Protein AF-A0A9D7K7J7-F1 (afdb_monomer_lite)

Secondary structure (DSSP, 8-state):
-------------------------------SS-TTSS---EEE-STTEEEEEETTEEEEEEE-TT--EEEEEPTT--S-EEEEEEE-SSSSSS-EEEEEETTS-EEEEEEETTEEEEESS------S----EEEE-SSSSSS-EEEETTEEEEEEETTEEEEEEES-SS-PPPSEEEEE-SSSSSS-EEEEE-SS-EEEEEE-STT-EEEEEPTT----EEEEEEEEETTEEEEEEEETTTTEEEEEEEETTEEEEEEEE---S-S--S-EEEE-SSSSSBPEEEEEETTTEEEEEEEETTTTEEEEEEEE-S----EEE-STTEEEEEETTEEEEEEEETTTTEEEEEE-SPP----SEEE--SSSSPPEEEETTEEE-B-STT-BPPPEE---S----EEE--SSSSS-EEEETTEEE-B-STT-BPPPEEPPPPP----TTGGGSEEEEEE-SSSSSS-EEEEE-TTT--EEEEEESSS-EEEEEEEE-TTTS-SSEEEEE---SSSSSS--EEEEETTEEEEE-EEETTEEPPPEEEE--SSPEEEEEEE-SSSSSS-EEEEEEEEEETTEEEEEEEEE---TT-----EE---SSS---EEEE-SSSSSPPEEEEEETTEEEEEE-S-TTS-EEEE------S---EEEE-SSSSSS-EEEE-BTTB--PPP--SSS-SSPPPSS-EEE-SHHHHHHHHHHHTT--EESS-EEEE-SSSSPP-----GGGTT--EESS-EEEES-TT----GGGTT--EESS-EEEEEE--S--TTGGG--EESS-EEEEE----TT-PBP-GGGTT--EE-S-EEEEES-BS---SPPPSEE-S-EEEEESSTT-----GGGTT--EEEEEEEEEEE--SB-GGGGG--EEEEEEEEETT--B----TT--EESS-EEEE-S--S----TTTTTT--EESS-EEEEEEEE---TT--EESS-EEEEEEEE-TTTTTT--EESS-EEEES--EE-TTTTSS--EEEEEEEEES---S--GGGGG-SEEEEE-

Structure (mmCIF, N/CA/C/O backbone):
data_AF-A0A9D7K7J7-F1
#
_entry.id   AF-A0A9D7K7J7-F1
#
loop_
_atom_site.group_PDB
_atom_site.id
_atom_site.type_symbol
_atom_site.label_atom_id
_atom_site.label_alt_id
_atom_site.label_comp_id
_atom_site.label_asym_id
_atom_site.label_entity_id
_atom_site.label_seq_id
_atom_site.pdbx_PDB_ins_code
_atom_site.Cartn_x
_atom_site.Cartn_y
_atom_site.Cartn_z
_atom_site.occupancy
_atom_site.B_iso_or_equiv
_atom_site.auth_seq_id
_atom_site.auth_comp_id
_atom_site.auth_asym_id
_atom_site.auth_atom_id
_atom_site.pdbx_PDB_model_num
ATOM 1 N N . MET A 1 1 ? -33.549 47.964 15.856 1.00 28.12 1 MET A N 1
ATOM 2 C CA . MET A 1 1 ? -34.917 48.331 15.403 1.00 28.12 1 MET A CA 1
ATOM 3 C C . MET A 1 1 ? -35.944 47.740 16.375 1.00 28.12 1 MET A C 1
ATOM 5 O O . MET A 1 1 ? -35.529 47.115 17.340 1.00 28.12 1 MET A O 1
ATOM 9 N N . LYS A 1 2 ? -37.239 48.043 16.212 1.00 23.75 2 LYS A N 1
ATOM 10 C CA . LYS A 1 2 ? -38.308 47.851 17.216 1.00 23.75 2 LYS A CA 1
ATOM 11 C C . LYS A 1 2 ? -38.993 46.468 17.168 1.00 23.75 2 LYS A C 1
ATOM 13 O O . LYS A 1 2 ? -39.355 46.078 16.070 1.00 23.75 2 LYS A O 1
ATOM 18 N N . PHE A 1 3 ? -39.320 45.928 18.360 1.00 23.06 3 PHE A N 1
ATOM 19 C CA . PHE A 1 3 ? -40.523 45.128 18.729 1.00 23.06 3 PHE A CA 1
ATOM 20 C C . PHE A 1 3 ? -40.810 43.786 17.984 1.00 23.06 3 PHE A C 1
ATOM 22 O O . PHE A 1 3 ? -40.413 43.624 16.843 1.00 23.06 3 PHE A O 1
ATOM 29 N N . THR A 1 4 ? -41.479 42.757 18.544 1.00 29.09 4 THR A N 1
ATOM 30 C CA . THR A 1 4 ? -42.198 42.574 19.838 1.00 29.09 4 THR A CA 1
ATOM 31 C C . THR A 1 4 ? -42.341 41.076 20.202 1.00 29.09 4 THR A C 1
ATOM 33 O O . THR A 1 4 ? -42.629 40.299 19.305 1.00 29.09 4 THR A O 1
ATOM 36 N N . ASN A 1 5 ? -42.268 40.753 21.506 1.00 28.91 5 ASN A N 1
ATOM 37 C CA . ASN A 1 5 ? -43.100 39.843 22.344 1.00 28.91 5 ASN A CA 1
ATOM 38 C C . ASN A 1 5 ? -43.552 38.418 21.896 1.00 28.91 5 ASN A C 1
ATOM 40 O O . ASN A 1 5 ? -43.789 38.191 20.722 1.00 28.91 5 ASN A O 1
ATOM 44 N N . LEU A 1 6 ? -43.932 37.445 22.756 1.00 23.30 6 LEU A N 1
ATOM 45 C CA . LEU A 1 6 ? -43.711 37.046 24.178 1.00 23.30 6 LEU A CA 1
ATOM 46 C C . LEU A 1 6 ? -44.917 36.172 24.658 1.00 23.30 6 LEU A C 1
ATOM 48 O O . LEU A 1 6 ? -45.966 36.734 24.946 1.00 23.30 6 LEU A O 1
ATOM 52 N N . ALA A 1 7 ? -44.702 34.853 24.827 1.00 24.80 7 ALA A N 1
ATOM 53 C CA . ALA A 1 7 ? -45.249 33.909 25.847 1.00 24.80 7 ALA A CA 1
ATOM 54 C C . ALA A 1 7 ? -46.780 33.694 26.129 1.00 24.80 7 ALA A C 1
ATOM 56 O O . ALA A 1 7 ? -47.631 34.404 25.611 1.00 24.80 7 ALA A O 1
ATOM 57 N N . VAL A 1 8 ? -47.051 32.735 27.062 1.00 24.72 8 VAL A N 1
ATOM 58 C CA . VAL A 1 8 ? -48.303 32.394 27.835 1.00 24.72 8 VAL A CA 1
ATOM 59 C C . VAL A 1 8 ? -49.199 31.281 27.194 1.00 24.72 8 VAL A C 1
ATOM 61 O O . VAL A 1 8 ? -49.751 31.524 26.133 1.00 24.72 8 VAL A O 1
ATOM 64 N N . PHE A 1 9 ? -49.292 29.997 27.641 1.00 23.83 9 PHE A N 1
ATOM 65 C CA . PHE A 1 9 ? -49.729 29.320 28.919 1.00 23.83 9 PHE A CA 1
ATOM 66 C C . PHE A 1 9 ? -51.192 28.754 28.860 1.00 23.83 9 PHE A C 1
ATOM 68 O O . PHE A 1 9 ? -52.026 29.408 28.249 1.00 23.83 9 PHE A O 1
ATOM 75 N N . ILE A 1 10 ? -51.633 27.635 29.497 1.00 24.84 10 ILE A N 1
ATOM 76 C CA . ILE A 1 10 ? -50.979 26.460 30.155 1.00 24.84 10 ILE A CA 1
ATOM 77 C C . ILE A 1 10 ? -52.018 25.311 30.488 1.00 24.84 10 ILE A C 1
ATOM 79 O O . ILE A 1 10 ? -53.158 25.639 30.792 1.00 24.84 10 ILE A O 1
ATOM 83 N N . PHE A 1 11 ? -51.605 24.016 30.528 1.00 22.77 11 PHE A N 1
ATOM 84 C CA . PHE A 1 11 ? -52.185 22.823 31.263 1.00 22.77 11 PHE A CA 1
ATOM 85 C C . PHE A 1 11 ? -53.615 22.260 30.949 1.00 22.77 11 PHE A C 1
ATOM 87 O O . PHE A 1 11 ? -54.409 22.971 30.352 1.00 22.77 11 PHE A O 1
ATOM 94 N N . ILE A 1 12 ? -54.107 21.062 31.385 1.00 24.55 12 ILE A N 1
ATOM 95 C CA . ILE A 1 12 ? -53.661 19.652 31.721 1.00 24.55 12 ILE A CA 1
ATOM 96 C C . ILE A 1 12 ? -54.957 18.769 31.877 1.00 24.55 12 ILE A C 1
ATOM 98 O O . ILE A 1 12 ? -55.989 19.346 32.203 1.00 24.55 12 ILE A O 1
ATOM 102 N N . PHE A 1 13 ? -54.887 17.419 31.709 1.00 22.70 13 PHE A N 1
ATOM 103 C CA . PHE A 1 13 ? -55.666 16.277 32.331 1.00 22.70 13 PHE A CA 1
ATOM 104 C C . PHE A 1 13 ? -56.131 15.192 31.297 1.00 22.70 13 PHE A C 1
ATOM 106 O O . PHE A 1 13 ? -56.604 15.584 30.239 1.00 22.70 13 PHE A O 1
ATOM 113 N N . ILE A 1 14 ? -56.179 13.852 31.527 1.00 25.80 14 ILE A N 1
ATOM 114 C CA . ILE A 1 14 ? -55.328 12.871 32.274 1.00 25.80 14 ILE A CA 1
ATOM 115 C C . ILE A 1 14 ? -55.787 11.387 32.021 1.00 25.80 14 ILE A C 1
ATOM 117 O O . ILE A 1 14 ? -56.990 11.150 31.976 1.00 25.80 14 ILE A O 1
ATOM 121 N N . TYR A 1 15 ? -54.838 10.416 31.961 1.00 23.84 15 TYR A N 1
ATOM 122 C CA . TYR A 1 15 ? -54.970 8.919 32.098 1.00 23.84 15 TYR A CA 1
ATOM 123 C C . TYR A 1 15 ? -55.915 8.134 31.111 1.00 23.84 15 TYR A C 1
ATOM 125 O O . TYR A 1 15 ? -56.523 8.772 30.263 1.00 23.84 15 TYR A O 1
ATOM 133 N N . ILE A 1 16 ? -56.072 6.777 31.052 1.00 27.64 16 ILE A N 1
ATOM 134 C CA . ILE A 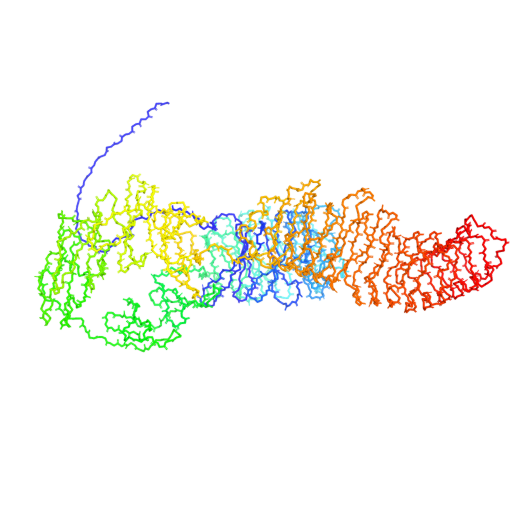1 16 ? -55.550 5.556 31.761 1.00 27.64 16 ILE A CA 1
ATOM 135 C C . ILE A 1 16 ? -55.211 4.409 30.724 1.00 27.64 16 ILE A C 1
ATOM 137 O O . ILE A 1 16 ? -56.027 4.187 29.842 1.00 27.64 16 ILE A O 1
ATOM 141 N N . TYR A 1 17 ? -54.103 3.644 30.907 1.00 26.80 17 TYR A N 1
ATOM 142 C CA . TYR A 1 17 ? -53.745 2.243 30.455 1.00 26.80 17 TYR A CA 1
ATOM 143 C C . TYR A 1 17 ? -53.766 1.851 28.948 1.00 26.80 17 TYR A C 1
ATOM 145 O O . TYR A 1 17 ? -54.725 2.129 28.246 1.00 26.80 17 TYR A O 1
ATOM 153 N N . THR A 1 18 ? -52.789 1.135 28.361 1.00 30.30 18 THR A N 1
ATOM 154 C CA . THR A 1 18 ? -51.512 0.471 28.777 1.00 30.30 18 THR A CA 1
ATOM 155 C C . THR A 1 18 ? -50.563 0.415 27.553 1.00 30.30 18 THR A C 1
ATOM 157 O O . THR A 1 18 ? -51.042 0.583 26.437 1.00 30.30 18 THR A O 1
ATOM 160 N N . GLY A 1 19 ? -49.251 0.134 27.624 1.00 21.66 19 GLY A N 1
ATOM 161 C CA . GLY A 1 19 ? -48.332 -0.143 28.747 1.00 21.66 19 GLY A CA 1
ATOM 162 C C . GLY A 1 19 ? -47.054 -0.870 28.252 1.00 21.66 19 GLY A C 1
ATOM 163 O O . GLY A 1 19 ? -47.168 -1.655 27.324 1.00 21.66 19 GLY A O 1
ATOM 164 N N . THR A 1 20 ? -45.883 -0.601 28.867 1.00 24.69 20 THR A N 1
ATOM 165 C CA . THR A 1 20 ? -44.509 -1.152 28.606 1.00 24.69 20 THR A CA 1
ATOM 166 C C . THR A 1 20 ? -43.985 -1.146 27.150 1.00 24.69 20 THR A C 1
ATOM 168 O O . THR A 1 20 ? -44.604 -1.720 26.271 1.00 24.69 20 THR A O 1
ATOM 171 N N . SER A 1 21 ? -42.814 -0.592 26.808 1.00 24.22 21 SER A N 1
ATOM 172 C CA . SER A 1 21 ? -41.770 0.134 27.565 1.00 24.22 21 SER A CA 1
ATOM 173 C C . SER A 1 21 ? -41.038 1.123 26.632 1.00 24.22 21 SER A C 1
ATOM 175 O O . SER A 1 21 ? -41.016 0.924 25.422 1.00 24.22 21 SER A O 1
ATOM 177 N N . GLN A 1 22 ? -40.488 2.219 27.170 1.00 24.44 22 GLN A N 1
ATOM 178 C CA . GLN A 1 22 ? -40.030 3.377 26.378 1.00 24.44 22 GLN A CA 1
ATOM 179 C C . GLN A 1 22 ? -38.565 3.320 25.906 1.00 24.44 22 GLN A C 1
ATOM 181 O O . GLN A 1 22 ? -37.711 2.769 26.592 1.00 24.44 22 GLN A O 1
ATOM 186 N N . GLY A 1 23 ? -38.287 4.004 24.785 1.00 22.77 23 GLY A N 1
ATOM 187 C CA . GLY A 1 23 ? -36.946 4.251 24.233 1.00 22.77 23 GLY A CA 1
ATOM 188 C C . GLY A 1 23 ? -36.961 5.205 23.023 1.00 22.77 23 GLY A C 1
ATOM 189 O O . GLY A 1 23 ? -36.735 4.783 21.898 1.00 22.77 23 GLY A O 1
ATOM 190 N N . LEU A 1 24 ? -37.281 6.485 23.246 1.00 22.67 24 LEU A N 1
ATOM 191 C CA . LEU A 1 24 ? -37.356 7.595 22.267 1.00 22.67 24 LEU A CA 1
ATOM 192 C C . LEU A 1 24 ? -36.939 8.870 23.045 1.00 22.67 24 LEU A C 1
ATOM 194 O O . LEU A 1 24 ? -37.433 9.042 24.155 1.00 22.67 24 LEU A O 1
ATOM 198 N N . LEU A 1 25 ? -36.031 9.770 22.634 1.00 22.48 25 LEU A N 1
ATOM 199 C CA . LEU A 1 25 ? -35.733 10.383 21.324 1.00 22.48 25 LEU A CA 1
ATOM 200 C C . LEU A 1 25 ? -34.217 10.684 21.177 1.00 22.48 25 LEU A C 1
ATOM 202 O O . LEU A 1 25 ? -33.603 11.166 22.122 1.00 22.48 25 LEU A O 1
ATOM 206 N N . TRP A 1 26 ? -33.564 10.297 20.075 1.00 22.89 26 TRP A N 1
ATOM 207 C CA . TRP A 1 26 ? -33.253 11.114 18.875 1.00 22.89 26 TRP A CA 1
ATOM 208 C C . TRP A 1 26 ? -32.466 12.426 19.078 1.00 22.89 26 TRP A C 1
ATOM 210 O O . TRP A 1 26 ? -33.015 13.425 19.534 1.00 22.89 26 TRP A O 1
ATOM 220 N N . ASN A 1 27 ? -31.248 12.467 18.518 1.00 21.70 27 ASN A N 1
ATOM 221 C CA . ASN A 1 27 ? -30.871 13.500 17.544 1.00 21.70 27 ASN A CA 1
ATOM 222 C C . ASN A 1 27 ? -29.749 13.009 16.611 1.00 21.70 27 ASN A C 1
ATOM 224 O O . ASN A 1 27 ? -28.806 12.364 17.057 1.00 21.70 27 ASN A O 1
ATOM 228 N N . MET A 1 28 ? -29.875 13.326 15.321 1.00 24.42 28 MET A N 1
ATOM 229 C CA . MET A 1 28 ? -28.880 13.036 14.281 1.00 24.42 28 MET A CA 1
ATOM 230 C C . MET A 1 28 ? -27.848 14.165 14.200 1.00 24.42 28 MET A C 1
ATOM 232 O O . MET A 1 28 ? -28.247 15.328 14.251 1.00 24.42 28 MET A O 1
ATOM 236 N N . VAL A 1 29 ? -26.585 13.834 13.927 1.00 22.11 29 VAL A N 1
ATOM 237 C CA . VAL A 1 29 ? -25.734 14.585 12.984 1.00 22.11 29 VAL A CA 1
ATOM 238 C C . VAL A 1 29 ? -24.918 13.556 12.198 1.00 22.11 29 VAL A C 1
ATOM 240 O O . VAL A 1 29 ? -24.460 12.565 12.761 1.00 22.11 29 VAL A O 1
ATOM 243 N N . GLU A 1 30 ? -24.811 13.770 10.892 1.00 26.08 30 GLU A N 1
ATOM 244 C CA . GLU A 1 30 ? -24.056 12.944 9.948 1.00 26.08 30 GLU A CA 1
ATOM 245 C C . GLU A 1 30 ? -22.548 12.974 10.259 1.00 26.08 30 GLU A C 1
ATOM 247 O O . GLU A 1 30 ? -22.053 14.000 10.722 1.00 26.08 30 GLU A O 1
ATOM 252 N N . LEU A 1 31 ? -21.830 11.878 9.971 1.00 24.52 31 LEU A N 1
ATOM 253 C CA . LEU A 1 31 ? -20.551 11.845 9.229 1.00 24.52 31 LEU A CA 1
ATOM 254 C C . LEU A 1 31 ? -19.884 10.450 9.320 1.00 24.52 31 LEU A C 1
ATOM 256 O O . LEU A 1 31 ? -18.914 10.237 10.041 1.00 24.52 31 LEU A O 1
ATOM 260 N N . THR A 1 32 ? -20.371 9.507 8.510 1.00 34.56 32 THR A N 1
ATOM 261 C CA . THR A 1 32 ? -19.455 8.757 7.624 1.00 34.56 32 THR A CA 1
ATOM 262 C C . THR A 1 32 ? -18.934 9.739 6.552 1.00 34.56 32 THR A C 1
ATOM 264 O O . THR A 1 32 ? -19.398 10.886 6.522 1.00 34.56 32 THR A O 1
ATOM 267 N N . PRO A 1 33 ? -18.097 9.355 5.567 1.00 32.81 33 PRO A N 1
ATOM 268 C CA . PRO A 1 33 ? -18.170 10.031 4.276 1.00 32.81 33 PRO A CA 1
ATOM 269 C C . PRO A 1 33 ? -19.638 9.987 3.851 1.00 32.81 33 PRO A C 1
ATOM 271 O O . PRO A 1 33 ? -20.227 8.910 3.706 1.00 32.81 33 PRO A O 1
ATOM 274 N N . SER A 1 34 ? -20.289 11.147 3.805 1.00 32.44 34 SER A N 1
ATOM 275 C CA . SER A 1 34 ? -21.718 11.191 3.551 1.00 32.44 34 SER A CA 1
ATOM 276 C C . SER A 1 34 ? -21.901 10.807 2.087 1.00 32.44 34 SER A C 1
ATOM 278 O O . SER A 1 34 ? -21.666 11.637 1.208 1.00 32.44 34 SER A O 1
ATOM 280 N N . LEU A 1 35 ? -22.339 9.575 1.807 1.00 39.84 35 LEU A N 1
ATOM 281 C CA . LEU A 1 35 ? -22.639 9.096 0.446 1.00 39.84 35 LEU A CA 1
ATOM 282 C C . LEU A 1 35 ? -23.761 9.921 -0.244 1.00 39.84 35 LEU A C 1
ATOM 284 O O . LEU A 1 35 ? -24.139 9.639 -1.380 1.00 39.84 35 LEU A O 1
ATOM 288 N N . SER A 1 36 ? -24.274 10.954 0.437 1.00 35.16 36 SER A N 1
ATOM 289 C CA . SER A 1 36 ? -25.157 12.018 -0.037 1.00 35.16 36 SER A CA 1
ATOM 290 C C . SER A 1 36 ? -24.466 13.212 -0.725 1.00 35.16 36 SER A C 1
ATOM 292 O O . SER A 1 36 ? -25.183 13.998 -1.342 1.00 35.16 36 SER A O 1
ATOM 294 N N . ASN A 1 37 ? -23.134 13.386 -0.663 1.00 33.78 37 ASN A N 1
ATOM 295 C CA . ASN A 1 37 ? -22.455 14.564 -1.232 1.00 33.78 37 ASN A CA 1
ATOM 296 C C . ASN A 1 37 ? -21.269 14.230 -2.159 1.00 33.78 37 ASN A C 1
ATOM 298 O O . ASN A 1 37 ? -20.284 13.641 -1.734 1.00 33.78 37 ASN A O 1
ATOM 302 N N . ALA A 1 38 ? -21.364 14.754 -3.389 1.00 33.00 38 ALA A N 1
ATOM 303 C CA . ALA A 1 38 ? -20.374 14.763 -4.476 1.00 33.00 38 ALA A CA 1
ATOM 304 C C . ALA A 1 38 ? -20.035 13.408 -5.149 1.00 33.00 38 ALA A C 1
ATOM 306 O O . ALA A 1 38 ? -19.401 12.534 -4.572 1.00 33.00 38 ALA A O 1
ATOM 307 N N . SER A 1 39 ? -20.458 13.309 -6.419 1.00 48.81 39 SER A N 1
ATOM 308 C CA . SER A 1 39 ? -19.937 12.472 -7.522 1.00 48.81 39 SER A CA 1
ATOM 309 C C . SER A 1 39 ? -19.003 11.308 -7.165 1.00 48.81 39 SER A C 1
ATOM 311 O O . SER A 1 39 ? -17.828 11.515 -6.867 1.00 48.81 39 SER A O 1
ATOM 313 N N . GLY A 1 40 ? -19.499 10.084 -7.336 1.00 61.41 40 GLY A N 1
ATOM 314 C CA . GLY A 1 40 ? -18.704 8.868 -7.225 1.00 61.41 40 GLY A CA 1
ATOM 315 C C . GLY A 1 40 ? -19.243 7.775 -8.143 1.00 61.41 40 GLY A C 1
ATOM 316 O O . GLY A 1 40 ? -20.456 7.565 -8.185 1.00 61.41 40 GLY A O 1
ATOM 317 N N . LYS A 1 41 ? -18.338 7.120 -8.871 1.00 71.50 41 LYS A N 1
ATOM 318 C CA . LYS A 1 41 ? -18.612 6.081 -9.871 1.00 71.50 41 LYS A CA 1
ATOM 319 C C . LYS A 1 41 ? -18.723 4.683 -9.240 1.00 71.50 41 LYS A C 1
ATOM 321 O O . LYS A 1 41 ? -18.177 4.471 -8.158 1.00 71.50 41 LYS A O 1
ATOM 326 N N . ILE A 1 42 ? -19.398 3.734 -9.885 1.00 72.69 42 ILE A N 1
ATOM 327 C CA . ILE A 1 42 ? -19.368 2.299 -9.533 1.00 72.69 42 ILE A CA 1
ATOM 328 C C . ILE A 1 42 ? -19.127 1.440 -10.782 1.00 72.69 42 ILE A C 1
ATOM 330 O O . ILE A 1 42 ? -19.687 1.734 -11.830 1.00 72.69 42 ILE A O 1
ATOM 334 N N . GLU A 1 43 ? -18.318 0.385 -10.670 1.00 75.75 43 GLU A N 1
ATOM 335 C CA . GLU A 1 43 ? -18.085 -0.609 -11.727 1.00 75.75 43 GLU A CA 1
ATOM 336 C C . GLU A 1 43 ? -18.156 -2.035 -11.160 1.00 75.75 43 GLU A C 1
ATOM 338 O O . GLU A 1 43 ? -17.789 -2.283 -10.010 1.00 75.75 43 GLU A O 1
ATOM 343 N N . TYR A 1 44 ? -18.649 -2.968 -11.971 1.00 77.06 44 TYR A N 1
ATOM 344 C CA . TYR A 1 44 ? -18.655 -4.404 -11.683 1.00 77.06 44 TYR A CA 1
ATOM 345 C C . TYR A 1 44 ? -17.361 -5.022 -12.213 1.00 77.06 44 TYR A C 1
ATOM 347 O O . TYR A 1 44 ? -17.038 -4.817 -13.383 1.00 77.06 44 TYR A O 1
ATOM 355 N N . VAL A 1 45 ? -16.642 -5.759 -11.365 1.00 77.06 45 VAL A N 1
ATOM 356 C CA . VAL A 1 45 ? -15.378 -6.413 -11.738 1.00 77.06 45 VAL A CA 1
ATOM 357 C C . VAL A 1 45 ? -15.692 -7.797 -12.293 1.00 77.06 45 VAL A C 1
ATOM 359 O O . VAL A 1 45 ? -15.608 -8.024 -13.499 1.00 77.06 45 VAL A O 1
ATOM 362 N N . GLU A 1 46 ? -16.159 -8.690 -11.424 1.00 75.38 46 GLU A N 1
ATOM 363 C CA . GLU A 1 46 ? -16.572 -10.041 -11.779 1.00 75.38 46 GLU A CA 1
ATOM 364 C C . GLU A 1 46 ? -17.635 -10.594 -10.811 1.00 75.38 46 GLU A C 1
ATOM 366 O O . GLU A 1 46 ? -18.297 -9.844 -10.086 1.00 75.38 46 GLU A O 1
ATOM 371 N N . GLN A 1 47 ? -17.889 -11.907 -10.849 1.00 71.56 47 GLN A N 1
ATOM 372 C CA . GLN A 1 47 ? -18.979 -12.515 -10.090 1.00 71.56 47 GLN A CA 1
ATOM 373 C C . GLN A 1 47 ? -18.732 -12.397 -8.582 1.00 71.56 47 GLN A C 1
ATOM 375 O O . GLN A 1 47 ? -17.927 -13.127 -8.018 1.00 71.56 47 GLN A O 1
ATOM 380 N N . GLY A 1 48 ? -19.506 -11.533 -7.925 1.00 68.94 48 GLY A N 1
ATOM 381 C CA . GLY A 1 48 ? -19.307 -11.237 -6.511 1.00 68.94 48 GLY A CA 1
ATOM 382 C C . GLY A 1 48 ? -18.319 -10.103 -6.240 1.00 68.94 48 GLY A C 1
ATOM 383 O O . GLY A 1 48 ? -17.964 -9.916 -5.090 1.00 68.94 48 GLY A O 1
ATOM 384 N N . GLU A 1 49 ? -17.905 -9.307 -7.231 1.00 73.69 49 GLU A N 1
ATOM 385 C CA . GLU A 1 49 ? -17.000 -8.169 -7.007 1.00 73.69 49 GLU A CA 1
ATOM 386 C C . GLU A 1 49 ? -17.509 -6.852 -7.623 1.00 73.69 49 GLU A C 1
ATOM 388 O O . GLU A 1 49 ? -17.942 -6.791 -8.779 1.00 73.69 49 GLU A O 1
ATOM 393 N N . ILE A 1 50 ? -17.435 -5.766 -6.850 1.00 72.81 50 ILE A N 1
ATOM 394 C CA . ILE A 1 50 ? -17.671 -4.387 -7.305 1.00 72.81 50 ILE A CA 1
ATOM 395 C C . ILE A 1 50 ? -16.576 -3.450 -6.797 1.00 72.81 50 ILE A C 1
ATOM 397 O O . ILE A 1 50 ? -16.065 -3.598 -5.690 1.00 72.81 50 ILE A O 1
ATOM 401 N N . VAL A 1 51 ? -16.274 -2.413 -7.571 1.00 74.62 51 VAL A N 1
ATOM 402 C CA . VAL A 1 51 ? -15.384 -1.318 -7.168 1.00 74.62 51 VAL A CA 1
ATOM 403 C C . VAL A 1 51 ? -16.165 -0.017 -7.241 1.00 74.62 51 VAL A C 1
ATOM 405 O O . VAL A 1 51 ? -16.935 0.209 -8.176 1.00 74.62 51 VAL A O 1
ATOM 408 N N . PHE A 1 52 ? -15.997 0.862 -6.256 1.00 71.06 52 PHE A N 1
ATOM 409 C CA . PHE A 1 52 ? -16.676 2.152 -6.242 1.00 71.06 52 PHE A CA 1
ATOM 410 C C . PHE A 1 52 ? -15.779 3.294 -5.774 1.00 71.06 52 PHE A C 1
ATOM 412 O O . PHE A 1 52 ? -14.961 3.157 -4.870 1.00 71.06 52 PHE A O 1
ATOM 419 N N . LEU A 1 53 ? -15.985 4.453 -6.394 1.00 68.12 53 LEU A N 1
ATOM 420 C CA . LEU A 1 53 ? -15.371 5.730 -6.063 1.00 68.12 53 LEU A CA 1
ATOM 421 C C . LEU A 1 53 ? -16.338 6.532 -5.179 1.00 68.12 53 LEU A C 1
ATOM 423 O O . LEU A 1 53 ? -17.533 6.657 -5.483 1.00 68.12 53 LEU A O 1
ATOM 427 N N . THR A 1 54 ? -15.839 7.104 -4.086 1.00 60.91 54 THR A N 1
ATOM 428 C CA . THR A 1 54 ? -16.572 8.074 -3.259 1.00 60.91 54 THR A CA 1
ATOM 429 C C . THR A 1 54 ? -15.598 8.981 -2.511 1.00 60.91 54 THR A C 1
ATOM 431 O O . THR A 1 54 ? -14.540 8.537 -2.091 1.00 60.91 54 THR A O 1
ATOM 434 N N . GLY A 1 55 ? -15.903 10.276 -2.381 1.00 56.16 55 GLY A N 1
ATOM 435 C CA . GLY A 1 55 ? -15.020 11.235 -1.693 1.00 56.16 55 GLY A CA 1
ATOM 436 C C . GLY A 1 55 ? -13.660 11.504 -2.363 1.00 56.16 55 GLY A C 1
ATOM 437 O O . GLY A 1 55 ? -12.873 12.274 -1.824 1.00 56.16 55 GLY A O 1
ATOM 438 N N . GLY A 1 56 ? -13.399 10.919 -3.537 1.00 58.72 56 GLY A N 1
ATOM 439 C CA . GLY A 1 56 ? -12.086 10.917 -4.191 1.00 58.72 56 GLY A CA 1
ATOM 440 C C . GLY A 1 56 ? -11.236 9.672 -3.902 1.00 58.72 56 GLY A C 1
ATOM 441 O O . GLY A 1 56 ? -10.082 9.642 -4.320 1.00 58.72 56 GLY A O 1
ATOM 442 N N . GLU A 1 57 ? -11.802 8.667 -3.226 1.00 58.44 57 GLU A N 1
ATOM 443 C CA . GLU A 1 57 ? -11.158 7.406 -2.834 1.00 58.44 57 GLU A CA 1
ATOM 444 C C . GLU A 1 57 ? -11.878 6.192 -3.459 1.00 58.44 57 GLU A C 1
ATOM 446 O O . GLU A 1 57 ? -13.105 6.206 -3.620 1.00 58.44 57 GLU A O 1
ATOM 451 N N . LEU A 1 58 ? -11.128 5.143 -3.818 1.00 64.25 58 LEU A N 1
ATOM 452 C CA . LEU A 1 58 ? -11.670 3.868 -4.309 1.00 64.25 58 LEU A CA 1
ATOM 453 C C . LEU A 1 58 ? -11.819 2.853 -3.177 1.00 64.25 58 LEU A C 1
ATOM 455 O O . LEU A 1 58 ? -11.002 2.785 -2.258 1.00 64.25 58 LEU A O 1
ATOM 459 N N . PHE A 1 59 ? -12.828 2.001 -3.323 1.00 64.56 59 PHE A N 1
ATOM 460 C CA . PHE A 1 59 ? -13.165 0.912 -2.417 1.00 64.56 59 PHE A CA 1
ATOM 461 C C . PHE A 1 59 ? -13.504 -0.332 -3.237 1.00 64.56 59 PHE A C 1
ATOM 463 O O . PHE A 1 59 ? -14.257 -0.242 -4.209 1.00 64.56 59 PHE A O 1
ATOM 470 N N . HIS A 1 60 ? -12.925 -1.473 -2.868 1.00 68.31 60 HIS A N 1
ATOM 471 C CA . HIS A 1 60 ? -13.215 -2.778 -3.457 1.00 68.31 60 HIS A CA 1
ATOM 472 C C . HIS A 1 60 ? -14.206 -3.494 -2.540 1.00 68.31 60 HIS A C 1
ATOM 474 O O . HIS A 1 60 ? -14.075 -3.399 -1.322 1.00 68.31 60 HIS A O 1
ATOM 480 N N . ALA A 1 61 ? -15.212 -4.165 -3.092 1.00 62.78 61 ALA A N 1
ATOM 481 C CA . ALA A 1 61 ? -16.239 -4.849 -2.322 1.00 62.78 61 ALA A CA 1
ATOM 482 C C . ALA A 1 61 ? -16.535 -6.237 -2.901 1.00 62.78 61 ALA A C 1
ATOM 484 O O . ALA A 1 61 ? -17.054 -6.355 -4.013 1.00 62.78 61 ALA A O 1
ATOM 485 N N . HIS A 1 62 ? -16.259 -7.264 -2.099 1.00 61.59 62 HIS A N 1
ATOM 486 C CA . HIS A 1 62 ? -16.646 -8.653 -2.355 1.00 61.59 62 HIS A CA 1
ATOM 487 C C . HIS A 1 62 ? -18.063 -8.885 -1.833 1.00 61.59 62 HIS A C 1
ATOM 489 O O . HIS A 1 62 ? -18.350 -8.463 -0.717 1.00 61.59 62 HIS A O 1
ATOM 495 N N . TYR A 1 63 ? -18.944 -9.543 -2.590 1.00 56.66 63 TYR A N 1
ATOM 496 C CA . TYR A 1 63 ? -20.325 -9.834 -2.203 1.00 56.66 63 TYR A CA 1
ATOM 497 C C . TYR A 1 63 ? -20.774 -11.257 -2.557 1.00 56.66 63 TYR A C 1
ATOM 499 O O . TYR A 1 63 ? -20.602 -11.740 -3.676 1.00 56.66 63 TYR A O 1
ATOM 507 N N . GLY A 1 64 ? -21.392 -11.936 -1.591 1.00 51.22 64 GLY A N 1
ATOM 508 C CA . GLY A 1 64 ? -21.861 -13.313 -1.744 1.00 51.22 64 GLY A CA 1
ATOM 509 C C . GLY A 1 64 ? -23.294 -13.437 -2.278 1.00 51.22 64 GLY A C 1
ATOM 510 O O . GLY A 1 64 ? -24.066 -12.477 -2.337 1.00 51.22 64 GLY A O 1
ATOM 511 N N . ASN A 1 65 ? -23.698 -14.676 -2.591 1.00 43.38 65 ASN A N 1
ATOM 512 C CA . ASN A 1 65 ? -25.098 -15.038 -2.893 1.00 43.38 65 ASN A CA 1
ATOM 513 C C . ASN A 1 65 ? -26.057 -14.834 -1.693 1.00 43.38 65 ASN A C 1
ATOM 515 O O . ASN A 1 65 ? -27.268 -15.004 -1.827 1.00 43.38 65 ASN A O 1
ATOM 519 N N . ASP A 1 66 ? -25.509 -14.519 -0.521 1.00 39.78 66 ASP A N 1
ATOM 520 C CA . ASP A 1 66 ? -26.167 -14.247 0.756 1.00 39.78 66 ASP A CA 1
ATOM 521 C C . ASP A 1 66 ? -26.302 -12.740 1.069 1.00 39.78 66 ASP A C 1
ATOM 523 O O . ASP A 1 66 ? -26.846 -12.385 2.114 1.00 39.78 66 ASP A O 1
ATOM 527 N N . PHE A 1 67 ? -25.873 -11.864 0.149 1.00 40.41 67 PHE A N 1
ATOM 528 C CA . PHE A 1 67 ? -25.932 -10.396 0.241 1.00 40.41 67 PHE A CA 1
ATOM 529 C C . PHE A 1 67 ? -25.028 -9.747 1.310 1.00 40.41 67 PHE A C 1
ATOM 531 O O . PHE A 1 67 ? -25.214 -8.571 1.628 1.00 40.41 67 PHE A O 1
ATOM 538 N N . ASN A 1 68 ? -24.035 -10.470 1.838 1.00 37.91 68 ASN A N 1
ATOM 539 C CA . ASN A 1 68 ? -22.957 -9.867 2.629 1.00 37.91 68 ASN A CA 1
ATOM 540 C C . ASN A 1 68 ? -21.985 -9.081 1.732 1.00 37.91 68 ASN A C 1
ATOM 542 O O . ASN A 1 68 ? -21.863 -9.402 0.551 1.00 37.91 68 ASN A O 1
ATOM 546 N N . VAL A 1 69 ? -21.295 -8.073 2.290 1.00 44.97 69 VAL A N 1
ATOM 547 C CA . VAL A 1 69 ? -20.238 -7.310 1.596 1.00 44.97 69 VAL A CA 1
ATOM 548 C C . VAL A 1 69 ? -19.023 -7.084 2.488 1.00 44.97 69 VAL A C 1
ATOM 550 O O . VAL A 1 69 ? -19.137 -6.402 3.509 1.00 44.97 69 VAL A O 1
ATOM 553 N N . ASP A 1 70 ? -17.856 -7.545 2.041 1.00 45.97 70 ASP A N 1
ATOM 554 C CA . ASP A 1 70 ? -16.558 -7.193 2.621 1.00 45.97 70 ASP A CA 1
ATOM 555 C C . ASP A 1 70 ? -15.920 -6.060 1.808 1.00 45.97 70 ASP A C 1
ATOM 557 O O . ASP A 1 70 ? -15.592 -6.233 0.634 1.00 45.97 70 ASP A O 1
ATOM 561 N N . VAL A 1 71 ? -15.763 -4.882 2.428 1.00 45.25 71 VAL A N 1
ATOM 562 C CA . VAL A 1 71 ? -15.182 -3.688 1.789 1.00 45.25 71 VAL A CA 1
ATOM 563 C C . VAL A 1 71 ? -13.709 -3.543 2.169 1.00 45.25 71 VAL A C 1
ATOM 565 O O . VAL A 1 71 ? -13.386 -3.354 3.341 1.00 45.25 71 VAL A O 1
ATOM 568 N N . VAL A 1 72 ? -12.828 -3.542 1.170 1.00 48.31 72 VAL A N 1
ATOM 569 C CA . VAL A 1 72 ? -11.388 -3.293 1.302 1.00 48.31 72 VAL A CA 1
ATOM 570 C C . VAL A 1 72 ? -11.058 -1.924 0.699 1.00 48.31 72 VAL A C 1
ATOM 572 O O . VAL A 1 72 ? -11.356 -1.646 -0.464 1.00 48.31 72 VAL A O 1
ATOM 575 N N . SER A 1 73 ? -10.438 -1.043 1.486 1.00 42.88 73 SER A N 1
ATOM 576 C CA . SER A 1 73 ? -9.867 0.213 0.985 1.00 42.88 73 SER A CA 1
ATOM 577 C C . SER A 1 73 ? -8.549 -0.050 0.258 1.00 42.88 73 SER A C 1
ATOM 579 O O . SER A 1 73 ? -7.716 -0.807 0.754 1.00 42.88 73 SER A O 1
ATOM 581 N N . PHE A 1 74 ? -8.324 0.619 -0.869 1.00 50.38 74 PHE A N 1
ATOM 582 C CA . PHE A 1 74 ? -7.079 0.502 -1.628 1.00 50.38 74 PHE A CA 1
ATOM 583 C C . PHE A 1 74 ? -5.905 1.135 -0.870 1.00 50.38 74 PHE A C 1
ATOM 585 O O . PHE A 1 74 ? -6.021 2.243 -0.343 1.00 50.38 74 PHE A O 1
ATOM 592 N N . GLU A 1 75 ? -4.745 0.480 -0.866 1.00 39.19 75 GLU A N 1
ATOM 593 C CA . GLU A 1 75 ? -3.536 1.068 -0.287 1.00 39.19 75 GLU A CA 1
ATOM 594 C C . GLU A 1 75 ? -3.006 2.258 -1.119 1.00 39.19 75 GLU A C 1
ATOM 596 O O . GLU A 1 75 ? -3.200 2.354 -2.333 1.00 39.19 75 GLU A O 1
ATOM 601 N N . ASN A 1 76 ? -2.277 3.167 -0.459 1.00 43.03 76 ASN A N 1
ATOM 602 C CA . ASN A 1 76 ? -1.550 4.289 -1.076 1.00 43.03 76 ASN A CA 1
ATOM 603 C C . ASN A 1 76 ? -2.386 5.326 -1.868 1.00 43.03 76 ASN A C 1
ATOM 605 O O . ASN A 1 76 ? -1.872 5.980 -2.781 1.00 43.03 76 ASN A O 1
ATOM 609 N N . GLN A 1 77 ? -3.636 5.587 -1.473 1.00 51.06 77 GLN A N 1
ATOM 610 C CA . GLN A 1 77 ? -4.437 6.689 -2.035 1.00 51.06 77 GLN A CA 1
ATOM 611 C C . GLN A 1 77 ? -4.039 8.066 -1.471 1.00 51.06 77 GLN A C 1
ATOM 613 O O . GLN A 1 77 ? -4.711 8.664 -0.639 1.00 51.06 77 GLN A O 1
ATOM 618 N N . LEU A 1 78 ? -2.901 8.585 -1.942 1.00 42.88 78 LEU A N 1
ATOM 619 C CA . LEU A 1 78 ? -2.344 9.887 -1.537 1.00 42.88 78 LEU A CA 1
ATOM 620 C C . LEU A 1 78 ? -2.851 11.076 -2.384 1.00 42.88 78 LEU A C 1
ATOM 622 O O . LEU A 1 78 ? -2.370 12.201 -2.226 1.00 42.88 78 LEU A O 1
ATOM 626 N N . THR A 1 79 ? -3.786 10.841 -3.308 1.00 53.56 79 THR A N 1
ATOM 627 C CA . THR A 1 79 ? -4.265 11.814 -4.304 1.00 53.56 79 THR A CA 1
ATOM 628 C C . THR A 1 79 ? -5.736 11.600 -4.638 1.00 53.56 79 THR A C 1
ATOM 630 O O . THR A 1 79 ? -6.161 10.462 -4.798 1.00 53.56 79 THR A O 1
ATOM 633 N N . LEU A 1 80 ? -6.485 12.693 -4.826 1.00 62.44 80 LEU A N 1
ATOM 634 C CA . LEU A 1 80 ? -7.902 12.658 -5.203 1.00 62.44 80 LEU A CA 1
ATOM 635 C C . LEU A 1 80 ? -8.102 12.015 -6.585 1.00 62.44 80 LEU A C 1
ATOM 637 O O . LEU A 1 80 ? -7.678 12.562 -7.611 1.00 62.44 80 LEU A O 1
ATOM 641 N N . ILE A 1 81 ? -8.790 10.875 -6.600 1.00 71.25 81 ILE A N 1
ATOM 642 C CA . ILE A 1 81 ? -9.208 10.172 -7.811 1.00 71.25 81 ILE A CA 1
ATOM 643 C C . ILE A 1 81 ? -10.501 10.812 -8.321 1.00 71.25 81 ILE A C 1
ATOM 645 O O . ILE A 1 81 ? -11.482 10.966 -7.595 1.00 71.25 81 ILE A O 1
ATOM 649 N N . LYS A 1 82 ? -10.496 11.216 -9.591 1.00 70.56 82 LYS A N 1
ATOM 650 C CA . LYS A 1 82 ? -11.625 11.870 -10.264 1.00 70.56 82 LYS A CA 1
ATOM 651 C C . LYS A 1 82 ? -12.551 10.858 -10.945 1.00 70.56 82 LYS A C 1
ATOM 653 O O . LYS A 1 82 ? -13.755 11.084 -11.017 1.00 70.56 82 LYS A O 1
ATOM 658 N N . ASP A 1 83 ? -11.971 9.795 -11.490 1.00 74.06 83 ASP A N 1
ATOM 659 C CA . ASP A 1 83 ? -12.639 8.749 -12.269 1.00 74.06 83 ASP A CA 1
ATOM 660 C C . ASP A 1 83 ? -11.763 7.483 -12.262 1.00 74.06 83 ASP A C 1
ATOM 662 O O . ASP A 1 83 ? -10.569 7.568 -11.961 1.00 74.06 83 ASP A O 1
ATOM 666 N N . PHE A 1 84 ? -12.317 6.323 -12.604 1.00 80.31 84 PHE A N 1
ATOM 667 C CA . PHE A 1 84 ? -11.558 5.076 -12.742 1.00 80.31 84 PHE A CA 1
ATOM 668 C C . PHE A 1 84 ? -12.187 4.144 -13.781 1.00 80.31 84 PHE A C 1
ATOM 670 O O . PHE A 1 84 ? -13.378 4.240 -14.074 1.00 80.31 84 PHE A O 1
ATOM 677 N N . PHE A 1 85 ? -11.393 3.232 -14.335 1.00 79.38 85 PHE A N 1
ATOM 678 C CA . PHE A 1 85 ? -11.813 2.282 -15.367 1.00 79.38 85 PHE A CA 1
ATOM 679 C C . PHE A 1 85 ? -11.219 0.906 -15.090 1.00 79.38 85 PHE A C 1
ATOM 681 O O . PHE A 1 85 ? -10.137 0.821 -14.514 1.00 79.38 85 PHE A O 1
ATOM 688 N N . LEU A 1 86 ? -11.912 -0.146 -15.521 1.00 82.81 86 LEU A N 1
ATOM 689 C CA . LEU A 1 86 ? -11.400 -1.512 -15.469 1.00 82.81 86 LEU A CA 1
ATOM 690 C C . LEU A 1 86 ? -10.672 -1.853 -16.773 1.00 82.81 86 LEU A C 1
ATOM 692 O O . LEU A 1 86 ? -11.172 -1.555 -17.860 1.00 82.81 86 LEU A O 1
ATOM 696 N N . ILE A 1 87 ? -9.496 -2.459 -16.659 1.00 79.94 87 ILE A N 1
ATOM 697 C CA . ILE A 1 87 ? -8.628 -2.874 -17.768 1.00 79.94 87 ILE A CA 1
ATOM 698 C C . ILE A 1 87 ? -7.926 -4.174 -17.376 1.00 79.94 87 ILE A C 1
ATOM 700 O O . ILE A 1 87 ? -7.732 -4.411 -16.202 1.00 79.94 87 ILE A O 1
ATOM 704 N N . ASP A 1 88 ? -7.562 -5.008 -18.338 1.00 82.31 88 ASP A N 1
ATOM 705 C CA . ASP A 1 88 ? -6.579 -6.077 -18.127 1.00 82.31 88 ASP A CA 1
ATOM 706 C C . ASP A 1 88 ? -5.256 -5.555 -18.704 1.00 82.31 88 ASP A C 1
ATOM 708 O O . ASP A 1 88 ? -5.182 -5.285 -19.911 1.00 82.31 88 ASP A O 1
ATOM 712 N N . VAL A 1 89 ? -4.286 -5.244 -17.838 1.00 77.94 89 VAL A N 1
ATOM 713 C CA . VAL A 1 89 ? -3.099 -4.453 -18.195 1.00 77.94 89 VAL A CA 1
ATOM 714 C C . VAL A 1 89 ? -1.832 -5.288 -18.380 1.00 77.94 89 VAL A C 1
ATOM 716 O O . VAL A 1 89 ? -0.949 -4.881 -19.146 1.00 77.94 89 VAL A O 1
ATOM 719 N N . ASP A 1 90 ? -1.754 -6.457 -17.742 1.00 78.38 90 ASP A N 1
ATOM 720 C CA . ASP A 1 90 ? -0.635 -7.397 -17.854 1.00 78.38 90 ASP A CA 1
ATOM 721 C C . ASP A 1 90 ? -0.987 -8.727 -18.561 1.00 78.38 90 ASP A C 1
ATOM 723 O O . ASP A 1 90 ? -0.075 -9.479 -18.926 1.00 78.38 90 ASP A O 1
ATOM 727 N N . TRP A 1 91 ? -2.268 -8.923 -18.899 1.00 81.94 91 TRP A N 1
ATOM 728 C CA . TRP A 1 91 ? -2.832 -10.036 -19.676 1.00 81.94 91 TRP A CA 1
ATOM 729 C C . TRP A 1 91 ? -2.869 -11.370 -18.935 1.00 81.94 91 TRP A C 1
ATOM 731 O O . TRP A 1 91 ? -2.749 -12.432 -19.560 1.00 81.94 91 TRP A O 1
ATOM 741 N N . ASP A 1 92 ? -3.053 -11.331 -17.615 1.00 80.88 92 ASP A N 1
ATOM 742 C CA . ASP A 1 92 ? -3.373 -12.518 -16.821 1.00 80.88 92 ASP A CA 1
ATOM 743 C C . ASP A 1 92 ? -4.850 -12.963 -16.953 1.00 80.88 92 ASP A C 1
ATOM 745 O O . ASP A 1 92 ? -5.156 -14.146 -16.768 1.00 80.88 92 ASP A O 1
ATOM 749 N N . GLY A 1 93 ? -5.729 -12.059 -17.408 1.00 78.25 93 GLY A N 1
ATOM 750 C CA . GLY A 1 93 ? -7.157 -12.274 -17.649 1.00 78.25 93 GLY A CA 1
ATOM 751 C C . GLY A 1 93 ? -8.081 -11.597 -16.630 1.00 78.25 93 GLY A C 1
ATOM 752 O O . GLY A 1 93 ? -9.284 -11.474 -16.903 1.00 78.25 93 GLY A O 1
ATOM 753 N N . ASP A 1 94 ? -7.537 -11.126 -15.508 1.00 82.75 94 ASP A N 1
ATOM 754 C CA . ASP A 1 94 ? -8.274 -10.421 -14.466 1.00 82.75 94 ASP A CA 1
ATOM 755 C C . ASP A 1 94 ? -8.534 -8.950 -14.869 1.00 82.75 94 ASP A C 1
ATOM 757 O O . ASP A 1 94 ? -8.229 -8.491 -15.977 1.00 82.75 94 ASP A O 1
ATOM 761 N N . LYS A 1 95 ? -9.248 -8.199 -14.023 1.00 85.12 95 LYS A N 1
ATOM 762 C CA . LYS A 1 95 ? -9.587 -6.789 -14.281 1.00 85.12 95 LYS A CA 1
ATOM 763 C C . LYS A 1 95 ? -8.958 -5.873 -13.247 1.00 85.12 95 LYS A C 1
ATOM 765 O O . LYS A 1 95 ? -9.537 -5.643 -12.190 1.00 85.12 95 LYS A O 1
ATOM 770 N N . ASP A 1 96 ? -7.825 -5.299 -13.624 1.00 86.94 96 ASP A N 1
ATOM 771 C CA . ASP A 1 96 ? -7.107 -4.201 -12.980 1.00 86.94 96 ASP A CA 1
ATOM 772 C C . ASP A 1 96 ? -7.880 -2.881 -13.015 1.00 86.94 96 ASP A C 1
ATOM 774 O O . ASP A 1 96 ? -8.842 -2.695 -13.768 1.00 86.94 96 ASP A O 1
ATOM 778 N N . ILE A 1 97 ? -7.405 -1.902 -12.241 1.00 84.81 97 ILE A N 1
ATOM 779 C CA . ILE A 1 97 ? -8.005 -0.566 -12.175 1.00 84.81 97 ILE A CA 1
ATOM 780 C C . ILE A 1 97 ? -7.052 0.513 -12.658 1.00 84.81 97 ILE A C 1
ATOM 782 O O . ILE A 1 97 ? -5.994 0.752 -12.082 1.00 84.81 97 ILE A O 1
ATOM 786 N N . MET A 1 98 ? -7.508 1.273 -13.646 1.00 82.12 98 MET A N 1
ATOM 787 C CA . MET A 1 98 ? -6.880 2.492 -14.129 1.00 82.12 98 MET A CA 1
ATOM 788 C C . MET A 1 98 ? -7.553 3.724 -13.506 1.00 82.12 98 MET A C 1
ATOM 790 O O . MET A 1 98 ? -8.657 4.106 -13.897 1.00 82.12 98 MET A O 1
ATOM 794 N N . ALA A 1 99 ? -6.892 4.362 -12.541 1.00 81.00 99 ALA A N 1
ATOM 795 C CA . ALA A 1 99 ? -7.394 5.529 -11.817 1.00 81.00 99 ALA A CA 1
ATOM 796 C C . ALA A 1 99 ? -6.909 6.856 -12.432 1.00 81.00 99 ALA A C 1
ATOM 798 O O . ALA A 1 99 ? -5.723 7.060 -12.706 1.00 81.00 99 ALA A O 1
ATOM 799 N N . VAL A 1 100 ? -7.836 7.798 -12.611 1.00 76.94 100 VAL A N 1
ATOM 800 C CA . VAL A 1 100 ? -7.584 9.135 -13.162 1.00 76.94 100 VAL A CA 1
ATOM 801 C C . VAL A 1 100 ? -7.452 10.148 -12.025 1.00 76.94 100 VAL A C 1
ATOM 803 O O . VAL A 1 100 ? -8.446 10.516 -11.398 1.00 76.94 100 VAL A O 1
ATOM 806 N N . ILE A 1 101 ? -6.241 10.656 -11.790 1.00 74.06 101 ILE A N 1
ATOM 807 C CA . ILE A 1 101 ? -5.992 11.733 -10.817 1.00 74.06 101 ILE A CA 1
ATOM 808 C C . ILE A 1 101 ? -6.371 13.097 -11.410 1.00 74.06 101 ILE A C 1
ATOM 810 O O . ILE A 1 101 ? -6.053 13.405 -12.563 1.00 74.06 101 ILE A O 1
ATOM 814 N N . GLU A 1 102 ? -6.980 13.975 -10.609 1.00 65.81 102 GLU A N 1
ATOM 815 C CA . GLU A 1 102 ? -7.179 15.373 -11.004 1.00 65.81 102 GLU A CA 1
ATOM 816 C C . GLU A 1 102 ? -5.833 16.114 -11.169 1.00 65.81 102 GLU A C 1
ATOM 818 O O . GLU A 1 102 ? -5.124 16.400 -10.206 1.00 65.81 102 GLU A O 1
ATOM 823 N N . GLY A 1 103 ? -5.468 16.433 -12.417 1.00 58.44 103 GLY A N 1
ATOM 824 C CA . GLY A 1 103 ? -4.227 17.149 -12.745 1.00 58.44 103 GLY A CA 1
ATOM 825 C C . GLY A 1 103 ? -2.936 16.336 -12.566 1.00 58.44 103 GLY A C 1
ATOM 826 O O . GLY A 1 103 ? -1.851 16.920 -12.614 1.00 58.44 103 GLY A O 1
ATOM 827 N N . GLY A 1 104 ? -3.042 15.019 -12.360 1.00 64.69 104 GLY A N 1
ATOM 828 C CA . GLY A 1 104 ? -1.920 14.096 -12.178 1.00 64.69 104 GLY A CA 1
ATOM 829 C C . GLY A 1 104 ? -1.764 13.080 -13.319 1.00 64.69 104 GLY A C 1
ATOM 830 O O . GLY A 1 104 ? -2.546 13.087 -14.271 1.00 64.69 104 GLY A O 1
ATOM 831 N N . PRO A 1 105 ? -0.746 12.200 -13.248 1.00 68.06 105 PRO A N 1
ATOM 832 C CA . PRO A 1 105 ? -0.656 11.039 -14.129 1.00 68.06 105 PRO A CA 1
ATOM 833 C C . PRO A 1 105 ? -1.811 10.064 -13.859 1.00 68.06 105 PRO A C 1
ATOM 835 O O . PRO A 1 105 ? -2.419 10.087 -12.789 1.00 68.06 105 PRO A O 1
ATOM 838 N N . ILE A 1 106 ? -2.082 9.180 -14.816 1.00 76.25 106 ILE A N 1
ATOM 839 C CA . ILE A 1 106 ? -2.923 8.009 -14.557 1.00 76.25 106 ILE A CA 1
ATOM 840 C C . ILE A 1 106 ? -2.147 7.031 -13.668 1.00 76.25 106 ILE A C 1
ATOM 842 O O . ILE A 1 106 ? -0.950 6.824 -13.872 1.00 76.25 106 ILE A O 1
ATOM 846 N N . GLN A 1 107 ? -2.839 6.446 -12.694 1.00 79.50 107 GLN A N 1
ATOM 847 C CA . GLN A 1 107 ? -2.350 5.347 -11.865 1.00 79.50 107 GLN A CA 1
ATOM 848 C C . GLN A 1 107 ? -2.993 4.038 -12.312 1.00 79.50 107 GLN A C 1
ATOM 850 O O . GLN A 1 107 ? -4.128 4.043 -12.786 1.00 79.50 107 GLN A O 1
ATOM 855 N N . VAL A 1 108 ? -2.289 2.923 -12.134 1.00 82.00 108 VAL A N 1
ATOM 856 C CA . VAL A 1 108 ? -2.838 1.586 -12.372 1.00 82.00 108 VAL A CA 1
ATOM 857 C C . VAL A 1 108 ? -2.636 0.738 -11.124 1.00 82.00 108 VAL A C 1
ATOM 859 O O . VAL A 1 108 ? -1.581 0.807 -10.496 1.00 82.00 108 VAL A O 1
ATOM 862 N N . TYR A 1 109 ? -3.654 -0.028 -10.755 1.00 82.88 109 TYR A N 1
ATOM 863 C CA . TYR A 1 109 ? -3.646 -0.971 -9.648 1.00 82.88 109 TYR A CA 1
ATOM 864 C C . TYR A 1 109 ? -3.918 -2.365 -10.213 1.00 82.88 109 TYR A C 1
ATOM 866 O O . TYR A 1 109 ? -5.032 -2.612 -10.671 1.00 82.88 109 TYR A O 1
ATOM 874 N N . GLU A 1 110 ? -2.908 -3.233 -10.195 1.00 84.12 110 GLU A N 1
ATOM 875 C CA . GLU A 1 110 ? -3.008 -4.626 -10.648 1.00 84.12 110 GLU A CA 1
ATOM 876 C C . GLU A 1 110 ? -3.844 -5.446 -9.657 1.00 84.12 110 GLU A C 1
ATOM 878 O O . GLU A 1 110 ? -3.638 -5.309 -8.443 1.00 84.12 110 GLU A O 1
ATOM 883 N N . LYS A 1 111 ? -4.754 -6.303 -10.132 1.00 81.44 111 LYS A N 1
ATOM 884 C CA . LYS A 1 111 ? -5.427 -7.292 -9.278 1.00 81.44 111 LYS A CA 1
ATOM 885 C C . LYS A 1 111 ? -4.428 -8.394 -8.918 1.00 81.44 111 LYS A C 1
ATOM 887 O O . LYS A 1 111 ? -3.721 -8.909 -9.772 1.00 81.44 111 LYS A O 1
ATOM 892 N N . LYS A 1 112 ? -4.323 -8.736 -7.631 1.00 75.75 112 LYS A N 1
ATOM 893 C CA . LYS A 1 112 ? -3.518 -9.859 -7.127 1.00 75.75 112 LYS A CA 1
ATOM 894 C C . LYS A 1 112 ? -4.314 -10.577 -6.054 1.00 75.75 112 LYS A C 1
ATOM 896 O O . LYS A 1 112 ? -4.515 -10.052 -4.957 1.00 75.75 112 LYS A O 1
ATOM 901 N N . GLU A 1 113 ? -4.787 -11.770 -6.402 1.00 74.06 113 GLU A N 1
ATOM 902 C CA . GLU A 1 113 ? -5.790 -12.496 -5.621 1.00 74.06 113 GLU A CA 1
ATOM 903 C C . GLU A 1 113 ? -7.010 -11.582 -5.366 1.00 74.06 113 GLU A C 1
ATOM 905 O O . GLU A 1 113 ? -7.588 -11.048 -6.308 1.00 74.06 113 GLU A O 1
ATOM 910 N N . ASN A 1 114 ? -7.381 -11.334 -4.108 1.00 64.38 114 ASN A N 1
ATOM 911 C CA . ASN A 1 114 ? -8.571 -10.549 -3.752 1.00 64.38 114 ASN A CA 1
ATOM 912 C C . ASN A 1 114 ? -8.293 -9.043 -3.529 1.00 64.38 114 ASN A C 1
ATOM 914 O O . ASN A 1 114 ? -9.184 -8.313 -3.072 1.00 64.38 114 ASN A O 1
ATOM 918 N N . VAL A 1 115 ? -7.067 -8.574 -3.803 1.00 61.72 115 VAL A N 1
ATOM 919 C CA . VAL A 1 115 ? -6.574 -7.224 -3.472 1.00 61.72 115 VAL A CA 1
ATOM 920 C C . VAL A 1 115 ? -5.992 -6.533 -4.708 1.00 61.72 115 VAL A C 1
ATOM 922 O O . VAL A 1 115 ? -5.408 -7.166 -5.577 1.00 61.72 115 VAL A O 1
ATOM 925 N N . PHE A 1 116 ? -6.117 -5.209 -4.773 1.00 71.69 116 PHE A N 1
ATOM 926 C CA . PHE A 1 116 ? -5.560 -4.383 -5.843 1.00 71.69 116 PHE A CA 1
ATOM 927 C C . PHE A 1 116 ? -4.300 -3.637 -5.384 1.00 71.69 116 PHE A C 1
ATOM 929 O O . PHE A 1 116 ? -4.340 -2.899 -4.397 1.00 71.69 116 PHE A O 1
ATOM 936 N N . ILE A 1 117 ? -3.193 -3.784 -6.116 1.00 72.12 117 ILE A N 1
ATOM 937 C CA . ILE A 1 117 ? -1.865 -3.282 -5.736 1.00 72.12 117 ILE A CA 1
ATOM 938 C C . ILE A 1 117 ? -1.357 -2.265 -6.763 1.00 72.12 117 ILE A C 1
ATOM 940 O O . ILE A 1 117 ? -1.312 -2.530 -7.959 1.00 72.12 117 ILE A O 1
ATOM 944 N N . TYR A 1 118 ? -0.939 -1.086 -6.298 1.00 74.25 118 TYR A N 1
ATOM 945 C CA . TYR A 1 118 ? -0.481 0.003 -7.167 1.00 74.25 118 TYR A CA 1
ATOM 946 C C . TYR A 1 118 ? 0.792 -0.353 -7.964 1.00 74.25 118 TYR A C 1
ATOM 948 O O . TYR A 1 118 ? 1.861 -0.556 -7.383 1.00 74.25 118 TYR A O 1
ATOM 956 N N . ASN A 1 119 ? 0.702 -0.347 -9.298 1.00 70.94 119 ASN A N 1
ATOM 957 C CA . ASN A 1 119 ? 1.825 -0.563 -10.207 1.00 70.94 119 ASN A CA 1
ATOM 958 C C . ASN A 1 119 ? 2.459 0.776 -10.642 1.00 70.94 119 ASN A C 1
ATOM 960 O O . ASN A 1 119 ? 1.867 1.595 -11.346 1.00 70.94 119 ASN A O 1
ATOM 964 N N . VAL A 1 120 ? 3.722 0.974 -10.252 1.00 60.44 120 VAL A N 1
ATOM 965 C CA . VAL A 1 120 ? 4.534 2.178 -10.527 1.00 60.44 120 VAL A CA 1
ATOM 966 C C . VAL A 1 120 ? 5.167 2.233 -11.928 1.00 60.44 120 VAL A C 1
ATOM 968 O O . VAL A 1 120 ? 5.753 3.257 -12.302 1.00 60.44 120 VAL A O 1
ATOM 971 N N . ASN A 1 121 ? 5.104 1.146 -12.699 1.00 55.69 121 ASN A N 1
ATOM 972 C CA . ASN A 1 121 ? 5.840 1.006 -13.958 1.00 55.69 121 ASN A CA 1
ATOM 973 C C . ASN A 1 121 ? 5.083 1.566 -15.172 1.00 55.69 121 ASN A C 1
ATOM 975 O O . ASN A 1 121 ? 5.718 1.984 -16.144 1.00 55.69 121 ASN A O 1
ATOM 979 N N . ILE A 1 122 ? 3.752 1.661 -15.102 1.00 59.50 122 ILE A N 1
ATOM 980 C CA . ILE A 1 122 ? 2.905 2.128 -16.206 1.00 59.50 122 ILE A CA 1
ATOM 981 C C . ILE A 1 122 ? 2.811 3.657 -16.178 1.00 59.50 122 ILE A C 1
ATOM 983 O O . ILE A 1 122 ? 2.329 4.255 -15.219 1.00 59.50 122 ILE A O 1
ATOM 987 N N . LYS A 1 123 ? 3.277 4.320 -17.243 1.00 54.28 123 LYS A N 1
ATOM 988 C CA . LYS A 1 123 ? 3.430 5.788 -17.289 1.00 54.28 123 LYS A CA 1
ATOM 989 C C . LYS A 1 123 ? 2.611 6.444 -18.399 1.00 54.28 123 LYS A C 1
ATOM 991 O O . LYS A 1 123 ? 3.153 7.051 -19.325 1.00 54.28 123 LYS A O 1
ATOM 996 N N . ILE A 1 124 ? 1.286 6.386 -18.269 1.00 60.06 124 ILE A N 1
ATOM 997 C CA . ILE A 1 124 ? 0.361 7.117 -19.148 1.00 60.06 124 ILE A CA 1
ATOM 998 C C . ILE A 1 124 ? 0.235 8.566 -18.650 1.00 60.06 124 ILE A C 1
ATOM 1000 O O . ILE A 1 124 ? -0.573 8.908 -17.784 1.00 60.06 124 ILE A O 1
ATOM 1004 N N . PHE A 1 125 ? 1.076 9.447 -19.195 1.00 54.81 125 PHE A N 1
ATOM 1005 C CA . PHE A 1 125 ? 1.054 10.873 -18.868 1.00 54.81 125 PHE A CA 1
ATOM 1006 C C . PHE A 1 125 ? -0.054 11.622 -19.621 1.00 54.81 125 PHE A C 1
ATOM 1008 O O . PHE A 1 125 ? 0.081 11.890 -20.817 1.00 54.81 125 PHE A O 1
ATOM 1015 N N . SER A 1 126 ? -1.085 12.072 -18.899 1.00 52.03 126 SER A N 1
ATOM 1016 C CA . SER A 1 126 ? -1.997 13.121 -19.369 1.00 52.03 126 SER A CA 1
ATOM 1017 C C . SER A 1 126 ? -1.755 14.427 -18.610 1.00 52.03 126 SER A C 1
ATOM 1019 O O . SER A 1 126 ? -2.120 14.565 -17.450 1.00 52.03 126 SER A O 1
ATOM 1021 N N . TRP A 1 127 ? -1.197 15.433 -19.287 1.00 45.53 127 TRP A N 1
ATOM 1022 C CA . TRP A 1 127 ? -1.086 16.808 -18.763 1.00 45.53 127 TRP A CA 1
ATOM 1023 C C . TRP A 1 127 ? -2.370 17.634 -18.985 1.00 45.53 127 TRP A C 1
ATOM 1025 O O . TRP A 1 127 ? -2.361 18.861 -18.890 1.00 45.53 127 TRP A O 1
ATOM 1035 N N . ILE A 1 128 ? -3.464 16.968 -19.364 1.00 53.06 128 ILE A N 1
ATOM 1036 C CA . ILE A 1 128 ? -4.735 17.552 -19.797 1.00 53.06 128 ILE A CA 1
ATOM 1037 C C . ILE A 1 128 ? -5.858 16.872 -19.008 1.00 53.06 128 ILE A C 1
ATOM 1039 O O . ILE A 1 128 ? -5.780 15.679 -18.713 1.00 53.06 128 ILE A O 1
ATOM 1043 N N . ASN A 1 129 ? -6.930 17.608 -18.705 1.00 59.44 129 ASN A N 1
ATOM 1044 C CA . ASN A 1 129 ? -8.151 17.018 -18.157 1.00 59.44 129 ASN A CA 1
ATOM 1045 C C . ASN A 1 129 ? -8.645 15.868 -19.048 1.00 59.44 129 ASN A C 1
ATOM 1047 O O . ASN A 1 129 ? -9.012 16.082 -20.208 1.00 59.44 129 ASN A O 1
ATOM 1051 N N . VAL A 1 130 ? -8.681 14.657 -18.493 1.00 63.25 130 VAL A N 1
ATOM 1052 C CA . VAL A 1 130 ? -9.361 13.515 -19.110 1.00 63.25 130 VAL A CA 1
ATOM 1053 C C . VAL A 1 130 ? -10.868 13.780 -19.039 1.00 63.25 130 VAL A C 1
ATOM 1055 O O . VAL A 1 130 ? -11.413 14.041 -17.958 1.00 63.25 130 VAL A O 1
ATOM 1058 N N . ASN A 1 131 ? -11.503 13.795 -20.211 1.00 60.31 131 ASN A N 1
ATOM 1059 C CA . ASN A 1 131 ? -12.932 14.046 -20.425 1.00 60.31 131 ASN A CA 1
ATOM 1060 C C . ASN A 1 131 ? -13.626 12.869 -21.132 1.00 60.31 131 ASN A C 1
ATOM 1062 O O . ASN A 1 131 ? -14.841 12.743 -21.034 1.00 60.31 131 ASN A O 1
ATOM 1066 N N . SER A 1 132 ? -12.873 12.039 -21.857 1.00 64.50 132 SER A N 1
ATOM 1067 C CA . SER A 1 132 ? -13.310 10.735 -22.361 1.00 64.50 132 SER A CA 1
ATOM 1068 C C . SER A 1 132 ? -12.141 9.749 -22.319 1.00 64.50 132 SER A C 1
ATOM 1070 O O . SER A 1 132 ? -10.999 10.125 -22.594 1.00 64.50 132 SER A O 1
ATOM 1072 N N . LEU A 1 133 ? -12.431 8.503 -21.948 1.00 70.19 133 LEU A N 1
ATOM 1073 C CA . LEU A 1 133 ? -11.506 7.375 -21.982 1.00 70.19 133 LEU A CA 1
ATOM 1074 C C . LEU A 1 133 ? -12.300 6.126 -22.380 1.00 70.19 133 LEU A C 1
ATOM 1076 O O . LEU A 1 133 ? -13.424 5.941 -21.914 1.00 70.19 133 LEU A O 1
ATOM 1080 N N . SER A 1 134 ? -11.740 5.297 -23.258 1.00 71.06 134 SER A N 1
ATOM 1081 C CA . SER A 1 134 ? -12.313 4.001 -23.641 1.00 71.06 134 SER A CA 1
ATOM 1082 C C . SER A 1 134 ? -11.206 3.016 -23.999 1.00 71.06 134 SER A C 1
ATOM 1084 O O . SER A 1 134 ? -10.227 3.424 -24.624 1.00 71.06 134 SER A O 1
ATOM 1086 N N . ILE A 1 135 ? -11.387 1.741 -23.650 1.00 73.31 135 ILE A N 1
ATOM 1087 C CA . ILE A 1 135 ? -10.384 0.681 -23.825 1.00 73.31 135 ILE A CA 1
ATOM 1088 C C . ILE A 1 135 ? -10.965 -0.418 -24.712 1.00 73.31 135 ILE A C 1
ATOM 1090 O O . ILE A 1 135 ? -12.009 -0.959 -24.359 1.00 73.31 135 ILE A O 1
ATOM 1094 N N . HIS A 1 136 ? -10.345 -0.698 -25.856 1.00 74.69 136 HIS A N 1
ATOM 1095 C CA . HIS A 1 136 ? -10.763 -1.729 -26.816 1.00 74.69 136 HIS A CA 1
ATOM 1096 C C . HIS A 1 136 ? -9.535 -2.259 -27.552 1.00 74.69 136 HIS A C 1
ATOM 1098 O O . HIS A 1 136 ? -8.616 -1.492 -27.804 1.00 74.69 136 HIS A O 1
ATOM 1104 N N . ASP A 1 137 ? -9.548 -3.527 -27.944 1.00 74.56 137 ASP A N 1
ATOM 1105 C CA . ASP A 1 137 ? -8.630 -4.043 -28.962 1.00 74.56 137 ASP A CA 1
ATOM 1106 C C . ASP A 1 137 ? -8.948 -3.358 -30.301 1.00 74.56 137 ASP A C 1
ATOM 1108 O O . ASP A 1 137 ? -10.065 -3.484 -30.809 1.00 74.56 137 ASP A O 1
ATOM 1112 N N . PHE A 1 138 ? -8.029 -2.519 -30.794 1.00 75.50 138 PHE A N 1
ATOM 1113 C CA . PHE A 1 138 ? -8.212 -1.732 -32.021 1.00 75.50 138 PHE A CA 1
ATOM 1114 C C . PHE A 1 138 ? -7.390 -2.280 -33.196 1.00 75.50 138 PHE A C 1
ATOM 1116 O O . PHE A 1 138 ? -7.681 -1.975 -34.356 1.00 75.50 138 PHE A O 1
ATOM 1123 N N . ASN A 1 139 ? -6.348 -3.062 -32.914 1.00 72.88 139 ASN A N 1
ATOM 1124 C CA . ASN A 1 139 ? -5.457 -3.642 -33.916 1.00 72.88 139 ASN A CA 1
ATOM 1125 C C . ASN A 1 139 ? -5.678 -5.159 -34.132 1.00 72.88 139 ASN A C 1
ATOM 1127 O O . ASN A 1 139 ? -4.955 -5.747 -34.943 1.00 72.88 139 ASN A O 1
ATOM 1131 N N . ASP A 1 140 ? -6.664 -5.750 -33.443 1.00 73.00 140 ASP A N 1
ATOM 1132 C CA . ASP A 1 140 ? -7.006 -7.179 -33.392 1.00 73.00 140 ASP A CA 1
ATOM 1133 C C . ASP A 1 140 ? -5.836 -8.077 -32.931 1.00 73.00 140 ASP A C 1
ATOM 1135 O O . ASP A 1 140 ? -5.681 -9.217 -33.390 1.00 73.00 140 ASP A O 1
ATOM 1139 N N . ASP A 1 141 ? -4.977 -7.576 -32.033 1.00 72.88 141 ASP A N 1
ATOM 1140 C CA . ASP A 1 141 ? -3.856 -8.339 -31.460 1.00 72.88 141 ASP A CA 1
ATOM 1141 C C . ASP A 1 141 ? -4.201 -9.085 -30.154 1.00 72.88 141 ASP A C 1
ATOM 1143 O O . ASP A 1 141 ? -3.381 -9.859 -29.640 1.00 72.88 141 ASP A O 1
ATOM 1147 N N . GLY A 1 142 ? -5.437 -8.923 -29.670 1.00 74.94 142 GLY A N 1
ATOM 1148 C CA . GLY A 1 142 ? -5.997 -9.549 -28.476 1.00 74.94 142 GLY A CA 1
ATOM 1149 C C . GLY A 1 142 ? -5.909 -8.701 -27.205 1.00 74.94 142 GLY A C 1
ATOM 1150 O O . GLY A 1 142 ? -6.200 -9.232 -26.130 1.00 74.94 142 GLY A O 1
ATOM 1151 N N . ARG A 1 143 ? -5.474 -7.434 -27.277 1.00 79.31 143 ARG A N 1
ATOM 1152 C CA . ARG A 1 143 ? -5.107 -6.613 -26.104 1.00 79.31 143 ARG A CA 1
ATOM 1153 C C . ARG A 1 143 ? -5.898 -5.311 -26.047 1.00 79.31 143 ARG A C 1
ATOM 1155 O O . ARG A 1 143 ? -6.269 -4.744 -27.061 1.00 79.31 143 ARG A O 1
ATOM 1162 N N . GLY A 1 144 ? -6.147 -4.793 -24.845 1.00 78.06 144 GLY A N 1
ATOM 1163 C CA . GLY A 1 144 ? -6.896 -3.544 -24.678 1.00 78.06 144 GLY A CA 1
ATOM 1164 C C . GLY A 1 144 ? -6.075 -2.288 -24.993 1.00 78.06 144 GLY A C 1
ATOM 1165 O O . GLY A 1 144 ? -5.339 -1.814 -24.129 1.00 78.06 144 GLY A O 1
ATOM 1166 N N . ASP A 1 145 ? -6.264 -1.686 -26.169 1.00 79.81 145 ASP A N 1
ATOM 1167 C CA . ASP A 1 145 ? -5.718 -0.366 -26.508 1.00 79.81 145 ASP A CA 1
ATOM 1168 C C . ASP A 1 145 ? -6.501 0.765 -25.828 1.00 79.81 145 ASP A C 1
ATOM 1170 O O . ASP A 1 145 ? -7.715 0.690 -25.631 1.00 79.81 145 ASP A O 1
ATOM 1174 N N . ILE A 1 146 ? -5.821 1.865 -25.492 1.00 80.00 146 ILE A N 1
ATOM 1175 C CA . ILE A 1 146 ? -6.391 2.965 -24.702 1.00 80.00 146 ILE A CA 1
ATOM 1176 C C . ILE A 1 146 ? -6.579 4.206 -25.571 1.00 80.00 146 ILE A C 1
ATOM 1178 O O . ILE A 1 146 ? -5.620 4.866 -25.978 1.00 80.00 146 ILE A O 1
ATOM 1182 N N . LEU A 1 147 ? -7.831 4.610 -25.771 1.00 75.56 147 LEU A N 1
ATOM 1183 C CA . LEU A 1 147 ? -8.165 5.916 -26.326 1.00 75.56 147 LEU A CA 1
ATOM 1184 C C . LEU A 1 147 ? -8.423 6.912 -25.192 1.00 75.56 147 LEU A C 1
ATOM 1186 O O . LEU A 1 147 ? -9.425 6.814 -24.485 1.00 75.56 147 LEU A O 1
ATOM 1190 N N . LEU A 1 148 ? -7.543 7.904 -25.050 1.00 75.88 148 LEU A N 1
ATOM 1191 C CA . LEU A 1 148 ? -7.631 8.966 -24.047 1.00 75.88 148 LEU A CA 1
ATOM 1192 C C . LEU A 1 148 ? -7.881 10.313 -24.734 1.00 75.88 148 LEU A C 1
ATOM 1194 O O . LEU A 1 148 ? -7.024 10.836 -25.449 1.00 75.88 148 LEU A O 1
ATOM 1198 N N . ASN A 1 149 ? -9.055 10.904 -24.492 1.00 73.50 149 ASN A N 1
ATOM 1199 C CA . ASN A 1 149 ? -9.593 12.088 -25.170 1.00 73.50 149 ASN A CA 1
ATOM 1200 C C . ASN A 1 149 ? -9.644 11.945 -26.707 1.00 73.50 149 ASN A C 1
ATOM 1202 O O . ASN A 1 149 ? -10.682 11.642 -27.284 1.00 73.50 149 ASN A O 1
ATOM 1206 N N . ASN A 1 150 ? -8.529 12.225 -27.380 1.00 69.06 150 ASN A N 1
ATOM 1207 C CA . ASN A 1 150 ? -8.345 12.131 -28.830 1.00 69.06 150 ASN A CA 1
ATOM 1208 C C . ASN A 1 150 ? -6.992 11.495 -29.209 1.00 69.06 150 ASN A C 1
ATOM 1210 O O . ASN A 1 150 ? -6.563 11.622 -30.357 1.00 69.06 150 ASN A O 1
ATOM 1214 N N . ILE A 1 151 ? -6.312 10.867 -28.244 1.00 71.75 151 ILE A N 1
ATOM 1215 C CA . ILE A 1 151 ? -4.995 10.243 -28.370 1.00 71.75 151 ILE A CA 1
ATOM 1216 C C . ILE A 1 151 ? -5.157 8.733 -28.198 1.00 71.75 151 ILE A C 1
ATOM 1218 O O . ILE A 1 151 ? -5.645 8.295 -27.159 1.00 71.75 151 ILE A O 1
ATOM 1222 N N . LEU A 1 152 ? -4.724 7.954 -29.189 1.00 77.31 152 LEU A N 1
ATOM 1223 C CA . LEU A 1 152 ? -4.706 6.493 -29.110 1.00 77.31 152 LEU A CA 1
ATOM 1224 C C . LEU A 1 152 ? -3.332 5.999 -28.638 1.00 77.31 152 LEU A C 1
ATOM 1226 O O . LEU A 1 152 ? -2.300 6.402 -29.189 1.00 77.31 152 LEU A O 1
ATOM 1230 N N . TYR A 1 153 ? -3.348 5.128 -27.635 1.00 79.56 153 TYR A N 1
ATOM 1231 C CA . TYR A 1 153 ? -2.205 4.407 -27.093 1.00 79.56 153 TYR A CA 1
ATOM 1232 C C . TYR A 1 153 ? -2.395 2.914 -27.373 1.00 79.56 153 TYR A C 1
ATOM 1234 O O . TYR A 1 153 ? -3.370 2.338 -26.899 1.00 79.56 153 TYR A O 1
ATOM 1242 N N . ILE A 1 154 ? -1.481 2.314 -28.134 1.00 80.69 154 ILE A N 1
ATOM 1243 C CA . ILE A 1 154 ? -1.520 0.893 -28.499 1.00 80.69 154 ILE A CA 1
ATOM 1244 C C . ILE A 1 154 ? -0.749 0.067 -27.462 1.00 80.69 154 ILE A C 1
ATOM 1246 O O . ILE A 1 154 ? 0.327 0.490 -27.028 1.00 80.69 154 ILE A O 1
ATOM 1250 N N . ALA A 1 155 ? -1.272 -1.091 -27.071 1.00 81.19 155 ALA A N 1
ATOM 1251 C CA . ALA A 1 155 ? -0.649 -2.016 -26.132 1.00 81.19 155 ALA A CA 1
ATOM 1252 C C . ALA A 1 155 ? 0.482 -2.817 -26.810 1.00 81.19 155 ALA A C 1
ATOM 1254 O O . ALA A 1 155 ? 0.252 -3.665 -27.670 1.00 81.19 155 ALA A O 1
ATOM 1255 N N . THR A 1 156 ? 1.741 -2.571 -26.433 1.00 79.12 156 THR A N 1
ATOM 1256 C CA . THR A 1 156 ? 2.907 -3.210 -27.085 1.00 79.12 156 THR A CA 1
ATOM 1257 C C . THR A 1 156 ? 3.506 -4.367 -26.286 1.00 79.12 156 THR A C 1
ATOM 1259 O O . THR A 1 156 ? 4.181 -5.230 -26.854 1.00 79.12 156 THR A O 1
ATOM 1262 N N . GLY A 1 157 ? 3.222 -4.436 -24.987 1.00 75.94 157 GLY A N 1
ATOM 1263 C CA . GLY A 1 157 ? 3.643 -5.487 -24.058 1.00 75.94 157 GLY A CA 1
ATOM 1264 C C . GLY A 1 157 ? 2.815 -5.423 -22.768 1.00 75.94 157 GLY A C 1
ATOM 1265 O O . GLY A 1 157 ? 2.135 -4.414 -22.564 1.00 75.94 157 GLY A O 1
ATOM 1266 N N . PRO A 1 158 ? 2.890 -6.439 -21.887 1.00 75.69 158 PRO A N 1
ATOM 1267 C CA . PRO A 1 158 ? 2.295 -6.356 -20.555 1.00 75.69 158 PRO A CA 1
ATOM 1268 C C . PRO A 1 158 ? 2.782 -5.077 -19.878 1.00 75.69 158 PRO A C 1
ATOM 1270 O O . PRO A 1 158 ? 3.984 -4.791 -19.902 1.00 75.69 158 PRO A O 1
ATOM 1273 N N . ASN A 1 159 ? 1.869 -4.284 -19.321 1.00 73.75 159 ASN A N 1
ATOM 1274 C CA . ASN A 1 159 ? 2.176 -3.005 -18.679 1.00 73.75 159 ASN A CA 1
ATOM 1275 C C . ASN A 1 159 ? 2.845 -1.938 -19.587 1.00 73.75 159 ASN A C 1
ATOM 1277 O O . ASN A 1 159 ? 3.393 -0.953 -19.081 1.00 73.75 159 ASN A O 1
ATOM 1281 N N . MET A 1 160 ? 2.800 -2.080 -20.922 1.00 77.69 160 MET A N 1
ATOM 1282 C CA . MET A 1 160 ? 3.463 -1.177 -21.879 1.00 77.69 160 MET A CA 1
ATOM 1283 C C . MET A 1 160 ? 2.529 -0.658 -22.981 1.00 77.69 160 MET A C 1
ATOM 1285 O O . MET A 1 160 ? 1.941 -1.425 -23.741 1.00 77.69 160 MET A O 1
ATOM 1289 N N . PHE A 1 161 ? 2.478 0.672 -23.120 1.00 79.31 161 PHE A N 1
ATOM 1290 C CA . PHE A 1 161 ? 1.635 1.378 -24.089 1.00 79.31 161 PHE A CA 1
ATOM 1291 C C . PHE A 1 161 ? 2.428 2.408 -24.902 1.00 79.31 161 PHE A C 1
ATOM 1293 O O . PHE A 1 161 ? 3.090 3.282 -24.333 1.00 79.31 161 PHE A O 1
ATOM 1300 N N . GLU A 1 162 ? 2.299 2.375 -26.229 1.00 79.62 162 GLU A N 1
ATOM 1301 C CA . GLU A 1 162 ? 2.900 3.353 -27.141 1.00 79.62 162 GLU A CA 1
ATOM 1302 C C . GLU A 1 162 ? 1.866 4.333 -27.702 1.00 79.62 162 GLU A C 1
ATOM 1304 O O . GLU A 1 162 ? 0.821 3.957 -28.226 1.00 79.62 162 GLU A O 1
ATOM 1309 N N . ARG A 1 163 ? 2.166 5.634 -27.618 1.00 75.50 163 ARG A N 1
ATOM 1310 C CA . ARG A 1 163 ? 1.307 6.696 -28.155 1.00 75.50 163 ARG A CA 1
ATOM 1311 C C . ARG A 1 163 ? 1.428 6.761 -29.681 1.00 75.50 163 ARG A C 1
ATOM 1313 O O . ARG A 1 163 ? 2.419 7.290 -30.185 1.00 75.50 163 ARG A O 1
ATOM 1320 N N . THR A 1 164 ? 0.383 6.343 -30.393 1.00 67.25 164 THR A N 1
ATOM 1321 C CA . THR A 1 164 ? 0.426 6.154 -31.855 1.00 67.25 164 THR A CA 1
ATOM 1322 C C . THR A 1 164 ? -0.244 7.283 -32.638 1.00 67.25 164 THR A C 1
ATOM 1324 O O . THR A 1 164 ? 0.348 7.798 -33.586 1.00 67.25 164 THR A O 1
ATOM 1327 N N . TYR A 1 165 ? -1.459 7.709 -32.266 1.00 65.25 165 TYR A N 1
ATOM 1328 C CA . TYR A 1 165 ? -2.294 8.550 -33.145 1.00 65.25 165 TYR A CA 1
ATOM 1329 C C . TYR A 1 165 ? -3.033 9.695 -32.429 1.00 65.25 165 TYR A C 1
ATOM 1331 O O . TYR A 1 165 ? -3.278 9.643 -31.223 1.00 65.25 165 TYR A O 1
ATOM 1339 N N . THR A 1 166 ? -3.408 10.736 -33.187 1.00 59.91 166 THR A N 1
ATOM 1340 C CA . THR A 1 166 ? -4.279 11.842 -32.746 1.00 59.91 166 THR A CA 1
ATOM 1341 C C . THR A 1 166 ? -5.376 12.112 -33.773 1.00 59.91 166 THR A C 1
ATOM 1343 O O . THR A 1 166 ? -5.065 12.454 -34.913 1.00 59.91 166 THR A O 1
ATOM 1346 N N . THR A 1 167 ? -6.647 12.027 -33.374 1.00 55.78 167 THR A N 1
ATOM 1347 C CA . THR A 1 167 ? -7.790 11.926 -34.311 1.00 55.78 167 THR A CA 1
ATOM 1348 C C . THR A 1 167 ? -8.228 13.223 -35.003 1.00 55.78 167 THR A C 1
ATOM 1350 O O . THR A 1 167 ? -9.162 13.196 -35.800 1.00 55.78 167 THR A O 1
ATOM 1353 N N . ASN A 1 168 ? -7.591 14.369 -34.733 1.00 55.06 168 ASN A N 1
ATOM 1354 C CA . ASN A 1 168 ? -7.895 15.647 -35.391 1.00 55.06 168 ASN A CA 1
ATOM 1355 C C . ASN A 1 168 ? -6.663 16.562 -35.491 1.00 55.06 168 ASN A C 1
ATOM 1357 O O . ASN A 1 168 ? -5.825 16.588 -34.592 1.00 55.06 168 ASN A O 1
ATOM 1361 N N . ALA A 1 169 ? -6.597 17.360 -36.565 1.00 44.06 169 ALA A N 1
ATOM 1362 C CA . ALA A 1 169 ? -5.567 18.389 -36.764 1.00 44.06 169 ALA A CA 1
ATOM 1363 C C . ALA A 1 169 ? -5.806 19.672 -35.937 1.00 44.06 169 ALA A C 1
ATOM 1365 O O . ALA A 1 169 ? -4.869 20.429 -35.689 1.00 44.06 169 ALA A O 1
ATOM 1366 N N . ASP A 1 170 ? -7.046 19.898 -35.495 1.00 49.72 170 ASP A N 1
ATOM 1367 C CA . ASP A 1 170 ? -7.413 20.943 -34.541 1.00 49.72 170 ASP A CA 1
ATOM 1368 C C . ASP A 1 170 ? -7.564 20.345 -33.131 1.00 49.72 170 ASP A C 1
ATOM 1370 O O . ASP A 1 170 ? -8.121 19.260 -32.964 1.00 49.72 170 ASP A O 1
ATOM 1374 N N . ASN A 1 171 ? -7.122 21.079 -32.103 1.00 53.44 171 ASN A N 1
ATOM 1375 C CA . ASN A 1 171 ? -7.053 20.651 -30.691 1.00 53.44 171 ASN A CA 1
ATOM 1376 C C . ASN A 1 171 ? -8.425 20.501 -29.976 1.00 53.44 171 ASN A C 1
ATOM 1378 O O . ASN A 1 171 ? -8.566 20.869 -28.807 1.00 53.44 171 ASN A O 1
ATOM 1382 N N . TYR A 1 172 ? -9.462 20.006 -30.654 1.00 60.06 172 TYR A N 1
ATOM 1383 C CA . TYR A 1 172 ? -10.788 19.799 -30.070 1.00 60.06 172 TYR A CA 1
ATOM 1384 C C . TYR A 1 172 ? -10.893 18.444 -29.360 1.00 60.06 172 TYR A C 1
ATOM 1386 O O . TYR A 1 172 ? -10.654 17.393 -29.949 1.00 60.06 172 TYR A O 1
ATOM 1394 N N . ILE A 1 173 ? -11.309 18.478 -28.091 1.00 63.44 173 ILE A N 1
ATOM 1395 C CA . ILE A 1 173 ? -11.579 17.284 -27.281 1.00 63.44 173 ILE A CA 1
ATOM 1396 C C . ILE A 1 173 ? -13.026 16.826 -27.551 1.00 63.44 173 ILE A C 1
ATOM 1398 O O . ILE A 1 173 ? -13.943 17.635 -27.357 1.00 63.44 173 ILE A O 1
ATOM 1402 N N . PRO A 1 174 ? -13.269 15.576 -27.990 1.00 67.75 174 PRO A N 1
ATOM 1403 C CA . PRO A 1 174 ? -14.622 15.071 -28.197 1.00 67.75 174 PRO A CA 1
ATOM 1404 C C . PRO A 1 174 ? -15.368 14.886 -26.869 1.00 67.75 174 PRO A C 1
ATOM 1406 O O . PRO A 1 174 ? -14.775 14.635 -25.821 1.00 67.75 174 PRO A O 1
ATOM 1409 N N . ARG A 1 175 ? -16.698 15.011 -26.922 1.00 66.94 175 ARG A N 1
ATOM 1410 C CA . ARG A 1 175 ? -17.602 14.737 -25.792 1.00 66.94 175 ARG A CA 1
ATOM 1411 C C . ARG A 1 175 ? -17.926 13.258 -25.630 1.00 66.94 175 ARG A C 1
ATOM 1413 O O . ARG A 1 175 ? -18.283 12.842 -24.537 1.00 66.94 175 ARG A O 1
ATOM 1420 N N . VAL A 1 176 ? -17.871 12.505 -26.723 1.00 69.62 176 VAL A N 1
ATOM 1421 C CA . VAL A 1 176 ? -18.097 11.060 -26.755 1.00 69.62 176 VAL A CA 1
ATOM 1422 C C . VAL A 1 176 ? -17.072 10.461 -27.705 1.00 69.62 176 VAL A C 1
ATOM 1424 O O . VAL A 1 176 ? -16.895 10.988 -28.807 1.00 69.62 176 VAL A O 1
ATOM 1427 N N . ALA A 1 177 ? -16.443 9.374 -27.274 1.00 73.62 177 ALA A N 1
ATOM 1428 C CA . ALA A 1 177 ? -15.619 8.486 -28.077 1.00 73.62 177 ALA A CA 1
ATOM 1429 C C . ALA A 1 177 ? -16.045 7.044 -27.747 1.00 73.62 177 ALA A C 1
ATOM 1431 O O . ALA A 1 177 ? -16.198 6.729 -26.568 1.00 73.62 177 ALA A O 1
ATOM 1432 N N . GLN A 1 178 ? -16.338 6.219 -28.753 1.00 79.12 178 GLN A N 1
ATOM 1433 C CA . GLN A 1 178 ? -16.803 4.831 -28.597 1.00 79.12 178 GLN A CA 1
ATOM 1434 C C . GLN A 1 178 ? -16.374 4.006 -29.809 1.00 79.12 178 GLN A C 1
ATOM 1436 O O . GLN A 1 178 ? -16.515 4.480 -30.936 1.00 79.12 178 GLN A O 1
ATOM 1441 N N . PHE A 1 179 ? -15.903 2.783 -29.582 1.00 78.06 179 PHE A N 1
ATOM 1442 C CA . PHE A 1 179 ? -15.591 1.846 -30.658 1.00 78.06 179 PHE A CA 1
ATOM 1443 C C . PHE A 1 179 ? -16.813 0.999 -31.025 1.00 78.06 179 PHE A C 1
ATOM 1445 O O . PHE A 1 179 ? -17.688 0.768 -30.188 1.00 78.06 179 PHE A O 1
ATOM 1452 N N . PHE A 1 180 ? -16.892 0.579 -32.285 1.00 81.81 180 PHE A N 1
ATOM 1453 C CA . PHE A 1 180 ? -17.974 -0.240 -32.832 1.00 81.81 180 PHE A CA 1
ATOM 1454 C C . PHE A 1 180 ? -17.552 -0.858 -34.165 1.00 81.81 180 PHE A C 1
ATOM 1456 O O . PHE A 1 180 ? -16.653 -0.350 -34.814 1.00 81.81 180 PHE A O 1
ATOM 1463 N N . ASP A 1 181 ? -18.205 -1.938 -34.576 1.00 77.25 181 ASP A N 1
ATOM 1464 C CA . ASP A 1 181 ? -18.084 -2.468 -35.940 1.00 77.25 181 ASP A CA 1
ATOM 1465 C C . ASP A 1 181 ? -19.190 -1.823 -36.803 1.00 77.25 181 ASP A C 1
ATOM 1467 O O . ASP A 1 181 ? -20.386 -2.065 -36.586 1.00 77.25 181 ASP A O 1
ATOM 1471 N N . ALA A 1 182 ? -18.813 -0.905 -37.699 1.00 71.31 182 ALA A N 1
ATOM 1472 C CA . ALA A 1 182 ? -19.764 -0.033 -38.392 1.00 71.31 182 ALA A CA 1
ATOM 1473 C C . ALA A 1 182 ? -20.352 -0.641 -39.667 1.00 71.31 182 ALA A C 1
ATOM 1475 O O . ALA A 1 182 ? -21.520 -0.379 -39.992 1.00 71.31 182 ALA A O 1
ATOM 1476 N N . ASP A 1 183 ? -19.543 -1.402 -40.403 1.00 70.31 183 ASP A N 1
ATOM 1477 C CA . ASP A 1 183 ? -19.891 -1.954 -41.708 1.00 70.31 183 ASP A CA 1
ATOM 1478 C C . ASP A 1 183 ? -19.933 -3.488 -41.767 1.00 70.31 183 ASP A C 1
ATOM 1480 O O . ASP A 1 183 ? -20.419 -4.040 -42.762 1.00 70.31 183 ASP A O 1
ATOM 1484 N N . MET A 1 184 ? -19.620 -4.152 -40.649 1.00 72.00 184 MET A N 1
ATOM 1485 C CA . MET A 1 184 ? -19.677 -5.600 -40.443 1.00 72.00 184 MET A CA 1
ATOM 1486 C C . MET A 1 184 ? -18.583 -6.361 -41.197 1.00 72.00 184 MET A C 1
ATOM 1488 O O . MET A 1 184 ? -18.794 -7.527 -41.553 1.00 72.00 184 MET A O 1
ATOM 1492 N N . ASP A 1 185 ? -17.434 -5.723 -41.451 1.00 72.81 185 ASP A N 1
ATOM 1493 C CA . ASP A 1 185 ? -16.240 -6.397 -41.968 1.00 72.81 185 ASP A CA 1
ATOM 1494 C C . ASP A 1 185 ? -15.445 -7.149 -40.879 1.00 72.81 185 ASP A C 1
ATOM 1496 O O . ASP A 1 185 ? -14.834 -8.183 -41.172 1.00 72.81 185 ASP A O 1
ATOM 1500 N N . GLY A 1 186 ? -15.596 -6.724 -39.620 1.00 71.94 186 GLY A N 1
ATOM 1501 C CA . GLY A 1 186 ? -15.095 -7.381 -38.418 1.00 71.94 186 GLY A CA 1
ATOM 1502 C C . GLY A 1 186 ? -14.136 -6.541 -37.576 1.00 71.94 186 GLY A C 1
ATOM 1503 O O . GLY A 1 186 ? -13.935 -6.916 -36.420 1.00 71.94 186 GLY A O 1
ATOM 1504 N N . ASP A 1 187 ? -13.589 -5.439 -38.102 1.00 74.19 187 ASP A N 1
ATOM 1505 C CA . ASP A 1 187 ? -12.688 -4.569 -37.341 1.00 74.19 187 ASP A CA 1
ATOM 1506 C C . ASP A 1 187 ? -13.442 -3.503 -36.503 1.00 74.19 187 ASP A C 1
ATOM 1508 O O . ASP A 1 187 ? -14.682 -3.454 -36.458 1.00 74.19 187 ASP A O 1
ATOM 1512 N N . LYS A 1 188 ? -12.703 -2.718 -35.703 1.00 77.81 188 LYS A N 1
ATOM 1513 C CA . LYS A 1 188 ? -13.275 -1.696 -34.808 1.00 77.81 188 LYS A CA 1
ATOM 1514 C C . LYS A 1 188 ? -13.014 -0.266 -35.273 1.00 77.81 188 LYS A C 1
ATOM 1516 O O . LYS A 1 188 ? -11.957 0.317 -35.033 1.00 77.81 188 LYS A O 1
ATOM 1521 N N . ASP A 1 189 ? -14.074 0.344 -35.790 1.00 79.69 189 ASP A N 1
ATOM 1522 C CA . ASP A 1 189 ? -14.208 1.771 -36.066 1.00 79.69 189 ASP A CA 1
ATOM 1523 C C . ASP A 1 189 ? -14.363 2.612 -34.796 1.00 79.69 189 ASP A C 1
ATOM 1525 O O . ASP A 1 189 ? -14.841 2.153 -33.755 1.00 79.69 189 ASP A O 1
ATOM 1529 N N . LEU A 1 190 ? -14.049 3.908 -34.908 1.00 79.88 190 LEU A N 1
ATOM 1530 C CA . LEU A 1 190 ? -14.178 4.875 -33.818 1.00 79.88 190 LEU A CA 1
ATOM 1531 C C . LEU A 1 190 ? -15.224 5.966 -34.109 1.00 79.88 190 LEU A C 1
ATOM 1533 O O . LEU A 1 190 ? -15.033 6.864 -34.932 1.00 79.88 190 LEU A O 1
ATOM 1537 N N . LEU A 1 191 ? -16.307 5.975 -33.333 1.00 80.88 191 LEU A N 1
ATOM 1538 C CA . LEU A 1 191 ? -17.281 7.064 -33.272 1.00 80.88 191 LEU A CA 1
ATOM 1539 C C . LEU A 1 191 ? -16.753 8.202 -32.386 1.00 80.88 191 LEU A C 1
ATOM 1541 O O . LEU A 1 191 ? -16.506 7.997 -31.200 1.00 80.88 191 LEU A O 1
ATOM 1545 N N . THR A 1 192 ? -16.685 9.433 -32.906 1.00 78.56 192 THR A N 1
ATOM 1546 C CA . THR A 1 192 ? -16.438 10.647 -32.101 1.00 78.56 192 THR A CA 1
ATOM 1547 C C . THR A 1 192 ? -17.517 11.711 -32.293 1.00 78.56 192 THR A C 1
ATOM 1549 O O . THR A 1 192 ? -17.976 11.990 -33.403 1.00 78.56 192 THR A O 1
ATOM 1552 N N . VAL A 1 193 ? -17.921 12.352 -31.193 1.00 77.50 193 VAL A N 1
ATOM 1553 C CA . VAL A 1 193 ? -18.972 13.381 -31.191 1.00 77.50 193 VAL A CA 1
ATOM 1554 C C . VAL A 1 193 ? -18.473 14.655 -30.525 1.00 77.50 193 VAL A C 1
ATOM 1556 O O . VAL A 1 193 ? -18.032 14.632 -29.376 1.00 77.50 193 VAL A O 1
ATOM 1559 N N . LEU A 1 194 ? -18.583 15.788 -31.227 1.00 73.19 194 LEU A N 1
ATOM 1560 C CA . LEU A 1 194 ? -18.203 17.098 -30.685 1.00 73.19 194 LEU A CA 1
ATOM 1561 C C . LEU A 1 194 ? -19.372 17.750 -29.929 1.00 73.19 194 LEU A C 1
ATOM 1563 O O . LEU A 1 194 ? -19.375 17.789 -28.703 1.00 73.19 194 LEU A O 1
ATOM 1567 N N . VAL A 1 195 ? -20.379 18.257 -30.653 1.00 74.12 195 VAL A N 1
ATOM 1568 C CA . VAL A 1 195 ? -21.633 18.824 -30.101 1.00 74.12 195 VAL A CA 1
ATOM 1569 C C . VAL A 1 195 ? -22.782 18.680 -31.102 1.00 74.12 195 VAL A C 1
ATOM 1571 O O . VAL A 1 195 ? -23.866 18.236 -30.738 1.00 74.12 195 VAL A O 1
ATOM 1574 N N . THR A 1 196 ? -22.553 19.092 -32.350 1.00 75.38 196 THR A N 1
ATOM 1575 C CA . THR A 1 196 ? -23.514 19.000 -33.467 1.00 75.38 196 THR A CA 1
ATOM 1576 C C . THR A 1 196 ? -23.046 18.079 -34.582 1.00 75.38 196 THR A C 1
ATOM 1578 O O . THR A 1 196 ? -23.843 17.714 -35.431 1.00 75.38 196 THR A O 1
ATOM 1581 N N . ASN A 1 197 ? -21.761 17.727 -34.587 1.00 78.06 197 ASN A N 1
ATOM 1582 C CA . ASN A 1 197 ? -21.116 16.972 -35.648 1.00 78.06 197 ASN A CA 1
ATOM 1583 C C . ASN A 1 197 ? -20.760 15.586 -35.110 1.00 78.06 197 ASN A C 1
ATOM 1585 O O . ASN A 1 197 ? -20.229 15.475 -33.995 1.00 78.06 197 ASN A O 1
ATOM 1589 N N . LEU A 1 198 ? -21.037 14.570 -35.921 1.00 83.12 198 LEU A N 1
ATOM 1590 C CA . LEU A 1 198 ? -20.743 13.169 -35.660 1.00 83.12 198 LEU A CA 1
ATOM 1591 C C . LEU A 1 198 ? -19.711 12.704 -36.695 1.00 83.12 198 LEU A C 1
ATOM 1593 O O . LEU A 1 198 ? -19.964 12.803 -37.897 1.00 83.12 198 LEU A O 1
ATOM 1597 N N . PHE A 1 199 ? -18.552 12.247 -36.235 1.00 79.62 199 PHE A N 1
ATOM 1598 C CA . PHE A 1 199 ? -17.490 11.712 -37.082 1.00 79.62 199 PHE A CA 1
ATOM 1599 C C . PHE A 1 199 ? -17.329 10.227 -36.792 1.00 79.62 199 PHE A C 1
ATOM 1601 O O . PHE A 1 199 ? -17.286 9.832 -35.627 1.00 79.62 199 PHE A O 1
ATOM 1608 N N . ILE A 1 200 ? -17.216 9.429 -37.843 1.00 79.50 200 ILE A N 1
ATOM 1609 C CA . ILE A 1 200 ? -16.862 8.016 -37.763 1.00 79.50 200 ILE A CA 1
ATOM 1610 C C . ILE A 1 200 ? -15.496 7.890 -38.422 1.00 79.50 200 ILE A C 1
ATOM 1612 O O . ILE A 1 200 ? -15.321 8.288 -39.573 1.00 79.50 200 ILE A O 1
ATOM 1616 N N . HIS A 1 201 ? -14.518 7.430 -37.655 1.00 78.50 201 HIS A N 1
ATOM 1617 C CA . HIS A 1 201 ? -13.171 7.172 -38.130 1.00 78.50 201 HIS A CA 1
ATOM 1618 C C . HIS A 1 201 ? -13.096 5.697 -38.479 1.00 78.50 201 HIS A C 1
ATOM 1620 O O . HIS A 1 201 ? -13.064 4.859 -37.583 1.00 78.50 201 HIS A O 1
ATOM 1626 N N . GLU A 1 202 ? -13.129 5.442 -39.782 1.00 75.38 202 GLU A N 1
ATOM 1627 C CA . GLU A 1 202 ? -13.012 4.118 -40.383 1.00 75.38 202 GLU A CA 1
ATOM 1628 C C . GLU A 1 202 ? -11.597 3.583 -40.128 1.00 75.38 202 GLU A C 1
ATOM 1630 O O . GLU A 1 202 ? -10.622 4.308 -40.387 1.00 75.38 202 GLU A O 1
ATOM 1635 N N . ASN A 1 203 ? -11.465 2.368 -39.605 1.00 74.44 203 ASN A N 1
ATOM 1636 C CA . ASN A 1 203 ? -10.175 1.698 -39.511 1.00 74.44 203 ASN A CA 1
ATOM 1637 C C . ASN A 1 203 ? -9.681 1.379 -40.934 1.00 74.44 203 ASN A C 1
ATOM 1639 O O . ASN A 1 203 ? -10.441 1.007 -41.824 1.00 74.44 203 ASN A O 1
ATOM 1643 N N . ILE A 1 204 ? -8.401 1.636 -41.210 1.00 70.50 204 ILE A N 1
ATOM 1644 C CA . ILE A 1 204 ? -7.800 1.378 -42.533 1.00 70.50 204 ILE A CA 1
ATOM 1645 C C . ILE A 1 204 ? -6.535 0.518 -42.425 1.00 70.50 204 ILE A C 1
ATOM 1647 O O . ILE A 1 204 ? -5.660 0.562 -43.297 1.00 70.50 204 ILE A O 1
ATOM 1651 N N . GLY A 1 205 ? -6.441 -0.256 -41.341 1.00 64.19 205 GLY A N 1
ATOM 1652 C CA . GLY A 1 205 ? -5.332 -1.137 -40.995 1.00 64.19 205 GLY A CA 1
ATOM 1653 C C . GLY A 1 205 ? -4.595 -0.694 -39.729 1.00 64.19 205 GLY A C 1
ATOM 1654 O O . GLY A 1 205 ? -4.731 0.439 -39.278 1.00 64.19 205 GLY A O 1
ATOM 1655 N N . THR A 1 206 ? -3.739 -1.586 -39.218 1.00 58.88 206 THR A N 1
ATOM 1656 C CA . THR A 1 206 ? -3.172 -1.675 -37.846 1.00 58.88 206 THR A CA 1
ATOM 1657 C C . THR A 1 206 ? -2.721 -0.401 -37.105 1.00 58.88 206 THR A C 1
ATOM 1659 O O . THR A 1 206 ? -2.441 -0.476 -35.914 1.00 58.88 206 THR A O 1
ATOM 1662 N N . THR A 1 207 ? -2.550 0.748 -37.763 1.00 58.00 207 THR A N 1
ATOM 1663 C CA . THR A 1 207 ? -2.161 2.030 -37.134 1.00 58.00 207 THR A CA 1
ATOM 1664 C C . THR A 1 207 ? -2.826 3.270 -37.764 1.00 58.00 207 THR A C 1
ATOM 1666 O O . THR A 1 207 ? -2.398 4.396 -37.492 1.00 58.00 207 THR A O 1
ATOM 1669 N N . GLY A 1 208 ? -3.846 3.110 -38.618 1.00 59.06 208 GLY A N 1
ATOM 1670 C CA . GLY A 1 208 ? -4.416 4.191 -39.431 1.00 59.06 208 GLY A CA 1
ATOM 1671 C C . GLY A 1 208 ? -5.937 4.328 -39.328 1.00 59.06 208 GLY A C 1
ATOM 1672 O O . GLY A 1 208 ? -6.662 3.345 -39.388 1.00 59.06 208 GLY A O 1
ATOM 1673 N N . MET A 1 209 ? -6.415 5.574 -39.258 1.00 68.75 209 MET A N 1
ATOM 1674 C CA . MET A 1 209 ? -7.841 5.931 -39.248 1.00 68.75 209 MET A CA 1
ATOM 1675 C C . MET A 1 209 ? -8.198 6.916 -40.371 1.00 68.75 209 MET A C 1
ATOM 1677 O O . MET A 1 209 ? -7.426 7.827 -40.689 1.00 68.75 209 MET A O 1
ATOM 1681 N N . SER A 1 210 ? -9.408 6.775 -40.915 1.00 69.62 210 SER A N 1
ATOM 1682 C CA . SER A 1 210 ? -9.996 7.599 -41.978 1.00 69.62 210 SER A CA 1
ATOM 1683 C C . SER A 1 210 ? -11.301 8.262 -41.510 1.00 69.62 210 SER A C 1
ATOM 1685 O O . SER A 1 210 ? -12.373 7.660 -41.489 1.00 69.62 210 SER A O 1
ATOM 1687 N N . GLY A 1 211 ? -11.228 9.538 -41.122 1.00 71.00 211 GLY A N 1
ATOM 1688 C CA . GLY A 1 211 ? -12.378 10.288 -40.604 1.00 71.00 211 GLY A CA 1
ATOM 1689 C C . GLY A 1 211 ? -13.420 10.669 -41.667 1.00 71.00 211 GLY A C 1
ATOM 1690 O O . GLY A 1 211 ? -13.184 11.560 -42.487 1.00 71.00 211 GLY A O 1
ATOM 1691 N N . LYS A 1 212 ? -14.619 10.079 -41.591 1.00 75.75 212 LYS A N 1
ATOM 1692 C CA . LYS A 1 212 ? -15.821 10.450 -42.358 1.00 75.75 212 LYS A CA 1
ATOM 1693 C C . LYS A 1 212 ? -16.809 11.219 -41.468 1.00 75.75 212 LYS A C 1
ATOM 1695 O O . LYS A 1 212 ? -17.188 10.773 -40.389 1.00 75.75 212 LYS A O 1
ATOM 1700 N N . LEU A 1 213 ? -17.269 12.384 -41.928 1.00 80.06 213 LEU A N 1
ATOM 1701 C CA . LEU A 1 213 ? -18.372 13.119 -41.292 1.00 80.06 213 LEU A CA 1
ATOM 1702 C C . LEU A 1 213 ? -19.709 12.467 -41.678 1.00 80.06 213 LEU A C 1
ATOM 1704 O O . LEU A 1 213 ? -19.935 12.229 -42.864 1.00 80.06 213 LEU A O 1
ATOM 1708 N N . VAL A 1 214 ? -20.620 12.253 -40.722 1.00 82.19 214 VAL A N 1
ATOM 1709 C CA . VAL A 1 214 ? -21.996 11.833 -41.040 1.00 82.19 214 VAL A CA 1
ATOM 1710 C C . VAL A 1 214 ? -22.742 12.998 -41.714 1.00 82.19 214 VAL A C 1
ATOM 1712 O O . VAL A 1 214 ? -22.919 14.042 -41.077 1.00 82.19 214 VAL A O 1
ATOM 1715 N N . PRO A 1 215 ? -23.180 12.865 -42.983 1.00 75.50 215 PRO A N 1
ATOM 1716 C CA . PRO A 1 215 ? -23.833 13.942 -43.722 1.00 75.50 215 PRO A CA 1
ATOM 1717 C C . PRO A 1 215 ? -25.145 14.399 -43.080 1.00 75.50 215 PRO A C 1
ATOM 1719 O O . PRO A 1 215 ? -25.879 13.610 -42.482 1.00 75.50 215 PRO A O 1
ATOM 1722 N N . ASP A 1 216 ? -25.431 15.693 -43.234 1.00 73.69 216 ASP A N 1
ATOM 1723 C CA . ASP A 1 216 ? -26.668 16.383 -42.838 1.00 73.69 216 ASP A CA 1
ATOM 1724 C C . ASP A 1 216 ? -27.104 16.239 -41.364 1.00 73.69 216 ASP A C 1
ATOM 1726 O O . ASP A 1 216 ? -28.138 16.778 -40.967 1.00 73.69 216 ASP A O 1
ATOM 1730 N N . PHE A 1 217 ? -26.306 15.595 -40.506 1.00 80.94 217 PHE A N 1
ATOM 1731 C CA . PHE A 1 217 ? -26.554 15.543 -39.071 1.00 80.94 217 PHE A CA 1
ATOM 1732 C C . PHE A 1 217 ? -26.166 16.885 -38.432 1.00 80.94 217 PHE A C 1
ATOM 1734 O O . PHE A 1 217 ? -25.009 17.117 -38.094 1.00 80.94 217 PHE A O 1
ATOM 1741 N N . SER A 1 218 ? -27.139 17.790 -38.277 1.00 76.88 218 SER A N 1
ATOM 1742 C CA . SER A 1 218 ? -26.951 19.107 -37.640 1.00 76.88 218 SER A CA 1
ATOM 1743 C C . SER A 1 218 ? -27.584 19.216 -36.246 1.00 76.88 218 SER A C 1
ATOM 1745 O O . SER A 1 218 ? -27.761 20.317 -35.716 1.00 76.88 218 SER A O 1
ATOM 1747 N N . HIS A 1 219 ? -27.991 18.091 -35.658 1.00 83.19 219 HIS A N 1
ATOM 1748 C CA . HIS A 1 219 ? -28.715 18.053 -34.390 1.00 83.19 219 HIS A CA 1
ATOM 1749 C C . HIS A 1 219 ? -27.761 18.200 -33.200 1.00 83.19 219 HIS A C 1
ATOM 1751 O O . HIS A 1 219 ? -26.665 17.647 -33.182 1.00 83.19 219 HIS A O 1
ATOM 1757 N N . ARG A 1 220 ? -28.176 18.925 -32.153 1.00 83.88 220 ARG A N 1
ATOM 1758 C CA . ARG A 1 220 ? -27.361 19.068 -30.935 1.00 83.88 220 ARG A CA 1
ATOM 1759 C C . ARG A 1 220 ? -27.413 17.775 -30.124 1.00 83.88 220 ARG A C 1
ATOM 1761 O O . ARG A 1 220 ? -28.409 17.550 -29.431 1.00 83.88 220 ARG A O 1
ATOM 1768 N N . THR A 1 221 ? -26.369 16.961 -30.193 1.00 83.19 221 THR A N 1
ATOM 1769 C CA . THR A 1 221 ? -26.246 15.713 -29.436 1.00 83.19 221 THR A CA 1
ATOM 1770 C C . THR A 1 221 ? -26.084 16.003 -27.946 1.00 83.19 221 THR A C 1
ATOM 1772 O O . THR A 1 221 ? -25.217 16.781 -27.540 1.00 83.19 221 THR A O 1
ATOM 1775 N N . SER A 1 222 ? -26.926 15.374 -27.124 1.00 80.38 222 SER A N 1
ATOM 1776 C CA . SER A 1 222 ? -26.716 15.308 -25.673 1.00 80.38 222 SER A CA 1
ATOM 1777 C C . SER A 1 222 ? -25.866 14.094 -25.309 1.00 80.38 222 SER A C 1
ATOM 1779 O O . SER A 1 222 ? -24.943 14.240 -24.515 1.00 80.38 222 SER A O 1
ATOM 1781 N N . TRP A 1 223 ? -26.132 12.944 -25.933 1.00 81.38 223 TRP A N 1
ATOM 1782 C CA . TRP A 1 223 ? -25.348 11.714 -25.809 1.00 81.38 223 TRP A CA 1
ATOM 1783 C C . TRP A 1 223 ? -25.503 10.835 -27.057 1.00 81.38 223 TRP A C 1
ATOM 1785 O O . TRP A 1 223 ? -26.474 10.968 -27.806 1.00 81.38 223 TRP A O 1
ATOM 1795 N N . ALA A 1 224 ? -24.548 9.930 -27.256 1.00 85.12 224 ALA A N 1
ATOM 1796 C CA . ALA A 1 224 ? -24.601 8.850 -28.236 1.00 85.12 224 ALA A CA 1
ATOM 1797 C C . ALA A 1 224 ? -24.111 7.557 -27.571 1.00 85.12 224 ALA A C 1
ATOM 1799 O O . ALA A 1 224 ? -23.195 7.611 -26.747 1.00 85.12 224 ALA A O 1
ATOM 1800 N N . LYS A 1 225 ? -24.717 6.423 -27.915 1.00 86.69 225 LYS A N 1
ATOM 1801 C CA . LYS A 1 225 ? -24.349 5.093 -27.425 1.00 86.69 225 LYS A CA 1
ATOM 1802 C C . LYS A 1 225 ? -24.362 4.085 -28.564 1.00 86.69 225 LYS A C 1
ATOM 1804 O O . LYS A 1 225 ? -25.262 4.120 -29.401 1.00 86.69 225 LYS A O 1
ATOM 1809 N N . VAL A 1 226 ? -23.373 3.205 -28.569 1.00 87.31 226 VAL A N 1
ATOM 1810 C CA . VAL A 1 226 ? -23.380 1.959 -29.336 1.00 87.31 226 VAL A CA 1
ATOM 1811 C C . VAL A 1 226 ? -24.115 0.921 -28.489 1.00 87.31 226 VAL A C 1
ATOM 1813 O O . VAL A 1 226 ? -23.864 0.842 -27.288 1.00 87.31 226 VAL A O 1
ATOM 1816 N N . ILE A 1 227 ? -25.038 0.173 -29.092 1.00 87.56 227 ILE A N 1
ATOM 1817 C CA . ILE A 1 227 ? -25.696 -0.981 -28.469 1.00 87.56 227 ILE A CA 1
ATOM 1818 C C . ILE A 1 227 ? -25.511 -2.227 -29.328 1.00 87.56 227 ILE A C 1
ATOM 1820 O O . ILE A 1 227 ? -25.505 -2.136 -30.561 1.00 87.56 227 ILE A O 1
ATOM 1824 N N . ARG A 1 228 ? -25.409 -3.391 -28.687 1.00 86.88 228 ARG A N 1
ATOM 1825 C CA . ARG A 1 228 ? -25.415 -4.685 -29.370 1.00 86.88 228 ARG A CA 1
ATOM 1826 C C . ARG A 1 228 ? -26.850 -5.131 -29.663 1.00 86.88 228 ARG A C 1
ATOM 1828 O O . ARG A 1 228 ? -27.724 -5.065 -28.803 1.00 86.88 228 ARG A O 1
ATOM 1835 N N . ALA A 1 229 ? -27.090 -5.596 -30.885 1.00 84.94 229 ALA A N 1
ATOM 1836 C CA . ALA A 1 229 ? -28.355 -6.165 -31.341 1.00 84.94 229 ALA A CA 1
ATOM 1837 C C . ALA A 1 229 ? -28.080 -7.469 -32.111 1.00 84.94 229 ALA A C 1
ATOM 1839 O O . ALA A 1 229 ? -27.890 -7.487 -33.333 1.00 84.94 229 ALA A O 1
ATOM 1840 N N . GLY A 1 230 ? -27.994 -8.574 -31.372 1.00 81.31 230 GLY A N 1
ATOM 1841 C CA . GLY A 1 230 ? -27.529 -9.871 -31.852 1.00 81.31 230 GLY A CA 1
ATOM 1842 C C . GLY A 1 230 ? -26.078 -9.795 -32.329 1.00 81.31 230 GLY A C 1
ATOM 1843 O O . GLY A 1 230 ? -25.158 -9.541 -31.554 1.00 81.31 230 GLY A O 1
ATOM 1844 N N . ASN A 1 231 ? -25.870 -9.979 -33.634 1.00 77.38 231 ASN A N 1
ATOM 1845 C CA . ASN A 1 231 ? -24.540 -9.935 -34.251 1.00 77.38 231 ASN A CA 1
ATOM 1846 C C . ASN A 1 231 ? -24.160 -8.549 -34.809 1.00 77.38 231 ASN A C 1
ATOM 1848 O O . ASN A 1 231 ? -23.229 -8.465 -35.603 1.00 77.38 231 ASN A O 1
ATOM 1852 N N . LYS A 1 232 ? -24.890 -7.482 -34.463 1.00 80.88 232 LYS A N 1
ATOM 1853 C CA . LYS A 1 232 ? -24.721 -6.146 -35.056 1.00 80.88 232 LYS A CA 1
ATOM 1854 C C . LYS A 1 232 ? -24.571 -5.069 -33.992 1.00 80.88 232 LYS A C 1
ATOM 1856 O O . LYS A 1 232 ? -25.319 -5.081 -33.018 1.00 80.88 232 LYS A O 1
ATOM 1861 N N . ASP A 1 233 ? -23.683 -4.112 -34.234 1.00 85.88 233 ASP A N 1
ATOM 1862 C CA . ASP A 1 233 ? -23.591 -2.886 -33.443 1.00 85.88 233 ASP A CA 1
ATOM 1863 C C . ASP A 1 233 ? -24.534 -1.822 -34.044 1.00 85.88 233 ASP A C 1
ATOM 1865 O O . ASP A 1 233 ? -24.705 -1.720 -35.263 1.00 85.88 233 ASP A O 1
ATOM 1869 N N . ILE A 1 234 ? -25.214 -1.048 -33.193 1.00 86.56 234 ILE A N 1
ATOM 1870 C CA . ILE A 1 234 ? -26.151 0.007 -33.605 1.00 86.56 234 ILE A CA 1
ATOM 1871 C C . ILE A 1 234 ? -25.871 1.276 -32.803 1.00 86.56 234 ILE A C 1
ATOM 1873 O O . ILE A 1 234 ? -25.938 1.271 -31.578 1.00 86.56 234 ILE A O 1
ATOM 1877 N N . ILE A 1 235 ? -25.625 2.397 -33.487 1.00 88.56 235 ILE A N 1
ATOM 1878 C CA . ILE A 1 235 ? -25.482 3.699 -32.826 1.00 88.56 235 ILE A CA 1
ATOM 1879 C C . ILE A 1 235 ? -26.859 4.341 -32.637 1.00 88.56 235 ILE A C 1
ATOM 1881 O O . ILE A 1 235 ? -27.551 4.647 -33.614 1.00 88.56 235 ILE A O 1
ATOM 1885 N N . ILE A 1 236 ? -27.202 4.648 -31.386 1.00 89.44 236 ILE A N 1
ATOM 1886 C CA . ILE A 1 236 ? -28.347 5.474 -30.996 1.00 89.44 236 ILE A CA 1
ATOM 1887 C C . ILE A 1 236 ? -27.845 6.822 -30.464 1.00 89.44 236 ILE A C 1
ATOM 1889 O O . ILE A 1 236 ? -26.988 6.897 -29.585 1.00 89.44 236 ILE A O 1
ATOM 1893 N N . VAL A 1 237 ? -28.404 7.913 -30.987 1.00 88.69 237 VAL A N 1
ATOM 1894 C CA . VAL A 1 237 ? -28.045 9.296 -30.648 1.00 88.69 237 VAL A CA 1
ATOM 1895 C C . VAL A 1 237 ? -29.272 10.044 -30.147 1.00 88.69 237 VAL A C 1
ATOM 1897 O O . VAL A 1 237 ? -30.272 10.148 -30.856 1.00 88.69 237 VAL A O 1
ATOM 1900 N N . PHE A 1 238 ? -29.190 10.642 -28.958 1.00 87.88 238 PHE A N 1
ATOM 1901 C CA . PHE A 1 238 ? -30.232 11.531 -28.449 1.00 87.88 238 PHE A CA 1
ATOM 1902 C C . PHE A 1 238 ? -29.858 12.997 -28.666 1.00 87.88 238 PHE A C 1
ATOM 1904 O O . PHE A 1 238 ? -28.839 13.489 -28.163 1.00 87.88 238 PHE A O 1
ATOM 1911 N N . SER A 1 239 ? -30.724 13.739 -29.360 1.00 87.12 239 SER A N 1
ATOM 1912 C CA . SER A 1 239 ? -30.593 15.191 -29.451 1.00 87.12 239 SER A CA 1
ATOM 1913 C C . SER A 1 239 ? -31.384 15.894 -28.352 1.00 87.12 239 SER A C 1
ATOM 1915 O O . SER A 1 239 ? -32.607 15.975 -28.419 1.00 87.12 239 SER A O 1
ATOM 1917 N N . GLY A 1 240 ? -30.698 16.529 -27.397 1.00 77.62 240 GLY A N 1
ATOM 1918 C CA . GLY A 1 240 ? -31.334 17.436 -26.429 1.00 77.62 240 GLY A CA 1
ATOM 1919 C C . GLY A 1 240 ? -31.740 18.798 -27.011 1.00 77.62 240 GLY A C 1
ATOM 1920 O O . GLY A 1 240 ? -32.327 19.626 -26.306 1.00 77.62 240 GLY A O 1
ATOM 1921 N N . GLY A 1 241 ? -31.421 19.064 -28.283 1.00 78.69 241 GLY A N 1
ATOM 1922 C CA . GLY A 1 241 ? -32.003 20.173 -29.041 1.00 78.69 241 GLY A CA 1
ATOM 1923 C C . GLY A 1 241 ? -33.490 19.928 -29.281 1.00 78.69 241 GLY A C 1
ATOM 1924 O O . GLY A 1 241 ? -34.328 20.667 -28.755 1.00 78.69 241 GLY A O 1
ATOM 1925 N N . ASP A 1 242 ? -33.774 18.830 -29.985 1.00 82.81 242 ASP A N 1
ATOM 1926 C CA . ASP A 1 242 ? -35.096 18.510 -30.540 1.00 82.81 242 ASP A CA 1
ATOM 1927 C C . ASP A 1 242 ? -35.863 17.451 -29.726 1.00 82.81 242 ASP A C 1
ATOM 1929 O O . ASP A 1 242 ? -37.040 17.206 -29.983 1.00 82.81 242 ASP A O 1
ATOM 1933 N N . LYS A 1 243 ? -35.211 16.869 -28.708 1.00 83.06 243 LYS A N 1
ATOM 1934 C CA . LYS A 1 243 ? -35.711 15.832 -27.784 1.00 83.06 243 LYS A CA 1
ATOM 1935 C C . LYS A 1 243 ? -36.124 14.526 -28.473 1.00 83.06 243 LYS A C 1
ATOM 1937 O O . LYS A 1 243 ? -37.136 13.920 -28.120 1.00 83.06 243 LYS A O 1
ATOM 1942 N N . LYS A 1 244 ? -35.323 14.107 -29.453 1.00 86.81 244 LYS A N 1
ATOM 1943 C CA . LYS A 1 244 ? -35.560 12.949 -30.327 1.00 86.81 244 LYS A CA 1
ATOM 1944 C C . LYS A 1 244 ? -34.360 12.012 -30.365 1.00 86.81 244 LYS A C 1
ATOM 1946 O O . LYS A 1 244 ? -33.230 12.450 -30.131 1.00 86.81 244 LYS A O 1
ATOM 1951 N N . PHE A 1 245 ? -34.626 10.758 -30.714 1.00 88.69 245 PHE A N 1
ATOM 1952 C CA . PHE A 1 245 ? -33.620 9.726 -30.933 1.00 88.69 245 PHE A CA 1
ATOM 1953 C C . PHE A 1 245 ? -33.423 9.464 -32.419 1.00 88.69 245 PHE A C 1
ATOM 1955 O O . PHE A 1 245 ? -34.386 9.362 -33.183 1.00 88.69 245 PHE A O 1
ATOM 1962 N N . TYR A 1 246 ? -32.163 9.306 -32.798 1.00 89.75 246 TYR A N 1
ATOM 1963 C CA . TYR A 1 246 ? -31.738 8.987 -34.146 1.00 89.75 246 TYR A CA 1
ATOM 1964 C C . TYR A 1 246 ? -30.873 7.733 -34.117 1.00 89.75 246 TYR A C 1
ATOM 1966 O O . TYR A 1 246 ? -29.969 7.632 -33.291 1.00 89.75 246 TYR A O 1
ATOM 1974 N N . ARG A 1 247 ? -31.122 6.804 -35.035 1.00 90.25 247 ARG A N 1
ATOM 1975 C CA . ARG A 1 247 ? -30.189 5.729 -35.360 1.00 90.25 247 ARG A CA 1
ATOM 1976 C C . ARG A 1 247 ? -29.238 6.214 -36.445 1.00 90.25 247 ARG A C 1
ATOM 1978 O O . ARG A 1 247 ? -29.702 6.796 -37.429 1.00 90.25 247 ARG A O 1
ATOM 1985 N N . ILE A 1 248 ? -27.943 5.958 -36.286 1.00 88.00 248 ILE A N 1
ATOM 1986 C CA . ILE A 1 248 ? -26.971 6.071 -37.384 1.00 88.00 248 ILE A CA 1
ATOM 1987 C C . ILE A 1 248 ? -26.895 4.709 -38.075 1.00 88.00 248 ILE A C 1
ATOM 1989 O O . ILE A 1 248 ? -26.950 3.667 -37.418 1.00 88.00 248 ILE A O 1
ATOM 1993 N N . PHE A 1 249 ? -26.817 4.710 -39.400 1.00 83.75 249 PHE A N 1
ATOM 1994 C CA . PHE A 1 249 ? -26.742 3.501 -40.214 1.00 83.75 249 PHE A CA 1
ATOM 1995 C C . PHE A 1 249 ? -25.708 3.666 -41.329 1.00 83.75 249 PHE A C 1
ATOM 1997 O O . PHE A 1 249 ? -25.451 4.785 -41.776 1.00 83.75 249 PHE A O 1
ATOM 2004 N N . TYR A 1 250 ? -25.138 2.553 -41.785 1.00 80.25 250 TYR A N 1
ATOM 2005 C CA . TYR A 1 250 ? -24.236 2.502 -42.931 1.00 80.25 250 TYR A CA 1
ATOM 2006 C C . TYR A 1 250 ? -24.917 1.783 -44.093 1.00 80.25 250 TYR A C 1
ATOM 2008 O O . TYR A 1 250 ? -25.324 0.629 -43.968 1.00 80.25 250 TYR A O 1
ATOM 2016 N N . GLU A 1 251 ? -25.072 2.474 -45.221 1.00 77.38 251 GLU A N 1
ATOM 2017 C CA . GLU A 1 251 ? -25.652 1.924 -46.447 1.00 77.38 251 GLU A CA 1
ATOM 2018 C C . GLU A 1 251 ? -24.924 2.502 -47.672 1.00 77.38 251 GLU A C 1
ATOM 2020 O O . GLU A 1 251 ? -24.628 3.696 -47.737 1.00 77.38 251 GLU A O 1
ATOM 2025 N N . ASN A 1 252 ? -24.655 1.663 -48.679 1.00 76.88 252 ASN A N 1
ATOM 2026 C CA . ASN A 1 252 ? -24.022 2.060 -49.948 1.00 76.88 252 ASN A CA 1
ATOM 2027 C C . ASN A 1 252 ? -22.678 2.816 -49.784 1.00 76.88 252 ASN A C 1
ATOM 2029 O O . ASN A 1 252 ? -22.427 3.797 -50.483 1.00 76.88 252 ASN A O 1
ATOM 2033 N N . ASN A 1 253 ? -21.826 2.366 -48.856 1.00 71.69 253 ASN A N 1
ATOM 2034 C CA . ASN A 1 253 ? -20.553 2.994 -48.464 1.00 71.69 253 ASN A CA 1
ATOM 2035 C C . ASN A 1 253 ? -20.684 4.437 -47.929 1.00 71.69 253 ASN A C 1
ATOM 2037 O O . ASN A 1 253 ? -19.739 5.229 -47.992 1.00 71.69 253 ASN A O 1
ATOM 2041 N N . THR A 1 254 ? -21.855 4.794 -47.395 1.00 76.25 254 THR A N 1
ATOM 2042 C CA . THR A 1 254 ? -22.129 6.106 -46.799 1.00 76.25 254 THR A CA 1
ATOM 2043 C C . THR A 1 254 ? -22.868 5.972 -45.475 1.00 76.25 254 THR A C 1
ATOM 2045 O O . THR A 1 254 ? -23.762 5.140 -45.327 1.00 76.25 254 THR A O 1
ATOM 2048 N N . PHE A 1 255 ? -22.519 6.820 -44.509 1.00 81.12 255 PHE A N 1
ATOM 2049 C CA . PHE A 1 255 ? -23.270 6.932 -43.264 1.00 81.12 255 PHE A CA 1
ATOM 2050 C C . PHE A 1 255 ? -24.508 7.811 -43.451 1.00 81.12 255 PHE A C 1
ATOM 2052 O O . PHE A 1 255 ? -24.455 8.836 -44.129 1.00 81.12 255 PHE A O 1
ATOM 2059 N N . GLY A 1 256 ? -25.611 7.428 -42.818 1.00 84.25 256 GLY A N 1
ATOM 2060 C CA . GLY A 1 256 ? -26.863 8.175 -42.768 1.00 84.25 256 GLY A CA 1
ATOM 2061 C C . GLY A 1 256 ? -27.472 8.143 -41.368 1.00 84.25 256 GLY A C 1
ATOM 2062 O O . GLY A 1 256 ? -26.982 7.451 -40.476 1.00 84.25 256 GLY A O 1
ATOM 2063 N N . HIS A 1 257 ? -28.544 8.907 -41.155 1.00 88.56 257 HIS A N 1
ATOM 2064 C CA . HIS A 1 257 ? -29.258 8.936 -39.880 1.00 88.56 257 HIS A CA 1
ATOM 2065 C C . HIS A 1 257 ? -30.779 8.931 -40.079 1.00 88.56 257 HIS A C 1
ATOM 2067 O O . HIS A 1 257 ? -31.293 9.482 -41.053 1.00 88.56 257 HIS A O 1
ATOM 2073 N N . LYS A 1 258 ? -31.513 8.297 -39.159 1.00 89.69 258 LYS A N 1
ATOM 2074 C CA . LYS A 1 258 ? -32.979 8.174 -39.193 1.00 89.69 258 LYS A CA 1
ATOM 2075 C C . LYS A 1 258 ? -33.562 8.372 -37.798 1.00 89.69 258 LYS A C 1
ATOM 2077 O O . LYS A 1 258 ? -33.036 7.833 -36.832 1.00 89.69 258 LYS A O 1
ATOM 2082 N N . GLU A 1 259 ? -34.660 9.115 -37.685 1.00 90.56 259 GLU A N 1
ATOM 2083 C CA . GLU A 1 259 ? -35.422 9.226 -36.434 1.00 90.56 259 GLU A CA 1
ATOM 2084 C C . GLU A 1 259 ? -36.114 7.891 -36.101 1.00 90.56 259 GLU A C 1
ATOM 2086 O O . GLU A 1 259 ? -36.884 7.381 -36.915 1.00 90.56 259 GLU A O 1
ATOM 2091 N N . ILE A 1 260 ? -35.865 7.354 -34.901 1.00 89.19 260 ILE A N 1
ATOM 2092 C CA . ILE A 1 260 ? -36.387 6.049 -34.436 1.00 89.19 260 ILE A CA 1
ATOM 2093 C C . ILE A 1 260 ? -37.449 6.170 -33.326 1.00 89.19 260 ILE A C 1
ATOM 2095 O O . ILE A 1 260 ? -37.805 5.191 -32.675 1.00 89.19 260 ILE A O 1
ATOM 2099 N N . GLY A 1 261 ? -37.998 7.368 -33.114 1.00 75.31 261 GLY A N 1
ATOM 2100 C CA . GLY A 1 261 ? -39.051 7.611 -32.123 1.00 75.31 261 GLY A CA 1
ATOM 2101 C C . GLY A 1 261 ? -38.545 7.718 -30.680 1.00 75.31 261 GLY A C 1
ATOM 2102 O O . GLY A 1 261 ? -37.349 7.810 -30.432 1.00 75.31 261 GLY A O 1
ATOM 2103 N N . GLY A 1 262 ? -39.478 7.771 -29.725 1.00 65.88 262 GLY A N 1
ATOM 2104 C CA . GLY A 1 262 ? -39.203 8.108 -28.323 1.00 65.88 262 GLY A CA 1
ATOM 2105 C C . GLY A 1 262 ? -39.124 9.624 -28.070 1.00 65.88 262 GLY A C 1
ATOM 2106 O O . GLY A 1 262 ? -38.622 10.390 -28.890 1.00 65.88 262 GLY A O 1
ATOM 2107 N N . TYR A 1 263 ? -39.635 10.075 -26.920 1.00 69.56 263 TYR A N 1
ATOM 2108 C CA . TYR A 1 263 ? -39.583 11.479 -26.493 1.00 69.56 263 TYR A CA 1
ATOM 2109 C C . TYR A 1 263 ? -39.285 11.565 -24.995 1.00 69.56 263 TYR A C 1
ATOM 2111 O O . TYR A 1 263 ? -40.076 11.107 -24.170 1.00 69.56 263 TYR A O 1
ATOM 2119 N N . ILE A 1 264 ? -38.160 12.191 -24.648 1.00 68.88 264 ILE A N 1
ATOM 2120 C CA . ILE A 1 264 ? -37.783 12.515 -23.268 1.00 68.88 264 ILE A CA 1
ATOM 2121 C C . ILE A 1 264 ? -38.054 14.003 -23.023 1.00 68.88 264 ILE A C 1
ATOM 2123 O O . ILE A 1 264 ? -37.713 14.851 -23.845 1.00 68.88 264 ILE A O 1
ATOM 2127 N N . GLN A 1 265 ? -38.665 14.353 -21.886 1.00 64.81 265 GLN A N 1
ATOM 2128 C CA . GLN A 1 265 ? -38.984 15.756 -21.588 1.00 64.81 265 GLN A CA 1
ATOM 2129 C C . GLN A 1 265 ? -37.753 16.605 -21.238 1.00 64.81 265 GLN A C 1
ATOM 2131 O O . GLN A 1 265 ? -37.789 17.826 -21.435 1.00 64.81 265 GLN A O 1
ATOM 2136 N N . THR A 1 266 ? -36.684 16.001 -20.723 1.00 64.94 266 THR A N 1
ATOM 2137 C CA . THR A 1 266 ? -35.464 16.699 -20.296 1.00 64.94 266 THR A CA 1
ATOM 2138 C C . THR A 1 266 ? -34.542 17.020 -21.484 1.00 64.94 266 THR A C 1
ATOM 2140 O O . THR A 1 266 ? -34.726 16.545 -22.603 1.00 64.94 266 THR A O 1
ATOM 2143 N N . LYS A 1 267 ? -33.543 17.885 -21.257 1.00 60.94 267 LYS A N 1
ATOM 2144 C CA . LYS A 1 267 ? -32.419 18.108 -22.192 1.00 60.94 267 LYS A CA 1
ATOM 2145 C C . LYS A 1 267 ? -31.106 17.474 -21.708 1.00 60.94 267 LYS A C 1
ATOM 2147 O O . LYS A 1 267 ? -30.092 17.573 -22.398 1.00 60.94 267 LYS A O 1
ATOM 2152 N N . GLN A 1 268 ? -31.131 16.886 -20.513 1.00 59.06 268 GLN A N 1
ATOM 2153 C CA . GLN A 1 268 ? -29.989 16.376 -19.763 1.00 59.06 268 GLN A CA 1
ATOM 2154 C C . GLN A 1 268 ? -30.360 15.037 -19.115 1.00 59.06 268 GLN A C 1
ATOM 2156 O O . GLN A 1 268 ? -31.481 14.866 -18.630 1.00 59.06 268 GLN A O 1
ATOM 2161 N N . THR A 1 269 ? -29.382 14.147 -19.129 1.00 61.31 269 THR A N 1
ATOM 2162 C CA . THR A 1 269 ? -29.293 12.804 -18.541 1.00 61.31 269 THR A CA 1
ATOM 2163 C C . THR A 1 269 ? -27.862 12.730 -18.003 1.00 61.31 269 THR A C 1
ATOM 2165 O O . THR A 1 269 ? -26.970 13.258 -18.679 1.00 61.31 269 THR A O 1
ATOM 2168 N N . ASN A 1 270 ? -27.627 12.180 -16.813 1.00 58.47 270 ASN A N 1
ATOM 2169 C CA . ASN A 1 270 ? -26.306 12.253 -16.178 1.00 58.47 270 ASN A CA 1
ATOM 2170 C C . ASN A 1 270 ? -25.479 10.992 -16.464 1.00 58.47 270 ASN A C 1
ATOM 2172 O O . ASN A 1 270 ? -24.356 11.123 -16.947 1.00 58.47 270 ASN A O 1
ATOM 2176 N N . SER A 1 271 ? -26.071 9.809 -16.271 1.00 67.25 271 SER A N 1
ATOM 2177 C CA . SER A 1 271 ? -25.458 8.499 -16.542 1.00 67.25 271 SER A CA 1
ATOM 2178 C C . SER A 1 271 ? -26.338 7.669 -17.480 1.00 67.25 271 SER A C 1
ATOM 2180 O O . SER A 1 271 ? -27.568 7.666 -17.367 1.00 67.25 271 SER A O 1
ATOM 2182 N N . ILE A 1 272 ? -25.701 6.969 -18.428 1.00 76.31 272 ILE A N 1
ATOM 2183 C CA . ILE A 1 272 ? -26.357 6.042 -19.363 1.00 76.31 272 ILE A CA 1
ATOM 2184 C C . ILE A 1 272 ? -25.486 4.808 -19.571 1.00 76.31 272 ILE A C 1
ATOM 2186 O O . ILE A 1 272 ? -24.346 4.921 -20.034 1.00 76.31 272 ILE A O 1
ATOM 2190 N N . VAL A 1 273 ? -26.064 3.633 -19.331 1.00 77.50 273 VAL A N 1
ATOM 2191 C CA . VAL A 1 273 ? -25.448 2.336 -19.643 1.00 77.50 273 VAL A CA 1
ATOM 2192 C C . VAL A 1 273 ? -26.332 1.549 -20.605 1.00 77.50 273 VAL A C 1
ATOM 2194 O O . VAL A 1 273 ? -27.522 1.835 -20.747 1.00 77.50 273 VAL A O 1
ATOM 2197 N N . ASN A 1 274 ? -25.728 0.577 -21.273 1.00 82.06 274 ASN A N 1
ATOM 2198 C CA . ASN A 1 274 ? -26.379 -0.395 -22.137 1.00 82.06 274 ASN A CA 1
ATOM 2199 C C . ASN A 1 274 ? -26.096 -1.794 -21.577 1.00 82.06 274 ASN A C 1
ATOM 2201 O O . ASN A 1 274 ? -24.972 -2.063 -21.154 1.00 82.06 274 ASN A O 1
ATOM 2205 N N . LYS A 1 275 ? -27.127 -2.637 -21.492 1.00 82.31 275 LYS A N 1
ATOM 2206 C CA . LYS A 1 275 ? -27.042 -4.015 -20.990 1.00 82.31 275 LYS A CA 1
ATOM 2207 C C . LYS A 1 275 ? -28.254 -4.788 -21.500 1.00 82.31 275 LYS A C 1
ATOM 2209 O O . LYS A 1 275 ? -29.359 -4.263 -21.444 1.00 82.31 275 LYS A O 1
ATOM 2214 N N . ASP A 1 276 ? -28.054 -6.017 -21.957 1.00 79.50 276 ASP A N 1
ATOM 2215 C CA . ASP A 1 276 ? -29.153 -6.961 -22.184 1.00 79.50 276 ASP A CA 1
ATOM 2216 C C . ASP A 1 276 ? -29.736 -7.361 -20.814 1.00 79.50 276 ASP A C 1
ATOM 2218 O O . ASP A 1 276 ? -29.035 -7.941 -19.975 1.00 79.50 276 ASP A O 1
ATOM 2222 N N . LEU A 1 277 ? -30.973 -6.933 -20.536 1.00 77.50 277 LEU A N 1
ATOM 2223 C CA . LEU A 1 277 ? -31.647 -7.149 -19.252 1.00 77.50 277 LEU A CA 1
ATOM 2224 C C . LEU A 1 277 ? -32.705 -8.251 -19.293 1.00 77.50 277 LEU A C 1
ATOM 2226 O O . LEU A 1 277 ? -33.177 -8.639 -18.222 1.00 77.50 277 LEU A O 1
ATOM 2230 N N . ASP A 1 278 ? -33.102 -8.741 -20.470 1.00 75.56 278 ASP A N 1
ATOM 2231 C CA . ASP A 1 278 ? -34.046 -9.856 -20.602 1.00 75.56 278 ASP A CA 1
ATOM 2232 C C . ASP A 1 278 ? -33.489 -11.102 -21.319 1.00 75.56 278 ASP A C 1
ATOM 2234 O O . ASP A 1 278 ? -34.190 -12.119 -21.394 1.00 75.56 278 ASP A O 1
ATOM 2238 N N . ASP A 1 279 ? -32.193 -11.107 -21.644 1.00 77.94 279 ASP A N 1
ATOM 2239 C CA . ASP A 1 279 ? -31.449 -12.105 -22.429 1.00 77.94 279 ASP A CA 1
ATOM 2240 C C . ASP A 1 279 ? -32.106 -12.381 -23.806 1.00 77.94 279 ASP A C 1
ATOM 2242 O O . ASP A 1 279 ? -32.151 -13.533 -24.255 1.00 77.94 279 ASP A O 1
ATOM 2246 N N . ASP A 1 280 ? -32.657 -11.353 -24.474 1.00 80.94 280 ASP A N 1
ATOM 2247 C CA . ASP A 1 280 ? -33.186 -11.470 -25.848 1.00 80.94 280 ASP A CA 1
ATOM 2248 C C . ASP A 1 280 ? -32.133 -11.234 -26.951 1.00 80.94 280 ASP A C 1
ATOM 2250 O O . ASP A 1 280 ? -32.392 -11.499 -28.133 1.00 80.94 280 ASP A O 1
ATOM 2254 N N . GLY A 1 281 ? -30.922 -10.824 -26.564 1.00 81.81 281 GLY A N 1
ATOM 2255 C CA . GLY A 1 281 ? -29.801 -10.530 -27.448 1.00 81.81 281 GLY A CA 1
ATOM 2256 C C . GLY A 1 281 ? -29.737 -9.077 -27.924 1.00 81.81 281 GLY A C 1
ATOM 2257 O O . GLY A 1 281 ? -28.879 -8.767 -28.757 1.00 81.81 281 GLY A O 1
ATOM 2258 N N . VAL A 1 282 ? -30.615 -8.188 -27.453 1.00 86.88 282 VAL A N 1
ATOM 2259 C CA . VAL A 1 282 ? -30.583 -6.746 -27.725 1.00 86.88 282 VAL A CA 1
ATOM 2260 C C . VAL A 1 282 ? -30.364 -5.988 -26.421 1.00 86.88 282 VAL A C 1
ATOM 2262 O O . VAL A 1 282 ? -31.128 -6.118 -25.476 1.00 86.88 282 VAL A O 1
ATOM 2265 N N . GLU A 1 283 ? -29.337 -5.144 -26.364 1.00 87.19 283 GLU A N 1
ATOM 2266 C CA . GLU A 1 283 ? -29.078 -4.356 -25.160 1.00 87.19 283 GLU A CA 1
ATOM 2267 C C . GLU A 1 283 ? -30.106 -3.231 -24.977 1.00 87.19 283 GLU A C 1
ATOM 2269 O O . GLU A 1 283 ? -30.264 -2.351 -25.833 1.00 87.19 283 GLU A O 1
ATOM 2274 N N . GLU A 1 284 ? -30.744 -3.184 -23.807 1.00 86.00 284 GLU A N 1
ATOM 2275 C CA . GLU A 1 284 ? -31.499 -2.016 -23.377 1.00 86.00 284 GLU A CA 1
ATOM 2276 C C . GLU A 1 284 ? -30.575 -0.878 -22.956 1.00 86.00 284 GLU A C 1
ATOM 2278 O O . GLU A 1 284 ? -29.566 -1.073 -22.278 1.00 86.00 284 GLU A O 1
ATOM 2283 N N . LEU A 1 285 ? -30.990 0.351 -23.261 1.00 85.19 285 LEU A N 1
ATOM 2284 C CA . LEU A 1 285 ? -30.394 1.550 -22.684 1.00 85.19 285 LEU A CA 1
ATOM 2285 C C . LEU A 1 285 ? -31.114 1.904 -21.382 1.00 85.19 285 LEU A C 1
ATOM 2287 O O . LEU A 1 285 ? -32.340 2.026 -21.348 1.00 85.19 285 LEU A O 1
ATOM 2291 N N . ILE A 1 286 ? -30.349 2.140 -20.322 1.00 80.44 286 ILE A N 1
ATOM 2292 C CA . ILE A 1 286 ? -30.842 2.606 -19.025 1.00 80.44 286 ILE A CA 1
ATOM 2293 C C . ILE A 1 286 ? -30.296 4.015 -18.789 1.00 80.44 286 ILE A C 1
ATOM 2295 O O . ILE A 1 286 ? -29.098 4.247 -18.929 1.00 80.44 286 ILE A O 1
ATOM 2299 N N . SER A 1 287 ? -31.171 4.959 -18.435 1.00 77.31 287 SER A N 1
ATOM 2300 C CA . SER A 1 287 ? -30.833 6.365 -18.175 1.00 77.31 287 SER A CA 1
ATOM 2301 C C . SER A 1 287 ? -31.457 6.846 -16.870 1.00 77.31 287 SER A C 1
ATOM 2303 O O . SER A 1 287 ? -32.646 6.612 -16.624 1.00 77.31 287 SER A O 1
ATOM 2305 N N . ASP A 1 288 ? -30.707 7.623 -16.087 1.00 70.50 288 ASP A N 1
ATOM 2306 C CA . ASP A 1 288 ? -31.297 8.445 -15.030 1.00 70.50 288 ASP A CA 1
ATOM 2307 C C . ASP A 1 288 ? -31.999 9.680 -15.626 1.00 70.50 288 ASP A C 1
ATOM 2309 O O . ASP A 1 288 ? -31.624 10.200 -16.684 1.00 70.50 288 ASP A O 1
ATOM 2313 N N . GLN A 1 289 ? -33.054 10.151 -14.961 1.00 64.31 289 GLN A N 1
ATOM 2314 C CA . GLN A 1 289 ? -33.672 11.444 -15.242 1.00 64.31 289 GLN A CA 1
ATOM 2315 C C . GLN A 1 289 ? -33.895 12.242 -13.955 1.00 64.31 289 GLN A C 1
ATOM 2317 O O . GLN A 1 289 ? -34.193 11.704 -12.885 1.00 64.31 289 GLN A O 1
ATOM 2322 N N . TYR A 1 290 ? -33.804 13.567 -14.098 1.00 56.53 290 TYR A N 1
ATOM 2323 C CA . TYR A 1 290 ? -34.155 14.539 -13.063 1.00 56.53 290 TYR A CA 1
ATOM 2324 C C . TYR A 1 290 ? -35.538 14.228 -12.460 1.00 56.53 290 TYR A C 1
ATOM 2326 O O . TYR A 1 290 ? -36.481 13.952 -13.198 1.00 56.53 290 TYR A O 1
ATOM 2334 N N . PHE A 1 291 ? -35.668 14.357 -11.134 1.00 52.78 291 PHE A N 1
ATOM 2335 C CA . PHE A 1 291 ? -36.853 13.972 -10.344 1.00 52.78 291 PHE A CA 1
ATOM 2336 C C . PHE A 1 291 ? -37.105 12.462 -10.201 1.00 52.78 291 PHE A C 1
ATOM 2338 O O . PHE A 1 291 ? -38.256 12.025 -10.227 1.00 52.78 291 PHE A O 1
ATOM 2345 N N . ASN A 1 292 ? -36.061 11.684 -9.907 1.00 61.31 292 ASN A N 1
ATOM 2346 C CA . ASN A 1 292 ? -36.217 10.353 -9.308 1.00 61.31 292 ASN A CA 1
ATOM 2347 C C . ASN A 1 292 ? -36.969 9.360 -10.207 1.00 61.31 292 ASN A C 1
ATOM 2349 O O . ASN A 1 292 ? -37.903 8.671 -9.777 1.00 61.31 292 ASN A O 1
ATOM 2353 N N . GLN A 1 293 ? -36.574 9.319 -11.481 1.00 68.88 293 GLN A N 1
ATOM 2354 C CA . GLN A 1 293 ? -37.116 8.393 -12.468 1.00 68.88 293 GLN A CA 1
ATOM 2355 C C . GLN A 1 293 ? -35.988 7.713 -13.240 1.00 68.88 293 GLN A C 1
ATOM 2357 O O . GLN A 1 293 ? -35.155 8.376 -13.854 1.00 68.88 293 GLN A O 1
ATOM 2362 N N . LEU A 1 294 ? -36.000 6.381 -13.233 1.00 73.81 294 LEU A N 1
ATOM 2363 C CA . LEU A 1 294 ? -35.164 5.564 -14.106 1.00 73.81 294 LEU A CA 1
ATOM 2364 C C . LEU A 1 294 ? -35.932 5.308 -15.401 1.00 73.81 294 LEU A C 1
ATOM 2366 O O . LEU A 1 294 ? -37.120 4.979 -15.373 1.00 73.81 294 LEU A O 1
ATOM 2370 N N . THR A 1 295 ? -35.262 5.489 -16.533 1.00 79.00 295 THR A N 1
ATOM 2371 C CA . THR A 1 295 ? -35.842 5.326 -17.867 1.00 79.00 295 THR A CA 1
ATOM 2372 C C . THR A 1 295 ? -35.156 4.181 -18.584 1.00 79.00 295 THR A C 1
ATOM 2374 O O . THR A 1 295 ? -33.950 4.233 -18.803 1.00 79.00 295 THR A O 1
ATOM 2377 N N . LEU A 1 296 ? -35.939 3.178 -18.960 1.00 81.38 296 LEU A N 1
ATOM 2378 C CA . LEU A 1 296 ? -35.508 2.043 -19.762 1.00 81.38 296 LEU A CA 1
ATOM 2379 C C . LEU A 1 296 ? -35.965 2.269 -21.206 1.00 81.38 296 LEU A C 1
ATOM 2381 O O . LEU A 1 296 ? -37.150 2.533 -21.448 1.00 81.38 296 LEU A O 1
ATOM 2385 N N . LEU A 1 297 ? -35.031 2.180 -22.149 1.00 85.12 297 LEU A N 1
ATOM 2386 C CA . LEU A 1 297 ? -35.274 2.338 -23.574 1.00 85.12 297 LEU A CA 1
ATOM 2387 C C . LEU A 1 297 ? -34.944 1.017 -24.282 1.00 85.12 297 LEU A C 1
ATOM 2389 O O . LEU A 1 297 ? -33.771 0.666 -24.401 1.00 85.12 297 LEU A O 1
ATOM 2393 N N . LYS A 1 298 ? -35.974 0.302 -24.750 1.00 86.81 298 LYS A N 1
ATOM 2394 C CA . LYS A 1 298 ? -35.826 -0.969 -25.480 1.00 86.81 298 LYS A CA 1
ATOM 2395 C C . LYS A 1 298 ? -35.977 -0.731 -26.977 1.00 86.81 298 LYS A C 1
ATOM 2397 O O . LYS A 1 298 ? -36.957 -0.114 -27.418 1.00 86.81 298 LYS A O 1
ATOM 2402 N N . TYR A 1 299 ? -34.989 -1.183 -27.743 1.00 88.06 299 TYR A N 1
ATOM 2403 C CA . TYR A 1 299 ? -34.906 -0.997 -29.187 1.00 88.06 299 TYR A CA 1
ATOM 2404 C C . TYR A 1 299 ? -35.484 -2.209 -29.927 1.00 88.06 299 TYR A C 1
ATOM 2406 O O . TYR A 1 299 ? -34.998 -3.326 -29.784 1.00 88.06 299 TYR A O 1
ATOM 2414 N N . ASP A 1 300 ? -36.519 -1.992 -30.738 1.00 86.31 300 ASP A N 1
ATOM 2415 C CA . ASP A 1 300 ? -37.120 -3.039 -31.564 1.00 86.31 300 ASP A CA 1
ATOM 2416 C C . ASP A 1 300 ? -36.385 -3.129 -32.911 1.00 86.31 300 ASP A C 1
ATOM 2418 O O . ASP A 1 300 ? -36.465 -2.225 -33.750 1.00 86.31 300 ASP A O 1
ATOM 2422 N N . THR A 1 301 ? -35.673 -4.239 -33.120 1.00 84.94 301 THR A N 1
ATOM 2423 C CA . THR A 1 301 ? -34.870 -4.507 -34.324 1.00 84.94 301 THR A CA 1
ATOM 2424 C C . THR A 1 301 ? -35.703 -4.801 -35.575 1.00 84.94 301 THR A C 1
ATOM 2426 O O . THR A 1 301 ? -35.194 -4.643 -36.686 1.00 84.94 301 THR A O 1
ATOM 2429 N N . LEU A 1 302 ? -36.968 -5.211 -35.426 1.00 84.06 302 LEU A N 1
ATOM 2430 C CA . LEU A 1 302 ? -37.882 -5.524 -36.530 1.00 84.06 302 LEU A CA 1
ATOM 2431 C C . LEU A 1 302 ? -38.657 -4.287 -36.992 1.00 84.06 302 LEU A C 1
ATOM 2433 O O . LEU A 1 302 ? -38.912 -4.125 -38.187 1.00 84.06 302 LEU A O 1
ATOM 2437 N N . LEU A 1 303 ? -39.046 -3.428 -36.048 1.00 84.75 303 LEU A N 1
ATOM 2438 C CA . LEU A 1 303 ? -39.786 -2.195 -36.311 1.00 84.75 303 LEU A CA 1
ATOM 2439 C C . LEU A 1 303 ? -38.873 -0.981 -36.550 1.00 84.75 303 LEU A C 1
ATOM 2441 O O . LEU A 1 303 ? -39.340 0.003 -37.126 1.00 84.75 303 LEU A O 1
ATOM 2445 N N . ASP A 1 304 ? -37.591 -1.056 -36.165 1.00 85.69 304 ASP A N 1
ATOM 2446 C CA . ASP A 1 304 ? -36.618 0.051 -36.213 1.00 85.69 304 ASP A CA 1
ATOM 2447 C C . ASP A 1 304 ? -37.117 1.256 -35.388 1.00 85.69 304 ASP A C 1
ATOM 2449 O O . ASP A 1 304 ? -37.131 2.405 -35.839 1.00 85.69 304 ASP A O 1
ATOM 2453 N N . THR A 1 305 ? -37.601 0.961 -34.171 1.00 87.38 305 THR A N 1
ATOM 2454 C CA . THR A 1 305 ? -38.219 1.928 -33.247 1.00 87.38 305 THR A CA 1
ATOM 2455 C C . THR A 1 305 ? -37.766 1.745 -31.804 1.00 87.38 305 THR A C 1
ATOM 2457 O O . THR A 1 305 ? -37.603 0.622 -31.334 1.00 87.38 305 THR A O 1
ATOM 2460 N N . LEU A 1 306 ? -37.662 2.851 -31.067 1.00 86.50 306 LEU A N 1
ATOM 2461 C CA . LEU A 1 306 ? -37.328 2.875 -29.647 1.00 86.50 306 LEU A CA 1
ATOM 2462 C C . LEU A 1 306 ? -38.589 3.006 -28.779 1.00 86.50 306 LEU A C 1
ATOM 2464 O O . LEU A 1 306 ? -39.363 3.959 -28.916 1.00 86.50 306 LEU A O 1
ATOM 2468 N N . THR A 1 307 ? -38.779 2.069 -27.852 1.00 84.94 307 THR A N 1
ATOM 2469 C CA . THR A 1 307 ? -39.841 2.112 -26.836 1.00 84.94 307 THR A CA 1
ATOM 2470 C C . THR A 1 307 ? -39.289 2.617 -25.505 1.00 84.94 307 THR A C 1
ATOM 2472 O O . THR A 1 307 ? -38.110 2.437 -25.212 1.00 84.94 307 THR A O 1
ATOM 2475 N N . LEU A 1 308 ? -40.122 3.291 -24.704 1.00 83.44 308 LEU A N 1
ATOM 2476 C CA . LEU A 1 308 ? -39.703 3.952 -23.465 1.00 83.44 308 LEU A CA 1
ATOM 2477 C C . LEU A 1 308 ? -40.590 3.517 -22.295 1.00 83.44 308 LEU A C 1
ATOM 2479 O O . LEU A 1 308 ? -41.815 3.618 -22.382 1.00 83.44 308 LEU A O 1
ATOM 2483 N N . SER A 1 309 ? -39.981 3.107 -21.184 1.00 80.44 309 SER A N 1
ATOM 2484 C CA . SER A 1 309 ? -40.672 2.864 -19.913 1.00 80.44 309 SER A CA 1
ATOM 2485 C C . SER A 1 309 ? -39.967 3.593 -18.768 1.00 80.44 309 SER A C 1
ATOM 2487 O O . SER A 1 309 ? -38.749 3.760 -18.776 1.00 80.44 309 SER A O 1
ATOM 2489 N N . THR A 1 310 ? -40.739 4.089 -17.799 1.00 76.38 310 THR A N 1
ATOM 2490 C CA . THR A 1 310 ? -40.227 4.904 -16.684 1.00 76.38 310 THR A CA 1
ATOM 2491 C C . THR A 1 310 ? -40.644 4.321 -15.343 1.00 76.38 310 THR A C 1
ATOM 2493 O O . THR A 1 310 ? -41.825 4.038 -15.132 1.00 76.38 310 THR A O 1
ATOM 2496 N N . TYR A 1 311 ? -39.696 4.227 -14.417 1.00 73.31 311 TYR A N 1
ATOM 2497 C CA . TYR A 1 311 ? -39.870 3.646 -13.090 1.00 73.31 311 TYR A CA 1
ATOM 2498 C C . TYR A 1 311 ? -39.588 4.702 -12.018 1.00 73.31 311 TYR A C 1
ATOM 2500 O O . TYR A 1 311 ? -38.593 5.422 -12.095 1.00 73.31 311 TYR A O 1
ATOM 2508 N N . SER A 1 312 ? -40.459 4.814 -11.010 1.00 66.19 312 SER A N 1
ATOM 2509 C CA . SER A 1 312 ? -40.242 5.721 -9.875 1.00 66.19 312 SER A CA 1
ATOM 2510 C C . SER A 1 312 ? -39.135 5.186 -8.971 1.00 66.19 312 SER A C 1
ATOM 2512 O O . SER A 1 312 ? -39.238 4.086 -8.431 1.00 66.19 312 SER A O 1
ATOM 2514 N N . ALA A 1 313 ? -38.081 5.979 -8.820 1.00 59.03 313 ALA A N 1
ATOM 2515 C CA . ALA A 1 313 ? -36.768 5.521 -8.400 1.00 59.03 313 ALA A CA 1
ATOM 2516 C C . ALA A 1 313 ? -36.112 6.635 -7.551 1.00 59.03 313 ALA A C 1
ATOM 2518 O O . ALA A 1 313 ? -35.572 7.588 -8.111 1.00 59.03 313 ALA A O 1
ATOM 2519 N N . PRO A 1 314 ? -36.222 6.600 -6.209 1.00 53.50 314 PRO A N 1
ATOM 2520 C CA . PRO A 1 314 ? -35.824 7.729 -5.370 1.00 53.50 314 PRO A CA 1
ATOM 2521 C C . PRO A 1 314 ? -34.298 7.938 -5.365 1.00 53.50 314 PRO A C 1
ATOM 2523 O O . PRO A 1 314 ? -33.574 7.021 -5.031 1.00 53.50 314 PRO A O 1
ATOM 2526 N N . ASN A 1 315 ? -33.836 9.147 -5.711 1.00 57.59 315 ASN A N 1
ATOM 2527 C CA . ASN A 1 315 ? -32.451 9.649 -5.693 1.00 57.59 315 ASN A CA 1
ATOM 2528 C C . ASN A 1 315 ? -31.359 8.670 -6.182 1.00 57.59 315 ASN A C 1
ATOM 2530 O O . ASN A 1 315 ? -30.670 8.067 -5.362 1.00 57.59 315 ASN A O 1
ATOM 2534 N N . PHE A 1 316 ? -31.130 8.622 -7.499 1.00 61.72 316 PHE A N 1
ATOM 2535 C CA . PHE A 1 316 ? -29.977 7.947 -8.113 1.00 61.72 316 PHE A CA 1
ATOM 2536 C C . PHE A 1 316 ? -28.964 8.952 -8.665 1.00 61.72 316 PHE A C 1
ATOM 2538 O O . PHE A 1 316 ? -29.347 10.036 -9.105 1.00 61.72 316 PHE A O 1
ATOM 2545 N N . LEU A 1 317 ? -27.678 8.591 -8.606 1.00 53.78 317 LEU A N 1
ATOM 2546 C CA . LEU A 1 317 ? -26.552 9.419 -9.064 1.00 53.78 317 LEU A CA 1
ATOM 2547 C C . LEU A 1 317 ? -25.596 8.677 -10.005 1.00 53.78 317 LEU A C 1
ATOM 2549 O O . LEU A 1 317 ? -25.000 9.328 -10.853 1.00 53.78 317 LEU A O 1
ATOM 2553 N N . ASP A 1 318 ? -25.464 7.354 -9.865 1.00 60.97 318 ASP A N 1
ATOM 2554 C CA . ASP A 1 318 ? -24.730 6.501 -10.803 1.00 60.97 318 ASP A CA 1
ATOM 2555 C C . ASP A 1 318 ? -25.194 5.034 -10.706 1.00 60.97 318 ASP A C 1
ATOM 2557 O O . ASP A 1 318 ? -25.815 4.649 -9.703 1.00 60.97 318 ASP A O 1
ATOM 2561 N N . PHE A 1 319 ? -24.937 4.243 -11.754 1.00 66.12 319 PHE A N 1
ATOM 2562 C CA . PHE A 1 319 ? -25.298 2.824 -11.856 1.00 66.12 319 PHE A CA 1
ATOM 2563 C C . PHE A 1 319 ? -24.459 2.093 -12.917 1.00 66.12 319 PHE A C 1
ATOM 2565 O O . PHE A 1 319 ? -24.127 2.672 -13.948 1.00 66.12 319 PHE A O 1
ATOM 2572 N N . THR A 1 320 ? -24.188 0.803 -12.701 1.00 68.25 320 THR A N 1
ATOM 2573 C CA . THR A 1 320 ? -23.451 -0.065 -13.643 1.00 68.25 320 THR A CA 1
ATOM 2574 C C . THR A 1 320 ? -24.170 -1.402 -13.860 1.00 68.25 320 THR A C 1
ATOM 2576 O O . THR A 1 320 ? -25.059 -1.782 -13.087 1.00 68.25 320 THR A O 1
ATOM 2579 N N . GLY A 1 321 ? -23.819 -2.104 -14.939 1.00 61.16 321 GLY A N 1
ATOM 2580 C CA . GLY A 1 321 ? -24.359 -3.424 -15.264 1.00 61.16 321 GLY A CA 1
ATOM 2581 C C . GLY A 1 321 ? -23.654 -4.518 -14.466 1.00 61.16 321 GLY A C 1
ATOM 2582 O O . GLY A 1 321 ? -22.433 -4.588 -14.480 1.00 61.16 321 GLY A O 1
ATOM 2583 N N . GLY A 1 322 ? -24.417 -5.382 -13.797 1.00 60.06 322 GLY A N 1
ATOM 2584 C CA . GLY A 1 322 ? -23.879 -6.497 -13.018 1.00 60.06 322 GLY A CA 1
ATOM 2585 C C . GLY A 1 322 ? -23.770 -7.804 -13.801 1.00 60.06 322 GLY A C 1
ATOM 2586 O O . GLY A 1 322 ? -23.611 -7.813 -15.029 1.00 60.06 322 GLY A O 1
ATOM 2587 N N . GLY A 1 323 ? -23.937 -8.918 -13.081 1.00 61.47 323 GLY A N 1
ATOM 2588 C CA . GLY A 1 323 ? -24.182 -10.234 -13.673 1.00 61.47 323 GLY A CA 1
ATOM 2589 C C . GLY A 1 323 ? -25.475 -10.284 -14.506 1.00 61.47 323 GLY A C 1
ATOM 2590 O O . GLY A 1 323 ? -26.127 -9.265 -14.751 1.00 61.47 323 GLY A O 1
ATOM 2591 N N . GLN A 1 324 ? -25.858 -11.478 -14.969 1.00 63.62 324 GLN A N 1
ATOM 2592 C CA . GLN A 1 324 ? -27.038 -11.649 -15.830 1.00 63.62 324 GLN A CA 1
ATOM 2593 C C . GLN A 1 324 ? -28.292 -11.002 -15.219 1.00 63.62 324 GLN A C 1
ATOM 2595 O O . GLN A 1 324 ? -28.703 -11.344 -14.111 1.00 63.62 324 GLN A O 1
ATOM 2600 N N . ASN A 1 325 ? -28.925 -10.100 -15.977 1.00 68.75 325 ASN A N 1
ATOM 2601 C CA . ASN A 1 325 ? -30.170 -9.416 -15.611 1.00 68.75 325 ASN A CA 1
ATOM 2602 C C . ASN A 1 325 ? -30.090 -8.535 -14.333 1.00 68.75 325 ASN A C 1
ATOM 2604 O O . ASN A 1 325 ? -31.124 -8.253 -13.718 1.00 68.75 325 ASN A O 1
ATOM 2608 N N . GLN A 1 326 ? -28.891 -8.092 -13.921 1.00 71.38 326 GLN A N 1
ATOM 2609 C CA . GLN A 1 326 ? -28.657 -7.293 -12.706 1.00 71.38 326 GLN A CA 1
ATOM 2610 C C . GLN A 1 326 ? -28.072 -5.898 -13.006 1.00 71.38 326 GLN A C 1
ATOM 2612 O O . GLN A 1 326 ? -27.256 -5.719 -13.910 1.00 71.38 326 GLN A O 1
ATOM 2617 N N . LEU A 1 327 ? -28.452 -4.910 -12.194 1.00 72.94 327 LEU A N 1
ATOM 2618 C CA . LEU A 1 327 ? -27.892 -3.556 -12.139 1.00 72.94 327 LEU A CA 1
ATOM 2619 C C . LEU A 1 327 ? -27.471 -3.232 -10.700 1.00 72.94 327 LEU A C 1
ATOM 2621 O O . LEU A 1 327 ? -28.182 -3.594 -9.762 1.00 72.94 327 LEU A O 1
ATOM 2625 N N . PHE A 1 328 ? -26.382 -2.487 -10.518 1.00 72.19 328 PHE A N 1
ATOM 2626 C CA . PHE A 1 328 ? -26.015 -1.906 -9.220 1.00 72.19 328 PHE A CA 1
ATOM 2627 C C . PHE A 1 328 ? -26.388 -0.430 -9.181 1.00 72.19 328 PHE A C 1
ATOM 2629 O O . PHE A 1 328 ? -26.140 0.299 -10.140 1.00 72.19 328 PHE A O 1
ATOM 2636 N N . ILE A 1 329 ? -26.992 0.011 -8.078 1.00 67.75 329 ILE A N 1
ATOM 2637 C CA . ILE A 1 329 ? -27.522 1.367 -7.911 1.00 67.75 329 ILE A CA 1
ATOM 2638 C C . ILE A 1 329 ? -27.087 1.968 -6.572 1.00 67.75 329 ILE A C 1
ATOM 2640 O O . ILE A 1 329 ? -26.948 1.265 -5.570 1.00 67.75 329 ILE A O 1
ATOM 2644 N N . ARG A 1 330 ? -26.931 3.295 -6.526 1.00 64.75 330 ARG A N 1
ATOM 2645 C CA . ARG A 1 330 ? -26.690 4.037 -5.278 1.00 64.75 330 ARG A CA 1
ATOM 2646 C C . ARG A 1 330 ? -27.992 4.654 -4.760 1.00 64.75 330 ARG A C 1
ATOM 2648 O O . ARG A 1 330 ? -28.473 5.611 -5.358 1.00 64.75 330 ARG A O 1
ATOM 2655 N N . TYR A 1 331 ? -28.538 4.145 -3.652 1.00 59.72 331 TYR A N 1
ATOM 2656 C CA . TYR A 1 331 ? -29.772 4.648 -3.032 1.00 59.72 331 TYR A CA 1
ATOM 2657 C C . TYR A 1 331 ? -29.535 5.194 -1.622 1.00 59.72 331 TYR A C 1
ATOM 2659 O O . TYR A 1 331 ? -29.013 4.485 -0.775 1.00 59.72 331 TYR A O 1
ATOM 2667 N N . ALA A 1 332 ? -29.949 6.437 -1.345 1.00 55.19 332 ALA A N 1
ATOM 2668 C CA . ALA A 1 332 ? -29.942 7.042 0.001 1.00 55.19 332 ALA A CA 1
ATOM 2669 C C . ALA A 1 332 ? -28.608 6.936 0.784 1.00 55.19 332 ALA A C 1
ATOM 2671 O O . ALA A 1 332 ? -28.594 7.036 2.008 1.00 55.19 332 ALA A O 1
ATOM 2672 N N . GLY A 1 333 ? -27.488 6.768 0.077 1.00 52.38 333 GLY A N 1
ATOM 2673 C CA . GLY A 1 333 ? -26.179 6.523 0.675 1.00 52.38 333 GLY A CA 1
ATOM 2674 C C . GLY A 1 333 ? -25.844 5.050 0.945 1.00 52.38 333 GLY A C 1
ATOM 2675 O O . GLY A 1 333 ? -25.047 4.766 1.828 1.00 52.38 333 GLY A O 1
ATOM 2676 N N . GLN A 1 334 ? -26.445 4.124 0.202 1.00 57.44 334 GLN A N 1
ATOM 2677 C CA . GLN A 1 334 ? -26.189 2.682 0.220 1.00 57.44 334 GLN A CA 1
ATOM 2678 C C . GLN A 1 334 ? -26.024 2.162 -1.214 1.00 57.44 334 GLN A C 1
ATOM 2680 O O . GLN A 1 334 ? -26.494 2.794 -2.165 1.00 57.44 334 GLN A O 1
ATOM 2685 N N . ILE A 1 335 ? -25.381 1.003 -1.365 1.00 60.59 335 ILE A N 1
ATOM 2686 C CA . ILE A 1 335 ? -25.369 0.237 -2.617 1.00 60.59 335 ILE A CA 1
ATOM 2687 C C . ILE A 1 335 ? -26.487 -0.812 -2.532 1.00 60.59 335 ILE A C 1
ATOM 2689 O O . ILE A 1 335 ? -26.551 -1.599 -1.584 1.00 60.59 335 ILE A O 1
ATOM 2693 N N . GLU A 1 336 ? -27.388 -0.806 -3.512 1.00 68.06 336 GLU A N 1
ATOM 2694 C CA . GLU A 1 336 ? -28.401 -1.848 -3.717 1.00 68.06 336 GLU A CA 1
ATOM 2695 C C . GLU A 1 336 ? -28.150 -2.531 -5.067 1.00 68.06 336 GLU A C 1
ATOM 2697 O O . GLU A 1 336 ? -27.593 -1.929 -5.988 1.00 68.06 336 GLU A O 1
ATOM 2702 N N . SER A 1 337 ? -28.632 -3.765 -5.217 1.00 70.19 337 SER A N 1
ATOM 2703 C CA . SER A 1 337 ? -28.828 -4.357 -6.540 1.00 70.19 337 SER A CA 1
ATOM 2704 C C . SER A 1 337 ? -30.281 -4.249 -6.984 1.00 70.19 337 SER A C 1
ATOM 2706 O O . SER A 1 337 ? -31.225 -4.212 -6.187 1.00 70.19 337 SER A O 1
ATOM 2708 N N . VAL A 1 338 ? -30.465 -4.230 -8.296 1.00 70.38 338 VAL A N 1
ATOM 2709 C CA . VAL A 1 338 ? -31.762 -4.306 -8.951 1.00 70.38 338 VAL A CA 1
ATOM 2710 C C . VAL A 1 338 ? -31.710 -5.438 -9.955 1.00 70.38 338 VAL A C 1
ATOM 2712 O O . VAL A 1 338 ? -30.841 -5.470 -10.818 1.00 70.38 338 VAL A O 1
ATOM 2715 N N . LEU A 1 339 ? -32.646 -6.366 -9.836 1.00 72.50 339 LEU A N 1
ATOM 2716 C CA . LEU A 1 339 ? -32.800 -7.513 -10.714 1.00 72.50 339 LEU A CA 1
ATOM 2717 C C . LEU A 1 339 ? -33.974 -7.257 -11.659 1.00 72.50 339 LEU A C 1
ATOM 2719 O O . LEU A 1 339 ? -35.017 -6.739 -11.242 1.00 72.50 339 LEU A O 1
ATOM 2723 N N . TRP A 1 340 ? -33.826 -7.627 -12.925 1.00 72.88 340 TRP A N 1
ATOM 2724 C CA . TRP A 1 340 ? -34.941 -7.652 -13.861 1.00 72.88 340 TRP A CA 1
ATOM 2725 C C . TRP A 1 340 ? -35.761 -8.932 -13.665 1.00 72.88 340 TRP A C 1
ATOM 2727 O O . TRP A 1 340 ? -35.322 -10.044 -13.964 1.00 72.88 340 TRP A O 1
ATOM 2737 N N . ASP A 1 341 ? -36.980 -8.785 -13.149 1.00 71.69 341 ASP A N 1
ATOM 2738 C CA . ASP A 1 341 ? -37.924 -9.891 -13.029 1.00 71.69 341 ASP A CA 1
ATOM 2739 C C . ASP A 1 341 ? -38.587 -10.134 -14.388 1.00 71.69 341 ASP A C 1
ATOM 2741 O O . ASP A 1 341 ? -39.587 -9.498 -14.736 1.00 71.69 341 ASP A O 1
ATOM 2745 N N . LYS A 1 342 ? -38.051 -11.106 -15.133 1.00 70.00 342 LYS A N 1
ATOM 2746 C CA . LYS A 1 342 ? -38.576 -11.550 -16.436 1.00 70.00 342 LYS A CA 1
ATOM 2747 C C . LYS A 1 342 ? -40.038 -11.999 -16.395 1.00 70.00 342 LYS A C 1
ATOM 2749 O O . LYS A 1 342 ? -40.725 -11.932 -17.409 1.00 70.00 342 LYS A O 1
ATOM 2754 N N . THR A 1 343 ? -40.542 -12.454 -15.244 1.00 70.69 343 THR A N 1
ATOM 2755 C CA . THR A 1 343 ? -41.939 -12.903 -15.108 1.00 70.69 343 THR A CA 1
ATOM 2756 C C . THR A 1 343 ? -42.910 -11.741 -14.912 1.00 70.69 343 THR A C 1
ATOM 2758 O O . THR A 1 343 ? -44.080 -11.845 -15.282 1.00 70.69 343 THR A O 1
ATOM 2761 N N . GLN A 1 344 ? -42.430 -10.624 -14.356 1.00 66.88 344 GLN A N 1
ATOM 2762 C CA . GLN A 1 344 ? -43.224 -9.421 -14.079 1.00 66.88 344 GLN A CA 1
ATOM 2763 C C . GLN A 1 344 ? -42.858 -8.233 -14.985 1.00 66.88 344 GLN A C 1
ATOM 2765 O O . GLN A 1 344 ? -43.479 -7.175 -14.864 1.00 66.88 344 GLN A O 1
ATOM 2770 N N . ASN A 1 345 ? -41.884 -8.415 -15.886 1.00 69.06 345 ASN A N 1
ATOM 2771 C CA . ASN A 1 345 ? -41.362 -7.444 -16.851 1.00 69.06 345 ASN A CA 1
ATOM 2772 C C . ASN A 1 345 ? -41.055 -6.079 -16.207 1.00 69.06 345 ASN A C 1
ATOM 2774 O O . ASN A 1 345 ? -41.536 -5.031 -16.654 1.00 69.06 345 ASN A O 1
ATOM 2778 N N . LYS A 1 346 ? -40.335 -6.118 -15.080 1.00 69.62 346 LYS A N 1
ATOM 2779 C CA . LYS A 1 346 ? -40.043 -4.949 -14.245 1.00 69.62 346 LYS A CA 1
ATOM 2780 C C . LYS A 1 346 ? -38.772 -5.148 -13.420 1.00 69.62 346 LYS A C 1
ATOM 2782 O O . LYS A 1 346 ? -38.370 -6.268 -13.118 1.00 69.62 346 LYS A O 1
ATOM 2787 N N . LEU A 1 347 ? -38.239 -4.038 -12.929 1.00 68.06 347 LEU A N 1
ATOM 2788 C CA . LEU A 1 347 ? -37.155 -4.006 -11.952 1.00 68.06 347 LEU A CA 1
ATOM 2789 C C . LEU A 1 347 ? -37.641 -4.332 -10.522 1.00 68.06 347 LEU A C 1
ATOM 2791 O O . LEU A 1 347 ? -38.666 -3.814 -10.065 1.00 68.06 347 LEU A O 1
ATOM 2795 N N . VAL A 1 348 ? -36.879 -5.160 -9.804 1.00 66.94 348 VAL A N 1
ATOM 2796 C CA . VAL A 1 348 ? -37.087 -5.566 -8.401 1.00 66.94 348 VAL A CA 1
ATOM 2797 C C . VAL A 1 348 ? -35.792 -5.329 -7.618 1.00 66.94 348 VAL A C 1
ATOM 2799 O O . VAL A 1 348 ? -34.716 -5.661 -8.095 1.00 66.94 348 VAL A O 1
ATOM 2802 N N . ARG A 1 349 ? -35.872 -4.735 -6.422 1.00 62.81 349 ARG A N 1
ATOM 2803 C CA . ARG A 1 349 ? -34.693 -4.400 -5.600 1.00 62.81 349 ARG A CA 1
ATOM 2804 C C . ARG A 1 349 ? -34.286 -5.534 -4.661 1.00 62.81 349 ARG A C 1
ATOM 2806 O O . ARG A 1 349 ? -35.164 -6.165 -4.075 1.00 62.81 349 ARG A O 1
ATOM 2813 N N . SER A 1 350 ? -32.978 -5.702 -4.465 1.00 58.09 350 SER A N 1
ATOM 2814 C CA . SER A 1 350 ? -32.378 -6.507 -3.397 1.00 58.09 350 SER A CA 1
ATOM 2815 C C . SER A 1 350 ? -31.211 -5.753 -2.750 1.00 58.09 350 SER A C 1
ATOM 2817 O O . SER A 1 350 ? -30.370 -5.174 -3.440 1.00 58.09 350 SER A O 1
ATOM 2819 N N . PHE A 1 351 ? -31.169 -5.729 -1.421 1.00 54.00 351 PHE A N 1
ATOM 2820 C CA . PHE A 1 351 ? -30.176 -4.966 -0.659 1.00 54.00 351 PHE A CA 1
ATOM 2821 C C . PHE A 1 351 ? -28.813 -5.663 -0.652 1.00 54.00 351 PHE A C 1
ATOM 2823 O O . PHE A 1 351 ? -28.758 -6.886 -0.698 1.00 54.00 351 PHE A O 1
ATOM 2830 N N . ILE A 1 352 ? -27.738 -4.870 -0.606 1.00 50.12 352 ILE A N 1
ATOM 2831 C CA . ILE A 1 352 ? -26.341 -5.346 -0.594 1.00 50.12 352 ILE A CA 1
ATOM 2832 C C . ILE A 1 352 ? -25.496 -4.650 0.495 1.00 50.12 352 ILE A C 1
ATOM 2834 O O . ILE A 1 352 ? -24.454 -5.150 0.881 1.00 50.12 352 ILE A O 1
ATOM 2838 N N . SER A 1 353 ? -25.928 -3.512 1.051 1.00 46.38 353 SER A N 1
ATOM 2839 C CA . SER A 1 353 ? -25.163 -2.804 2.092 1.00 46.38 353 SER A CA 1
ATOM 2840 C C . SER A 1 353 ? -24.875 -3.686 3.323 1.00 46.38 353 SER A C 1
ATOM 2842 O O . SER A 1 353 ? -25.820 -4.263 3.869 1.00 46.38 353 SER A O 1
ATOM 2844 N N . PRO A 1 354 ? -23.632 -3.702 3.849 1.00 42.19 354 PRO A N 1
ATOM 2845 C CA . PRO A 1 354 ? -23.298 -4.479 5.035 1.00 42.19 354 PRO A CA 1
ATOM 2846 C C . PRO A 1 354 ? -24.091 -3.957 6.235 1.00 42.19 354 PRO A C 1
ATOM 2848 O O . PRO A 1 354 ? -24.012 -2.777 6.596 1.00 42.19 354 PRO A O 1
ATOM 2851 N N . THR A 1 355 ? -24.864 -4.830 6.881 1.00 37.56 355 THR A N 1
ATOM 2852 C CA . THR A 1 355 ? -25.425 -4.503 8.191 1.00 37.56 355 THR A CA 1
ATOM 2853 C C . THR A 1 355 ? -24.288 -4.395 9.192 1.00 37.56 355 THR A C 1
ATOM 2855 O O . THR A 1 355 ? -23.545 -5.356 9.374 1.00 37.56 355 THR A O 1
ATOM 2858 N N . VAL A 1 356 ? -24.180 -3.250 9.872 1.00 40.38 356 VAL A N 1
ATOM 2859 C CA . VAL A 1 356 ? -23.203 -3.042 10.947 1.00 40.38 356 VAL A CA 1
ATOM 2860 C C . VAL A 1 356 ? -23.348 -4.162 11.979 1.00 40.38 356 VAL A C 1
ATOM 2862 O O . VAL A 1 356 ? -24.305 -4.184 12.763 1.00 40.38 356 VAL A O 1
ATOM 2865 N N . PHE A 1 357 ? -22.387 -5.086 12.001 1.00 42.34 357 PHE A N 1
ATOM 2866 C CA . PHE A 1 357 ? -22.278 -6.056 13.077 1.00 42.34 357 PHE A CA 1
ATOM 2867 C C . PHE A 1 357 ? -21.786 -5.315 14.321 1.00 42.34 357 PHE A C 1
ATOM 2869 O O . PHE A 1 357 ? -20.595 -5.113 14.529 1.00 42.34 357 PHE A O 1
ATOM 2876 N N . SER A 1 358 ? -22.735 -4.817 15.113 1.00 44.84 358 SER A N 1
ATOM 2877 C CA . SER A 1 358 ? -22.477 -4.344 16.472 1.00 44.84 358 SER A CA 1
ATOM 2878 C C . SER A 1 358 ? -22.547 -5.555 17.408 1.00 44.84 358 SER A C 1
ATOM 2880 O O . SER A 1 358 ? -23.683 -5.977 17.680 1.00 44.84 358 SER A O 1
ATOM 2882 N N . PRO A 1 359 ? -21.413 -6.130 17.854 1.00 46.94 359 PRO A N 1
ATOM 2883 C CA . PRO A 1 359 ? -21.414 -7.164 18.885 1.00 46.94 359 PRO A CA 1
ATOM 2884 C C . PRO A 1 359 ? -22.049 -6.643 20.183 1.00 46.94 359 PRO A C 1
ATOM 2886 O O . PRO A 1 359 ? -22.006 -5.443 20.472 1.00 46.94 359 PRO A O 1
ATOM 2889 N N . SER A 1 360 ? -22.676 -7.542 20.941 1.00 50.47 360 SER A N 1
ATOM 2890 C CA . SER A 1 360 ? -23.068 -7.310 22.338 1.00 50.47 360 SER A CA 1
ATOM 2891 C C . SER A 1 360 ? -21.996 -7.778 23.320 1.00 50.47 360 SER A C 1
ATOM 2893 O O . SER A 1 360 ? -21.886 -7.199 24.397 1.00 50.47 360 SER A O 1
ATOM 2895 N N . GLU A 1 361 ? -21.214 -8.786 22.933 1.00 55.56 361 GLU A N 1
ATOM 2896 C CA . GLU A 1 361 ? -20.238 -9.513 23.746 1.00 55.56 361 GLU A CA 1
ATOM 2897 C C . GLU A 1 361 ? -18.966 -9.795 22.917 1.00 55.56 361 GLU A C 1
ATOM 2899 O O . GLU A 1 361 ? -18.998 -9.756 21.685 1.00 55.56 361 GLU A O 1
ATOM 2904 N N . TYR A 1 362 ? -17.848 -10.039 23.601 1.00 66.12 362 TYR A N 1
ATOM 2905 C CA . TYR A 1 362 ? -16.537 -10.357 23.024 1.00 66.12 362 TYR A CA 1
ATOM 2906 C C . TYR A 1 362 ? -15.982 -11.518 23.844 1.00 66.12 362 TYR A C 1
ATOM 2908 O O . TYR A 1 362 ? -15.829 -11.350 25.054 1.00 66.12 362 TYR A O 1
ATOM 2916 N N . LEU A 1 363 ? -15.807 -12.689 23.236 1.00 74.44 363 LEU A N 1
ATOM 2917 C CA . LEU A 1 363 ? -15.554 -13.950 23.939 1.00 74.44 363 LEU A CA 1
ATOM 2918 C C . LEU A 1 363 ? -14.748 -14.879 23.028 1.00 74.44 363 LEU A C 1
ATOM 2920 O O . LEU A 1 363 ? -15.115 -14.988 21.865 1.00 74.44 363 LEU A O 1
ATOM 2924 N N . ASP A 1 364 ? -13.728 -15.576 23.527 1.00 71.62 364 ASP A N 1
ATOM 2925 C CA . ASP A 1 364 ? -13.241 -16.782 22.840 1.00 71.62 364 ASP A CA 1
ATOM 2926 C C . ASP A 1 364 ? -14.335 -17.858 22.963 1.00 71.62 364 ASP A C 1
ATOM 2928 O O . ASP A 1 364 ? -14.787 -18.166 24.068 1.00 71.62 364 ASP A O 1
ATOM 2932 N N . ILE A 1 365 ? -14.844 -18.341 21.827 1.00 74.12 365 ILE A N 1
ATOM 2933 C CA . ILE A 1 365 ? -15.881 -19.382 21.776 1.00 74.12 365 ILE A CA 1
ATOM 2934 C C . ILE A 1 365 ? -15.319 -20.701 21.241 1.00 74.12 365 ILE A C 1
ATOM 2936 O O . ILE A 1 365 ? -15.971 -21.728 21.419 1.00 74.12 365 ILE A O 1
ATOM 2940 N N . ASP A 1 366 ? -14.166 -20.730 20.573 1.00 69.88 366 ASP A N 1
ATOM 2941 C CA . ASP A 1 366 ? -13.658 -21.972 19.979 1.00 69.88 366 ASP A CA 1
ATOM 2942 C C . ASP A 1 366 ? -12.307 -22.466 20.497 1.00 69.88 366 ASP A C 1
ATOM 2944 O O . ASP A 1 366 ? -11.823 -23.492 20.005 1.00 69.88 366 ASP A O 1
ATOM 2948 N N . GLY A 1 367 ? -11.817 -21.832 21.567 1.00 67.69 367 GLY A N 1
ATOM 2949 C CA . GLY A 1 367 ? -10.729 -22.302 22.419 1.00 67.69 367 GLY A CA 1
ATOM 2950 C C . GLY A 1 367 ? -9.371 -22.190 21.739 1.00 67.69 367 GLY A C 1
ATOM 2951 O O . GLY A 1 367 ? -8.510 -23.051 21.937 1.00 67.69 367 GLY A O 1
ATOM 2952 N N . ASP A 1 368 ? -9.206 -21.193 20.865 1.00 64.38 368 ASP A N 1
ATOM 2953 C CA . ASP A 1 368 ? -7.972 -20.949 20.113 1.00 64.38 368 ASP A CA 1
ATOM 2954 C C . ASP A 1 368 ? -7.149 -19.759 20.640 1.00 64.38 368 ASP A C 1
ATOM 2956 O O . ASP A 1 368 ? -6.191 -19.343 19.984 1.00 64.38 368 ASP A O 1
ATOM 2960 N N . ASP A 1 369 ? -7.493 -19.282 21.844 1.00 60.41 369 ASP A N 1
ATOM 2961 C CA . ASP A 1 369 ? -6.946 -18.121 22.555 1.00 60.41 369 ASP A CA 1
ATOM 2962 C C . ASP A 1 369 ? -7.251 -16.764 21.870 1.00 60.41 369 ASP A C 1
ATOM 2964 O O . ASP A 1 369 ? -6.795 -15.717 22.340 1.00 60.41 369 ASP A O 1
ATOM 2968 N N . PHE A 1 370 ? -8.062 -16.732 20.799 1.00 55.94 370 PHE A N 1
ATOM 2969 C CA . PHE A 1 370 ? -8.506 -15.496 20.147 1.00 55.94 370 PHE A CA 1
ATOM 2970 C C . PHE A 1 370 ? -9.950 -15.105 20.507 1.00 55.94 370 PHE A C 1
ATOM 2972 O O . PHE A 1 370 ? -10.878 -15.907 20.545 1.00 55.94 370 PHE A O 1
ATOM 2979 N N . VAL A 1 371 ? -10.178 -13.806 20.726 1.00 59.91 371 VAL A N 1
ATOM 2980 C CA . VAL A 1 371 ? -11.495 -13.289 21.136 1.00 59.91 371 VAL A CA 1
ATOM 2981 C C . VAL A 1 371 ? -12.409 -13.028 19.930 1.00 59.91 371 VAL A C 1
ATOM 2983 O O . VAL A 1 371 ? -12.182 -12.109 19.136 1.00 59.91 371 VAL A O 1
ATOM 2986 N N . ASP A 1 372 ? -13.522 -13.758 19.852 1.00 68.00 372 ASP A N 1
ATOM 2987 C CA . ASP A 1 372 ? -14.545 -13.603 18.816 1.00 68.00 372 ASP A CA 1
ATOM 2988 C C . ASP A 1 372 ? -15.520 -12.447 19.082 1.00 68.00 372 ASP A C 1
ATOM 2990 O O . ASP A 1 372 ? -15.781 -12.027 20.216 1.00 68.00 372 ASP A O 1
ATOM 2994 N N . LEU A 1 373 ? -16.140 -11.945 18.007 1.00 66.38 373 LEU A N 1
ATOM 2995 C CA . LEU A 1 373 ? -17.162 -10.899 18.080 1.00 66.38 373 LEU A CA 1
ATOM 2996 C C . LEU A 1 373 ? -18.565 -11.520 18.137 1.00 66.38 373 LEU A C 1
ATOM 2998 O O . LEU A 1 373 ? -19.012 -12.154 17.177 1.00 66.38 373 LEU A O 1
ATOM 3002 N N . VAL A 1 374 ? -19.311 -11.273 19.215 1.00 63.38 374 VAL A N 1
ATOM 3003 C CA . VAL A 1 374 ? -20.528 -12.034 19.537 1.00 63.38 374 VAL A CA 1
ATOM 3004 C C . VAL A 1 374 ? -21.754 -11.132 19.649 1.00 63.38 374 VAL A C 1
ATOM 3006 O O . VAL A 1 374 ? -21.726 -10.061 20.253 1.00 63.38 374 VAL A O 1
ATOM 3009 N N . LYS A 1 375 ? -22.884 -11.565 19.083 1.00 66.44 375 LYS A N 1
ATOM 3010 C CA . LYS A 1 375 ? -24.183 -10.893 19.203 1.00 66.44 375 LYS A CA 1
ATOM 3011 C C . LYS A 1 375 ? -25.303 -11.905 19.408 1.00 66.44 375 LYS A C 1
ATOM 3013 O O . LYS A 1 375 ? -25.947 -12.350 18.455 1.00 66.44 375 LYS A O 1
ATOM 3018 N N . GLY A 1 376 ? -25.564 -12.257 20.664 1.00 72.19 376 GLY A N 1
ATOM 3019 C CA . GLY A 1 376 ? -26.528 -13.302 21.000 1.00 72.19 376 GLY A CA 1
ATOM 3020 C C . GLY A 1 376 ? -26.071 -14.659 20.465 1.00 72.19 376 GLY A C 1
ATOM 3021 O O . GLY A 1 376 ? -25.209 -15.278 21.069 1.00 72.19 376 GLY A O 1
ATOM 3022 N N . ILE A 1 377 ? -26.644 -15.109 19.343 1.00 68.81 377 ILE A N 1
ATOM 3023 C CA . ILE A 1 377 ? -26.332 -16.406 18.704 1.00 68.81 377 ILE A CA 1
ATOM 3024 C C . ILE A 1 377 ? -25.491 -16.285 17.422 1.00 68.81 377 ILE A C 1
ATOM 3026 O O . ILE A 1 377 ? -25.258 -17.276 16.730 1.00 68.81 377 ILE A O 1
ATOM 3030 N N . SER A 1 378 ? -25.101 -15.062 17.065 1.00 66.62 378 SER A N 1
ATOM 3031 C CA . SER A 1 378 ? -24.299 -14.756 15.884 1.00 66.62 378 SER A CA 1
ATOM 3032 C C . SER A 1 378 ? -22.870 -14.430 16.299 1.00 66.62 378 SER A C 1
ATOM 3034 O O . SER A 1 378 ? -22.673 -13.611 17.195 1.00 66.62 378 SER A O 1
ATOM 3036 N N . ILE A 1 379 ? -21.901 -15.048 15.634 1.00 67.44 379 ILE A N 1
ATOM 3037 C CA . ILE A 1 379 ? -20.476 -15.023 15.964 1.00 67.44 379 ILE A CA 1
ATOM 3038 C C . ILE A 1 379 ? -19.712 -14.616 14.698 1.00 67.44 379 ILE A C 1
ATOM 3040 O O . ILE A 1 379 ? -20.043 -15.065 13.594 1.00 67.44 379 ILE A O 1
ATOM 3044 N N . LYS A 1 380 ? -18.697 -13.763 14.836 1.00 64.62 380 LYS A N 1
ATOM 3045 C CA . LYS A 1 380 ? -17.697 -13.521 13.793 1.00 64.62 380 LYS A CA 1
ATOM 3046 C C . LYS A 1 380 ? -16.324 -13.859 14.363 1.00 64.62 380 LYS A C 1
ATOM 3048 O O . LYS A 1 380 ? -15.851 -13.136 15.241 1.00 64.62 380 LYS A O 1
ATOM 3053 N N . ARG A 1 381 ? -15.737 -14.953 13.869 1.00 66.06 381 ARG A N 1
ATOM 3054 C CA . ARG A 1 381 ? -14.509 -15.519 14.428 1.00 66.06 381 ARG A CA 1
ATOM 3055 C C . ARG A 1 381 ? -13.288 -14.659 14.122 1.00 66.06 381 ARG A C 1
ATOM 3057 O O . ARG A 1 381 ? -13.202 -14.170 12.992 1.00 66.06 381 ARG A O 1
ATOM 3064 N N . TYR A 1 382 ? -12.351 -14.488 15.049 1.00 53.47 382 TYR A N 1
ATOM 3065 C CA . TYR A 1 382 ? -11.039 -13.909 14.736 1.00 53.47 382 TYR A CA 1
ATOM 3066 C C . TYR A 1 382 ? -10.076 -14.986 14.193 1.00 53.47 382 TYR A C 1
ATOM 3068 O O . TYR A 1 382 ? -10.092 -16.127 14.625 1.00 53.47 382 TYR A O 1
ATOM 3076 N N . LEU A 1 383 ? -9.274 -14.658 13.173 1.00 53.06 383 LEU A N 1
ATOM 3077 C CA . LEU A 1 383 ? -8.358 -15.597 12.492 1.00 53.06 383 LEU A CA 1
ATOM 3078 C C . LEU A 1 383 ? -6.887 -15.149 12.582 1.00 53.06 383 LEU A C 1
ATOM 3080 O O . LEU A 1 383 ? -6.075 -15.502 11.713 1.00 53.06 383 LEU A O 1
ATOM 3084 N N . GLY A 1 384 ? -6.574 -14.302 13.567 1.00 43.62 384 GLY A N 1
ATOM 3085 C CA . GLY A 1 384 ? -5.301 -13.593 13.680 1.00 43.62 384 GLY A CA 1
ATOM 3086 C C . GLY A 1 384 ? -5.061 -12.564 12.562 1.00 43.62 384 GLY A C 1
ATOM 3087 O O . GLY A 1 384 ? -5.841 -12.418 11.618 1.00 43.62 384 GLY A O 1
ATOM 3088 N N . GLU A 1 385 ? -3.952 -11.825 12.663 1.00 45.50 385 GLU A N 1
ATOM 3089 C CA . GLU A 1 385 ? -3.468 -10.880 11.635 1.00 45.50 385 GLU A CA 1
ATOM 3090 C C . GLU A 1 385 ? -4.515 -9.846 11.148 1.00 45.50 385 GLU A C 1
ATOM 3092 O O . GLU A 1 385 ? -4.510 -9.440 9.986 1.00 45.50 385 GLU A O 1
ATOM 3097 N N . ARG A 1 386 ? -5.422 -9.392 12.030 1.00 40.53 386 ARG A N 1
ATOM 3098 C CA . ARG A 1 386 ? -6.557 -8.488 11.719 1.00 40.53 386 ARG A CA 1
ATOM 3099 C C . ARG A 1 386 ? -7.624 -9.078 10.785 1.00 40.53 386 ARG A C 1
ATOM 3101 O O . ARG A 1 386 ? -8.462 -8.337 10.267 1.00 40.53 386 ARG A O 1
ATOM 3108 N N . ARG A 1 387 ? -7.626 -10.394 10.571 1.00 44.56 387 ARG A N 1
ATOM 3109 C CA . ARG A 1 387 ? -8.595 -11.094 9.720 1.00 44.56 387 ARG A CA 1
ATOM 3110 C C . ARG A 1 387 ? -9.697 -11.706 10.578 1.00 44.56 387 ARG A C 1
ATOM 3112 O O . ARG A 1 387 ? -9.428 -12.261 11.634 1.00 44.56 387 ARG A O 1
ATOM 3119 N N . PHE A 1 388 ? -10.931 -11.643 10.094 1.00 48.66 388 PHE A N 1
ATOM 3120 C CA . PHE A 1 388 ? -12.075 -12.321 10.703 1.00 48.66 388 PHE A CA 1
ATOM 3121 C C . PHE A 1 388 ? -12.680 -13.304 9.699 1.00 48.66 388 PHE A C 1
ATOM 3123 O O . PHE A 1 388 ? -12.675 -13.028 8.499 1.00 48.66 388 PHE A O 1
ATOM 3130 N N . ASP A 1 389 ? -13.224 -14.412 10.191 1.00 52.53 389 ASP A N 1
ATOM 3131 C CA . ASP A 1 389 ? -13.957 -15.393 9.390 1.00 52.53 389 ASP A CA 1
ATOM 3132 C C . ASP A 1 389 ? -15.346 -14.864 8.977 1.00 52.53 389 ASP A C 1
ATOM 3134 O O . ASP A 1 389 ? -15.815 -13.798 9.406 1.00 52.53 389 ASP A O 1
ATOM 3138 N N . ILE A 1 390 ? -16.026 -15.638 8.137 1.00 48.25 390 ILE A N 1
ATOM 3139 C CA . ILE A 1 390 ? -17.398 -15.409 7.697 1.00 48.25 390 ILE A CA 1
ATOM 3140 C C . ILE A 1 390 ? -18.336 -15.376 8.916 1.00 48.25 390 ILE A C 1
ATOM 3142 O O . ILE A 1 390 ? -18.242 -16.184 9.840 1.00 48.25 390 ILE A O 1
ATOM 3146 N N . PHE A 1 391 ? -19.293 -14.446 8.900 1.00 54.00 391 PHE A N 1
ATOM 3147 C CA . PHE A 1 391 ? -20.350 -14.350 9.907 1.00 54.00 391 PHE A CA 1
ATOM 3148 C C . PHE A 1 391 ? -21.135 -15.671 10.019 1.00 54.00 391 PHE A C 1
ATOM 3150 O O . PHE A 1 391 ? -21.830 -16.079 9.085 1.00 54.00 391 PHE A O 1
ATOM 3157 N N . LYS A 1 392 ? -21.069 -16.321 11.185 1.00 52.88 392 LYS A N 1
ATOM 3158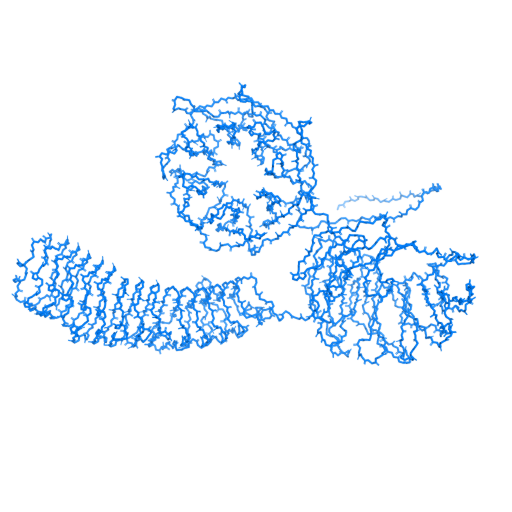 C CA . LYS A 1 392 ? -21.719 -17.606 11.464 1.00 52.88 392 LYS A CA 1
ATOM 3159 C C . LYS A 1 392 ? -22.807 -17.402 12.514 1.00 52.88 392 LYS A C 1
ATOM 3161 O O . LYS A 1 392 ? -22.569 -16.842 13.576 1.00 52.88 392 LYS A O 1
ATOM 3166 N N . THR A 1 393 ? -24.027 -17.855 12.241 1.00 61.81 393 THR A N 1
ATOM 3167 C CA . THR A 1 393 ? -25.105 -17.875 13.245 1.00 61.81 393 THR A CA 1
ATOM 3168 C C . THR A 1 393 ? -25.376 -19.312 13.658 1.00 61.81 393 THR A C 1
ATOM 3170 O O . THR A 1 393 ? -25.562 -20.173 12.798 1.00 61.81 393 THR A O 1
ATOM 3173 N N . MET A 1 394 ? -25.384 -19.575 14.965 1.00 67.56 394 MET A N 1
ATOM 3174 C CA . MET A 1 394 ? -25.692 -20.899 15.501 1.00 67.56 394 MET A CA 1
ATOM 3175 C C . MET A 1 394 ? -27.120 -21.317 15.149 1.00 67.56 394 MET A C 1
ATOM 3177 O O . MET A 1 394 ? -28.057 -20.520 15.225 1.00 67.56 394 MET A O 1
ATOM 3181 N N . ASN A 1 395 ? -27.304 -22.591 14.816 1.00 66.94 395 ASN A N 1
ATOM 3182 C CA . ASN A 1 395 ? -28.615 -23.142 14.495 1.00 66.94 395 ASN A CA 1
ATOM 3183 C C . ASN A 1 395 ? -29.266 -23.730 15.758 1.00 66.94 395 ASN A C 1
ATOM 3185 O O . ASN A 1 395 ? -29.140 -24.926 16.014 1.00 66.94 395 ASN A O 1
ATOM 3189 N N . ILE A 1 396 ? -29.920 -22.878 16.556 1.00 67.06 396 ILE A N 1
ATOM 3190 C CA . ILE A 1 396 ? -30.563 -23.261 17.823 1.00 67.06 396 ILE A CA 1
ATOM 3191 C C . ILE A 1 396 ? -32.058 -22.913 17.855 1.00 67.06 396 ILE A C 1
ATOM 3193 O O . ILE A 1 396 ? -32.493 -21.923 17.267 1.00 67.06 396 ILE A O 1
ATOM 3197 N N . ASP A 1 397 ? -32.843 -23.687 18.608 1.00 60.59 397 ASP A N 1
ATOM 3198 C CA . ASP A 1 397 ? -34.313 -23.582 18.631 1.00 60.59 397 ASP A CA 1
ATOM 3199 C C . ASP A 1 397 ? -34.858 -22.320 19.336 1.00 60.59 397 ASP A C 1
ATOM 3201 O O . ASP A 1 397 ? -36.036 -21.982 19.185 1.00 60.59 397 ASP A O 1
ATOM 3205 N N . SER A 1 398 ? -34.044 -21.610 20.131 1.00 61.88 398 SER A N 1
ATOM 3206 C CA . SER A 1 398 ? -34.484 -20.387 20.819 1.00 61.88 398 SER A CA 1
ATOM 3207 C C . SER A 1 398 ? -33.343 -19.442 21.198 1.00 61.88 398 SER A C 1
ATOM 3209 O O . SER A 1 398 ? -32.347 -19.867 21.777 1.00 61.88 398 SER A O 1
ATOM 3211 N N . THR A 1 399 ? -33.537 -18.145 20.955 1.00 60.72 399 THR A N 1
ATOM 3212 C CA . THR A 1 399 ? -32.616 -17.055 21.323 1.00 60.72 399 THR A CA 1
ATOM 3213 C C . THR A 1 399 ? -32.907 -16.479 22.710 1.00 60.72 399 THR A C 1
ATOM 3215 O O . THR A 1 399 ? -34.066 -16.442 23.126 1.00 60.72 399 THR A O 1
ATOM 3218 N N . GLY A 1 400 ? -31.897 -15.891 23.357 1.00 64.62 400 GLY A N 1
ATOM 3219 C CA . GLY A 1 400 ? -32.048 -15.149 24.620 1.00 64.62 400 GLY A CA 1
ATOM 3220 C C . GLY A 1 400 ? -31.420 -15.836 25.834 1.00 64.62 400 GLY A C 1
ATOM 3221 O O . GLY A 1 400 ? -31.838 -15.581 26.963 1.00 64.62 400 GLY A O 1
ATOM 3222 N N . GLY A 1 401 ? -30.460 -16.727 25.589 1.00 73.19 401 GLY A N 1
ATOM 3223 C CA . GLY A 1 401 ? -29.517 -17.228 26.581 1.00 73.19 401 GLY A CA 1
ATOM 3224 C C . GLY A 1 401 ? -28.317 -16.296 26.760 1.00 73.19 401 GLY A C 1
ATOM 3225 O O . GLY A 1 401 ? -28.273 -15.212 26.174 1.00 73.19 401 GLY A O 1
ATOM 3226 N N . GLN A 1 402 ? -27.361 -16.738 27.570 1.00 81.56 402 GLN A N 1
ATOM 3227 C CA . GLN A 1 402 ? -26.086 -16.074 27.839 1.00 81.56 402 GLN A CA 1
ATOM 3228 C C . GLN A 1 402 ? -24.941 -17.061 27.618 1.00 81.56 402 GLN A C 1
ATOM 3230 O O . GLN A 1 402 ? -25.124 -18.260 27.825 1.00 81.56 402 GLN A O 1
ATOM 3235 N N . TRP A 1 403 ? -23.776 -16.546 27.243 1.00 80.00 403 TRP A N 1
ATOM 3236 C CA . TRP A 1 403 ? -22.555 -17.334 27.139 1.00 80.00 403 TRP A CA 1
ATOM 3237 C C . TRP A 1 403 ? -21.912 -17.524 28.506 1.00 80.00 403 TRP A C 1
ATOM 3239 O O . TRP A 1 403 ? -21.732 -16.547 29.241 1.00 80.00 403 TRP A O 1
ATOM 3249 N N . LYS A 1 404 ? -21.610 -18.773 28.862 1.00 81.56 404 LYS A N 1
ATOM 3250 C CA . LYS A 1 404 ? -20.880 -19.128 30.079 1.00 81.56 404 LYS A CA 1
ATOM 3251 C C . LYS A 1 404 ? -20.482 -20.604 30.038 1.00 81.56 404 LYS A C 1
ATOM 3253 O O . LYS A 1 404 ? -21.363 -21.417 29.803 1.00 81.56 404 LYS A O 1
ATOM 3258 N N . ASP A 1 405 ? -19.248 -20.932 30.411 1.00 77.56 405 ASP A N 1
ATOM 3259 C CA . ASP A 1 405 ? -18.877 -22.272 30.887 1.00 77.56 405 ASP A CA 1
ATOM 3260 C C . ASP A 1 405 ? -19.892 -22.738 31.959 1.00 77.56 405 ASP A C 1
ATOM 3262 O O . ASP A 1 405 ? -20.097 -22.076 33.000 1.00 77.56 405 ASP A O 1
ATOM 3266 N N . PHE A 1 406 ? -20.626 -23.811 31.641 1.00 78.62 406 PHE A N 1
ATOM 3267 C CA . PHE A 1 406 ? -21.714 -24.333 32.464 1.00 78.62 406 PHE A CA 1
ATOM 3268 C C . PHE A 1 406 ? -21.407 -25.698 33.086 1.00 78.62 406 PHE A C 1
ATOM 3270 O O . PHE A 1 406 ? -21.942 -25.969 34.169 1.00 78.62 406 PHE A O 1
ATOM 3277 N N . ASP A 1 407 ? -20.577 -26.533 32.459 1.00 71.88 407 ASP A N 1
ATOM 3278 C CA . ASP A 1 407 ? -20.215 -27.858 32.976 1.00 71.88 407 ASP A CA 1
ATOM 3279 C C . ASP A 1 407 ? -18.768 -27.992 33.494 1.00 71.88 407 ASP A C 1
ATOM 3281 O O . ASP A 1 407 ? -18.484 -28.953 34.222 1.00 71.88 407 ASP A O 1
ATOM 3285 N N . GLY A 1 408 ? -17.930 -26.970 33.300 1.00 73.38 408 GLY A N 1
ATOM 3286 C CA . GLY A 1 408 ? -16.611 -26.821 33.911 1.00 73.38 408 GLY A CA 1
ATOM 3287 C C . GLY A 1 408 ? -15.461 -27.394 33.088 1.00 73.38 408 GLY A C 1
ATOM 3288 O O . GLY A 1 408 ? -14.489 -27.859 33.692 1.00 73.38 408 GLY A O 1
ATOM 3289 N N . ASP A 1 409 ? -15.576 -27.420 31.757 1.00 72.31 409 ASP A N 1
ATOM 3290 C CA . ASP A 1 409 ? -14.515 -27.859 30.840 1.00 72.31 409 ASP A CA 1
ATOM 3291 C C . ASP A 1 409 ? -13.659 -26.719 30.247 1.00 72.31 409 ASP A C 1
ATOM 3293 O O . ASP A 1 409 ? -12.711 -26.998 29.515 1.00 72.31 409 ASP A O 1
ATOM 3297 N N . GLU A 1 410 ? -13.921 -25.480 30.681 1.00 71.44 410 GLU A N 1
ATOM 3298 C CA . GLU A 1 410 ? -13.290 -24.212 30.272 1.00 71.44 410 GLU A CA 1
ATOM 3299 C C . GLU A 1 410 ? -13.761 -23.648 28.905 1.00 71.44 410 GLU A C 1
ATOM 3301 O O . GLU A 1 410 ? -13.480 -22.480 28.627 1.00 71.44 410 GLU A O 1
ATOM 3306 N N . ASP A 1 411 ? -14.585 -24.369 28.127 1.00 74.56 411 ASP A N 1
ATOM 3307 C CA . ASP A 1 411 ? -15.235 -23.846 26.911 1.00 74.56 411 ASP A CA 1
ATOM 3308 C C . ASP A 1 411 ? -16.550 -23.086 27.236 1.00 74.56 411 ASP A C 1
ATOM 3310 O O . ASP A 1 411 ? -17.276 -23.375 28.191 1.00 74.56 411 ASP A O 1
ATOM 3314 N N . LEU A 1 412 ? -16.916 -22.071 26.436 1.00 80.50 412 LEU A N 1
ATOM 3315 C CA . LEU A 1 412 ? -18.126 -21.265 26.695 1.00 80.50 412 LEU A CA 1
ATOM 3316 C C . LEU A 1 412 ? -19.410 -21.845 26.069 1.00 80.50 412 LEU A C 1
ATOM 3318 O O . LEU A 1 412 ? -19.626 -21.756 24.858 1.00 80.50 412 LEU A O 1
ATOM 3322 N N . ASP A 1 413 ? -20.337 -22.315 26.910 1.00 86.44 413 ASP A N 1
ATOM 3323 C CA . ASP A 1 413 ? -21.663 -22.806 26.499 1.00 86.44 413 ASP A CA 1
ATOM 3324 C C . ASP A 1 413 ? -22.697 -21.701 26.240 1.00 86.44 413 ASP A C 1
ATOM 3326 O O . ASP A 1 413 ? -22.664 -20.623 26.842 1.00 86.44 413 ASP A O 1
ATOM 3330 N N . TYR A 1 414 ? -23.727 -22.010 25.437 1.00 87.31 414 TYR A N 1
ATOM 3331 C CA . TYR A 1 414 ? -24.899 -21.139 25.280 1.00 87.31 414 TYR A CA 1
ATOM 3332 C C . TYR A 1 414 ? -26.056 -21.546 26.209 1.00 87.31 414 TYR A C 1
ATOM 3334 O O . TYR A 1 414 ? -26.876 -22.422 25.901 1.00 87.31 414 TYR A O 1
ATOM 3342 N N . VAL A 1 415 ? -26.161 -20.870 27.356 1.00 81.56 415 VAL A N 1
ATOM 3343 C CA . VAL A 1 415 ? -27.077 -21.214 28.453 1.00 81.56 415 VAL A CA 1
ATOM 3344 C C . VAL A 1 415 ? -28.398 -20.445 28.365 1.00 81.56 415 VAL A C 1
ATOM 3346 O O . VAL A 1 415 ? -28.457 -19.222 28.492 1.00 81.56 415 VAL A O 1
ATOM 3349 N N . LEU A 1 416 ? -29.506 -21.169 28.219 1.00 79.06 416 LEU A N 1
ATOM 3350 C CA . LEU A 1 416 ? -30.880 -20.659 28.262 1.00 79.06 416 LEU A CA 1
ATOM 3351 C C . LEU A 1 416 ? -31.506 -20.851 29.653 1.00 79.06 416 LEU A C 1
ATOM 3353 O O . LEU A 1 416 ? -31.087 -21.665 30.472 1.00 79.06 416 LEU A O 1
ATOM 3357 N N . LYS A 1 417 ? -32.622 -20.159 29.912 1.00 73.12 417 LYS A N 1
ATOM 3358 C CA . LYS A 1 417 ? -33.340 -20.254 31.198 1.00 73.12 417 LYS A CA 1
ATOM 3359 C C . LYS A 1 417 ? -33.715 -21.692 31.611 1.00 73.12 417 LYS A C 1
ATOM 3361 O O . LYS A 1 417 ? -33.744 -22.002 32.801 1.00 73.12 417 LYS A O 1
ATOM 3366 N N . TYR A 1 418 ? -34.035 -22.546 30.637 1.00 75.94 418 TYR A N 1
ATOM 3367 C CA . TYR A 1 418 ? -34.566 -23.899 30.852 1.00 75.94 418 TYR A CA 1
ATOM 3368 C C . TYR A 1 418 ? -33.664 -25.018 30.303 1.00 75.94 418 TYR A C 1
ATOM 3370 O O . TYR A 1 418 ? -34.089 -26.168 30.262 1.00 75.94 418 TYR A O 1
ATOM 3378 N N . GLY A 1 419 ? -32.439 -24.707 29.872 1.00 80.81 419 GLY A N 1
ATOM 3379 C CA . GLY A 1 419 ? -31.525 -25.665 29.244 1.00 80.81 419 GLY A CA 1
ATOM 3380 C C . GLY A 1 419 ? -30.287 -24.989 28.660 1.00 80.81 419 GLY A C 1
ATOM 3381 O O . GLY A 1 419 ? -30.162 -23.781 28.794 1.00 80.81 419 GLY A O 1
ATOM 3382 N N . TRP A 1 420 ? -29.394 -25.720 28.006 1.00 85.88 420 TRP A N 1
ATOM 3383 C CA . TRP A 1 420 ? -28.181 -25.168 27.389 1.00 85.88 420 TRP A CA 1
ATOM 3384 C C . TRP A 1 420 ? -27.819 -25.917 26.103 1.00 85.88 420 TRP A C 1
ATOM 3386 O O . TRP A 1 420 ? -28.375 -26.981 25.820 1.00 85.88 420 TRP A O 1
ATOM 3396 N N . TYR A 1 421 ? -26.925 -25.328 25.315 1.00 85.31 421 TYR A N 1
ATOM 3397 C CA . TYR A 1 421 ? -26.230 -25.983 24.211 1.00 85.31 421 TYR A CA 1
ATOM 3398 C C . TYR A 1 421 ? -24.761 -26.062 24.597 1.00 85.31 421 TYR A C 1
ATOM 3400 O O . TYR A 1 421 ? -24.146 -25.017 24.813 1.00 85.31 421 TYR A O 1
ATOM 3408 N N . MET A 1 422 ? -24.261 -27.289 24.722 1.00 85.62 422 MET A N 1
ATOM 3409 C CA . MET A 1 422 ? -22.884 -27.568 25.113 1.00 85.62 422 MET A CA 1
ATOM 3410 C C . MET A 1 422 ? -21.953 -27.249 23.943 1.00 85.62 422 MET A C 1
ATOM 3412 O O . MET A 1 422 ? -22.256 -27.643 22.809 1.00 85.62 422 MET A O 1
ATOM 3416 N N . ASN A 1 423 ? -20.870 -26.526 24.188 1.00 83.62 423 ASN A N 1
ATOM 3417 C CA . ASN A 1 423 ? -19.815 -26.324 23.207 1.00 83.62 423 ASN A CA 1
ATOM 3418 C C . ASN A 1 423 ? -19.035 -27.636 23.019 1.00 83.62 423 ASN A C 1
ATOM 3420 O O . ASN A 1 423 ? -18.902 -28.427 23.945 1.00 83.62 423 ASN A O 1
ATOM 3424 N N . ILE A 1 424 ? -18.594 -27.924 21.796 1.00 81.44 424 ILE A N 1
ATOM 3425 C CA . ILE A 1 424 ? -17.769 -29.110 21.493 1.00 81.44 424 ILE A CA 1
ATOM 3426 C C . ILE A 1 424 ? -16.567 -28.752 20.600 1.00 81.44 424 ILE A C 1
ATOM 3428 O O . ILE A 1 424 ? -16.041 -29.607 19.878 1.00 81.44 424 ILE A O 1
ATOM 3432 N N . GLY A 1 425 ? -16.159 -27.479 20.635 1.00 71.12 425 GLY A N 1
ATOM 3433 C CA . GLY A 1 425 ? -15.021 -26.919 19.911 1.00 71.12 425 GLY A CA 1
ATOM 3434 C C . GLY A 1 425 ? -15.291 -26.598 18.435 1.00 71.12 425 GLY A C 1
ATOM 3435 O O . GLY A 1 425 ? -16.204 -27.126 17.787 1.00 71.12 425 GLY A O 1
ATOM 3436 N N . GLY A 1 426 ? -14.475 -25.705 17.864 1.00 65.81 426 GLY A N 1
ATOM 3437 C CA . GLY A 1 426 ? -14.520 -25.344 16.437 1.00 65.81 426 GLY A CA 1
ATOM 3438 C C . GLY A 1 426 ? -15.862 -24.759 15.971 1.00 65.81 426 GLY A C 1
ATOM 3439 O O . GLY A 1 426 ? -16.323 -25.040 14.854 1.00 65.81 426 GLY A O 1
ATOM 3440 N N . LEU A 1 427 ? -16.526 -23.986 16.839 1.00 69.19 427 LEU A N 1
ATOM 3441 C CA . LEU A 1 427 ? -17.863 -23.418 16.629 1.00 69.19 427 LEU A CA 1
ATOM 3442 C C . LEU A 1 427 ? -18.926 -24.486 16.287 1.00 69.19 427 LEU A C 1
ATOM 3444 O O . LEU A 1 427 ? -19.765 -24.271 15.395 1.00 69.19 427 LEU A O 1
ATOM 3448 N N . GLN A 1 428 ? -18.871 -25.646 16.946 1.00 76.38 428 GLN A N 1
ATOM 3449 C CA . GLN A 1 428 ? -19.909 -26.680 16.925 1.00 76.38 428 GLN A CA 1
ATOM 3450 C C . GLN A 1 428 ? -20.537 -26.831 18.312 1.00 76.38 428 GLN A C 1
ATOM 3452 O O . GLN A 1 428 ? -19.865 -26.682 19.323 1.00 76.38 428 GLN A O 1
ATOM 3457 N N . PHE A 1 429 ? -21.836 -27.133 18.337 1.00 80.06 429 PHE A N 1
ATOM 3458 C CA . PHE A 1 429 ? -22.624 -27.220 19.564 1.00 80.06 429 PHE A CA 1
ATOM 3459 C C . PHE A 1 429 ? -23.445 -28.503 19.575 1.00 80.06 429 PHE A C 1
ATOM 3461 O O . PHE A 1 429 ? -24.041 -28.880 18.558 1.00 80.06 429 PHE A O 1
ATOM 3468 N N . ASP A 1 430 ? -23.485 -29.153 20.731 1.00 80.81 430 ASP A N 1
ATOM 3469 C CA . ASP A 1 430 ? -24.229 -30.386 20.951 1.00 80.81 430 ASP A CA 1
ATOM 3470 C C . ASP A 1 430 ? -25.748 -30.104 21.078 1.00 80.81 430 ASP A C 1
ATOM 3472 O O . ASP A 1 430 ? -26.163 -28.963 21.324 1.00 80.81 430 ASP A O 1
ATOM 3476 N N . PRO A 1 431 ? -26.633 -31.105 20.895 1.00 79.12 431 PRO A N 1
ATOM 3477 C CA . PRO A 1 431 ? -28.078 -30.899 20.977 1.00 79.12 431 PRO A CA 1
ATOM 3478 C C . PRO A 1 431 ? -28.547 -30.372 22.342 1.00 79.12 431 PRO A C 1
ATOM 3480 O O . PRO A 1 431 ? -27.989 -30.716 23.382 1.00 79.12 431 PRO A O 1
ATOM 3483 N N . TYR A 1 432 ? -29.638 -29.600 22.330 1.00 81.06 432 TYR A N 1
ATOM 3484 C CA . TYR A 1 432 ? -30.230 -28.954 23.507 1.00 81.06 432 TYR A CA 1
ATOM 3485 C C . TYR A 1 432 ? -30.394 -29.880 24.728 1.00 81.06 432 TYR A C 1
ATOM 3487 O O . TYR A 1 432 ? -31.154 -30.854 24.695 1.00 81.06 432 TYR A O 1
ATOM 3495 N N . GLN A 1 433 ? -29.758 -29.501 25.836 1.00 79.88 433 GLN A N 1
ATOM 3496 C CA . GLN A 1 433 ? -29.837 -30.168 27.136 1.00 79.88 433 GLN A CA 1
ATOM 3497 C C . GLN A 1 433 ? -30.838 -29.451 28.051 1.00 79.88 433 GLN A C 1
ATOM 3499 O O . GLN A 1 433 ? -30.868 -28.224 28.104 1.00 79.88 433 GLN A O 1
ATOM 3504 N N . SER A 1 434 ? -31.675 -30.184 28.795 1.00 73.81 434 SER A N 1
ATOM 3505 C CA . SER A 1 434 ? -32.740 -29.589 29.626 1.00 73.81 434 SER A CA 1
ATOM 3506 C C . SER A 1 434 ? -32.332 -29.370 31.088 1.00 73.81 434 SER A C 1
ATOM 3508 O O . SER A 1 434 ? -31.858 -30.300 31.742 1.00 73.81 434 SER A O 1
ATOM 3510 N N . ARG A 1 435 ? -32.644 -28.196 31.647 1.00 71.62 435 ARG A N 1
ATOM 3511 C CA . ARG A 1 435 ? -32.419 -27.831 33.058 1.00 71.62 435 ARG A CA 1
ATOM 3512 C C . ARG A 1 435 ? -33.689 -28.028 33.899 1.00 71.62 435 ARG A C 1
ATOM 3514 O O . ARG A 1 435 ? -34.802 -27.761 33.442 1.00 71.62 435 ARG A O 1
ATOM 3521 N N . THR A 1 436 ? -33.544 -28.448 35.156 1.00 57.50 436 THR A N 1
ATOM 3522 C CA . THR A 1 436 ? -34.648 -28.429 36.132 1.00 57.50 436 THR A CA 1
ATOM 3523 C C . THR A 1 436 ? -35.072 -26.981 36.436 1.00 57.50 436 THR A C 1
ATOM 3525 O O . THR A 1 436 ? -34.204 -26.124 36.600 1.00 57.50 436 THR A O 1
ATOM 3528 N N . PRO A 1 437 ? -36.381 -26.657 36.509 1.00 51.09 437 PRO A N 1
ATOM 3529 C CA . PRO A 1 437 ? -36.826 -25.287 36.778 1.00 51.09 437 PRO A CA 1
ATOM 3530 C C . PRO A 1 437 ? -36.295 -24.736 38.108 1.00 51.09 437 PRO A C 1
ATOM 3532 O O . PRO A 1 437 ? -36.258 -25.465 39.099 1.00 51.09 437 PRO A O 1
ATOM 3535 N N . ASP A 1 438 ? -35.952 -23.442 38.132 1.00 49.28 438 ASP A N 1
ATOM 3536 C CA . ASP A 1 438 ? -35.524 -22.745 39.352 1.00 49.28 438 ASP A CA 1
ATOM 3537 C C . ASP A 1 438 ? -36.554 -22.910 40.494 1.00 49.28 438 ASP A C 1
ATOM 3539 O O . ASP A 1 438 ? -37.766 -22.905 40.229 1.00 49.28 438 ASP A O 1
ATOM 3543 N N . PRO A 1 439 ? -36.111 -23.021 41.763 1.00 47.69 439 PRO A N 1
ATOM 3544 C CA . PRO A 1 439 ? -37.015 -23.103 42.903 1.00 47.69 439 PRO A CA 1
ATOM 3545 C C . PRO A 1 439 ? -37.919 -21.864 42.987 1.00 47.69 439 PRO A C 1
ATOM 3547 O O . PRO A 1 439 ? -37.490 -20.724 42.811 1.00 47.69 439 PRO A O 1
ATOM 3550 N N . VAL A 1 440 ? -39.205 -22.095 43.255 1.00 46.50 440 VAL A N 1
ATOM 3551 C CA . VAL A 1 440 ? -40.214 -21.032 43.319 1.00 46.50 440 VAL A CA 1
ATOM 3552 C C . VAL A 1 440 ? -40.137 -20.336 44.677 1.00 46.50 440 VAL A C 1
ATOM 3554 O O . VAL A 1 440 ? -40.572 -20.894 45.681 1.00 46.50 440 VAL A O 1
ATOM 3557 N N . PHE A 1 441 ? -39.623 -19.105 44.700 1.00 53.25 441 PHE A N 1
ATOM 3558 C CA . PHE A 1 441 ? -39.587 -18.261 45.898 1.00 53.25 441 PHE A CA 1
ATOM 3559 C C . PHE A 1 441 ? -41.005 -17.980 46.424 1.00 53.25 441 PHE A C 1
ATOM 3561 O O . PHE A 1 441 ? -41.863 -17.489 45.687 1.00 53.25 441 PHE A O 1
ATOM 3568 N N . THR A 1 442 ? -41.259 -18.280 47.701 1.00 43.53 442 THR A N 1
ATOM 3569 C CA . THR A 1 442 ? -42.596 -18.166 48.318 1.00 43.53 442 THR A CA 1
ATOM 3570 C C . THR A 1 442 ? -42.808 -16.928 49.196 1.00 43.53 442 THR A C 1
ATOM 3572 O O . THR A 1 442 ? -43.899 -16.782 49.746 1.00 43.53 442 THR A O 1
ATOM 3575 N N . ASP A 1 443 ? -41.816 -16.043 49.352 1.00 49.97 443 ASP A N 1
ATOM 3576 C CA . ASP A 1 443 ? -41.942 -14.866 50.227 1.00 49.97 443 ASP A CA 1
ATOM 3577 C C . ASP A 1 443 ? -42.561 -13.645 49.499 1.00 49.97 443 ASP A C 1
ATOM 3579 O O . ASP A 1 443 ? -41.993 -13.156 48.516 1.00 49.97 443 ASP A O 1
ATOM 3583 N N . PRO A 1 444 ? -43.714 -13.114 49.960 1.00 44.97 444 PRO A N 1
ATOM 3584 C CA . PRO A 1 444 ? -44.345 -11.932 49.374 1.00 44.97 444 PRO A CA 1
ATOM 3585 C C . PRO A 1 444 ? -43.607 -10.598 49.617 1.00 44.97 444 PRO A C 1
ATOM 3587 O O . PRO A 1 444 ? -43.976 -9.609 48.982 1.00 44.97 444 PRO A O 1
ATOM 3590 N N . LEU A 1 445 ? -42.601 -10.522 50.496 1.00 52.25 445 LEU A N 1
ATOM 3591 C CA . LEU A 1 445 ? -41.867 -9.281 50.796 1.00 52.25 445 LEU A CA 1
ATOM 3592 C C . LEU A 1 445 ? -40.799 -8.928 49.747 1.00 52.25 445 LEU A C 1
ATOM 3594 O O . LEU A 1 445 ? -40.506 -7.751 49.548 1.00 52.25 445 LEU A O 1
ATOM 3598 N N . ILE A 1 446 ? -40.273 -9.915 49.015 1.00 54.69 446 ILE A N 1
ATOM 3599 C CA . ILE A 1 446 ? -39.182 -9.727 48.035 1.00 54.69 446 ILE A CA 1
ATOM 3600 C C . ILE A 1 446 ? -39.682 -9.074 46.721 1.00 54.69 446 ILE A C 1
ATOM 3602 O O . ILE A 1 446 ? -38.899 -8.589 45.912 1.00 54.69 446 ILE A O 1
ATOM 3606 N N . PHE A 1 447 ? -40.999 -8.966 46.499 1.00 49.88 447 PHE A N 1
ATOM 3607 C CA . PHE A 1 447 ? -41.594 -8.545 45.215 1.00 49.88 447 PHE A CA 1
ATOM 3608 C C . PHE A 1 447 ? -41.251 -7.124 44.716 1.00 49.88 447 PHE A C 1
ATOM 3610 O O . PHE A 1 447 ? -41.541 -6.813 43.558 1.00 49.88 447 PHE A O 1
ATOM 3617 N N . PHE A 1 448 ? -40.642 -6.267 45.542 1.00 49.06 448 PHE A N 1
ATOM 3618 C CA . PHE A 1 448 ? -40.178 -4.928 45.143 1.00 49.06 448 PHE A CA 1
ATOM 3619 C C . PHE A 1 448 ? -38.653 -4.747 45.205 1.00 49.06 448 PHE A C 1
ATOM 3621 O O . PHE A 1 448 ? -38.149 -3.703 44.781 1.00 49.06 448 PHE A O 1
ATOM 3628 N N . THR A 1 449 ? -37.908 -5.749 45.676 1.00 61.31 449 THR A N 1
ATOM 3629 C CA . THR A 1 449 ? -36.445 -5.725 45.714 1.00 61.31 449 THR A CA 1
ATOM 3630 C C . THR A 1 449 ? -35.881 -6.565 44.568 1.00 61.31 449 THR A C 1
ATOM 3632 O O . THR A 1 449 ? -36.426 -7.598 44.181 1.00 61.31 449 THR A O 1
ATOM 3635 N N . LYS A 1 450 ? -34.788 -6.106 43.955 1.00 68.50 450 LYS A N 1
ATOM 3636 C CA . LYS A 1 450 ? -34.036 -6.934 43.008 1.00 68.50 450 LYS A CA 1
ATOM 3637 C C . LYS A 1 450 ? -33.040 -7.765 43.799 1.00 68.50 450 LYS A C 1
ATOM 3639 O O . LYS A 1 450 ? -32.286 -7.189 44.580 1.00 68.50 450 LYS A O 1
ATOM 3644 N N . ILE A 1 451 ? -32.992 -9.072 43.552 1.00 75.88 451 ILE A N 1
ATOM 3645 C CA . ILE A 1 451 ? -31.813 -9.871 43.899 1.00 75.88 451 ILE A CA 1
ATOM 3646 C C . ILE A 1 451 ? -30.661 -9.339 43.039 1.00 75.88 451 ILE A C 1
ATOM 3648 O O . ILE A 1 451 ? -30.782 -9.275 41.814 1.00 75.88 451 ILE A O 1
ATOM 3652 N N . VAL A 1 452 ? -29.590 -8.893 43.689 1.00 78.06 452 VAL A N 1
ATOM 3653 C CA . VAL A 1 452 ? -28.395 -8.315 43.052 1.00 78.06 452 VAL A CA 1
ATOM 3654 C C . VAL A 1 452 ? -27.174 -9.220 43.165 1.00 78.06 452 VAL A C 1
ATOM 3656 O O . VAL A 1 452 ? -26.242 -9.060 42.387 1.00 78.06 452 VAL A O 1
ATOM 3659 N N . PHE A 1 453 ? -27.192 -10.178 44.094 1.00 79.94 453 PHE A N 1
ATOM 3660 C CA . PHE A 1 453 ? -26.147 -11.182 44.253 1.00 79.94 453 PHE A CA 1
ATOM 3661 C C . PHE A 1 453 ? -26.724 -12.486 44.817 1.00 79.94 453 PHE A C 1
ATOM 3663 O O . PHE A 1 453 ? -27.740 -12.451 45.519 1.00 79.94 453 PHE A O 1
ATOM 3670 N N . ARG A 1 454 ? -26.091 -13.615 44.479 1.00 79.44 454 ARG A N 1
ATOM 3671 C CA . ARG A 1 454 ? -26.415 -14.956 44.983 1.00 79.44 454 ARG A CA 1
ATOM 3672 C C . ARG A 1 454 ? -25.150 -15.825 44.971 1.00 79.44 454 ARG A C 1
ATOM 3674 O O . ARG A 1 454 ? -24.587 -16.056 43.904 1.00 79.44 454 ARG A O 1
ATOM 3681 N N . GLU A 1 455 ? -24.709 -16.271 46.135 1.00 77.94 455 GLU A N 1
ATOM 3682 C CA . GLU A 1 455 ? -23.572 -17.179 46.349 1.00 77.94 455 GLU A CA 1
ATOM 3683 C C . GLU A 1 455 ? -23.762 -17.807 47.741 1.00 77.94 455 GLU A C 1
ATOM 3685 O O . GLU A 1 455 ? -24.553 -17.295 48.530 1.00 77.94 455 GLU A O 1
ATOM 3690 N N . ASP A 1 456 ? -23.082 -18.909 48.037 1.00 81.50 456 ASP A N 1
ATOM 3691 C CA . ASP A 1 456 ? -22.946 -19.415 49.408 1.00 81.50 456 ASP A CA 1
ATOM 3692 C C . ASP A 1 456 ? -21.942 -18.503 50.143 1.00 81.50 456 ASP A C 1
ATOM 3694 O O . ASP A 1 456 ? -20.757 -18.484 49.797 1.00 81.50 456 ASP A O 1
ATOM 3698 N N . LEU A 1 457 ? -22.422 -17.658 51.066 1.00 76.81 457 LEU A N 1
ATOM 3699 C CA . LEU A 1 457 ? -21.616 -16.603 51.697 1.00 76.81 457 LEU A CA 1
ATOM 3700 C C . LEU A 1 457 ? -21.094 -16.978 53.097 1.00 76.81 457 LEU A C 1
ATOM 3702 O O . LEU A 1 457 ? -20.308 -16.210 53.670 1.00 76.81 457 LEU A O 1
ATOM 3706 N N . ASP A 1 458 ? -21.483 -18.129 53.656 1.00 79.62 458 ASP A N 1
ATOM 3707 C CA . ASP A 1 458 ? -20.921 -18.652 54.912 1.00 79.62 458 ASP A CA 1
ATOM 3708 C C . ASP A 1 458 ? -20.368 -20.088 54.868 1.00 79.62 458 ASP A C 1
ATOM 3710 O O . ASP A 1 458 ? -19.676 -20.496 55.810 1.00 79.62 458 ASP A O 1
ATOM 3714 N N . GLY A 1 459 ? -20.516 -20.779 53.738 1.00 79.00 459 GLY A N 1
ATOM 3715 C CA . GLY A 1 459 ? -19.897 -22.064 53.426 1.00 79.00 459 GLY A CA 1
ATOM 3716 C C . GLY A 1 459 ? -20.714 -23.280 53.862 1.00 79.00 459 GLY A C 1
ATOM 3717 O O . GLY A 1 459 ? -20.119 -24.342 54.088 1.00 79.00 459 GLY A O 1
ATOM 3718 N N . ASP A 1 460 ? -22.030 -23.144 54.051 1.00 79.50 460 ASP A N 1
ATOM 3719 C CA . ASP A 1 460 ? -22.904 -24.238 54.495 1.00 79.50 460 ASP A CA 1
ATOM 3720 C C . ASP A 1 460 ? -23.482 -25.096 53.344 1.00 79.50 460 ASP A C 1
ATOM 3722 O O . ASP A 1 460 ? -23.942 -26.222 53.579 1.00 79.50 460 ASP A O 1
ATOM 3726 N N . GLY A 1 461 ? -23.337 -24.632 52.097 1.00 77.44 461 GLY A N 1
ATOM 3727 C CA . GLY A 1 461 ? -23.781 -25.290 50.869 1.00 77.44 461 GLY A CA 1
ATOM 3728 C C . GLY A 1 461 ? -25.131 -24.811 50.323 1.00 77.44 461 GLY A C 1
ATOM 3729 O O . GLY A 1 461 ? -25.524 -25.256 49.238 1.00 77.44 461 GLY A O 1
ATOM 3730 N N . ASP A 1 462 ? -25.839 -23.926 51.025 1.00 79.25 462 ASP A N 1
ATOM 3731 C CA . ASP A 1 462 ? -27.046 -23.257 50.547 1.00 79.25 462 ASP A CA 1
ATOM 3732 C C . ASP A 1 462 ? -26.715 -21.881 49.922 1.00 79.25 462 ASP A C 1
ATOM 3734 O O . ASP A 1 462 ? -25.833 -21.150 50.353 1.00 79.25 462 ASP A O 1
ATOM 3738 N N . ILE A 1 463 ? -27.418 -21.502 48.846 1.00 79.44 463 ILE A N 1
ATOM 3739 C CA . ILE A 1 463 ? -27.171 -20.217 48.164 1.00 79.44 463 ILE A CA 1
ATOM 3740 C C . ILE A 1 463 ? -27.924 -19.088 48.872 1.00 79.44 463 ILE A C 1
ATOM 3742 O O . ILE A 1 463 ? -29.157 -19.053 48.806 1.00 79.44 463 ILE A O 1
ATOM 3746 N N . ASP A 1 464 ? -27.199 -18.144 49.469 1.00 84.06 464 ASP A N 1
ATOM 3747 C CA . ASP A 1 464 ? -27.734 -16.904 50.036 1.00 84.06 464 ASP A CA 1
ATOM 3748 C C . ASP A 1 464 ? -28.159 -15.911 48.950 1.00 84.06 464 ASP A C 1
ATOM 3750 O O . ASP A 1 464 ? -27.761 -16.008 47.783 1.00 84.06 464 ASP A O 1
ATOM 3754 N N . VAL A 1 465 ? -28.960 -14.904 49.321 1.00 85.38 465 VAL A N 1
ATOM 3755 C CA . VAL A 1 465 ? -29.324 -13.816 48.399 1.00 85.38 465 VAL A CA 1
ATOM 3756 C C . VAL A 1 465 ? -29.189 -12.438 49.021 1.00 85.38 465 VAL A C 1
ATOM 3758 O O . VAL A 1 465 ? -29.583 -12.171 50.155 1.00 85.38 465 VAL A O 1
ATOM 3761 N N . LEU A 1 466 ? -28.701 -11.512 48.206 1.00 84.56 466 LEU A N 1
ATOM 3762 C CA . LEU A 1 466 ? -28.600 -10.105 48.548 1.00 84.56 466 LEU A CA 1
ATOM 3763 C C . LEU A 1 466 ? -29.580 -9.302 47.705 1.00 84.56 466 LEU A C 1
ATOM 3765 O O . LEU A 1 466 ? -29.638 -9.458 46.481 1.00 84.56 466 LEU A O 1
ATOM 3769 N N . THR A 1 467 ? -30.345 -8.431 48.352 1.00 81.94 467 THR A N 1
ATOM 3770 C CA . THR A 1 467 ? -31.428 -7.683 47.711 1.00 81.94 467 THR A CA 1
ATOM 3771 C C . THR A 1 467 ? -31.257 -6.174 47.839 1.00 81.94 467 THR A C 1
ATOM 3773 O O . THR A 1 467 ? -30.666 -5.662 48.790 1.00 81.94 467 THR A O 1
ATOM 3776 N N . TYR A 1 468 ? -31.782 -5.453 46.849 1.00 79.38 468 TYR A N 1
ATOM 3777 C CA . TYR A 1 468 ? -31.723 -3.998 46.784 1.00 79.38 468 TYR A CA 1
ATOM 3778 C C . TYR A 1 468 ? -32.994 -3.406 46.166 1.00 79.38 468 TYR A C 1
ATOM 3780 O O . TYR A 1 468 ? -33.430 -3.819 45.084 1.00 79.38 468 TYR A O 1
ATOM 3788 N N . ASN A 1 469 ? -33.571 -2.392 46.815 1.00 73.50 469 ASN A N 1
ATOM 3789 C CA . ASN A 1 469 ? -34.690 -1.636 46.258 1.00 73.50 469 ASN A CA 1
ATOM 3790 C C . ASN A 1 469 ? -34.194 -0.439 45.425 1.00 73.50 469 ASN A C 1
ATOM 3792 O O . ASN A 1 469 ? -33.588 0.500 45.943 1.00 73.50 469 ASN A O 1
ATOM 3796 N N . SER A 1 470 ? -34.553 -0.413 44.137 1.00 60.41 470 SER A N 1
ATOM 3797 C CA . SER A 1 470 ? -34.211 0.681 43.208 1.00 60.41 470 SER A CA 1
ATOM 3798 C C . SER A 1 470 ? -34.811 2.051 43.577 1.00 60.41 470 SER A C 1
ATOM 3800 O O . SER A 1 470 ? -34.409 3.055 42.992 1.00 60.41 470 SER A O 1
ATOM 3802 N N . PHE A 1 471 ? -35.747 2.112 44.530 1.00 61.28 471 PHE A N 1
ATOM 3803 C CA . PHE A 1 471 ? -36.341 3.347 45.054 1.00 61.28 471 PHE A CA 1
ATOM 3804 C C . PHE A 1 471 ? -35.657 3.891 46.324 1.00 61.28 471 PHE A C 1
ATOM 3806 O O . PHE A 1 471 ? -36.105 4.905 46.859 1.00 61.28 471 PHE A O 1
ATOM 3813 N N . GLY A 1 472 ? -34.557 3.281 46.784 1.00 57.50 472 GLY A N 1
ATOM 3814 C CA . GLY A 1 472 ? -33.794 3.771 47.938 1.00 57.50 472 GLY A CA 1
ATOM 3815 C C . GLY A 1 472 ? -34.319 3.285 49.291 1.00 57.50 472 GLY A C 1
ATOM 3816 O O . GLY A 1 472 ? -34.345 4.049 50.255 1.00 57.50 472 GLY A O 1
ATOM 3817 N N . GLU A 1 473 ? -34.724 2.020 49.360 1.00 68.38 473 GLU A N 1
ATOM 3818 C CA . GLU A 1 473 ? -34.838 1.263 50.617 1.00 68.38 473 GLU A CA 1
ATOM 3819 C C . GLU A 1 473 ? -33.549 0.420 50.810 1.00 68.38 473 GLU A C 1
ATOM 3821 O O . GLU A 1 473 ? -32.666 0.499 49.945 1.00 68.38 473 GLU A O 1
ATOM 3826 N N . PRO A 1 474 ? -33.340 -0.284 51.941 1.00 71.69 474 PRO A N 1
ATOM 3827 C CA . PRO A 1 474 ? -32.010 -0.756 52.306 1.00 71.69 474 PRO A CA 1
ATOM 3828 C C . PRO A 1 474 ? -31.437 -1.852 51.398 1.00 71.69 474 PRO A C 1
ATOM 3830 O O . PRO A 1 474 ? -32.127 -2.508 50.618 1.00 71.69 474 PRO A O 1
ATOM 3833 N N . PHE A 1 475 ? -30.127 -2.028 51.538 1.00 82.44 475 PHE A N 1
ATOM 3834 C CA . PHE A 1 475 ? -29.367 -3.155 51.023 1.00 82.44 475 PHE A CA 1
ATOM 3835 C C . PHE A 1 475 ? -29.451 -4.287 52.054 1.00 82.44 475 PHE A C 1
ATOM 3837 O O . PHE A 1 475 ? -29.049 -4.089 53.203 1.00 82.44 475 PHE A O 1
ATOM 3844 N N . GLU A 1 476 ? -30.027 -5.428 51.687 1.00 85.81 476 GLU A N 1
ATOM 3845 C CA . GLU A 1 476 ? -30.467 -6.455 52.642 1.00 85.81 476 GLU A CA 1
ATOM 3846 C C . GLU A 1 476 ? -29.964 -7.845 52.267 1.00 85.81 476 GLU A C 1
ATOM 3848 O O . GLU A 1 476 ? -30.285 -8.351 51.187 1.00 85.81 476 GLU A O 1
ATOM 3853 N N . LEU A 1 477 ? -29.200 -8.451 53.180 1.00 87.31 477 LEU A N 1
ATOM 3854 C CA . LEU A 1 477 ? -28.677 -9.811 53.094 1.00 87.31 477 LEU A CA 1
ATOM 3855 C C . LEU A 1 477 ? -29.676 -10.797 53.701 1.00 87.31 477 LEU A C 1
ATOM 3857 O O . LEU A 1 477 ? -30.089 -10.627 54.853 1.00 87.31 477 LEU A O 1
ATOM 3861 N N . HIS A 1 478 ? -30.026 -11.833 52.943 1.00 86.44 478 HIS A N 1
ATOM 3862 C CA . HIS A 1 478 ? -30.934 -12.895 53.357 1.00 86.44 478 HIS A CA 1
ATOM 3863 C C . HIS A 1 478 ? -30.199 -14.235 53.354 1.00 86.44 478 HIS A C 1
ATOM 3865 O O . HIS A 1 478 ? -29.753 -14.693 52.303 1.00 86.44 478 HIS A O 1
ATOM 3871 N N . GLU A 1 479 ? -30.112 -14.832 54.539 1.00 87.44 479 GLU A N 1
ATOM 3872 C CA . GLU A 1 479 ? -29.528 -16.151 54.796 1.00 87.44 479 GLU A CA 1
ATOM 3873 C C . GLU A 1 479 ? -30.481 -17.243 54.301 1.00 87.44 479 GLU A C 1
ATOM 3875 O O . GLU A 1 479 ? -31.684 -17.172 54.588 1.00 87.44 479 GLU A O 1
ATOM 3880 N N . ASN A 1 480 ? -29.965 -18.238 53.582 1.00 85.75 480 ASN A N 1
ATOM 3881 C CA . ASN A 1 480 ? -30.712 -19.412 53.140 1.00 85.75 480 ASN A CA 1
ATOM 3882 C C . ASN A 1 480 ? -30.415 -20.612 54.045 1.00 85.75 480 ASN A C 1
ATOM 3884 O O . ASN A 1 480 ? -29.285 -21.053 54.133 1.00 85.75 480 ASN A O 1
ATOM 3888 N N . THR A 1 481 ? -31.441 -21.186 54.676 1.00 84.06 481 THR A N 1
ATOM 3889 C CA . THR A 1 481 ? -31.293 -22.412 55.483 1.00 84.06 481 THR A CA 1
ATOM 3890 C C . THR A 1 481 ? -32.193 -23.521 54.941 1.00 84.06 481 THR A C 1
ATOM 3892 O O . THR A 1 481 ? -33.360 -23.656 55.320 1.00 84.06 481 THR A O 1
ATOM 3895 N N . GLY A 1 482 ? -31.677 -24.320 54.007 1.00 77.19 482 GLY A N 1
ATOM 3896 C CA . GLY A 1 482 ? -32.386 -25.440 53.385 1.00 77.19 482 GLY A CA 1
ATOM 3897 C C . GLY A 1 482 ? -33.575 -25.032 52.510 1.00 77.19 482 GLY A C 1
ATOM 3898 O O . GLY A 1 482 ? -34.605 -25.714 52.510 1.00 77.19 482 GLY A O 1
ATOM 3899 N N . GLY A 1 483 ? -33.472 -23.906 51.799 1.00 72.69 483 GLY A N 1
ATOM 3900 C CA . GLY A 1 483 ? -34.532 -23.342 50.955 1.00 72.69 483 GLY A CA 1
ATOM 3901 C C . GLY A 1 483 ? -35.479 -22.372 51.672 1.00 72.69 483 GLY A C 1
ATOM 3902 O O . GLY A 1 483 ? -36.512 -21.997 51.109 1.00 72.69 483 GLY A O 1
ATOM 3903 N N . VAL A 1 484 ? -35.155 -21.965 52.904 1.00 78.25 484 VAL A N 1
ATOM 3904 C CA . VAL A 1 484 ? -35.867 -20.921 53.653 1.00 78.25 484 VAL A CA 1
ATOM 3905 C C . VAL A 1 484 ? -34.968 -19.697 53.783 1.00 78.25 484 VAL A C 1
ATOM 3907 O O . VAL A 1 484 ? -33.982 -19.723 54.514 1.00 78.25 484 VAL A O 1
ATOM 3910 N N . PHE A 1 485 ? -35.348 -18.616 53.102 1.00 82.31 485 PHE A N 1
ATOM 3911 C CA . PHE A 1 485 ? -34.666 -17.326 53.178 1.00 82.31 485 PHE A CA 1
ATOM 3912 C C . PHE A 1 485 ? -35.156 -16.506 54.374 1.00 82.31 485 PHE A C 1
ATOM 3914 O O . PHE A 1 485 ? -36.362 -16.432 54.625 1.00 82.31 485 PHE A O 1
ATOM 3921 N N . SER A 1 486 ? -34.242 -15.849 55.089 1.00 83.56 486 SER A N 1
ATOM 3922 C CA . SER A 1 486 ? -34.591 -14.904 56.155 1.00 83.56 486 SER A CA 1
ATOM 3923 C C . SER A 1 486 ? -33.635 -13.712 56.212 1.00 83.56 486 SER A C 1
ATOM 3925 O O . SER A 1 486 ? -32.436 -13.867 56.000 1.00 83.56 486 SER A O 1
ATOM 3927 N N . LEU A 1 487 ? -34.158 -12.514 56.506 1.00 86.25 487 LEU A N 1
ATOM 3928 C CA . LEU A 1 487 ? -33.355 -11.292 56.613 1.00 86.25 487 LEU A CA 1
ATOM 3929 C C . LEU A 1 487 ? -32.321 -11.425 57.743 1.00 86.25 487 LEU A C 1
ATOM 3931 O O . LEU A 1 487 ? -32.676 -11.402 58.923 1.00 86.25 487 LEU A O 1
ATOM 3935 N N . LYS A 1 488 ? -31.044 -11.516 57.363 1.00 87.94 488 LYS A N 1
ATOM 3936 C CA . LYS A 1 488 ? -29.896 -11.688 58.259 1.00 87.94 488 LYS A CA 1
ATOM 3937 C C . LYS A 1 488 ? -29.324 -10.345 58.698 1.00 87.94 488 LYS A C 1
ATOM 3939 O O . LYS A 1 488 ? -29.119 -10.125 59.891 1.00 87.94 488 LYS A O 1
ATOM 3944 N N . GLN A 1 489 ? -29.112 -9.429 57.749 1.00 86.94 489 GLN A N 1
ATOM 3945 C CA . GLN A 1 489 ? -28.554 -8.105 58.028 1.00 86.94 489 GLN A CA 1
ATOM 3946 C C . GLN A 1 489 ? -29.036 -7.043 57.028 1.00 86.94 489 GLN A C 1
ATOM 3948 O O . GLN A 1 489 ? -28.960 -7.221 55.813 1.00 86.94 489 GLN A O 1
ATOM 3953 N N . THR A 1 490 ? -29.454 -5.884 57.544 1.00 86.62 490 THR A N 1
ATOM 3954 C CA . THR A 1 490 ? -29.514 -4.639 56.767 1.00 86.62 490 THR A CA 1
ATOM 3955 C C . THR A 1 490 ? -28.106 -4.054 56.696 1.00 86.62 490 THR A C 1
ATOM 3957 O O . THR A 1 490 ? -27.583 -3.577 57.701 1.00 86.62 490 THR A O 1
ATOM 3960 N N . LEU A 1 491 ? -27.491 -4.116 55.520 1.00 82.50 491 LEU A N 1
ATOM 3961 C CA . LEU A 1 491 ? -26.102 -3.729 55.286 1.00 82.50 491 LEU A CA 1
ATOM 3962 C C . LEU A 1 491 ? -25.940 -2.214 55.119 1.00 82.50 491 LEU A C 1
ATOM 3964 O O . LEU A 1 491 ? -25.074 -1.609 55.737 1.00 82.50 491 LEU A O 1
ATOM 3968 N N . ALA A 1 492 ? -26.799 -1.580 54.318 1.00 78.62 492 ALA A N 1
ATOM 3969 C CA . ALA A 1 492 ? -26.753 -0.139 54.077 1.00 78.62 492 ALA A CA 1
ATOM 3970 C C . ALA A 1 492 ? -28.158 0.460 53.967 1.00 78.62 492 ALA A C 1
ATOM 3972 O O . ALA A 1 492 ? -29.086 -0.182 53.478 1.00 78.62 492 ALA A O 1
ATOM 3973 N N . THR A 1 493 ? -28.312 1.717 54.383 1.00 76.25 493 THR A N 1
ATOM 3974 C CA . THR A 1 493 ? -29.573 2.467 54.305 1.00 76.25 493 THR A CA 1
ATOM 3975 C C . THR A 1 493 ? -29.404 3.752 53.492 1.00 76.25 493 THR A C 1
ATOM 3977 O O . THR A 1 493 ? -28.296 4.269 53.313 1.00 76.25 493 THR A O 1
ATOM 3980 N N . ASN A 1 494 ? -30.531 4.328 53.065 1.00 72.50 494 ASN A N 1
ATOM 3981 C CA . ASN A 1 494 ? -30.572 5.592 52.325 1.00 72.50 494 ASN A CA 1
ATOM 3982 C C . ASN A 1 494 ? -30.017 6.815 53.082 1.00 72.50 494 ASN A C 1
ATOM 3984 O O . ASN A 1 494 ? -29.816 7.860 52.466 1.00 72.50 494 ASN A O 1
ATOM 3988 N N . THR A 1 495 ? -29.737 6.699 54.387 1.00 76.38 495 THR A N 1
ATOM 3989 C CA . THR A 1 495 ? -29.074 7.755 55.165 1.00 76.38 495 THR A CA 1
ATOM 3990 C C . THR A 1 495 ? -27.563 7.802 54.947 1.00 76.38 495 THR A C 1
ATOM 3992 O O . THR A 1 495 ? -26.944 8.797 55.312 1.00 76.38 495 THR A O 1
ATOM 3995 N N . ILE A 1 496 ? -26.970 6.743 54.382 1.00 78.19 496 ILE A N 1
ATOM 3996 C CA . ILE A 1 496 ? -25.532 6.651 54.091 1.00 78.19 496 ILE A CA 1
ATOM 3997 C C . ILE A 1 496 ? -25.288 6.881 52.597 1.00 78.19 496 ILE A C 1
ATOM 3999 O O . ILE A 1 496 ? -24.519 7.763 52.220 1.00 78.19 496 ILE A O 1
ATOM 4003 N N . ILE A 1 497 ? -25.976 6.113 51.747 1.00 81.88 497 ILE A N 1
ATOM 4004 C CA . ILE A 1 497 ? -25.885 6.184 50.286 1.00 81.88 497 ILE A CA 1
ATOM 4005 C C . ILE A 1 497 ? -27.258 5.913 49.652 1.00 81.88 497 ILE A C 1
ATOM 4007 O O . ILE A 1 497 ? -28.040 5.120 50.168 1.00 81.88 497 ILE A O 1
ATOM 4011 N N . SER A 1 498 ? -27.588 6.582 48.544 1.00 81.69 498 SER A N 1
ATOM 4012 C CA . SER A 1 498 ? -28.931 6.553 47.947 1.00 81.69 498 SER A CA 1
ATOM 4013 C C . SER A 1 498 ? -28.942 6.713 46.418 1.00 81.69 498 SER A C 1
ATOM 4015 O O . SER A 1 498 ? -27.953 7.104 45.791 1.00 81.69 498 SER A O 1
ATOM 4017 N N . GLY A 1 499 ? -30.097 6.419 45.812 1.00 79.81 499 GLY A N 1
ATOM 4018 C CA . GLY A 1 499 ? -30.281 6.400 44.358 1.00 79.81 499 GLY A CA 1
ATOM 4019 C C . GLY A 1 499 ? -29.716 5.135 43.706 1.00 79.81 499 GLY A C 1
ATOM 4020 O O . GLY A 1 499 ? -29.175 4.276 44.389 1.00 79.81 499 GLY A O 1
ATOM 4021 N N . TYR A 1 500 ? -29.883 5.009 42.387 1.00 77.50 500 TYR A N 1
ATOM 4022 C CA . TYR A 1 500 ? -29.659 3.761 41.644 1.00 77.50 500 TYR A CA 1
ATOM 4023 C C . TYR A 1 500 ? -28.267 3.145 41.837 1.00 77.50 500 TYR A C 1
ATOM 4025 O O . TYR A 1 500 ? -27.263 3.855 41.754 1.00 77.50 500 TYR A O 1
ATOM 4033 N N . LEU A 1 501 ? -28.229 1.816 41.991 1.00 83.25 501 LEU A N 1
ATOM 4034 C CA . LEU A 1 501 ? -27.015 0.998 41.974 1.00 83.25 501 LEU A CA 1
ATOM 4035 C C . LEU A 1 501 ? -26.239 1.178 40.659 1.00 83.25 501 LEU A C 1
ATOM 4037 O O . LEU A 1 501 ? -26.818 1.160 39.570 1.00 83.25 501 LEU A O 1
ATOM 4041 N N . ARG A 1 502 ? -24.927 1.384 40.787 1.00 84.56 502 ARG A N 1
ATOM 4042 C CA . ARG A 1 502 ? -23.964 1.607 39.698 1.00 84.56 502 ARG A CA 1
ATOM 4043 C C . ARG A 1 502 ? -22.923 0.503 39.617 1.00 84.56 502 ARG A C 1
ATOM 4045 O O . ARG A 1 502 ? -22.589 0.094 38.513 1.00 84.56 502 ARG A O 1
ATOM 4052 N N . ALA A 1 503 ? -22.443 0.041 40.766 1.00 86.69 503 ALA A N 1
ATOM 4053 C CA . ALA A 1 503 ? -21.529 -1.083 40.877 1.00 86.69 503 ALA A CA 1
ATOM 4054 C C . ALA A 1 503 ? -21.719 -1.798 42.219 1.00 86.69 503 ALA A C 1
ATOM 4056 O O . ALA A 1 503 ? -22.145 -1.181 43.202 1.00 86.69 503 ALA A O 1
ATOM 4057 N N . LEU A 1 504 ? -21.395 -3.086 42.233 1.00 89.12 504 LEU A N 1
ATOM 4058 C CA . LEU A 1 504 ? -21.398 -3.957 43.399 1.00 89.12 504 LEU A CA 1
ATOM 4059 C C . LEU A 1 504 ? -20.301 -5.006 43.190 1.00 89.12 504 LEU A C 1
ATOM 4061 O O . LEU A 1 504 ? -20.314 -5.668 42.156 1.00 89.12 504 LEU A O 1
ATOM 4065 N N . TYR A 1 505 ? -19.386 -5.143 44.146 1.00 89.88 505 TYR A N 1
ATOM 4066 C CA . TYR A 1 505 ? -18.250 -6.066 44.073 1.00 89.88 505 TYR A CA 1
ATOM 4067 C C . TYR A 1 505 ? -18.016 -6.778 45.405 1.00 89.88 505 TYR A C 1
ATOM 4069 O O . TYR A 1 505 ? -18.313 -6.209 46.460 1.00 89.88 505 TYR A O 1
ATOM 4077 N N . PHE A 1 506 ? -17.468 -7.993 45.322 1.00 87.00 506 PHE A N 1
ATOM 4078 C CA . PHE A 1 506 ? -17.211 -8.895 46.445 1.00 87.00 506 PHE A CA 1
ATOM 4079 C C . PHE A 1 506 ? -15.760 -9.370 46.425 1.00 87.00 506 PHE A C 1
ATOM 4081 O O . PHE A 1 506 ? -15.473 -10.453 45.925 1.00 87.00 506 PHE A O 1
ATOM 4088 N N . GLU A 1 507 ? -14.861 -8.548 46.953 1.00 89.31 507 GLU A N 1
ATOM 4089 C CA . GLU A 1 507 ? -13.415 -8.782 46.930 1.00 89.31 507 GLU A CA 1
ATOM 4090 C C . GLU A 1 507 ? -12.797 -8.486 48.297 1.00 89.31 507 GLU A C 1
ATOM 4092 O O . GLU A 1 507 ? -13.406 -7.811 49.127 1.00 89.31 507 GLU A O 1
ATOM 4097 N N . ASP A 1 508 ? -11.595 -9.001 48.540 1.00 89.19 508 ASP A N 1
ATOM 4098 C CA . ASP A 1 508 ? -10.829 -8.711 49.753 1.00 89.19 508 ASP A CA 1
ATOM 4099 C C . ASP A 1 508 ? -10.143 -7.335 49.632 1.00 89.19 508 ASP A C 1
ATOM 4101 O O . ASP A 1 508 ? -9.136 -7.173 48.938 1.00 89.19 508 ASP A O 1
ATOM 4105 N N . PHE A 1 509 ? -10.725 -6.315 50.272 1.00 90.06 509 PHE A N 1
ATOM 4106 C CA . PHE A 1 509 ? -10.239 -4.929 50.216 1.00 90.06 509 PHE A CA 1
ATOM 4107 C C . PHE A 1 509 ? -9.344 -4.548 51.407 1.00 90.06 509 PHE A C 1
ATOM 4109 O O . PHE A 1 509 ? -8.872 -3.408 51.463 1.00 90.06 509 PHE A O 1
ATOM 4116 N N . ASP A 1 510 ? -9.099 -5.460 52.357 1.00 88.75 510 ASP A N 1
ATOM 4117 C CA . ASP A 1 510 ? -8.188 -5.212 53.485 1.00 88.75 510 ASP A CA 1
ATOM 4118 C C . ASP A 1 510 ? -7.167 -6.330 53.781 1.00 88.75 510 ASP A C 1
ATOM 4120 O O . ASP A 1 510 ? -6.301 -6.158 54.644 1.00 88.75 510 ASP A O 1
ATOM 4124 N N . GLY A 1 511 ? -7.170 -7.405 52.989 1.00 88.00 511 GLY A N 1
ATOM 4125 C CA . GLY A 1 511 ? -6.173 -8.474 52.989 1.00 88.00 511 GLY A CA 1
ATOM 4126 C C . GLY A 1 511 ? -6.363 -9.515 54.097 1.00 88.00 511 GLY A C 1
ATOM 4127 O O . GLY A 1 511 ? -5.382 -10.154 54.493 1.00 88.00 511 GLY A O 1
ATOM 4128 N N . ASP A 1 512 ? -7.575 -9.664 54.654 1.00 88.19 512 ASP A N 1
ATOM 4129 C CA . ASP A 1 512 ? -7.865 -10.627 55.736 1.00 88.19 512 ASP A CA 1
ATOM 4130 C C . ASP A 1 512 ? -8.324 -12.020 55.261 1.00 88.19 512 ASP A C 1
ATOM 4132 O O . ASP A 1 512 ? -8.488 -12.932 56.083 1.00 88.19 512 ASP A O 1
ATOM 4136 N N . GLY A 1 513 ? -8.451 -12.210 53.945 1.00 85.88 513 GLY A N 1
ATOM 4137 C CA . GLY A 1 513 ? -8.846 -13.451 53.287 1.00 85.88 513 GLY A CA 1
ATOM 4138 C C . GLY A 1 513 ? -10.357 -13.633 53.123 1.00 85.88 513 GLY A C 1
ATOM 4139 O O . GLY A 1 513 ? -10.794 -14.743 52.810 1.00 85.88 513 GLY A O 1
ATOM 4140 N N . LYS A 1 514 ? -11.168 -12.592 53.352 1.00 86.19 514 LYS A N 1
ATOM 4141 C CA . LYS A 1 514 ? -12.630 -12.629 53.188 1.00 86.19 514 LYS A CA 1
ATOM 4142 C C . LYS A 1 514 ? -13.077 -11.599 52.162 1.00 86.19 514 LYS A C 1
ATOM 4144 O O . LYS A 1 514 ? -12.637 -10.458 52.179 1.00 86.19 514 LYS A O 1
ATOM 4149 N N . LYS A 1 515 ? -14.031 -11.986 51.314 1.00 86.94 515 LYS A N 1
ATOM 4150 C CA . LYS A 1 515 ? -14.688 -11.060 50.385 1.00 86.94 515 LYS A CA 1
ATOM 4151 C C . LYS A 1 515 ? -15.538 -10.053 51.167 1.00 86.94 515 LYS A C 1
ATOM 4153 O O . LYS A 1 515 ? -16.559 -10.429 51.751 1.00 86.94 515 LYS A O 1
ATOM 4158 N N . ASP A 1 516 ? -15.120 -8.796 51.170 1.00 89.56 516 ASP A N 1
ATOM 4159 C CA . ASP A 1 516 ? -15.886 -7.642 51.640 1.00 89.56 516 ASP A CA 1
ATOM 4160 C C . ASP A 1 516 ? -16.928 -7.217 50.592 1.00 89.56 516 ASP A C 1
ATOM 4162 O O . ASP A 1 516 ? -17.033 -7.818 49.528 1.00 89.56 516 ASP A O 1
ATOM 4166 N N . ILE A 1 517 ? -17.692 -6.150 50.853 1.00 90.12 517 ILE A N 1
ATOM 4167 C CA . ILE A 1 517 ? -18.620 -5.572 49.870 1.00 90.12 517 ILE A CA 1
ATOM 4168 C C . ILE A 1 517 ? -18.236 -4.128 49.548 1.00 90.12 517 ILE A C 1
ATOM 4170 O O . ILE A 1 517 ? -18.260 -3.264 50.427 1.00 90.12 517 ILE A O 1
ATOM 4174 N N . LEU A 1 518 ? -18.003 -3.834 48.268 1.00 91.00 518 LEU A N 1
ATOM 4175 C CA . LEU A 1 518 ? -17.950 -2.467 47.742 1.00 91.00 518 LEU A CA 1
ATOM 4176 C C . LEU A 1 518 ? -19.231 -2.165 46.957 1.00 91.00 518 LEU A C 1
ATOM 4178 O O . LEU A 1 518 ? -19.578 -2.870 46.012 1.00 91.00 518 LEU A O 1
ATOM 4182 N N . ILE A 1 519 ? -19.918 -1.081 47.318 1.00 89.44 519 ILE A N 1
ATOM 4183 C CA . ILE A 1 519 ? -21.158 -0.633 46.678 1.00 89.44 519 ILE A CA 1
ATOM 4184 C C . ILE A 1 519 ? -21.027 0.811 46.187 1.00 89.44 519 ILE A C 1
ATOM 4186 O O . ILE A 1 519 ? -20.668 1.715 46.942 1.00 89.44 519 ILE A O 1
ATOM 4190 N N . ALA A 1 520 ? -21.380 1.051 44.923 1.00 89.69 520 ALA A N 1
ATOM 4191 C CA . ALA A 1 520 ? -21.502 2.389 44.353 1.00 89.69 520 ALA A CA 1
ATOM 4192 C C . ALA A 1 520 ? -22.930 2.637 43.863 1.00 89.69 520 ALA A C 1
ATOM 4194 O O . ALA A 1 520 ? -23.512 1.827 43.140 1.00 89.69 520 ALA A O 1
ATOM 4195 N N . VAL A 1 521 ? -23.482 3.792 44.220 1.00 87.19 521 VAL A N 1
ATOM 4196 C CA . VAL A 1 521 ? -24.822 4.258 43.843 1.00 87.19 521 VAL A CA 1
ATOM 4197 C C . VAL A 1 521 ? -24.763 5.711 43.370 1.00 87.19 521 VAL A C 1
ATOM 4199 O O . VAL A 1 521 ? -23.736 6.375 43.486 1.00 87.19 521 VAL A O 1
ATOM 4202 N N . ALA A 1 522 ? -25.871 6.248 42.860 1.00 84.94 522 ALA A N 1
ATOM 4203 C CA . ALA A 1 522 ? -25.922 7.612 42.327 1.00 84.94 522 ALA A CA 1
ATOM 4204 C C . ALA A 1 522 ? -25.430 8.718 43.293 1.00 84.94 522 ALA A C 1
ATOM 4206 O O . ALA A 1 522 ? -24.906 9.721 42.808 1.00 84.94 522 ALA A O 1
ATOM 4207 N N . SER A 1 523 ? -25.571 8.563 44.618 1.00 86.12 523 SER A N 1
ATOM 4208 C CA . SER A 1 523 ? -25.110 9.559 45.603 1.00 86.12 523 SER A CA 1
ATOM 4209 C C . SER A 1 523 ? -23.719 9.314 46.206 1.00 86.12 523 SER A C 1
ATOM 4211 O O . SER A 1 523 ? -23.291 10.124 47.028 1.00 86.12 523 SER A O 1
ATOM 4213 N N . GLY A 1 524 ? -23.040 8.200 45.911 1.00 89.50 524 GLY A N 1
ATOM 4214 C CA . GLY A 1 524 ? -21.796 7.867 46.611 1.00 89.50 524 GLY A CA 1
ATOM 4215 C C . GLY A 1 524 ? -21.312 6.427 46.461 1.00 89.50 524 GLY A C 1
ATOM 4216 O O . GLY A 1 524 ? -21.952 5.602 45.813 1.00 89.50 524 GLY A O 1
ATOM 4217 N N . MET A 1 525 ? -20.175 6.134 47.089 1.00 92.31 525 MET A N 1
ATOM 4218 C CA . MET A 1 525 ? -19.553 4.806 47.140 1.00 92.31 525 MET A CA 1
ATOM 4219 C C . MET A 1 525 ? -19.162 4.473 48.580 1.00 92.31 525 MET A C 1
ATOM 4221 O O . MET A 1 525 ? -18.615 5.336 49.270 1.00 92.31 525 MET A O 1
ATOM 4225 N N . ALA A 1 526 ? -19.431 3.248 49.027 1.00 90.31 526 ALA A N 1
ATOM 4226 C CA . ALA A 1 526 ? -19.115 2.774 50.371 1.00 90.31 526 ALA A CA 1
ATOM 4227 C C . ALA A 1 526 ? -18.578 1.334 50.360 1.00 90.31 526 ALA A C 1
ATOM 4229 O O . ALA A 1 526 ? -18.936 0.543 49.491 1.00 90.31 526 ALA A O 1
ATOM 4230 N N . TRP A 1 527 ? -17.744 1.014 51.347 1.00 91.19 527 TRP A N 1
ATOM 4231 C CA . TRP A 1 527 ? -17.181 -0.315 51.601 1.00 91.19 527 TRP A CA 1
ATOM 4232 C C . TRP A 1 527 ? -17.699 -0.868 52.934 1.00 91.19 527 TRP A C 1
ATOM 4234 O O . TRP A 1 527 ? -17.901 -0.107 53.883 1.00 91.19 527 TRP A O 1
ATOM 4244 N N . MET A 1 528 ? -17.930 -2.177 53.009 1.00 89.94 528 MET A N 1
ATOM 4245 C CA . MET A 1 528 ? -18.404 -2.893 54.195 1.00 89.94 528 MET A CA 1
ATOM 4246 C C . MET A 1 528 ? -17.545 -4.138 54.408 1.00 89.94 528 MET A C 1
ATOM 4248 O O . MET A 1 528 ? -17.640 -5.091 53.635 1.00 89.94 528 MET A O 1
ATOM 4252 N N . LYS A 1 529 ? -16.742 -4.126 55.476 1.00 90.19 529 LYS A N 1
ATOM 4253 C CA . LYS A 1 529 ? -15.884 -5.251 55.855 1.00 90.19 529 LYS A CA 1
ATOM 4254 C C . LYS A 1 529 ? -16.698 -6.504 56.185 1.00 90.19 529 LYS A C 1
ATOM 4256 O O . LYS A 1 529 ? -17.668 -6.408 56.936 1.00 90.19 529 LYS A O 1
ATOM 4261 N N . ASN A 1 530 ? -16.271 -7.670 55.722 1.00 89.12 530 ASN A N 1
ATOM 4262 C CA . ASN A 1 530 ? -16.795 -8.973 56.100 1.00 89.12 530 ASN A CA 1
ATOM 4263 C C . ASN A 1 530 ? -16.031 -9.522 57.315 1.00 89.12 530 ASN A C 1
ATOM 4265 O O . ASN A 1 530 ? -14.817 -9.716 57.289 1.00 89.12 530 ASN A O 1
ATOM 4269 N N . TYR A 1 531 ? -16.731 -9.799 58.413 1.00 87.94 531 TYR A N 1
ATOM 4270 C CA . TYR A 1 531 ? -16.137 -10.452 59.581 1.00 87.94 531 TYR A CA 1
ATOM 4271 C C . TYR A 1 531 ? -16.220 -11.987 59.515 1.00 87.94 531 TYR A C 1
ATOM 4273 O O . TYR A 1 531 ? -15.485 -12.651 60.253 1.00 87.94 531 TYR A O 1
ATOM 4281 N N . GLY A 1 532 ? -17.017 -12.535 58.592 1.00 84.25 532 GLY A N 1
ATOM 4282 C CA . GLY A 1 532 ? -17.317 -13.957 58.404 1.00 84.25 532 GLY A CA 1
ATOM 4283 C C . GLY A 1 532 ? -18.731 -14.326 58.873 1.00 84.25 532 GLY A C 1
ATOM 4284 O O . GLY A 1 532 ? -19.342 -13.597 59.654 1.00 84.25 532 GLY A O 1
ATOM 4285 N N . SER A 1 533 ? -19.249 -15.471 58.411 1.00 83.25 533 SER A N 1
ATOM 4286 C CA . SER A 1 533 ? -20.560 -16.026 58.811 1.00 83.25 533 SER A CA 1
ATOM 4287 C C . SER A 1 533 ? -21.734 -15.041 58.666 1.00 83.25 533 SER A C 1
ATOM 4289 O O . SER A 1 533 ? -22.517 -14.840 59.599 1.00 83.25 533 SER A O 1
ATOM 4291 N N . LEU A 1 534 ? -21.820 -14.393 57.499 1.00 84.56 534 LEU A N 1
ATOM 4292 C CA . LEU A 1 534 ? -22.821 -13.372 57.152 1.00 84.56 534 LEU A CA 1
ATOM 4293 C C . LEU A 1 534 ? -22.831 -12.122 58.059 1.00 84.56 534 LEU A C 1
ATOM 4295 O O . LEU A 1 534 ? -23.845 -11.427 58.131 1.00 84.56 534 LEU A O 1
ATOM 4299 N N . VAL A 1 535 ? -21.727 -11.819 58.755 1.00 88.06 535 VAL A N 1
ATOM 4300 C CA . VAL A 1 535 ? -21.593 -10.617 59.598 1.00 88.06 535 VAL A CA 1
ATOM 4301 C C . VAL A 1 535 ? -20.727 -9.569 58.905 1.00 88.06 535 VAL A C 1
ATOM 4303 O O . VAL A 1 535 ? -19.511 -9.724 58.812 1.00 88.06 535 VAL A O 1
ATOM 4306 N N . PHE A 1 536 ? -21.334 -8.455 58.502 1.00 89.00 536 PHE A N 1
ATOM 4307 C CA . PHE A 1 536 ? -20.640 -7.322 57.885 1.00 89.00 536 PHE A CA 1
ATOM 4308 C C . PHE A 1 536 ? -20.582 -6.102 58.815 1.00 89.00 536 PHE A C 1
ATOM 4310 O O . PHE A 1 536 ? -21.443 -5.906 59.676 1.00 89.00 536 PHE A O 1
ATOM 4317 N N . GLY A 1 537 ? -19.554 -5.272 58.649 1.00 87.25 537 GLY A N 1
ATOM 4318 C CA . GLY A 1 537 ? -19.367 -4.021 59.382 1.00 87.25 537 GLY A CA 1
ATOM 4319 C C . GLY A 1 537 ? -20.228 -2.860 58.882 1.00 87.25 537 GLY A C 1
ATOM 4320 O O . GLY A 1 537 ? -20.830 -2.910 57.813 1.00 87.25 537 GLY A O 1
ATOM 4321 N N . GLU A 1 538 ? -20.250 -1.781 59.669 1.00 86.50 538 GLU A N 1
ATOM 4322 C CA . GLU A 1 538 ? -20.907 -0.521 59.300 1.00 86.50 538 GLU A CA 1
ATOM 4323 C C . GLU A 1 538 ? -20.304 0.066 58.004 1.00 86.50 538 GLU A C 1
ATOM 4325 O O . GLU A 1 538 ? -19.074 0.100 57.878 1.00 86.50 538 GLU A O 1
ATOM 4330 N N . PRO A 1 539 ? -21.114 0.588 57.060 1.00 87.50 539 PRO A N 1
ATOM 4331 C CA . PRO A 1 539 ? -20.599 1.082 55.784 1.00 87.50 539 PRO A CA 1
ATOM 4332 C C . PRO A 1 539 ? -19.670 2.292 55.924 1.00 87.50 539 PRO A C 1
ATOM 4334 O O . PRO A 1 539 ? -20.065 3.375 56.370 1.00 87.50 539 PRO A O 1
ATOM 4337 N N . LYS A 1 540 ? -18.434 2.143 55.448 1.00 89.00 540 LYS A N 1
ATOM 4338 C CA . LYS A 1 540 ? -17.441 3.213 55.355 1.00 89.00 540 LYS A CA 1
ATOM 4339 C C . LYS A 1 540 ? -17.600 3.952 54.031 1.00 89.00 540 LYS A C 1
ATOM 4341 O O . LYS A 1 540 ? -17.350 3.403 52.962 1.00 89.00 540 LYS A O 1
ATOM 4346 N N . LEU A 1 541 ? -18.012 5.213 54.097 1.00 89.25 541 LEU A N 1
ATOM 4347 C CA . LEU A 1 541 ? -18.211 6.065 52.925 1.00 89.25 541 LEU A CA 1
ATOM 4348 C C . LEU A 1 541 ? -16.857 6.475 52.312 1.00 89.25 541 LEU A C 1
ATOM 4350 O O . LEU A 1 541 ? -16.090 7.198 52.944 1.00 89.25 541 LEU A O 1
ATOM 4354 N N . LEU A 1 542 ? -16.585 6.030 51.082 1.00 89.44 542 LEU A N 1
ATOM 4355 C CA . LEU A 1 542 ? -15.352 6.314 50.332 1.00 89.44 542 LEU A CA 1
ATOM 4356 C C . LEU A 1 542 ? -15.510 7.508 49.374 1.00 89.44 542 LEU A C 1
ATOM 4358 O O . LEU A 1 542 ? -14.563 8.264 49.149 1.00 89.44 542 LEU A O 1
ATOM 4362 N N . TYR A 1 543 ? -16.713 7.713 48.826 1.00 90.44 543 TYR A N 1
ATOM 4363 C CA . TYR A 1 543 ? -17.027 8.845 47.948 1.00 90.44 543 TYR A CA 1
ATOM 4364 C C . TYR A 1 543 ? -18.412 9.433 48.234 1.00 90.44 543 TYR A C 1
ATOM 4366 O O . TYR A 1 543 ? -19.396 8.701 48.323 1.00 90.44 543 TYR A O 1
ATOM 4374 N N . ASN A 1 544 ? -18.489 10.763 48.305 1.00 87.94 544 ASN A N 1
ATOM 4375 C CA . ASN A 1 544 ? -19.721 11.545 48.472 1.00 87.94 544 ASN A CA 1
ATOM 4376 C C . ASN A 1 544 ? -19.660 12.912 47.755 1.00 87.94 544 ASN A C 1
ATOM 4378 O O . ASN A 1 544 ? -20.221 13.903 48.225 1.00 87.94 544 ASN A O 1
ATOM 4382 N N . GLY A 1 545 ? -18.909 12.983 46.652 1.00 81.50 545 GLY A N 1
ATOM 4383 C CA . GLY A 1 545 ? -18.718 14.216 45.890 1.00 81.50 545 GLY A CA 1
ATOM 4384 C C . GLY A 1 545 ? -19.944 14.634 45.071 1.00 81.50 545 GLY A C 1
ATOM 4385 O O . GLY A 1 545 ? -20.960 13.948 45.025 1.00 81.50 545 GLY A O 1
ATOM 4386 N N . ALA A 1 546 ? -19.837 15.789 44.410 1.00 77.31 546 ALA A N 1
ATOM 4387 C CA . ALA A 1 546 ? -20.953 16.402 43.686 1.00 77.31 546 ALA A CA 1
ATOM 4388 C C . ALA A 1 546 ? -21.378 15.653 42.406 1.00 77.31 546 ALA A C 1
ATOM 4390 O O . ALA A 1 546 ? -22.518 15.800 41.986 1.00 77.31 546 ALA A O 1
ATOM 4391 N N . ASN A 1 547 ? -20.488 14.863 41.796 1.00 86.12 547 ASN A N 1
ATOM 4392 C CA . ASN A 1 547 ? -20.765 14.134 40.557 1.00 86.12 547 ASN A CA 1
ATOM 4393 C C . ASN A 1 547 ? -21.159 12.685 40.882 1.00 86.12 547 ASN A C 1
ATOM 4395 O O . ASN A 1 547 ? -20.436 12.009 41.611 1.00 86.12 547 ASN A O 1
ATOM 4399 N N . SER A 1 548 ? -22.232 12.154 40.294 1.00 86.31 548 SER A N 1
ATOM 4400 C CA . SER A 1 548 ? -22.606 10.750 40.517 1.00 86.31 548 SER A CA 1
ATOM 4401 C C . SER A 1 548 ? -21.523 9.763 40.045 1.00 86.31 548 SER A C 1
ATOM 4403 O O . SER A 1 548 ? -20.972 9.945 38.956 1.00 86.31 548 SER A O 1
ATOM 4405 N N . PRO A 1 549 ? -21.272 8.665 40.782 1.00 89.69 549 PRO A N 1
ATOM 4406 C CA . PRO A 1 549 ? -20.592 7.484 40.258 1.00 89.69 549 PRO A CA 1
ATOM 4407 C C . PRO A 1 549 ? -21.228 6.970 38.957 1.00 89.69 549 PRO A C 1
ATOM 4409 O O . PRO A 1 549 ? -22.457 6.954 38.802 1.00 89.69 549 PRO A O 1
ATOM 4412 N N . LEU A 1 550 ? -20.378 6.543 38.024 1.00 84.94 550 LEU A N 1
ATOM 4413 C CA . LEU A 1 550 ? -20.761 6.011 36.711 1.00 84.94 550 LEU A CA 1
ATOM 4414 C C . LEU A 1 550 ? -20.182 4.626 36.454 1.00 84.94 550 LEU A C 1
ATOM 4416 O O . LEU A 1 550 ? -20.865 3.770 35.900 1.00 84.94 550 LEU A O 1
ATOM 4420 N N . MET A 1 551 ? -18.915 4.460 36.823 1.00 86.81 551 MET A N 1
ATOM 4421 C CA . MET A 1 551 ? -18.089 3.292 36.572 1.00 86.81 551 MET A CA 1
ATOM 4422 C C . MET A 1 551 ? -17.212 3.098 37.802 1.00 86.81 551 MET A C 1
ATOM 4424 O O . MET A 1 551 ? -16.672 4.074 38.326 1.00 86.81 551 MET A O 1
ATOM 4428 N N . VAL A 1 552 ? -17.072 1.857 38.235 1.00 91.06 552 VAL A N 1
ATOM 4429 C CA . VAL A 1 552 ? -16.026 1.427 39.158 1.00 91.06 552 VAL A CA 1
ATOM 4430 C C . VAL A 1 552 ? -15.247 0.331 38.438 1.00 91.06 552 VAL A C 1
ATOM 4432 O O . VAL A 1 552 ? -15.799 -0.337 37.560 1.00 91.06 552 VAL A O 1
ATOM 4435 N N . ASP A 1 553 ? -13.970 0.218 38.759 1.00 91.44 553 ASP A N 1
ATOM 4436 C CA . ASP A 1 553 ? -13.081 -0.848 38.320 1.00 91.44 553 ASP A CA 1
ATOM 4437 C C . ASP A 1 553 ? -12.130 -1.189 39.469 1.00 91.44 553 ASP A C 1
ATOM 4439 O O . ASP A 1 553 ? -11.841 -0.313 40.291 1.00 91.44 553 ASP A O 1
ATOM 4443 N N . ILE A 1 554 ? -11.698 -2.444 39.563 1.00 91.31 554 ILE A N 1
ATOM 4444 C CA . ILE A 1 554 ? -10.916 -2.959 40.693 1.00 91.31 554 ILE A CA 1
ATOM 4445 C C . ILE A 1 554 ? -9.768 -3.808 40.168 1.00 91.31 554 ILE A C 1
ATOM 4447 O O . ILE A 1 554 ? -9.964 -4.633 39.280 1.00 91.31 554 ILE A O 1
ATOM 4451 N N . SER A 1 555 ? -8.588 -3.598 40.737 1.00 89.88 555 SER A N 1
ATOM 4452 C CA . SER A 1 555 ? -7.405 -4.440 40.577 1.00 89.88 555 SER A CA 1
ATOM 4453 C C . SER A 1 555 ? -6.460 -4.127 41.726 1.00 89.88 555 SER A C 1
ATOM 4455 O O . SER A 1 555 ? -6.436 -2.990 42.188 1.00 89.88 555 SER A O 1
ATOM 4457 N N . ASP A 1 556 ? -5.630 -5.078 42.137 1.00 87.56 556 ASP A N 1
ATOM 4458 C CA . ASP A 1 556 ? -4.357 -4.725 42.763 1.00 87.56 556 ASP A CA 1
ATOM 4459 C C . ASP A 1 556 ? -3.487 -4.077 41.669 1.00 87.56 556 ASP A C 1
ATOM 4461 O O . ASP A 1 556 ? -3.155 -4.714 40.667 1.00 87.56 556 ASP A O 1
ATOM 4465 N N . VAL A 1 557 ? -3.249 -2.771 41.784 1.00 83.25 557 VAL A N 1
ATOM 4466 C CA . VAL A 1 557 ? -2.468 -1.955 40.842 1.00 83.25 557 VAL A CA 1
ATOM 4467 C C . VAL A 1 557 ? -1.001 -1.877 41.255 1.00 83.25 557 VAL A C 1
ATOM 4469 O O . VAL A 1 557 ? -0.159 -1.435 40.474 1.00 83.25 557 VAL A O 1
ATOM 4472 N N . ASN A 1 558 ? -0.697 -2.243 42.503 1.00 80.00 558 ASN A N 1
ATOM 4473 C CA . ASN A 1 558 ? 0.573 -1.937 43.150 1.00 80.00 558 ASN A CA 1
ATOM 4474 C C . ASN A 1 558 ? 1.354 -3.186 43.630 1.00 80.00 558 ASN A C 1
ATOM 4476 O O . ASN A 1 558 ? 2.522 -3.080 44.018 1.00 80.00 558 ASN A O 1
ATOM 4480 N N . HIS A 1 559 ? 0.722 -4.356 43.535 1.00 83.75 559 HIS A N 1
ATOM 4481 C CA . HIS A 1 559 ? 1.171 -5.674 43.972 1.00 83.75 559 HIS A CA 1
ATOM 4482 C C . HIS A 1 559 ? 1.452 -5.800 45.482 1.00 83.75 559 HIS A C 1
ATOM 4484 O O . HIS A 1 559 ? 2.339 -6.562 45.885 1.00 83.75 559 HIS A O 1
ATOM 4490 N N . ASP A 1 560 ? 0.704 -5.084 46.333 1.00 84.75 560 ASP A N 1
ATOM 4491 C CA . ASP A 1 560 ? 0.730 -5.263 47.796 1.00 84.75 560 ASP A CA 1
ATOM 4492 C C . ASP A 1 560 ? -0.239 -6.342 48.314 1.00 84.75 560 ASP A C 1
ATOM 4494 O O . ASP A 1 560 ? -0.156 -6.723 49.488 1.00 84.75 560 ASP A O 1
ATOM 4498 N N . GLY A 1 561 ? -1.079 -6.904 47.438 1.00 85.19 561 GLY A N 1
ATOM 4499 C CA . GLY A 1 561 ? -2.062 -7.934 47.762 1.00 85.19 561 GLY A CA 1
ATOM 4500 C C . GLY A 1 561 ? -3.400 -7.391 48.268 1.00 85.19 561 GLY A C 1
ATOM 4501 O O . GLY A 1 561 ? -4.208 -8.181 48.756 1.00 85.19 561 GLY A O 1
ATOM 4502 N N . ILE A 1 562 ? -3.642 -6.080 48.178 1.00 89.19 562 ILE A N 1
ATOM 4503 C CA . ILE A 1 562 ? -4.896 -5.428 48.564 1.00 89.19 562 ILE A CA 1
ATOM 4504 C C . ILE A 1 562 ? -5.524 -4.777 47.326 1.00 89.19 562 ILE A C 1
ATOM 4506 O O . ILE A 1 562 ? -4.862 -4.088 46.558 1.00 89.19 562 ILE A O 1
ATOM 4510 N N . MET A 1 563 ? -6.827 -4.974 47.126 1.00 89.88 563 MET A N 1
ATOM 4511 C CA . MET A 1 563 ? -7.520 -4.440 45.951 1.00 89.88 563 MET A CA 1
ATOM 4512 C C . MET A 1 563 ? -7.624 -2.902 45.959 1.00 89.88 563 MET A C 1
ATOM 4514 O O . MET A 1 563 ? -8.176 -2.306 46.889 1.00 89.88 563 MET A O 1
ATOM 4518 N N . ASP A 1 564 ? -7.180 -2.259 44.876 1.00 90.56 564 ASP A N 1
ATOM 4519 C CA . ASP A 1 564 ? -7.357 -0.827 44.618 1.00 90.56 564 ASP A CA 1
ATOM 4520 C C . ASP A 1 564 ? -8.658 -0.554 43.835 1.00 90.56 564 ASP A C 1
ATOM 4522 O O . ASP A 1 564 ? -9.179 -1.406 43.113 1.00 90.56 564 ASP A O 1
ATOM 4526 N N . VAL A 1 565 ? -9.207 0.662 43.956 1.00 92.62 565 VAL A N 1
ATOM 4527 C CA . VAL A 1 565 ? -10.505 1.043 43.367 1.00 92.62 565 VAL A CA 1
ATOM 4528 C C . VAL A 1 565 ? -10.377 2.268 42.463 1.00 92.62 565 VAL A C 1
ATOM 4530 O O . VAL A 1 565 ? -10.071 3.374 42.915 1.00 92.62 565 VAL A O 1
ATOM 4533 N N . LEU A 1 566 ? -10.720 2.110 41.187 1.00 92.19 566 LEU A N 1
ATOM 4534 C CA . LEU A 1 566 ? -10.761 3.174 40.190 1.00 92.19 566 LEU A CA 1
ATOM 4535 C C . LEU A 1 566 ? -12.204 3.643 39.955 1.00 92.19 566 LEU A C 1
ATOM 4537 O O . LEU A 1 566 ? -13.014 2.984 39.305 1.00 92.19 566 LEU A O 1
ATOM 4541 N N . LEU A 1 567 ? -12.538 4.822 40.473 1.00 91.62 567 LEU A N 1
ATOM 4542 C CA . LEU A 1 567 ? -13.866 5.423 40.377 1.00 91.62 567 LEU A CA 1
ATOM 4543 C C . LEU A 1 567 ? -13.925 6.450 39.237 1.00 91.62 567 LEU A C 1
ATOM 4545 O O . LEU A 1 567 ? -13.212 7.453 39.257 1.00 91.62 567 LEU A O 1
ATOM 4549 N N . SER A 1 568 ? -14.853 6.270 38.292 1.00 89.62 568 SER A N 1
ATOM 4550 C CA . SER A 1 568 ? -15.237 7.321 37.338 1.00 89.62 568 SER A CA 1
ATOM 4551 C C . SER A 1 568 ? -16.570 7.959 37.724 1.00 89.62 568 SER A C 1
ATOM 4553 O O . SER A 1 568 ? -17.567 7.274 37.973 1.00 89.62 568 SER A O 1
ATOM 4555 N N . THR A 1 569 ? -16.604 9.289 37.726 1.00 88.06 569 THR A N 1
ATOM 4556 C CA . THR A 1 569 ? -17.767 10.101 38.120 1.00 88.06 569 THR A CA 1
ATOM 4557 C C . THR A 1 569 ? -18.228 11.013 36.986 1.00 88.06 569 THR A C 1
ATOM 4559 O O . THR A 1 569 ? -17.411 11.417 36.154 1.00 88.06 569 THR A O 1
ATOM 4562 N N . GLY A 1 570 ? -19.511 11.388 36.967 1.00 82.44 570 GLY A N 1
ATOM 4563 C CA . GLY A 1 570 ? -19.983 12.475 36.113 1.00 82.44 570 GLY A CA 1
ATOM 4564 C C . GLY A 1 570 ? -21.474 12.824 36.165 1.00 82.44 570 GLY A C 1
ATOM 4565 O O . GLY A 1 570 ? -22.328 11.998 36.489 1.00 82.44 570 GLY A O 1
ATOM 4566 N N . GLU A 1 571 ? -21.767 14.077 35.813 1.00 76.25 571 GLU A N 1
ATOM 4567 C CA . GLU A 1 571 ? -23.100 14.689 35.750 1.00 76.25 571 GLU A CA 1
ATOM 4568 C C . GLU A 1 571 ? -23.221 15.624 34.524 1.00 76.25 571 GLU A C 1
ATOM 4570 O O . GLU A 1 571 ? -22.257 16.290 34.137 1.00 76.25 571 GLU A O 1
ATOM 4575 N N . ILE A 1 572 ? -24.400 15.690 33.884 1.00 64.50 572 ILE A N 1
ATOM 4576 C CA . ILE A 1 572 ? -24.697 16.682 32.832 1.00 64.50 572 ILE A CA 1
ATOM 4577 C C . ILE A 1 572 ? -25.387 17.892 33.470 1.00 64.50 572 ILE A C 1
ATOM 4579 O O . ILE A 1 572 ? -26.597 17.874 33.694 1.00 64.50 572 ILE A O 1
ATOM 4583 N N . ILE A 1 573 ? -24.650 18.985 33.674 1.00 63.62 573 ILE A N 1
ATOM 4584 C CA . ILE A 1 573 ? -25.210 20.257 34.147 1.00 63.62 573 ILE A CA 1
ATOM 4585 C C . ILE A 1 573 ? -25.277 21.241 32.975 1.00 63.62 573 ILE A C 1
ATOM 4587 O O . ILE A 1 573 ? -24.266 21.632 32.396 1.00 63.62 573 ILE A O 1
ATOM 4591 N N . THR A 1 574 ? -26.483 21.691 32.613 1.00 65.50 574 THR A N 1
ATOM 4592 C CA . THR A 1 574 ? -26.713 22.699 31.549 1.00 65.50 574 THR A CA 1
ATOM 4593 C C . THR A 1 574 ? -26.103 22.356 30.174 1.00 65.50 574 THR A C 1
ATOM 4595 O O . THR A 1 574 ? -25.743 23.246 29.409 1.00 65.50 574 THR A O 1
ATOM 4598 N N . GLY A 1 575 ? -25.990 21.064 29.843 1.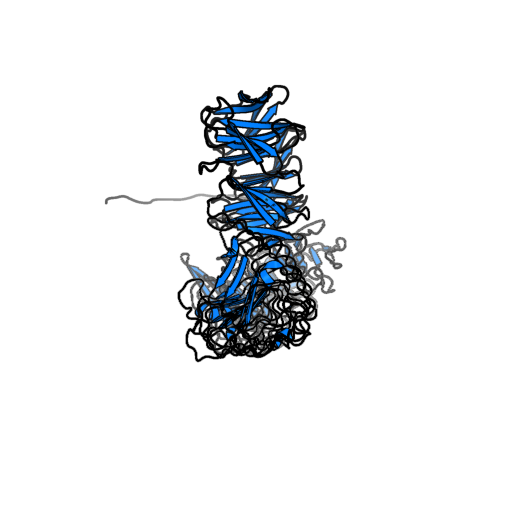00 55.69 575 GLY A N 1
ATOM 4599 C CA . GLY A 1 575 ? -25.358 20.586 28.602 1.00 55.69 575 GLY A CA 1
ATOM 4600 C C . GLY A 1 575 ? -23.827 20.507 28.658 1.00 55.69 575 GLY A C 1
ATOM 4601 O O . GLY A 1 575 ? -23.199 20.139 27.669 1.00 55.69 575 GLY A O 1
ATOM 4602 N N . ILE A 1 576 ? -23.226 20.814 29.810 1.00 58.09 576 ILE A N 1
ATOM 4603 C CA . ILE A 1 576 ? -21.809 20.596 30.094 1.00 58.09 576 ILE A CA 1
ATOM 4604 C C . ILE A 1 576 ? -21.679 19.293 30.878 1.00 58.09 576 ILE A C 1
ATOM 4606 O O . ILE A 1 576 ? -22.302 19.103 31.921 1.00 58.09 576 ILE A O 1
ATOM 4610 N N . ALA A 1 577 ? -20.845 18.404 30.356 1.00 64.50 577 ALA A N 1
ATOM 4611 C CA . ALA A 1 577 ? -20.376 17.223 31.051 1.00 64.50 577 ALA A CA 1
ATOM 4612 C C . ALA A 1 577 ? -19.359 17.614 32.138 1.00 64.50 577 ALA A C 1
ATOM 4614 O O . ALA A 1 577 ? -18.325 18.211 31.833 1.00 64.50 577 ALA A O 1
ATOM 4615 N N . LEU A 1 578 ? -19.641 17.261 33.387 1.00 71.12 578 LEU A N 1
ATOM 4616 C CA . LEU A 1 578 ? -18.719 17.337 34.520 1.00 71.12 578 LEU A CA 1
ATOM 4617 C C . LEU A 1 578 ? -18.396 15.918 34.986 1.00 71.12 578 LEU A C 1
ATOM 4619 O O . LEU A 1 578 ? -19.243 15.039 34.860 1.00 71.12 578 LEU A O 1
ATOM 4623 N N . GLY A 1 579 ? -17.193 15.694 35.513 1.00 76.62 579 GLY A N 1
ATOM 4624 C CA . GLY A 1 579 ? -16.738 14.365 35.911 1.00 76.62 579 GLY A CA 1
ATOM 4625 C C . GLY A 1 579 ? -15.274 14.336 36.331 1.00 76.62 579 GLY A C 1
ATOM 4626 O O . GLY A 1 579 ? -14.557 15.331 36.225 1.00 76.62 579 GLY A O 1
ATOM 4627 N N . SER A 1 580 ? -14.835 13.203 36.874 1.00 84.00 580 SER A N 1
ATOM 4628 C CA . SER A 1 580 ? -13.444 12.945 37.279 1.00 84.00 580 SER A CA 1
ATOM 4629 C C . SER A 1 580 ? -13.186 11.447 37.414 1.00 84.00 580 SER A C 1
ATOM 4631 O O . SER A 1 580 ? -14.082 10.715 37.840 1.00 84.00 580 SER A O 1
ATOM 4633 N N . VAL A 1 581 ? -11.960 11.024 37.102 1.00 87.50 581 VAL A N 1
ATOM 4634 C CA . VAL A 1 581 ? -11.400 9.710 37.451 1.00 87.50 581 VAL A CA 1
ATOM 4635 C C . VAL A 1 581 ? -10.591 9.847 38.744 1.00 87.50 581 VAL A C 1
ATOM 4637 O O . VAL A 1 581 ? -9.785 10.775 38.873 1.00 87.50 581 VAL A O 1
ATOM 4640 N N . ILE A 1 582 ? -10.826 8.953 39.703 1.00 88.44 582 ILE A N 1
ATOM 4641 C CA . ILE A 1 582 ? -10.232 8.966 41.045 1.00 88.44 582 ILE A CA 1
ATOM 4642 C C . ILE A 1 582 ? -9.747 7.552 41.380 1.00 88.44 582 ILE A C 1
ATOM 4644 O O . ILE A 1 582 ? -10.542 6.618 41.348 1.00 88.44 582 ILE A O 1
ATOM 4648 N N . LEU A 1 583 ? -8.468 7.409 41.722 1.00 89.56 583 LEU A N 1
ATOM 4649 C CA . LEU A 1 583 ? -7.861 6.160 42.184 1.00 89.56 583 LEU A CA 1
ATOM 4650 C C . LEU A 1 583 ? -7.837 6.135 43.716 1.00 89.56 583 LEU A C 1
ATOM 4652 O O . LEU A 1 583 ? -7.295 7.045 44.337 1.00 89.56 583 LEU A O 1
ATOM 4656 N N . TYR A 1 584 ? -8.398 5.106 44.334 1.00 90.06 584 TYR A N 1
ATOM 4657 C CA . TYR A 1 584 ? -8.271 4.829 45.761 1.00 90.06 584 TYR A CA 1
ATOM 4658 C C . TYR A 1 584 ? -7.348 3.632 45.923 1.00 90.06 584 TYR A C 1
ATOM 4660 O O . TYR A 1 584 ? -7.697 2.548 45.468 1.00 90.06 584 TYR A O 1
ATOM 4668 N N . LEU A 1 585 ? -6.198 3.834 46.561 1.00 87.38 585 LEU A N 1
ATOM 4669 C CA . LEU A 1 585 ? -5.299 2.725 46.861 1.00 87.38 585 LEU A CA 1
ATOM 4670 C C . LEU A 1 585 ? -5.821 1.921 48.055 1.00 87.38 585 LEU A C 1
ATOM 4672 O O . LEU A 1 585 ? -6.335 2.536 48.994 1.00 87.38 585 LEU A O 1
ATOM 4676 N N . GLY A 1 586 ? -5.681 0.597 48.024 1.00 86.00 586 GLY A N 1
ATOM 4677 C CA . GLY A 1 586 ? -6.056 -0.332 49.087 1.00 86.00 586 GLY A CA 1
ATOM 4678 C C . GLY A 1 586 ? -5.327 -0.062 50.410 1.00 86.00 586 GLY A C 1
ATOM 4679 O O . GLY A 1 586 ? -4.288 0.599 50.464 1.00 86.00 586 GLY A O 1
ATOM 4680 N N . SER A 1 587 ? -5.902 -0.511 51.531 1.00 82.56 587 SER A N 1
ATOM 4681 C CA . SER A 1 587 ? -5.249 -0.413 52.844 1.00 82.56 587 SER A CA 1
ATOM 4682 C C . SER A 1 587 ? -5.941 -1.271 53.901 1.00 82.56 587 SER A C 1
ATOM 4684 O O . SER A 1 587 ? -7.156 -1.189 54.048 1.00 82.56 587 SER A O 1
ATOM 4686 N N . GLN A 1 588 ? -5.160 -1.963 54.737 1.00 79.56 588 GLN A N 1
ATOM 4687 C CA . GLN A 1 588 ? -5.658 -2.815 55.833 1.00 79.56 588 GLN A CA 1
ATOM 4688 C C . GLN A 1 588 ? -6.528 -2.072 56.874 1.00 79.56 588 GLN A C 1
ATOM 4690 O O . GLN A 1 588 ? -7.423 -2.652 57.480 1.00 79.56 588 GLN A O 1
ATOM 4695 N N . ASP A 1 589 ? -6.299 -0.768 57.082 1.00 72.12 589 ASP A N 1
ATOM 4696 C CA . ASP A 1 589 ? -7.126 0.080 57.966 1.00 72.12 589 ASP A CA 1
ATOM 4697 C C . ASP A 1 589 ? -8.290 0.773 57.209 1.00 72.12 589 ASP A C 1
ATOM 4699 O O . ASP A 1 589 ? -9.033 1.601 57.762 1.00 72.12 589 ASP A O 1
ATOM 4703 N N . ALA A 1 590 ? -8.404 0.511 55.902 1.00 63.97 590 ALA A N 1
ATOM 4704 C CA . ALA A 1 590 ? -9.305 1.126 54.929 1.00 63.97 590 ALA A CA 1
ATOM 4705 C C . ALA A 1 590 ? -9.339 2.667 54.958 1.00 63.97 590 ALA A C 1
ATOM 4707 O O . ALA A 1 590 ? -10.340 3.287 54.590 1.00 63.97 590 ALA A O 1
ATOM 4708 N N . ASN A 1 591 ? -8.312 3.331 55.494 1.00 71.56 591 ASN A N 1
ATOM 4709 C CA . ASN A 1 591 ? -8.231 4.795 55.579 1.00 71.56 591 ASN A CA 1
ATOM 4710 C C . ASN A 1 591 ? -7.683 5.360 54.266 1.00 71.56 591 ASN A C 1
ATOM 4712 O O . ASN A 1 591 ? -6.625 5.982 54.219 1.00 71.56 591 ASN A O 1
ATOM 4716 N N . VAL A 1 592 ? -8.431 5.098 53.197 1.00 78.75 592 VAL A N 1
ATOM 4717 C CA . VAL A 1 592 ? -8.027 5.334 51.815 1.00 78.75 592 VAL A CA 1
ATOM 4718 C C . VAL A 1 592 ? -8.439 6.734 51.356 1.00 78.75 592 VAL A C 1
ATOM 4720 O O . VAL A 1 592 ? -9.580 7.164 51.535 1.00 78.75 592 VAL A O 1
ATOM 4723 N N . THR A 1 593 ? -7.500 7.478 50.772 1.00 81.44 593 THR A N 1
ATOM 4724 C CA . THR A 1 593 ? -7.741 8.823 50.227 1.00 81.44 593 THR A CA 1
ATOM 4725 C C . THR A 1 593 ? -7.664 8.794 48.709 1.00 81.44 593 THR A C 1
ATOM 4727 O O . THR A 1 593 ? -6.606 8.493 48.163 1.00 81.44 593 THR A O 1
ATOM 4730 N N . GLY A 1 594 ? -8.758 9.150 48.034 1.00 83.31 594 GLY A N 1
ATOM 4731 C CA . GLY A 1 594 ? -8.815 9.154 46.573 1.00 83.31 594 GLY A CA 1
ATOM 4732 C C . GLY A 1 594 ? -7.850 10.162 45.934 1.00 83.31 594 GLY A C 1
ATOM 4733 O O . GLY A 1 594 ? -7.938 11.366 46.184 1.00 83.31 594 GLY A O 1
ATOM 4734 N N . LEU A 1 595 ? -6.964 9.667 45.073 1.00 84.62 595 LEU A N 1
ATOM 4735 C CA . LEU A 1 595 ? -6.059 10.423 44.215 1.00 84.62 595 LEU A CA 1
ATOM 4736 C C . LEU A 1 595 ? -6.790 10.824 42.916 1.00 84.62 595 LEU A C 1
ATOM 4738 O O . LEU A 1 595 ? -7.155 9.950 42.127 1.00 84.62 595 LEU A O 1
ATOM 4742 N N . PRO A 1 596 ? -7.024 12.121 42.644 1.00 82.56 596 PRO A N 1
ATOM 4743 C CA . PRO A 1 596 ? -7.659 12.549 41.401 1.00 82.56 596 PRO A CA 1
ATOM 4744 C C . PRO A 1 596 ? -6.690 12.409 40.217 1.00 82.56 596 PRO A C 1
ATOM 4746 O O . PRO A 1 596 ? -5.734 13.173 40.093 1.00 82.56 596 PRO A O 1
ATOM 4749 N N . ILE A 1 597 ? -6.981 11.470 39.316 1.00 80.12 597 ILE A N 1
ATOM 4750 C CA . ILE A 1 597 ? -6.198 11.205 38.098 1.00 80.12 597 ILE A CA 1
ATOM 4751 C C . ILE A 1 597 ? -6.457 12.277 37.026 1.00 80.12 597 ILE A C 1
ATOM 4753 O O . ILE A 1 597 ? -5.586 12.614 36.228 1.00 80.12 597 ILE A O 1
ATOM 4757 N N . THR A 1 598 ? -7.655 12.869 37.015 1.00 74.75 598 THR A N 1
ATOM 4758 C CA . THR A 1 598 ? -8.046 13.901 36.042 1.00 74.75 598 THR A CA 1
ATOM 4759 C C . THR A 1 598 ? -8.483 15.198 36.709 1.00 74.75 598 THR A C 1
ATOM 4761 O O . THR A 1 598 ? -9.272 15.173 37.651 1.00 74.75 598 THR A O 1
ATOM 4764 N N . GLN A 1 599 ? -8.106 16.336 36.123 1.00 60.88 599 GLN A N 1
ATOM 4765 C CA . GLN A 1 599 ? -8.730 17.637 36.379 1.00 60.88 599 GLN A CA 1
ATOM 4766 C C . GLN A 1 599 ? -9.353 18.148 35.070 1.00 60.88 599 GLN A C 1
ATOM 4768 O O . GLN A 1 599 ? -8.638 18.278 34.075 1.00 60.88 599 GLN A O 1
ATOM 4773 N N . GLY A 1 600 ? -10.665 18.410 35.029 1.00 55.94 600 GLY A N 1
ATOM 4774 C CA . GLY A 1 600 ? -11.314 18.938 33.821 1.00 55.94 600 GLY A CA 1
ATOM 4775 C C . GLY A 1 600 ? -12.823 18.702 33.705 1.00 55.94 600 GLY A C 1
ATOM 4776 O O . GLY A 1 600 ? -13.488 18.315 34.660 1.00 55.94 600 GLY A O 1
ATOM 4777 N N . TYR A 1 601 ? -13.344 18.972 32.505 1.00 54.50 601 TYR A N 1
ATOM 4778 C CA . TYR A 1 601 ? -14.753 18.830 32.125 1.00 54.50 601 TYR A CA 1
ATOM 4779 C C . TYR A 1 601 ? -14.917 17.637 31.168 1.00 54.50 601 TYR A C 1
ATOM 4781 O O . TYR A 1 601 ? -14.241 17.573 30.139 1.00 54.50 601 TYR A O 1
ATOM 4789 N N . GLY A 1 602 ? -15.829 16.715 31.471 1.00 60.59 602 GLY A N 1
ATOM 4790 C CA . GLY A 1 602 ? -16.153 15.558 30.636 1.00 60.59 602 GLY A CA 1
ATOM 4791 C C . GLY A 1 602 ? -16.836 14.439 31.424 1.00 60.59 602 GLY A C 1
ATOM 4792 O O . GLY A 1 602 ? -16.694 14.360 32.637 1.00 60.59 602 GLY A O 1
ATOM 4793 N N . TYR A 1 603 ? -17.574 13.571 30.727 1.00 66.06 603 TYR A N 1
ATOM 4794 C CA . TYR A 1 603 ? -17.909 12.244 31.246 1.00 66.06 603 TYR A CA 1
ATOM 4795 C C . TYR A 1 603 ? -16.698 11.360 30.976 1.00 66.06 603 TYR A C 1
ATOM 4797 O O . TYR A 1 603 ? -16.242 11.296 29.834 1.00 66.06 603 TYR A O 1
ATOM 4805 N N . HIS A 1 604 ? -16.198 10.691 32.006 1.00 72.62 604 HIS A N 1
ATOM 4806 C CA . HIS A 1 604 ? -15.073 9.772 31.891 1.00 72.62 604 HIS A CA 1
ATOM 4807 C C . HIS A 1 604 ? -15.559 8.355 32.188 1.00 72.62 604 HIS A C 1
ATOM 4809 O O . HIS A 1 604 ? -16.358 8.146 33.104 1.00 72.62 604 HIS A O 1
ATOM 4815 N N . ARG A 1 605 ? -15.071 7.386 31.418 1.00 77.38 605 ARG A N 1
ATOM 4816 C CA . ARG A 1 605 ? -14.950 5.997 31.866 1.00 77.38 605 ARG A CA 1
ATOM 4817 C C . ARG A 1 605 ? -13.472 5.677 31.971 1.00 77.38 605 ARG A C 1
ATOM 4819 O O . ARG A 1 605 ? -12.697 6.206 31.174 1.00 77.38 605 ARG A O 1
ATOM 4826 N N . ALA A 1 606 ? -13.114 4.847 32.939 1.00 83.38 606 ALA A N 1
ATOM 4827 C CA . ALA A 1 606 ? -11.750 4.419 33.175 1.00 83.38 606 ALA A CA 1
ATOM 4828 C C . ALA A 1 606 ? -11.693 2.922 33.500 1.00 83.38 606 ALA A C 1
ATOM 4830 O O . ALA A 1 606 ? -12.664 2.369 34.027 1.00 83.38 606 ALA A O 1
ATOM 4831 N N . ARG A 1 607 ? -10.565 2.303 33.156 1.00 87.00 607 ARG A N 1
ATOM 4832 C CA . ARG A 1 607 ? -10.241 0.888 33.356 1.00 87.00 607 ARG A CA 1
ATOM 4833 C C . ARG A 1 607 ? -8.785 0.733 33.777 1.00 87.00 607 ARG A C 1
ATOM 4835 O O . ARG A 1 607 ? -7.951 1.533 33.347 1.00 87.00 607 ARG A O 1
ATOM 4842 N N . PHE A 1 608 ? -8.513 -0.307 34.551 1.00 86.88 608 PHE A N 1
ATOM 4843 C CA . PHE A 1 608 ? -7.187 -0.879 34.722 1.00 86.88 608 PHE A CA 1
ATOM 4844 C C . PHE A 1 608 ? -6.841 -1.798 33.542 1.00 86.88 608 PHE A C 1
ATOM 4846 O O . PHE A 1 608 ? -7.706 -2.514 33.039 1.00 86.88 608 PHE A O 1
ATOM 4853 N N . ALA A 1 609 ? -5.586 -1.772 33.097 1.00 80.19 609 ALA A N 1
ATOM 4854 C CA . ALA A 1 609 ? -5.066 -2.604 32.009 1.00 80.19 609 ALA A CA 1
ATOM 4855 C C . ALA A 1 609 ? -3.540 -2.668 32.091 1.00 80.19 609 ALA A C 1
ATOM 4857 O O . ALA A 1 609 ? -2.940 -1.651 32.401 1.00 80.19 609 ALA A O 1
ATOM 4858 N N . ASP A 1 610 ? -2.900 -3.804 31.812 1.00 74.69 610 ASP A N 1
ATOM 4859 C CA . ASP A 1 610 ? -1.440 -3.799 31.615 1.00 74.69 610 ASP A CA 1
ATOM 4860 C C . ASP A 1 610 ? -1.178 -3.317 30.183 1.00 74.69 610 ASP A C 1
ATOM 4862 O O . ASP A 1 610 ? -1.657 -3.943 29.239 1.00 74.69 610 ASP A O 1
ATOM 4866 N N . LEU A 1 611 ? -0.536 -2.157 30.025 1.00 68.25 611 LEU A N 1
ATOM 4867 C CA . LEU A 1 611 ? -0.283 -1.535 28.719 1.00 68.25 611 LEU A CA 1
ATOM 4868 C C . LEU A 1 611 ? 1.207 -1.557 28.358 1.00 68.25 611 LEU A C 1
ATOM 4870 O O . LEU A 1 611 ? 1.638 -0.746 27.526 1.00 68.25 611 LEU A O 1
ATOM 4874 N N . ASN A 1 612 ? 2.017 -2.378 29.033 1.00 63.91 612 ASN A N 1
ATOM 4875 C CA . ASN A 1 612 ? 3.457 -2.430 28.799 1.00 63.91 612 ASN A CA 1
ATOM 4876 C C . ASN A 1 612 ? 4.147 -3.745 29.200 1.00 63.91 612 ASN A C 1
ATOM 4878 O O . ASN A 1 612 ? 5.375 -3.757 29.349 1.00 63.91 612 ASN A O 1
ATOM 4882 N N . SER A 1 613 ? 3.386 -4.825 29.382 1.00 63.84 613 SER A N 1
ATOM 4883 C CA . SER A 1 613 ? 3.844 -6.146 29.822 1.00 63.84 613 SER A CA 1
ATOM 4884 C C . SER A 1 613 ? 4.765 -6.098 31.048 1.00 63.84 613 SER A C 1
ATOM 4886 O O . SER A 1 613 ? 5.667 -6.927 31.213 1.00 63.84 613 SER A O 1
ATOM 4888 N N . THR A 1 614 ? 4.581 -5.112 31.935 1.00 63.38 614 THR A N 1
ATOM 4889 C CA . THR A 1 614 ? 5.365 -5.029 33.181 1.00 63.38 614 THR A CA 1
ATOM 4890 C C . THR A 1 614 ? 4.750 -5.852 34.311 1.00 63.38 614 THR A C 1
ATOM 4892 O O . THR A 1 614 ? 5.387 -6.031 35.354 1.00 63.38 614 THR A O 1
ATOM 4895 N N . GLY A 1 615 ? 3.519 -6.331 34.127 1.00 68.06 615 GLY A N 1
ATOM 4896 C CA . GLY A 1 615 ? 2.647 -6.889 35.153 1.00 68.06 615 GLY A CA 1
ATOM 4897 C C . GLY A 1 615 ? 1.829 -5.821 35.885 1.00 68.06 615 GLY A C 1
ATOM 4898 O O . GLY A 1 615 ? 0.819 -6.161 36.497 1.00 68.06 615 GLY A O 1
ATOM 4899 N N . TRP A 1 616 ? 2.244 -4.549 35.866 1.00 73.75 616 TRP A N 1
ATOM 4900 C CA . TRP A 1 616 ? 1.566 -3.471 36.590 1.00 73.75 616 TRP A CA 1
ATOM 4901 C C . TRP A 1 616 ? 0.360 -2.992 35.787 1.00 73.75 616 TRP A C 1
ATOM 4903 O O . TRP A 1 616 ? 0.439 -2.808 34.575 1.00 73.75 616 TRP A O 1
ATOM 4913 N N . LYS A 1 617 ? -0.774 -2.764 36.454 1.00 80.12 617 LYS A N 1
ATOM 4914 C CA . LYS A 1 617 ? -1.945 -2.211 35.772 1.00 80.12 617 LYS A CA 1
ATOM 4915 C C . LYS A 1 617 ? -1.816 -0.694 35.638 1.00 80.12 617 LYS A C 1
ATOM 4917 O O . LYS A 1 617 ? -1.735 0.038 36.615 1.00 80.12 617 LYS A O 1
ATOM 4922 N N . ASP A 1 618 ? -1.870 -0.216 34.412 1.00 81.50 618 ASP A N 1
ATOM 4923 C CA . ASP A 1 618 ? -1.999 1.182 34.036 1.00 81.50 618 ASP A CA 1
ATOM 4924 C C . ASP A 1 618 ? -3.473 1.615 34.011 1.00 81.50 618 ASP A C 1
ATOM 4926 O O . ASP A 1 618 ? -4.390 0.800 34.139 1.00 81.50 618 ASP A O 1
ATOM 4930 N N . ILE A 1 619 ? -3.730 2.917 33.834 1.00 83.44 619 ILE A N 1
ATOM 4931 C CA . ILE A 1 619 ? -5.097 3.455 33.726 1.00 83.44 619 ILE A CA 1
ATOM 4932 C C . ILE A 1 619 ? -5.373 3.958 32.311 1.00 83.44 619 ILE A C 1
ATOM 4934 O O . ILE A 1 619 ? -4.772 4.932 31.856 1.00 83.44 619 ILE A O 1
ATOM 4938 N N . VAL A 1 620 ? -6.390 3.389 31.668 1.00 80.50 620 VAL A N 1
ATOM 4939 C CA . VAL A 1 620 ? -6.979 3.891 30.418 1.00 80.50 620 VAL A CA 1
ATOM 4940 C C . VAL A 1 620 ? -8.244 4.674 30.740 1.00 80.50 620 VAL A C 1
ATOM 4942 O O . VAL A 1 620 ? -9.083 4.197 31.502 1.00 80.50 620 VAL A O 1
ATOM 4945 N N . PHE A 1 621 ? -8.433 5.860 30.153 1.00 78.62 621 PHE A N 1
ATOM 4946 C CA . PHE A 1 621 ? -9.666 6.630 30.332 1.00 78.62 621 PHE A CA 1
ATOM 4947 C C . PHE A 1 621 ? -10.042 7.518 29.139 1.00 78.62 621 PHE A C 1
ATOM 4949 O O . PHE A 1 621 ? -9.194 7.987 28.381 1.00 78.62 621 PHE A O 1
ATOM 4956 N N . SER A 1 622 ? -11.337 7.810 28.998 1.00 73.19 622 SER A N 1
ATOM 4957 C CA . SER A 1 622 ? -11.868 8.647 27.914 1.00 73.19 622 SER A CA 1
ATOM 4958 C C . SER A 1 622 ? -12.030 10.123 28.309 1.00 73.19 622 SER A C 1
ATOM 4960 O O . SER A 1 622 ? -12.440 10.450 29.426 1.00 73.19 622 SER A O 1
ATOM 4962 N N . LYS A 1 623 ? -11.773 11.052 27.379 1.00 69.69 623 LYS A N 1
ATOM 4963 C CA . LYS A 1 623 ? -12.126 12.482 27.472 1.00 69.69 623 LYS A CA 1
ATOM 4964 C C . LYS A 1 623 ? -12.815 12.947 26.188 1.00 69.69 623 LYS A C 1
ATOM 4966 O O . LYS A 1 623 ? -12.758 12.298 25.154 1.00 69.69 623 LYS A O 1
ATOM 4971 N N . LYS A 1 624 ? -13.389 14.156 26.226 1.00 59.81 624 LYS A N 1
ATOM 4972 C CA . LYS A 1 624 ? -13.927 14.844 25.035 1.00 59.81 624 LYS A CA 1
ATOM 4973 C C . LYS A 1 624 ? -12.891 15.013 23.904 1.00 59.81 624 LYS A C 1
ATOM 4975 O O . LYS A 1 624 ? -13.275 15.182 22.756 1.00 59.81 624 LYS A O 1
ATOM 4980 N N . GLU A 1 625 ? -11.601 15.014 24.238 1.00 57.50 625 GLU A N 1
ATOM 4981 C CA . GLU A 1 625 ? -10.483 15.226 23.307 1.00 57.50 625 GLU A CA 1
ATOM 4982 C C . GLU A 1 625 ? -9.821 13.918 22.823 1.00 57.50 625 GLU A C 1
ATOM 4984 O O . GLU A 1 625 ? -8.762 13.978 22.194 1.00 57.50 625 GLU A O 1
ATOM 4989 N N . GLY A 1 626 ? -10.420 12.760 23.126 1.00 62.59 626 GLY A N 1
ATOM 4990 C CA . GLY A 1 626 ? -9.926 11.430 22.763 1.00 62.59 626 GLY A CA 1
ATOM 4991 C C . GLY A 1 626 ? -9.678 10.521 23.973 1.00 62.59 626 GLY A C 1
ATOM 4992 O O . GLY A 1 626 ? -10.060 10.830 25.108 1.00 62.59 626 GLY A O 1
ATOM 4993 N N . MET A 1 627 ? -9.028 9.387 23.720 1.00 69.81 627 MET A N 1
ATOM 4994 C CA . MET A 1 627 ? -8.570 8.452 24.750 1.00 69.81 627 MET A CA 1
ATOM 4995 C C . MET A 1 627 ? -7.243 8.909 25.372 1.00 69.81 627 MET A C 1
ATOM 4997 O O . MET A 1 627 ? -6.438 9.602 24.750 1.00 69.81 627 MET A O 1
ATOM 5001 N N . HIS A 1 628 ? -7.016 8.537 26.626 1.00 73.06 628 HIS A N 1
ATOM 5002 C CA . HIS A 1 628 ? -5.824 8.879 27.394 1.00 73.06 628 HIS A CA 1
ATOM 5003 C C . HIS A 1 628 ? -5.360 7.684 28.218 1.00 73.06 628 HIS A C 1
ATOM 5005 O O . HIS A 1 628 ? -6.179 6.870 28.649 1.00 73.06 628 HIS A O 1
ATOM 5011 N N . THR A 1 629 ? -4.058 7.631 28.488 1.00 74.06 629 THR A N 1
ATOM 5012 C CA . THR A 1 629 ? -3.447 6.603 29.330 1.00 74.06 629 THR A CA 1
ATOM 5013 C C . THR A 1 629 ? -2.593 7.236 30.425 1.00 74.06 629 THR A C 1
ATOM 5015 O O . THR A 1 629 ? -2.080 8.353 30.290 1.00 74.06 629 THR A O 1
ATOM 5018 N N . VAL A 1 630 ? -2.471 6.535 31.546 1.00 75.38 630 VAL A N 1
ATOM 5019 C CA . VAL A 1 630 ? -1.550 6.851 32.637 1.00 75.38 630 VAL A CA 1
ATOM 5020 C C . VAL A 1 630 ? -0.744 5.600 32.901 1.00 75.38 630 VAL A C 1
ATOM 5022 O O . VAL A 1 630 ? -1.310 4.627 33.391 1.00 75.38 630 VAL A O 1
ATOM 5025 N N . LEU A 1 631 ? 0.548 5.653 32.585 1.00 72.62 631 LEU A N 1
ATOM 5026 C CA . LEU A 1 631 ? 1.469 4.598 32.985 1.00 72.62 631 LEU A CA 1
ATOM 5027 C C . LEU A 1 631 ? 1.753 4.746 34.485 1.00 72.62 631 LEU A C 1
ATOM 5029 O O . LEU A 1 631 ? 2.035 5.858 34.955 1.00 72.62 631 LEU A O 1
ATOM 5033 N N . LEU A 1 632 ? 1.627 3.656 35.237 1.00 68.62 632 LEU A N 1
ATOM 5034 C CA . LEU A 1 632 ? 1.737 3.617 36.695 1.00 68.62 632 LEU A CA 1
ATOM 5035 C C . LEU A 1 632 ? 3.072 3.039 37.192 1.00 68.62 632 LEU A C 1
ATOM 5037 O O . LEU A 1 632 ? 3.159 2.581 38.328 1.00 68.62 632 LEU A O 1
ATOM 5041 N N . ASP A 1 633 ? 4.151 3.235 36.421 1.00 59.91 633 ASP A N 1
ATOM 5042 C CA . ASP A 1 633 ? 5.550 2.957 36.804 1.00 59.91 633 ASP A CA 1
ATOM 5043 C C . ASP A 1 633 ? 5.924 3.470 38.215 1.00 59.91 633 ASP A C 1
ATOM 5045 O O . ASP A 1 633 ? 6.827 2.948 38.875 1.00 59.91 633 ASP A O 1
ATOM 5049 N N . ASN A 1 634 ? 5.281 4.557 38.669 1.00 58.06 634 ASN A N 1
ATOM 5050 C CA . ASN A 1 634 ? 5.379 5.062 40.037 1.00 58.06 634 ASN A CA 1
ATOM 5051 C C . ASN A 1 634 ? 4.143 5.892 40.438 1.00 58.06 634 ASN A C 1
ATOM 5053 O O . ASN A 1 634 ? 3.965 7.041 40.023 1.00 58.06 634 ASN A O 1
ATOM 5057 N N . ILE A 1 635 ? 3.348 5.340 41.354 1.00 59.72 635 ILE A N 1
ATOM 5058 C CA . ILE A 1 635 ? 2.071 5.883 41.856 1.00 59.72 635 ILE A CA 1
ATOM 5059 C C . ILE A 1 635 ? 2.192 7.299 42.473 1.00 59.72 635 ILE A C 1
ATOM 5061 O O . ILE A 1 635 ? 1.209 8.036 42.563 1.00 59.72 635 ILE A O 1
ATOM 5065 N N . THR A 1 636 ? 3.393 7.739 42.871 1.00 56.09 636 THR A N 1
ATOM 5066 C CA . THR A 1 636 ? 3.595 9.048 43.527 1.00 56.09 636 THR A CA 1
ATOM 5067 C C . THR A 1 636 ? 3.538 10.265 42.593 1.00 56.09 636 THR A C 1
ATOM 5069 O O . THR A 1 636 ? 3.483 11.397 43.084 1.00 56.09 636 THR A O 1
ATOM 5072 N N . SER A 1 637 ? 3.552 10.090 41.267 1.00 54.56 637 SER A N 1
ATOM 5073 C CA . SER A 1 637 ? 3.366 11.178 40.288 1.00 54.56 637 SER A CA 1
ATOM 5074 C C . SER A 1 637 ? 2.907 10.630 38.926 1.00 54.56 637 SER A C 1
ATOM 5076 O O . SER A 1 637 ? 3.753 10.379 38.069 1.00 54.56 637 SER A O 1
ATOM 5078 N N . PRO A 1 638 ? 1.588 10.461 38.696 1.00 56.44 638 PRO A N 1
ATOM 5079 C CA . PRO A 1 638 ? 1.069 9.894 37.452 1.00 56.44 638 PRO A CA 1
ATOM 5080 C C . PRO A 1 638 ? 1.424 10.754 36.230 1.00 56.44 638 PRO A C 1
ATOM 5082 O O . PRO A 1 638 ? 1.056 11.932 36.151 1.00 56.44 638 PRO A O 1
ATOM 5085 N N . VAL A 1 639 ? 2.106 10.153 35.252 1.00 55.53 639 VAL A N 1
ATOM 5086 C CA . VAL A 1 639 ? 2.416 10.785 33.963 1.00 55.53 639 VAL A CA 1
ATOM 5087 C C . VAL A 1 639 ? 1.268 10.501 32.998 1.00 55.53 639 VAL A C 1
ATOM 5089 O O . VAL A 1 639 ? 1.084 9.379 32.536 1.00 55.53 639 VAL A O 1
ATOM 5092 N N . ILE A 1 640 ? 0.470 11.528 32.701 1.00 57.94 640 ILE A N 1
ATOM 5093 C CA . ILE A 1 640 ? -0.654 11.411 31.767 1.00 57.94 640 ILE A CA 1
ATOM 5094 C C . ILE A 1 640 ? -0.127 11.547 30.339 1.00 57.94 640 ILE A C 1
ATOM 5096 O O . ILE A 1 640 ? 0.182 12.657 29.894 1.00 57.94 640 ILE A O 1
ATOM 5100 N N . ASN A 1 641 ? -0.103 10.440 29.604 1.00 56.03 641 ASN A N 1
ATOM 5101 C CA . ASN A 1 641 ? 0.165 10.445 28.174 1.00 56.03 641 ASN A CA 1
ATOM 5102 C C . ASN A 1 641 ? -1.151 10.635 27.402 1.00 56.03 641 ASN A C 1
ATOM 5104 O O . ASN A 1 641 ? -2.203 10.074 27.723 1.00 56.03 641 ASN A O 1
ATOM 5108 N N . ARG A 1 642 ? -1.120 11.486 26.373 1.00 51.66 642 ARG A N 1
ATOM 5109 C CA . ARG A 1 642 ? -2.239 11.637 25.436 1.00 51.66 642 ARG A CA 1
ATOM 5110 C C . ARG A 1 642 ? -1.941 10.804 24.203 1.00 51.66 642 ARG A C 1
ATOM 5112 O O . ARG A 1 642 ? -0.994 11.120 23.489 1.00 51.66 642 ARG A O 1
ATOM 5119 N N . ILE A 1 643 ? -2.792 9.824 23.919 1.00 52.25 643 ILE A N 1
ATOM 5120 C CA . ILE A 1 643 ? -2.764 9.134 22.634 1.00 52.25 643 ILE A CA 1
ATOM 5121 C C . ILE A 1 643 ? -3.799 9.811 21.729 1.00 52.25 643 ILE A C 1
ATOM 5123 O O . ILE A 1 643 ? -4.993 9.832 22.021 1.00 52.25 643 ILE A O 1
ATOM 5127 N N . ASN A 1 644 ? -3.331 10.464 20.665 1.00 45.03 644 ASN A N 1
ATOM 5128 C CA . ASN A 1 644 ? -4.205 11.182 19.739 1.00 45.03 644 ASN A CA 1
ATOM 5129 C C . ASN A 1 644 ? -4.921 10.191 18.813 1.00 45.03 644 ASN A C 1
ATOM 5131 O O . ASN A 1 644 ? -4.398 9.846 17.756 1.00 45.03 644 ASN A O 1
ATOM 5135 N N . PHE A 1 645 ? -6.138 9.803 19.185 1.00 50.12 645 PHE A N 1
ATOM 5136 C CA . PHE A 1 645 ? -7.075 9.117 18.298 1.00 50.12 645 PHE A CA 1
ATOM 5137 C C . PHE A 1 645 ? -8.287 9.997 18.020 1.00 50.12 645 PHE A C 1
ATOM 5139 O O . PHE A 1 645 ? -8.805 10.643 18.933 1.00 50.12 645 PHE A O 1
ATOM 5146 N N . ASP A 1 646 ? -8.792 9.941 16.787 1.00 41.28 646 ASP A N 1
ATOM 5147 C CA . ASP A 1 646 ? -10.099 10.496 16.411 1.00 41.28 646 ASP A CA 1
ATOM 5148 C C . ASP A 1 646 ? -11.232 9.544 16.849 1.00 41.28 646 ASP A C 1
ATOM 5150 O O . ASP A 1 646 ? -12.135 9.176 16.098 1.00 41.28 646 ASP A O 1
ATOM 5154 N N . ALA A 1 647 ? -11.142 9.088 18.104 1.00 42.38 647 ALA A N 1
ATOM 5155 C CA . ALA A 1 647 ? -12.212 8.378 18.774 1.00 42.38 647 ALA A CA 1
ATOM 5156 C C . ALA A 1 647 ? -13.356 9.380 18.963 1.00 42.38 647 ALA A C 1
ATOM 5158 O O . ALA A 1 647 ? -13.278 10.284 19.801 1.00 42.38 647 ALA A O 1
ATOM 5159 N N . GLY A 1 648 ? -14.393 9.243 18.130 1.00 47.28 648 GLY A N 1
ATOM 5160 C CA . GLY A 1 648 ? -15.571 10.104 18.153 1.00 47.28 648 GLY A CA 1
ATOM 5161 C C . GLY A 1 648 ? -16.227 10.163 19.537 1.00 47.28 648 GLY A C 1
ATOM 5162 O O . GLY A 1 648 ? -15.923 9.383 20.433 1.00 47.28 648 GLY A O 1
ATOM 5163 N N . SER A 1 649 ? -17.180 11.079 19.724 1.00 45.00 649 SER A N 1
ATOM 5164 C CA . SER A 1 649 ? -17.700 11.504 21.040 1.00 45.00 649 SER A CA 1
ATOM 5165 C C . SER A 1 649 ? -18.351 10.435 21.948 1.00 45.00 649 SER A C 1
ATOM 5167 O O . SER A 1 649 ? -18.880 10.782 23.007 1.00 45.00 649 SER A O 1
ATOM 5169 N N . ASN A 1 650 ? -18.348 9.158 21.563 1.00 50.84 650 ASN A N 1
ATOM 5170 C CA . ASN A 1 650 ? -18.813 8.043 22.377 1.00 50.84 650 ASN A CA 1
ATOM 5171 C C . ASN A 1 650 ? -17.686 7.482 23.253 1.00 50.84 650 ASN A C 1
ATOM 5173 O O . ASN A 1 650 ? -16.808 6.766 22.790 1.00 50.84 650 ASN A O 1
ATOM 5177 N N . ASN A 1 651 ? -17.800 7.721 24.561 1.00 56.00 651 ASN A N 1
ATOM 5178 C CA . ASN A 1 651 ? -16.938 7.193 25.628 1.00 56.00 651 ASN A CA 1
ATOM 5179 C C . ASN A 1 651 ? -17.075 5.661 25.860 1.00 56.00 651 ASN A C 1
ATOM 5181 O O . ASN A 1 651 ? -17.067 5.208 27.005 1.00 56.00 651 ASN A O 1
ATOM 5185 N N . ASN A 1 652 ? -17.281 4.867 24.806 1.00 61.91 652 ASN A N 1
ATOM 5186 C CA . ASN A 1 652 ? -17.371 3.409 24.869 1.00 61.91 652 ASN A CA 1
ATOM 5187 C C . ASN A 1 652 ? -16.059 2.798 24.362 1.00 61.91 652 ASN A C 1
ATOM 5189 O O . ASN A 1 652 ? -15.729 2.895 23.179 1.00 61.91 652 ASN A O 1
ATOM 5193 N N . PHE A 1 653 ? -15.349 2.144 25.272 1.00 68.31 653 PHE A N 1
ATOM 5194 C CA . PHE A 1 653 ? -14.203 1.298 24.981 1.00 68.31 653 PHE A CA 1
ATOM 5195 C C . PHE A 1 653 ? -14.254 0.048 25.868 1.00 68.31 653 PHE A C 1
ATOM 5197 O O . PHE A 1 653 ? -14.909 0.063 26.916 1.00 68.31 653 PHE A O 1
ATOM 5204 N N . ASN A 1 654 ? -13.589 -1.010 25.424 1.00 70.25 654 ASN A N 1
ATOM 5205 C CA . ASN A 1 654 ? -13.307 -2.234 26.160 1.00 70.25 654 ASN A CA 1
ATOM 5206 C C . ASN A 1 654 ? -11.791 -2.473 26.153 1.00 70.25 654 ASN A C 1
ATOM 5208 O O . ASN A 1 654 ? -11.084 -1.812 25.389 1.00 70.25 654 ASN A O 1
ATOM 5212 N N . ILE A 1 655 ? -11.299 -3.370 27.007 1.00 69.62 655 ILE A N 1
ATOM 5213 C CA . ILE A 1 655 ? -9.884 -3.747 27.026 1.00 69.62 655 ILE A CA 1
ATOM 5214 C C . ILE A 1 655 ? -9.752 -5.260 27.197 1.00 69.62 655 ILE A C 1
ATOM 5216 O O . ILE A 1 655 ? -10.384 -5.814 28.094 1.00 69.62 655 ILE A O 1
ATOM 5220 N N . SER A 1 656 ? -8.960 -5.898 26.339 1.00 65.56 656 SER A N 1
ATOM 5221 C CA . SER A 1 656 ? -8.609 -7.324 26.365 1.00 65.56 656 SER A CA 1
ATOM 5222 C C . SER A 1 656 ? -7.348 -7.513 25.538 1.00 65.56 656 SER A C 1
ATOM 5224 O O . SER A 1 656 ? -7.224 -6.829 24.536 1.00 65.56 656 SER A O 1
ATOM 5226 N N . ASP A 1 657 ? -6.467 -8.440 25.894 1.00 60.66 657 ASP A N 1
ATOM 5227 C CA . ASP A 1 657 ? -5.499 -8.983 24.928 1.00 60.66 657 ASP A CA 1
ATOM 5228 C C . ASP A 1 657 ? -6.297 -9.605 23.756 1.00 60.66 657 ASP A C 1
ATOM 5230 O O . ASP A 1 657 ? -7.281 -10.316 24.007 1.00 60.66 657 ASP A O 1
ATOM 5234 N N . LEU A 1 658 ? -5.995 -9.222 22.506 1.00 56.34 658 LEU A N 1
ATOM 5235 C CA . LEU A 1 658 ? -6.676 -9.716 21.298 1.00 56.34 658 LEU A CA 1
ATOM 5236 C C . LEU A 1 658 ? -5.787 -10.547 20.373 1.00 56.34 658 LEU A C 1
ATOM 5238 O O . LEU A 1 658 ? -6.330 -11.222 19.493 1.00 56.34 658 LEU A O 1
ATOM 5242 N N . ASP A 1 659 ? -4.463 -10.451 20.485 1.00 49.94 659 ASP A N 1
ATOM 5243 C CA . ASP A 1 659 ? -3.525 -11.180 19.624 1.00 49.94 659 ASP A CA 1
ATOM 5244 C C . ASP A 1 659 ? -2.639 -12.191 20.372 1.00 49.94 659 ASP A C 1
ATOM 5246 O O . ASP A 1 659 ? -1.885 -12.928 19.728 1.00 49.94 659 ASP A O 1
ATOM 5250 N N . GLY A 1 660 ? -2.823 -12.311 21.689 1.00 51.72 660 GLY A N 1
ATOM 5251 C CA . GLY A 1 660 ? -2.174 -13.287 22.558 1.00 51.72 660 GLY A CA 1
ATOM 5252 C C . GLY A 1 660 ? -0.732 -12.921 22.907 1.00 51.72 660 GLY A C 1
ATOM 5253 O O . GLY A 1 660 ? 0.041 -13.808 23.289 1.00 51.72 660 GLY A O 1
ATOM 5254 N N . ASP A 1 661 ? -0.327 -11.657 22.725 1.00 49.97 661 ASP A N 1
ATOM 5255 C CA . ASP A 1 661 ? 1.041 -11.204 22.996 1.00 49.97 661 ASP A CA 1
ATOM 5256 C C . ASP A 1 661 ? 1.316 -10.888 24.482 1.00 49.97 661 ASP A C 1
ATOM 5258 O O . ASP A 1 661 ? 2.483 -10.866 24.894 1.00 49.97 661 ASP A O 1
ATOM 5262 N N . GLY A 1 662 ? 0.263 -10.766 25.300 1.00 54.09 662 GLY A N 1
ATOM 5263 C CA . GLY A 1 662 ? 0.307 -10.459 26.729 1.00 54.09 662 GLY A CA 1
ATOM 5264 C C . GLY A 1 662 ? 0.031 -8.993 27.087 1.00 54.09 662 GLY A C 1
ATOM 5265 O O . GLY A 1 662 ? -0.178 -8.702 28.271 1.00 54.09 662 GLY A O 1
ATOM 5266 N N . ASP A 1 663 ? -0.007 -8.080 26.112 1.00 58.16 663 ASP A N 1
ATOM 5267 C CA . ASP A 1 663 ? -0.423 -6.690 26.298 1.00 58.16 663 ASP A CA 1
ATOM 5268 C C . ASP A 1 663 ? -1.943 -6.524 26.105 1.00 58.16 663 ASP A C 1
ATOM 5270 O O . ASP A 1 663 ? -2.586 -7.177 25.289 1.00 58.16 663 ASP A O 1
ATOM 5274 N N . ALA A 1 664 ? -2.568 -5.620 26.866 1.00 62.41 664 ALA A N 1
ATOM 5275 C CA . ALA A 1 664 ? -4.024 -5.478 26.845 1.00 62.41 664 ALA A CA 1
ATOM 5276 C C . ALA A 1 664 ? -4.514 -4.431 25.815 1.00 62.41 664 ALA A C 1
ATOM 5278 O O . ALA A 1 664 ? -4.370 -3.222 26.027 1.00 62.41 664 ALA A O 1
ATOM 5279 N N . ASP A 1 665 ? -5.185 -4.874 24.746 1.00 64.94 665 ASP A N 1
ATOM 5280 C CA . ASP A 1 665 ? -5.674 -4.015 23.659 1.00 64.94 665 ASP A CA 1
ATOM 5281 C C . ASP A 1 665 ? -6.888 -3.157 24.004 1.00 64.94 665 ASP A C 1
ATOM 5283 O O . ASP A 1 665 ? -7.927 -3.637 24.459 1.00 64.94 665 ASP A O 1
ATOM 5287 N N . ILE A 1 666 ? -6.821 -1.867 23.662 1.00 67.00 666 ILE A N 1
ATOM 5288 C CA . ILE A 1 666 ? -7.919 -0.915 23.881 1.00 67.00 666 ILE A CA 1
ATOM 5289 C C . ILE A 1 666 ? -8.850 -0.834 22.659 1.00 67.00 666 ILE A C 1
ATOM 5291 O O . ILE A 1 666 ? -8.654 -0.023 21.750 1.00 67.00 666 ILE A O 1
ATOM 5295 N N . ILE A 1 667 ? -9.952 -1.583 22.706 1.00 64.19 667 ILE A N 1
ATOM 5296 C CA . ILE A 1 667 ? -11.010 -1.584 21.687 1.00 64.19 667 ILE A CA 1
ATOM 5297 C C . ILE A 1 667 ? -11.957 -0.401 21.898 1.00 64.19 667 ILE A C 1
ATOM 5299 O O . ILE A 1 667 ? -12.680 -0.355 22.889 1.00 64.19 667 ILE A O 1
ATOM 5303 N N . SER A 1 668 ? -12.056 0.534 20.951 1.00 58.69 668 SER A N 1
ATOM 5304 C CA . SER A 1 668 ? -13.099 1.580 20.961 1.00 58.69 668 SER A CA 1
ATOM 5305 C C . SER A 1 668 ? -14.097 1.403 19.815 1.00 58.69 668 SER A C 1
ATOM 5307 O O . SER A 1 668 ? -13.737 0.908 18.753 1.00 58.69 668 SER A O 1
ATOM 5309 N N . ALA A 1 669 ? -15.354 1.815 20.022 1.00 51.19 669 ALA A N 1
ATOM 5310 C CA . ALA A 1 669 ? -16.407 1.764 19.006 1.00 51.19 669 ALA A CA 1
ATOM 5311 C C . ALA A 1 669 ? -17.143 3.113 18.900 1.00 51.19 669 ALA A C 1
ATOM 5313 O O . ALA A 1 669 ? -17.876 3.524 19.808 1.00 51.19 669 ALA A O 1
ATOM 5314 N N . SER A 1 670 ? -16.970 3.801 17.766 1.00 44.50 670 SER A N 1
ATOM 5315 C CA . SER A 1 670 ? -17.597 5.100 17.489 1.00 44.50 670 SER A CA 1
ATOM 5316 C C . SER A 1 670 ? -18.966 4.960 16.809 1.00 44.50 670 SER A C 1
ATOM 5318 O O . SER A 1 670 ? -19.242 4.006 16.089 1.00 44.50 670 SER A O 1
ATOM 5320 N N . ALA A 1 671 ? -19.831 5.967 16.975 1.00 38.94 671 ALA A N 1
ATOM 5321 C CA . ALA A 1 671 ? -21.076 6.077 16.205 1.00 38.94 671 ALA A CA 1
ATOM 5322 C C . ALA A 1 671 ? -20.858 6.488 14.731 1.00 38.94 671 ALA A C 1
ATOM 5324 O O . ALA A 1 671 ? -21.799 6.428 13.945 1.00 38.94 671 ALA A O 1
ATOM 5325 N N . SER A 1 672 ? -19.644 6.912 14.358 1.00 36.00 672 SER A N 1
ATOM 5326 C CA . SER A 1 672 ? -19.261 7.285 12.983 1.00 36.00 672 SER A CA 1
ATOM 5327 C C . SER A 1 672 ? -18.846 6.095 12.101 1.00 36.00 672 SER A C 1
ATOM 5329 O O . SER A 1 672 ? -18.541 6.280 10.927 1.00 36.00 672 SER A O 1
ATOM 5331 N N . GLY A 1 673 ? -18.838 4.883 12.660 1.00 35.66 673 GLY A N 1
ATOM 5332 C CA . GLY A 1 673 ? -18.382 3.650 12.024 1.00 35.66 673 GLY A CA 1
ATOM 5333 C C . GLY A 1 673 ? -17.723 2.740 13.061 1.00 35.66 673 GLY A C 1
ATOM 5334 O O . GLY A 1 673 ? -17.135 3.234 14.026 1.00 35.66 673 GLY A O 1
ATOM 5335 N N . SER A 1 674 ? -17.811 1.421 12.867 1.00 35.34 674 SER A N 1
ATOM 5336 C CA . SER A 1 674 ? -17.126 0.425 13.706 1.00 35.34 674 SER A CA 1
ATOM 5337 C C . SER A 1 674 ? -15.618 0.404 13.421 1.00 35.34 674 SER A C 1
ATOM 5339 O O . SER A 1 674 ? -15.077 -0.594 12.954 1.00 35.34 674 SER A O 1
ATOM 5341 N N . SER A 1 675 ? -14.939 1.523 13.670 1.00 37.09 675 SER A N 1
ATOM 5342 C CA . SER A 1 675 ? -13.481 1.596 13.680 1.00 37.09 675 SER A CA 1
ATOM 5343 C C . SER A 1 675 ? -12.978 0.910 14.944 1.00 37.09 675 SER A C 1
ATOM 5345 O O . SER A 1 675 ? -12.852 1.556 15.982 1.00 37.09 675 SER A O 1
ATOM 5347 N N . PHE A 1 676 ? -12.732 -0.396 14.862 1.00 40.81 676 PHE A N 1
ATOM 5348 C CA . PHE A 1 676 ? -12.022 -1.119 15.909 1.00 40.81 676 PHE A CA 1
ATOM 5349 C C . PHE A 1 676 ? -10.570 -0.640 15.914 1.00 40.81 676 PHE A C 1
ATOM 5351 O O . PHE A 1 676 ? -9.858 -0.768 14.918 1.00 40.81 676 PHE A O 1
ATOM 5358 N N . TYR A 1 677 ? -10.147 -0.064 17.031 1.00 45.72 677 TYR A N 1
ATOM 5359 C CA . TYR A 1 677 ? -8.737 0.168 17.306 1.00 45.72 677 TYR A CA 1
ATOM 5360 C C . TYR A 1 677 ? -8.240 -1.028 18.116 1.00 45.72 677 TYR A C 1
ATOM 5362 O O . TYR A 1 677 ? -8.869 -1.392 19.102 1.00 45.72 677 TYR A O 1
ATOM 5370 N N . ILE A 1 678 ? -7.160 -1.646 17.655 1.00 46.41 678 ILE A N 1
ATOM 5371 C CA . ILE A 1 678 ? -6.335 -2.579 18.427 1.00 46.41 678 ILE A CA 1
ATOM 5372 C C . ILE A 1 678 ? -5.124 -1.744 18.841 1.00 46.41 678 ILE A C 1
ATOM 5374 O O . ILE A 1 678 ? -4.604 -0.972 18.022 1.00 46.41 678 ILE A O 1
ATOM 5378 N N . ILE A 1 679 ? -4.781 -1.772 20.123 1.00 51.78 679 ILE A N 1
ATOM 5379 C CA . ILE A 1 679 ? -3.758 -0.908 20.708 1.00 51.78 679 ILE A CA 1
ATOM 5380 C C . ILE A 1 679 ? -2.975 -1.789 21.663 1.00 51.78 679 ILE A C 1
ATOM 5382 O O . ILE A 1 679 ? -3.204 -1.702 22.872 1.00 51.78 679 ILE A O 1
ATOM 5386 N N . ASN A 1 680 ? -2.053 -2.583 21.104 1.00 50.66 680 ASN A N 1
ATOM 5387 C CA . ASN A 1 680 ? -1.057 -3.276 21.899 1.00 50.66 680 ASN A CA 1
ATOM 5388 C C . ASN A 1 680 ? -0.408 -2.214 22.789 1.00 50.66 680 ASN A C 1
ATOM 5390 O O . ASN A 1 680 ? -0.208 -1.055 22.381 1.00 50.66 680 ASN A O 1
ATOM 5394 N N . GLY A 1 681 ? -0.122 -2.609 24.019 1.00 41.16 681 GLY A N 1
ATOM 5395 C CA . GLY A 1 681 ? 0.625 -1.793 24.949 1.00 41.16 681 GLY A CA 1
ATOM 5396 C C . GLY A 1 681 ? 1.886 -1.216 24.298 1.00 41.16 681 GLY A C 1
ATOM 5397 O O . GLY A 1 681 ? 2.524 -1.833 23.453 1.00 41.16 681 GLY A O 1
ATOM 5398 N N . VAL A 1 682 ? 2.283 -0.019 24.733 1.00 37.59 682 VAL A N 1
ATOM 5399 C CA . VAL A 1 682 ? 3.521 0.666 24.313 1.00 37.59 682 VAL A CA 1
ATOM 5400 C C . VAL A 1 682 ? 3.531 1.326 22.919 1.00 37.59 682 VAL A C 1
ATOM 5402 O O . VAL A 1 682 ? 2.857 0.998 21.949 1.00 37.59 682 VAL A O 1
ATOM 5405 N N . PHE A 1 683 ? 4.359 2.370 22.868 1.00 36.94 683 PHE A N 1
ATOM 5406 C CA . PHE A 1 683 ? 4.829 3.089 21.691 1.00 36.94 683 PHE A CA 1
ATOM 5407 C C . PHE A 1 683 ? 5.169 2.185 20.501 1.00 36.94 683 PHE A C 1
ATOM 5409 O O . PHE A 1 683 ? 5.724 1.106 20.656 1.00 36.94 683 PHE A O 1
ATOM 5416 N N . ILE A 1 684 ? 4.971 2.732 19.298 1.00 37.84 684 ILE A N 1
ATOM 5417 C CA . ILE A 1 684 ? 5.205 2.088 18.001 1.00 37.84 684 ILE A CA 1
ATOM 5418 C C . ILE A 1 684 ? 6.696 1.737 17.785 1.00 37.84 684 ILE A C 1
ATOM 5420 O O . ILE A 1 684 ? 7.420 2.393 17.036 1.00 37.84 684 ILE A O 1
ATOM 5424 N N . SER A 1 685 ? 7.159 0.652 18.399 1.00 38.09 685 SER A N 1
ATOM 5425 C CA . SER A 1 685 ? 8.491 0.076 18.220 1.00 38.09 685 SER A CA 1
ATOM 5426 C C . SER A 1 685 ? 8.454 -1.139 17.297 1.00 38.09 685 SER A C 1
ATOM 5428 O O . SER A 1 685 ? 8.931 -2.197 17.687 1.00 38.09 685 SER A O 1
ATOM 5430 N N . ASN A 1 686 ? 7.870 -0.987 16.095 1.00 40.41 686 ASN A N 1
ATOM 5431 C CA . ASN A 1 686 ? 8.135 -1.822 14.902 1.00 40.41 686 ASN A CA 1
ATOM 5432 C C . ASN A 1 686 ? 7.290 -1.480 13.657 1.00 40.41 686 ASN A C 1
ATOM 5434 O O . ASN A 1 686 ? 7.507 -2.103 12.618 1.00 40.41 686 ASN A O 1
ATOM 5438 N N . ALA A 1 687 ? 6.377 -0.495 13.680 1.00 51.28 687 ALA A N 1
ATOM 5439 C CA . ALA A 1 687 ? 5.731 -0.099 12.427 1.00 51.28 687 ALA A CA 1
ATOM 5440 C C . ALA A 1 687 ? 6.782 0.405 11.432 1.00 51.28 687 ALA A C 1
ATOM 5442 O O . ALA A 1 687 ? 7.520 1.360 11.693 1.00 51.28 687 ALA A O 1
ATOM 5443 N N . CYS A 1 688 ? 6.810 -0.229 10.268 1.00 65.12 688 CYS A N 1
ATOM 5444 C CA . CYS A 1 688 ? 7.439 0.331 9.091 1.00 65.12 688 CYS A CA 1
ATOM 5445 C C . CYS A 1 688 ? 6.441 1.216 8.329 1.00 65.12 688 CYS A C 1
ATOM 5447 O O . CYS A 1 688 ? 5.226 1.036 8.452 1.00 65.12 688 CYS A O 1
ATOM 5449 N N . PRO A 1 689 ? 6.923 2.185 7.534 1.00 62.81 689 PRO A N 1
ATOM 5450 C CA . PRO A 1 689 ? 6.077 2.915 6.597 1.00 62.81 689 PRO A CA 1
ATOM 5451 C C . PRO A 1 689 ? 5.401 1.950 5.615 1.00 62.81 689 PRO A C 1
ATOM 5453 O O . PRO A 1 689 ? 6.055 1.050 5.101 1.00 62.81 689 PRO A O 1
ATOM 5456 N N . SER A 1 690 ? 4.132 2.176 5.274 1.00 58.34 690 SER A N 1
ATOM 5457 C CA . SER A 1 690 ? 3.364 1.360 4.313 1.00 58.34 690 SER A CA 1
ATOM 5458 C C . SER A 1 690 ? 3.724 1.617 2.833 1.00 58.34 690 SER A C 1
ATOM 5460 O O . SER A 1 690 ? 2.892 1.454 1.942 1.00 58.34 690 SER A O 1
ATOM 5462 N N . GLY A 1 691 ? 4.931 2.115 2.550 1.00 66.81 691 GLY A N 1
ATOM 5463 C CA . GLY A 1 691 ? 5.338 2.539 1.210 1.00 66.81 691 GLY A CA 1
ATOM 5464 C C . GLY A 1 691 ? 6.461 3.575 1.211 1.00 66.81 691 GLY A C 1
ATOM 5465 O O . GLY A 1 691 ? 7.314 3.592 2.101 1.00 66.81 691 GLY A O 1
ATOM 5466 N N . SER A 1 692 ? 6.473 4.436 0.189 1.00 77.81 692 SER A N 1
ATOM 5467 C CA . SER A 1 692 ? 7.536 5.423 -0.034 1.00 77.81 692 SER A CA 1
ATOM 5468 C C . SER A 1 692 ? 7.550 6.560 0.999 1.00 77.81 692 SER A C 1
ATOM 5470 O O . SER A 1 692 ? 6.523 7.138 1.355 1.00 77.81 692 SER A O 1
ATOM 5472 N N . VAL A 1 693 ? 8.751 6.944 1.426 1.00 79.56 693 VAL A N 1
ATOM 5473 C CA . VAL A 1 693 ? 9.038 7.925 2.476 1.00 79.56 693 VAL A CA 1
ATOM 5474 C C . VAL A 1 693 ? 9.691 9.169 1.867 1.00 79.56 693 VAL A C 1
ATOM 5476 O O . VAL A 1 693 ? 10.731 9.079 1.220 1.00 79.56 693 VAL A O 1
ATOM 5479 N N . PHE A 1 694 ? 9.125 10.355 2.112 1.00 83.06 694 PHE A N 1
ATOM 5480 C CA . PHE A 1 694 ? 9.629 11.626 1.569 1.00 83.06 694 PHE A CA 1
ATOM 5481 C C . PHE A 1 694 ? 9.987 12.622 2.681 1.00 83.06 694 PHE A C 1
ATOM 5483 O O . PHE A 1 694 ? 9.126 13.357 3.165 1.00 83.06 694 PHE A O 1
ATOM 5490 N N . LEU A 1 695 ? 11.269 12.683 3.042 1.00 85.88 695 LEU A N 1
ATOM 5491 C CA . LEU A 1 695 ? 11.816 13.532 4.103 1.00 85.88 695 LEU A CA 1
ATOM 5492 C C . LEU A 1 695 ? 12.476 14.769 3.482 1.00 85.88 695 LEU A C 1
ATOM 5494 O O . LEU A 1 695 ? 13.576 14.697 2.936 1.00 85.88 695 LEU A O 1
ATOM 5498 N N . ARG A 1 696 ? 11.790 15.914 3.514 1.00 82.56 696 ARG A N 1
ATOM 5499 C CA . ARG A 1 696 ? 12.205 17.128 2.788 1.00 82.56 696 ARG A CA 1
ATOM 5500 C C . ARG A 1 696 ? 12.949 18.151 3.639 1.00 82.56 696 ARG A C 1
ATOM 5502 O O . ARG A 1 696 ? 13.728 18.942 3.098 1.00 82.56 696 ARG A O 1
ATOM 5509 N N . ASN A 1 697 ? 12.705 18.127 4.945 1.00 81.12 697 ASN A N 1
ATOM 5510 C CA . ASN A 1 697 ? 13.310 19.008 5.934 1.00 81.12 697 ASN A CA 1
ATOM 5511 C C . ASN A 1 697 ? 13.712 18.241 7.210 1.00 81.12 697 ASN A C 1
ATOM 5513 O O . ASN A 1 697 ? 13.346 17.076 7.390 1.00 81.12 697 ASN A O 1
ATOM 5517 N N . GLN A 1 698 ? 14.471 18.888 8.096 1.00 88.19 698 GLN A N 1
ATOM 5518 C CA . GLN A 1 698 ? 14.961 18.268 9.334 1.00 88.19 698 GLN A CA 1
ATOM 5519 C C . GLN A 1 698 ? 13.826 17.811 10.270 1.00 88.19 698 GLN A C 1
ATOM 5521 O O . GLN A 1 698 ? 13.932 16.754 10.888 1.00 88.19 698 GLN A O 1
ATOM 5526 N N . GLU A 1 699 ? 12.735 18.578 10.341 1.00 83.31 699 GLU A N 1
ATOM 5527 C CA . GLU A 1 699 ? 11.541 18.264 11.140 1.00 83.31 699 GLU A CA 1
ATOM 5528 C C . GLU A 1 699 ? 10.915 16.921 10.728 1.00 83.31 699 GLU A C 1
ATOM 5530 O O . GLU A 1 699 ? 10.602 16.093 11.580 1.00 83.31 699 GLU A O 1
ATOM 5535 N N . GLN A 1 700 ? 10.816 16.651 9.422 1.00 80.12 700 GLN A N 1
ATOM 5536 C CA . GLN A 1 700 ? 10.305 15.381 8.900 1.00 80.12 700 GLN A CA 1
ATOM 5537 C C . GLN A 1 700 ? 11.229 14.199 9.208 1.00 80.12 700 GLN A C 1
ATOM 5539 O O . GLN A 1 700 ? 10.734 13.104 9.461 1.00 80.12 700 GLN A O 1
ATOM 5544 N N . VAL A 1 701 ? 12.552 14.400 9.235 1.00 84.44 701 VAL A N 1
ATOM 5545 C CA . VAL A 1 701 ? 13.496 13.350 9.658 1.00 84.44 701 VAL A CA 1
ATOM 5546 C C . VAL A 1 701 ? 13.327 13.034 11.148 1.00 84.44 701 VAL A C 1
ATOM 5548 O O . VAL A 1 701 ? 13.301 11.863 11.522 1.00 84.44 701 VAL A O 1
ATOM 5551 N N . SER A 1 702 ? 13.147 14.052 11.995 1.00 83.19 702 SER A N 1
ATOM 5552 C CA . SER A 1 702 ? 12.865 13.861 13.423 1.00 83.19 702 SER A CA 1
ATOM 5553 C C . SER A 1 702 ? 11.530 13.143 13.656 1.00 83.19 702 SER A C 1
ATOM 5555 O O . SER A 1 702 ? 11.494 12.176 14.411 1.00 83.19 702 SER A O 1
ATOM 5557 N N . ALA A 1 703 ? 10.465 13.536 12.950 1.00 70.31 703 ALA A N 1
ATOM 5558 C CA . ALA A 1 703 ? 9.159 12.878 13.032 1.00 70.31 703 ALA A CA 1
ATOM 5559 C C . ALA A 1 703 ? 9.183 11.426 12.509 1.00 70.31 703 ALA A C 1
ATOM 5561 O O . ALA A 1 703 ? 8.498 10.559 13.050 1.00 70.31 703 ALA A O 1
ATOM 5562 N N . TYR A 1 704 ? 9.995 11.129 11.484 1.00 83.06 704 TYR A N 1
ATOM 5563 C CA . TYR A 1 704 ? 10.240 9.750 11.052 1.00 83.06 704 TYR A CA 1
ATOM 5564 C C . TYR A 1 704 ? 10.923 8.939 12.157 1.00 83.06 704 TYR A C 1
ATOM 5566 O O . TYR A 1 704 ? 10.500 7.823 12.439 1.00 83.06 704 TYR A O 1
ATOM 5574 N N . ALA A 1 705 ? 11.959 9.490 12.793 1.00 79.56 705 ALA A N 1
ATOM 5575 C CA . ALA A 1 705 ? 12.692 8.806 13.855 1.00 79.56 705 ALA A CA 1
ATOM 5576 C C . ALA A 1 705 ? 11.807 8.517 15.082 1.00 79.56 705 ALA A C 1
ATOM 5578 O O . ALA A 1 705 ? 11.918 7.449 15.675 1.00 79.56 705 ALA A O 1
ATOM 5579 N N . GLU A 1 706 ? 10.904 9.436 15.428 1.00 70.69 706 GLU A N 1
ATOM 5580 C CA . GLU A 1 706 ? 9.941 9.274 16.523 1.00 70.69 706 GLU A CA 1
ATOM 5581 C C . GLU A 1 706 ? 8.868 8.212 16.221 1.00 70.69 706 GLU A C 1
ATOM 5583 O O . GLU A 1 706 ? 8.498 7.451 17.111 1.00 70.69 706 GLU A O 1
ATOM 5588 N N . LYS A 1 707 ? 8.387 8.121 14.970 1.00 61.59 707 LYS A N 1
ATOM 5589 C CA . LYS A 1 707 ? 7.280 7.221 14.591 1.00 61.59 707 LYS A CA 1
ATOM 5590 C C . LYS A 1 707 ? 7.713 5.845 14.062 1.00 61.59 707 LYS A C 1
ATOM 5592 O O . LYS A 1 707 ? 6.995 4.868 14.239 1.00 61.59 707 LYS A O 1
ATOM 5597 N N . TYR A 1 708 ? 8.844 5.783 13.363 1.00 70.81 708 TYR A N 1
ATOM 5598 C CA . TYR A 1 708 ? 9.312 4.618 12.601 1.00 70.81 708 TYR A CA 1
ATOM 5599 C C . TYR A 1 708 ? 10.801 4.310 12.849 1.00 70.81 708 TYR A C 1
ATOM 5601 O O . TYR A 1 708 ? 11.408 3.540 12.104 1.00 70.81 708 TYR A O 1
ATOM 5609 N N . GLY A 1 709 ? 11.428 4.905 13.872 1.00 68.19 709 GLY A N 1
ATOM 5610 C CA . GLY A 1 709 ? 12.882 4.850 14.079 1.00 68.19 709 GLY A CA 1
ATOM 5611 C C . GLY A 1 709 ? 13.475 3.454 14.292 1.00 68.19 709 GLY A C 1
ATOM 5612 O O . GLY A 1 709 ? 14.686 3.294 14.163 1.00 68.19 709 GLY A O 1
ATOM 5613 N N . MET A 1 710 ? 12.660 2.436 14.591 1.00 70.56 710 MET A N 1
ATOM 5614 C CA . MET A 1 710 ? 13.089 1.032 14.705 1.00 70.56 710 MET A CA 1
ATOM 5615 C C . MET A 1 710 ? 12.864 0.198 13.434 1.00 70.56 710 MET A C 1
ATOM 5617 O O . MET A 1 710 ? 13.339 -0.933 13.369 1.00 70.56 710 MET A O 1
ATOM 5621 N N . CYS A 1 711 ? 12.210 0.749 12.407 1.00 76.56 711 CYS A N 1
ATOM 5622 C CA . CYS A 1 711 ? 11.890 0.036 11.173 1.00 76.56 711 CYS A CA 1
ATOM 5623 C C . CYS A 1 711 ? 13.152 -0.425 10.402 1.00 76.56 711 CYS A C 1
ATOM 5625 O O . CYS A 1 711 ? 13.960 0.419 9.995 1.00 76.56 711 CYS A O 1
ATOM 5627 N N . PRO A 1 712 ? 13.309 -1.737 10.121 1.00 84.62 712 PRO A N 1
ATOM 5628 C CA . PRO A 1 712 ? 14.443 -2.257 9.359 1.00 84.62 712 PRO A CA 1
ATOM 5629 C C . PRO A 1 712 ? 14.236 -2.279 7.835 1.00 84.62 712 PRO A C 1
ATOM 5631 O O . PRO A 1 712 ? 15.220 -2.445 7.111 1.00 84.62 712 PRO A O 1
ATOM 5634 N N . VAL A 1 713 ? 13.005 -2.140 7.326 1.00 84.50 713 VAL A N 1
ATOM 5635 C CA . VAL A 1 713 ? 12.687 -2.281 5.891 1.00 84.50 713 VAL A CA 1
ATOM 5636 C C . VAL A 1 713 ? 11.737 -1.182 5.421 1.00 84.50 713 VAL A C 1
ATOM 5638 O O . VAL A 1 713 ? 10.612 -1.106 5.896 1.00 84.50 713 VAL A O 1
ATOM 5641 N N . ILE A 1 714 ? 12.140 -0.371 4.441 1.00 82.69 714 ILE A N 1
ATOM 5642 C CA . ILE A 1 714 ? 11.217 0.547 3.751 1.00 82.69 714 ILE A CA 1
ATOM 5643 C C . ILE A 1 714 ? 10.640 -0.165 2.512 1.00 82.69 714 ILE A C 1
ATOM 5645 O O . ILE A 1 714 ? 11.423 -0.477 1.612 1.00 82.69 714 ILE A O 1
ATOM 5649 N N . PRO A 1 715 ? 9.312 -0.395 2.417 1.00 67.56 715 PRO A N 1
ATOM 5650 C CA . PRO A 1 715 ? 8.691 -1.090 1.278 1.00 67.56 715 PRO A CA 1
ATOM 5651 C C . PRO A 1 715 ? 8.649 -0.286 -0.031 1.00 67.56 715 PRO A C 1
ATOM 5653 O O . PRO A 1 715 ? 8.403 -0.852 -1.090 1.00 67.56 715 PRO A O 1
ATOM 5656 N N . GLY A 1 716 ? 8.874 1.030 0.021 1.00 79.88 716 GLY A N 1
ATOM 5657 C CA . GLY A 1 716 ? 8.923 1.906 -1.154 1.00 79.88 716 GLY A CA 1
ATOM 5658 C C . GLY A 1 716 ? 10.249 2.655 -1.307 1.00 79.88 716 GLY A C 1
ATOM 5659 O O . GLY A 1 716 ? 11.297 2.227 -0.823 1.00 79.88 716 GLY A O 1
ATOM 5660 N N . ASP A 1 717 ? 10.199 3.796 -1.991 1.00 88.69 717 ASP A N 1
ATOM 5661 C CA . ASP A 1 717 ? 11.332 4.715 -2.137 1.00 88.69 717 ASP A CA 1
ATOM 5662 C C . ASP A 1 717 ? 11.650 5.428 -0.815 1.00 88.69 717 ASP A C 1
ATOM 5664 O O . ASP A 1 717 ? 10.744 5.772 -0.060 1.00 88.69 717 ASP A O 1
ATOM 5668 N N . LEU A 1 718 ? 12.915 5.775 -0.575 1.00 94.38 718 LEU A N 1
ATOM 5669 C CA . LEU A 1 718 ? 13.302 6.765 0.432 1.00 94.38 718 LEU A CA 1
ATOM 5670 C C . LEU A 1 718 ? 13.896 7.994 -0.260 1.00 94.38 718 LEU A C 1
ATOM 5672 O O . LEU A 1 718 ? 14.975 7.931 -0.848 1.00 94.38 718 LEU A O 1
ATOM 5676 N N . PHE A 1 719 ? 13.209 9.130 -0.153 1.00 91.31 719 PHE A N 1
ATOM 5677 C CA . PHE A 1 719 ? 13.649 10.416 -0.686 1.00 91.31 719 PHE A CA 1
ATOM 5678 C C . PHE A 1 719 ? 14.057 11.376 0.439 1.00 91.31 719 PHE A C 1
ATOM 5680 O O . PHE A 1 719 ? 13.253 11.684 1.319 1.00 91.31 719 PHE A O 1
ATOM 5687 N N . LEU A 1 720 ? 15.279 11.903 0.368 1.00 90.31 720 LEU A N 1
ATOM 5688 C CA . LEU A 1 720 ? 15.849 12.890 1.287 1.00 90.31 720 LEU A CA 1
ATOM 5689 C C . LEU A 1 720 ? 16.174 14.199 0.555 1.00 90.31 720 LEU A C 1
ATOM 5691 O O . LEU A 1 720 ? 16.950 14.206 -0.401 1.00 90.31 720 LEU A O 1
ATOM 5695 N N . GLY A 1 721 ? 15.647 15.316 1.057 1.00 80.50 721 GLY A N 1
ATOM 5696 C CA . GLY A 1 721 ? 15.945 16.673 0.589 1.00 80.50 721 GLY A CA 1
ATOM 5697 C C . GLY A 1 721 ? 14.861 17.291 -0.302 1.00 80.50 721 GLY A C 1
ATOM 5698 O O . GLY A 1 721 ? 13.669 17.065 -0.102 1.00 80.50 721 GLY A O 1
ATOM 5699 N N . LEU A 1 722 ? 15.234 18.134 -1.269 1.00 69.12 722 LEU A N 1
ATOM 5700 C CA . LEU A 1 722 ? 14.275 18.945 -2.038 1.00 69.12 722 LEU A CA 1
ATOM 5701 C C . LEU A 1 722 ? 14.377 18.710 -3.547 1.00 69.12 722 LEU A C 1
ATOM 5703 O O . LEU A 1 722 ? 15.453 18.703 -4.124 1.00 69.12 722 LEU A O 1
ATOM 5707 N N . ALA A 1 723 ? 13.230 18.609 -4.225 1.00 54.28 723 ALA A N 1
ATOM 5708 C CA . ALA A 1 723 ? 13.163 18.462 -5.686 1.00 54.28 723 ALA A CA 1
ATOM 5709 C C . ALA A 1 723 ? 13.391 19.780 -6.468 1.00 54.28 723 ALA A C 1
ATOM 5711 O O . ALA A 1 723 ? 13.372 19.794 -7.698 1.00 54.28 723 ALA A O 1
ATOM 5712 N N . LYS A 1 724 ? 13.560 20.914 -5.774 1.00 56.34 724 LYS A N 1
ATOM 5713 C CA . LYS A 1 724 ? 13.784 22.250 -6.359 1.00 56.34 724 LYS A CA 1
ATOM 5714 C C . LYS A 1 724 ? 15.193 22.740 -6.017 1.00 56.34 724 LYS A C 1
ATOM 5716 O O . LYS A 1 724 ? 15.780 22.290 -5.049 1.00 56.34 724 LYS A O 1
ATOM 5721 N N . LYS A 1 725 ? 15.699 23.730 -6.768 1.00 55.81 725 LYS A N 1
ATOM 5722 C CA . LYS A 1 725 ? 17.057 24.318 -6.647 1.00 55.81 725 LYS A CA 1
ATOM 5723 C C . LYS A 1 725 ? 17.421 24.981 -5.296 1.00 55.81 725 LYS A C 1
ATOM 5725 O O . LYS A 1 725 ? 18.449 25.648 -5.228 1.00 55.81 725 LYS A O 1
ATOM 5730 N N . SER A 1 726 ? 16.589 24.858 -4.271 1.00 64.69 726 SER A N 1
ATOM 5731 C CA . SER A 1 726 ? 16.836 25.334 -2.908 1.00 64.69 726 SER A CA 1
ATOM 5732 C C . SER A 1 726 ? 17.440 24.212 -2.072 1.00 64.69 726 SER A C 1
ATOM 5734 O O . SER A 1 726 ? 16.891 23.112 -2.066 1.00 64.69 726 SER A O 1
ATOM 5736 N N . ASP A 1 727 ? 18.512 24.505 -1.344 1.00 68.81 727 ASP A N 1
ATOM 5737 C CA . ASP A 1 727 ? 19.129 23.547 -0.427 1.00 68.81 727 ASP A CA 1
ATOM 5738 C C . ASP A 1 727 ? 18.161 23.159 0.707 1.00 68.81 727 ASP A C 1
ATOM 5740 O O . ASP A 1 727 ? 17.417 24.001 1.218 1.00 68.81 727 ASP A O 1
ATOM 5744 N N . SER A 1 728 ? 18.161 21.880 1.082 1.00 78.38 728 SER A N 1
ATOM 5745 C CA . SER A 1 728 ? 17.442 21.349 2.242 1.00 78.38 728 SER A CA 1
ATOM 5746 C C . SER A 1 728 ? 18.168 21.710 3.543 1.00 78.38 728 SER A C 1
ATOM 5748 O O . SER A 1 728 ? 19.396 21.820 3.578 1.00 78.38 728 SER A O 1
ATOM 5750 N N . ASP A 1 729 ? 17.401 21.871 4.622 1.00 85.69 729 ASP A N 1
ATOM 5751 C CA . ASP A 1 729 ? 17.900 22.135 5.975 1.00 85.69 729 ASP A CA 1
ATOM 5752 C C . ASP A 1 729 ? 18.310 20.859 6.741 1.00 85.69 729 ASP A C 1
ATOM 5754 O O . ASP A 1 729 ? 18.823 20.959 7.857 1.00 85.69 729 ASP A O 1
ATOM 5758 N N . ILE A 1 730 ? 18.131 19.670 6.146 1.00 90.25 730 ILE A N 1
ATOM 5759 C CA . ILE A 1 730 ? 18.508 18.382 6.745 1.00 90.25 730 ILE A CA 1
ATOM 5760 C C . ILE A 1 730 ? 20.017 18.344 7.009 1.00 90.25 730 ILE A C 1
ATOM 5762 O O . ILE A 1 730 ? 20.834 18.402 6.086 1.00 90.25 730 ILE A O 1
ATOM 5766 N N . GLN A 1 731 ? 20.378 18.186 8.282 1.00 90.56 731 GLN A N 1
ATOM 5767 C CA . GLN A 1 731 ? 21.753 18.059 8.763 1.00 90.56 731 GLN A CA 1
ATOM 5768 C C . GLN A 1 731 ? 21.983 16.737 9.513 1.00 90.56 731 GLN A C 1
ATOM 5770 O O . GLN A 1 731 ? 23.071 16.167 9.411 1.00 90.56 731 GLN A O 1
ATOM 5775 N N . ASP A 1 732 ? 20.989 16.269 10.270 1.00 91.12 732 ASP A N 1
ATOM 5776 C CA . ASP A 1 732 ? 21.035 15.059 11.088 1.00 91.12 732 ASP A CA 1
ATOM 5777 C C . ASP A 1 732 ? 20.055 14.014 10.543 1.00 91.12 732 ASP A C 1
ATOM 5779 O O . ASP A 1 732 ? 18.854 14.262 10.434 1.00 91.12 732 ASP A O 1
ATOM 5783 N N . ILE A 1 733 ? 20.592 12.843 10.200 1.00 94.25 733 ILE A N 1
ATOM 5784 C CA . ILE A 1 733 ? 19.840 11.674 9.730 1.00 94.25 733 ILE A CA 1
ATOM 5785 C C . ILE A 1 733 ? 20.084 10.435 10.604 1.00 94.25 733 ILE A C 1
ATOM 5787 O O . ILE A 1 733 ? 19.735 9.329 10.207 1.00 94.25 733 ILE A O 1
ATOM 5791 N N . SER A 1 734 ? 20.674 10.594 11.793 1.00 91.38 734 SER A N 1
ATOM 5792 C CA . SER A 1 734 ? 20.996 9.485 12.708 1.00 91.38 734 SER A CA 1
ATOM 5793 C C . SER A 1 734 ? 19.778 8.628 13.081 1.00 91.38 734 SER A C 1
ATOM 5795 O O . SER A 1 734 ? 19.902 7.413 13.212 1.00 91.38 734 SER A O 1
ATOM 5797 N N . GLY A 1 735 ? 18.583 9.223 13.139 1.00 84.75 735 GLY A N 1
ATOM 5798 C CA . GLY A 1 735 ? 17.314 8.519 13.358 1.00 84.75 735 GLY A CA 1
ATOM 5799 C C . GLY A 1 735 ? 16.898 7.520 12.265 1.00 84.75 735 GLY A C 1
ATOM 5800 O O . GLY A 1 735 ? 15.915 6.811 12.446 1.00 84.75 735 GLY A O 1
ATOM 5801 N N . LEU A 1 736 ? 17.634 7.437 11.150 1.00 94.06 736 LEU A N 1
ATOM 5802 C CA . LEU A 1 736 ? 17.427 6.442 10.089 1.00 94.06 736 LEU A CA 1
ATOM 5803 C C . LEU A 1 736 ? 18.248 5.152 10.293 1.00 94.06 736 LEU A C 1
ATOM 5805 O O . LEU A 1 736 ? 18.029 4.173 9.583 1.00 94.06 736 LEU A O 1
ATOM 5809 N N . GLN A 1 737 ? 19.166 5.125 11.271 1.00 92.50 737 GLN A N 1
ATOM 5810 C CA . GLN A 1 737 ? 20.231 4.115 11.404 1.00 92.50 737 GLN A CA 1
ATOM 5811 C C . GLN A 1 737 ? 19.782 2.647 11.441 1.00 92.50 737 GLN A C 1
ATOM 5813 O O . GLN A 1 737 ? 20.610 1.771 11.204 1.00 92.50 737 GLN A O 1
ATOM 5818 N N . ASN A 1 738 ? 18.522 2.353 11.768 1.00 88.81 738 ASN A N 1
ATOM 5819 C CA . ASN A 1 738 ? 18.010 0.984 11.866 1.00 88.81 738 ASN A CA 1
ATOM 5820 C C . ASN A 1 738 ? 17.571 0.386 10.519 1.00 88.81 738 ASN A C 1
ATOM 5822 O O . ASN A 1 738 ? 17.413 -0.833 10.443 1.00 88.81 738 ASN A O 1
ATOM 5826 N N . ILE A 1 739 ? 17.441 1.195 9.460 1.00 93.88 739 ILE A N 1
ATOM 5827 C CA . ILE A 1 739 ? 17.085 0.715 8.119 1.00 93.88 739 ILE A CA 1
ATOM 5828 C C . ILE A 1 739 ? 18.199 -0.198 7.589 1.00 93.88 739 ILE A C 1
ATOM 5830 O O . ILE A 1 739 ? 19.354 0.214 7.463 1.00 93.88 739 ILE A O 1
ATOM 5834 N N . LYS A 1 740 ? 17.825 -1.432 7.239 1.00 94.88 740 LYS A N 1
ATOM 5835 C CA . LYS A 1 740 ? 18.678 -2.450 6.607 1.00 94.88 740 LYS A CA 1
ATOM 5836 C C . LYS A 1 740 ? 18.376 -2.620 5.123 1.00 94.88 740 LYS A C 1
ATOM 5838 O O . LYS A 1 740 ? 19.297 -2.787 4.328 1.00 94.88 740 LYS A O 1
ATOM 5843 N N . LYS A 1 741 ? 17.100 -2.522 4.741 1.00 92.75 741 LYS A N 1
ATOM 5844 C CA . LYS A 1 741 ? 16.631 -2.728 3.368 1.00 92.75 741 LYS A CA 1
ATOM 5845 C C . LYS A 1 741 ? 15.725 -1.587 2.904 1.00 92.75 741 LYS A C 1
ATOM 5847 O O . LYS A 1 741 ? 14.868 -1.123 3.653 1.00 92.75 741 LYS A O 1
ATOM 5852 N N . ILE A 1 742 ? 15.879 -1.175 1.651 1.00 96.12 742 ILE A N 1
ATOM 5853 C CA . ILE A 1 742 ? 14.937 -0.302 0.938 1.00 96.12 742 ILE A CA 1
ATOM 5854 C C . ILE A 1 742 ? 14.498 -1.060 -0.316 1.00 96.12 742 ILE A C 1
ATOM 5856 O O . ILE A 1 742 ? 15.347 -1.485 -1.096 1.00 96.12 742 ILE A O 1
ATOM 5860 N N . GLN A 1 743 ? 13.195 -1.276 -0.493 1.00 87.69 743 GLN A N 1
ATOM 5861 C CA . GLN A 1 743 ? 12.667 -2.026 -1.639 1.00 87.69 743 GLN A CA 1
ATOM 5862 C C . GLN A 1 743 ? 12.489 -1.144 -2.886 1.00 87.69 743 GLN A C 1
ATOM 5864 O O . GLN A 1 743 ? 12.613 -1.613 -4.013 1.00 87.69 743 GLN A O 1
ATOM 5869 N N . GLY A 1 744 ? 12.263 0.158 -2.700 1.00 89.06 744 GLY A N 1
ATOM 5870 C CA . GLY A 1 744 ? 12.325 1.144 -3.776 1.00 89.06 744 GLY A CA 1
ATOM 5871 C C . GLY A 1 744 ? 13.720 1.745 -3.964 1.00 89.06 744 GLY A C 1
ATOM 5872 O O . GLY A 1 744 ? 14.757 1.149 -3.663 1.00 89.06 744 GLY A O 1
ATOM 5873 N N . ASN A 1 745 ? 13.743 2.969 -4.477 1.00 94.19 745 ASN A N 1
ATOM 5874 C CA . ASN A 1 745 ? 14.944 3.757 -4.720 1.00 94.19 745 ASN A CA 1
ATOM 5875 C C . ASN A 1 745 ? 15.365 4.536 -3.461 1.00 94.19 745 ASN A C 1
ATOM 5877 O O . ASN A 1 745 ? 14.533 5.172 -2.815 1.00 94.19 745 ASN A O 1
ATOM 5881 N N . LEU A 1 746 ? 16.665 4.604 -3.168 1.00 97.31 746 LEU A N 1
ATOM 5882 C CA . LEU A 1 746 ? 17.222 5.590 -2.236 1.00 97.31 746 LEU A CA 1
ATOM 5883 C C . LEU A 1 746 ? 17.669 6.825 -3.022 1.00 97.31 746 LEU A C 1
ATOM 5885 O O . LEU A 1 746 ? 18.640 6.761 -3.772 1.00 97.31 746 LEU A O 1
ATOM 5889 N N . THR A 1 747 ? 16.999 7.959 -2.828 1.00 94.38 747 THR A N 1
ATOM 5890 C CA . THR A 1 747 ? 17.349 9.235 -3.467 1.00 94.38 747 THR A CA 1
ATOM 5891 C C . THR A 1 747 ? 17.680 10.298 -2.425 1.00 94.38 747 THR A C 1
ATOM 5893 O O . THR A 1 747 ? 16.843 10.649 -1.602 1.00 94.38 747 THR A O 1
ATOM 5896 N N . ILE A 1 748 ? 18.879 10.873 -2.490 1.00 91.69 748 ILE A N 1
ATOM 5897 C CA . ILE A 1 748 ? 19.317 11.980 -1.631 1.00 91.69 748 ILE A CA 1
ATOM 5898 C C . ILE A 1 748 ? 19.692 13.157 -2.534 1.00 91.69 748 ILE A C 1
ATOM 5900 O O . ILE A 1 748 ? 20.620 13.046 -3.336 1.00 91.69 748 ILE A O 1
ATOM 5904 N N . HIS A 1 749 ? 18.972 14.279 -2.431 1.00 85.56 749 HIS A N 1
ATOM 5905 C CA . HIS A 1 749 ? 19.069 15.383 -3.390 1.00 85.56 749 HIS A CA 1
ATOM 5906 C C . HIS A 1 749 ? 19.007 16.767 -2.721 1.00 85.56 749 HIS A C 1
ATOM 5908 O O . HIS A 1 749 ? 18.080 17.069 -1.974 1.00 85.56 749 HIS A O 1
ATOM 5914 N N . TYR A 1 750 ? 19.966 17.645 -3.047 1.00 73.19 750 TYR A N 1
ATOM 5915 C CA . TYR A 1 750 ? 20.057 19.023 -2.521 1.00 73.19 750 TYR A CA 1
ATOM 5916 C C . TYR A 1 750 ? 20.226 19.106 -0.989 1.00 73.19 750 TYR A C 1
ATOM 5918 O O . TYR A 1 750 ? 19.694 20.014 -0.355 1.00 73.19 750 TYR A O 1
ATOM 5926 N N . SER A 1 751 ? 21.014 18.209 -0.388 1.00 76.75 751 SER A N 1
ATOM 5927 C CA . SER A 1 751 ? 21.251 18.178 1.070 1.00 76.75 751 SER A CA 1
ATOM 5928 C C . SER A 1 751 ? 22.715 18.492 1.440 1.00 76.75 751 SER A C 1
ATOM 5930 O O . SER A 1 751 ? 23.418 17.622 1.957 1.00 76.75 751 SER A O 1
ATOM 5932 N N . PRO A 1 752 ? 23.229 19.715 1.181 1.00 77.31 752 PRO A N 1
ATOM 5933 C CA . PRO A 1 752 ? 24.644 20.054 1.379 1.00 77.31 752 PRO A CA 1
ATOM 5934 C C . PRO A 1 752 ? 25.066 20.194 2.851 1.00 77.31 752 PRO A C 1
ATOM 5936 O O . PRO A 1 752 ? 26.260 20.353 3.118 1.00 77.31 752 PRO A O 1
ATOM 5939 N N . LEU A 1 753 ? 24.109 20.180 3.789 1.00 85.31 753 LEU A N 1
ATOM 5940 C CA . LEU A 1 753 ? 24.349 20.284 5.232 1.00 85.31 753 LEU A CA 1
ATOM 5941 C C . LEU A 1 753 ? 24.607 18.926 5.906 1.00 85.31 753 LEU A C 1
ATOM 5943 O O . LEU A 1 753 ? 25.185 18.908 6.996 1.00 85.31 753 LEU A O 1
ATOM 5947 N N . ILE A 1 754 ? 24.250 17.808 5.261 1.00 87.75 754 ILE A N 1
ATOM 5948 C CA . ILE A 1 754 ? 24.584 16.454 5.724 1.00 87.75 754 ILE A CA 1
ATOM 5949 C C . ILE A 1 754 ? 26.107 16.281 5.662 1.00 87.75 754 ILE A C 1
ATOM 5951 O O . ILE A 1 754 ? 26.718 16.423 4.603 1.00 87.75 754 ILE A O 1
ATOM 5955 N N . LYS A 1 755 ? 26.736 15.993 6.809 1.00 83.94 755 LYS A N 1
ATOM 5956 C CA . LYS A 1 755 ? 28.206 15.885 6.939 1.00 83.94 755 LYS A CA 1
ATOM 5957 C C . LYS A 1 755 ? 28.735 14.453 6.861 1.00 83.94 755 LYS A C 1
ATOM 5959 O O . LYS A 1 755 ? 29.901 14.263 6.526 1.00 83.94 755 LYS A O 1
ATOM 5964 N N . GLU A 1 756 ? 27.895 13.476 7.180 1.00 85.25 756 GLU A N 1
ATOM 5965 C CA . GLU A 1 756 ? 28.152 12.037 7.086 1.00 85.25 756 GLU A CA 1
ATOM 5966 C C . GLU A 1 756 ? 26.819 11.295 6.902 1.00 85.25 756 GLU A C 1
ATOM 5968 O O . GLU A 1 756 ? 25.765 11.827 7.250 1.00 85.25 756 GLU A O 1
ATOM 5973 N N . PHE A 1 757 ? 26.858 10.073 6.368 1.00 92.62 757 PHE A N 1
ATOM 5974 C CA . PHE A 1 757 ? 25.668 9.264 6.089 1.00 92.62 757 PHE A CA 1
ATOM 5975 C C . PHE A 1 757 ? 25.404 8.213 7.178 1.00 92.62 757 PHE A C 1
ATOM 5977 O O . PHE A 1 757 ? 24.890 7.135 6.898 1.00 92.62 757 PHE A O 1
ATOM 5984 N N . SER A 1 758 ? 25.743 8.511 8.438 1.00 87.56 758 SER A N 1
ATOM 5985 C CA . SER A 1 758 ? 25.636 7.578 9.574 1.00 87.56 758 SER A CA 1
ATOM 5986 C C . SER A 1 758 ? 24.220 7.036 9.816 1.00 87.56 758 SER A C 1
ATOM 5988 O O . SER A 1 758 ? 24.078 5.929 10.327 1.00 87.56 758 SER A O 1
ATOM 5990 N N . GLY A 1 759 ? 23.187 7.737 9.338 1.00 91.25 759 GLY A N 1
ATOM 5991 C CA . GLY A 1 759 ? 21.811 7.236 9.245 1.00 91.25 759 GLY A CA 1
ATOM 5992 C C . GLY A 1 759 ? 21.606 5.992 8.369 1.00 91.25 759 GLY A C 1
ATOM 5993 O O . GLY A 1 759 ? 20.538 5.406 8.419 1.00 91.25 759 GLY A O 1
ATOM 5994 N N . PHE A 1 760 ? 22.599 5.560 7.590 1.00 96.38 760 PHE A N 1
ATOM 5995 C CA . PHE A 1 760 ? 22.529 4.348 6.763 1.00 96.38 760 PHE A CA 1
ATOM 5996 C C . PHE A 1 760 ? 23.497 3.249 7.206 1.00 96.38 760 PHE A C 1
ATOM 5998 O O . PHE A 1 760 ? 23.694 2.288 6.474 1.00 96.38 760 PHE A O 1
ATOM 6005 N N . ILE A 1 761 ? 24.078 3.350 8.410 1.00 94.06 761 ILE A N 1
ATOM 6006 C CA . ILE A 1 761 ? 25.151 2.452 8.872 1.00 94.06 761 ILE A CA 1
ATOM 6007 C C . ILE A 1 761 ? 24.792 0.956 8.857 1.00 94.06 761 ILE A C 1
ATOM 6009 O O . ILE A 1 761 ? 25.689 0.123 8.738 1.00 94.06 761 ILE A O 1
ATOM 6013 N N . ASN A 1 762 ? 23.506 0.598 8.946 1.00 94.00 762 ASN A N 1
ATOM 6014 C CA . ASN A 1 762 ? 23.030 -0.787 8.867 1.00 94.00 762 ASN A CA 1
ATOM 6015 C C . ASN A 1 762 ? 22.432 -1.175 7.500 1.00 94.00 762 ASN A C 1
ATOM 6017 O O . ASN A 1 762 ? 22.044 -2.329 7.342 1.00 94.00 762 ASN A O 1
ATOM 6021 N N . LEU A 1 763 ? 22.379 -0.261 6.523 1.00 97.50 763 LEU A N 1
ATOM 6022 C CA . LEU A 1 763 ? 21.796 -0.499 5.202 1.00 97.50 763 LEU A CA 1
ATOM 6023 C C . LEU A 1 763 ? 22.657 -1.494 4.408 1.00 97.50 763 LEU A C 1
ATOM 6025 O O . LEU A 1 763 ? 23.817 -1.211 4.105 1.00 97.50 763 LEU A O 1
ATOM 6029 N N . ASP A 1 764 ? 22.080 -2.642 4.053 1.00 96.25 764 ASP A N 1
ATOM 6030 C CA . ASP A 1 764 ? 22.728 -3.719 3.298 1.00 96.25 764 ASP A CA 1
ATOM 6031 C C . ASP A 1 764 ? 22.181 -3.893 1.869 1.00 96.25 764 ASP A C 1
ATOM 6033 O O . ASP A 1 764 ? 22.923 -4.355 0.992 1.00 96.25 764 ASP A O 1
ATOM 6037 N N . THR A 1 765 ? 20.939 -3.464 1.608 1.00 96.38 765 THR A N 1
ATOM 6038 C CA . THR A 1 765 ? 20.218 -3.738 0.353 1.00 96.38 765 THR A CA 1
ATOM 6039 C C . THR A 1 765 ? 19.357 -2.555 -0.096 1.00 96.38 765 THR A C 1
ATOM 6041 O O . THR A 1 765 ? 18.545 -2.032 0.669 1.00 96.38 765 THR A O 1
ATOM 6044 N N . ILE A 1 766 ? 19.477 -2.184 -1.372 1.00 98.19 766 ILE A N 1
ATOM 6045 C CA . ILE A 1 766 ? 18.547 -1.302 -2.089 1.00 98.19 766 ILE A CA 1
ATOM 6046 C C . ILE A 1 766 ? 18.043 -2.087 -3.310 1.00 98.19 766 ILE A C 1
ATOM 6048 O O . ILE A 1 766 ? 18.833 -2.394 -4.197 1.00 98.19 766 ILE A O 1
ATOM 6052 N N . GLU A 1 767 ? 16.762 -2.457 -3.370 1.00 94.12 767 GLU A N 1
ATOM 6053 C CA . GLU A 1 767 ? 16.221 -3.216 -4.517 1.00 94.12 767 GLU A CA 1
ATOM 6054 C C . GLU A 1 767 ? 15.949 -2.316 -5.736 1.00 94.12 767 GLU A C 1
ATOM 6056 O O . GLU A 1 767 ? 16.000 -2.793 -6.865 1.00 94.12 767 GLU A O 1
ATOM 6061 N N . GLY A 1 768 ? 15.756 -1.007 -5.537 1.00 94.44 768 GLY A N 1
ATOM 6062 C CA . GLY A 1 768 ? 15.731 -0.011 -6.609 1.00 94.44 768 GLY A CA 1
ATOM 6063 C C . GLY A 1 768 ? 17.105 0.599 -6.919 1.00 94.44 768 GLY A C 1
ATOM 6064 O O . GLY A 1 768 ? 18.146 -0.058 -6.885 1.00 94.44 768 GLY A O 1
ATOM 6065 N N . SER A 1 769 ? 17.107 1.891 -7.250 1.00 96.69 769 SER A N 1
ATOM 6066 C CA . SER A 1 769 ? 18.307 2.678 -7.575 1.00 96.69 769 SER A CA 1
ATOM 6067 C C . SER A 1 769 ? 18.865 3.399 -6.347 1.00 96.69 769 SER A C 1
ATOM 6069 O O . SER A 1 769 ? 18.103 3.879 -5.508 1.00 96.69 769 SER A O 1
ATOM 6071 N N . PHE A 1 770 ? 20.184 3.574 -6.279 1.00 97.44 770 PHE A N 1
ATOM 6072 C CA . PHE A 1 770 ? 20.842 4.466 -5.324 1.00 97.44 770 PHE A CA 1
ATOM 6073 C C . PHE A 1 770 ? 21.300 5.748 -6.034 1.00 97.44 770 PHE A C 1
ATOM 6075 O O . PHE A 1 770 ? 22.209 5.721 -6.861 1.00 97.44 770 PHE A O 1
ATOM 6082 N N . ILE A 1 771 ? 20.663 6.875 -5.713 1.00 94.75 771 ILE A N 1
ATOM 6083 C CA . ILE A 1 771 ? 20.868 8.178 -6.351 1.00 94.75 771 ILE A CA 1
ATOM 6084 C C . ILE A 1 771 ? 21.297 9.200 -5.289 1.00 94.75 771 ILE A C 1
ATOM 6086 O O . ILE A 1 771 ? 20.491 9.651 -4.477 1.00 94.75 771 ILE A O 1
ATOM 6090 N N . LEU A 1 772 ? 22.562 9.615 -5.312 1.00 91.69 772 LEU A N 1
ATOM 6091 C CA . LEU A 1 772 ? 23.112 10.657 -4.444 1.00 91.69 772 LEU A CA 1
ATOM 6092 C C . LEU A 1 772 ? 23.528 11.869 -5.286 1.00 91.69 772 LEU A C 1
ATOM 6094 O O . LEU A 1 772 ? 24.594 11.897 -5.903 1.00 91.69 772 LEU A O 1
ATOM 6098 N N . GLN A 1 773 ? 22.686 12.900 -5.295 1.00 86.62 773 GLN A N 1
ATOM 6099 C CA . GLN A 1 773 ? 22.864 14.103 -6.102 1.00 86.62 773 GLN A CA 1
ATOM 6100 C C . GLN A 1 773 ? 23.096 15.343 -5.232 1.00 86.62 773 GLN A C 1
ATOM 6102 O O . GLN A 1 773 ? 22.356 15.650 -4.298 1.00 86.62 773 GLN A O 1
ATOM 6107 N N . ARG A 1 774 ? 24.094 16.141 -5.619 1.00 79.88 774 ARG A N 1
ATOM 6108 C CA . ARG A 1 774 ? 24.409 17.456 -5.037 1.00 79.88 774 ARG A CA 1
ATOM 6109 C C . ARG A 1 774 ? 24.836 17.422 -3.563 1.00 79.88 774 ARG A C 1
ATOM 6111 O O . ARG A 1 774 ? 24.557 18.347 -2.805 1.00 79.88 774 ARG A O 1
ATOM 6118 N N . PHE A 1 775 ? 25.584 16.394 -3.184 1.00 81.19 775 PHE A N 1
ATOM 6119 C CA . PHE A 1 775 ? 26.261 16.319 -1.889 1.00 81.19 775 PHE A CA 1
ATOM 6120 C C . PHE A 1 775 ? 27.599 17.090 -1.872 1.00 81.19 775 PHE A C 1
ATOM 6122 O O . PHE A 1 775 ? 28.046 17.613 -2.904 1.00 81.19 775 PHE A O 1
ATOM 6129 N N . THR A 1 776 ? 28.190 17.200 -0.676 1.00 79.50 776 THR A N 1
ATOM 6130 C CA . THR A 1 776 ? 29.396 17.996 -0.351 1.00 79.50 776 THR A CA 1
ATOM 6131 C C . THR A 1 776 ? 30.441 17.231 0.483 1.00 79.50 776 THR A C 1
ATOM 6133 O O . THR A 1 776 ? 31.508 17.775 0.787 1.00 79.50 776 THR A O 1
ATOM 6136 N N . THR A 1 777 ? 30.144 15.994 0.904 1.00 81.12 777 THR A N 1
ATOM 6137 C CA . THR A 1 777 ? 31.001 15.193 1.792 1.00 81.12 777 THR A CA 1
ATOM 6138 C C . THR A 1 777 ? 32.197 14.592 1.050 1.00 81.12 777 THR A C 1
ATOM 6140 O O . THR A 1 777 ? 32.172 14.371 -0.157 1.00 81.12 777 THR A O 1
ATOM 6143 N N . LYS A 1 778 ? 33.275 14.296 1.789 1.00 81.88 778 LYS A N 1
ATOM 6144 C CA . LYS A 1 778 ? 34.494 13.685 1.221 1.00 81.88 778 LYS A CA 1
ATOM 6145 C C . LYS A 1 778 ? 34.435 12.165 1.108 1.00 81.88 778 LYS A C 1
ATOM 6147 O O . LYS A 1 778 ? 35.356 11.577 0.560 1.00 81.88 778 LYS A O 1
ATOM 6152 N N . ASN A 1 779 ? 33.441 11.536 1.716 1.00 84.88 779 ASN A N 1
ATOM 6153 C CA . ASN A 1 779 ? 33.318 10.090 1.817 1.00 84.88 779 ASN A CA 1
ATOM 6154 C C . ASN A 1 779 ? 31.845 9.688 1.910 1.00 84.88 779 ASN A C 1
ATOM 6156 O O . ASN A 1 779 ? 30.965 10.540 2.095 1.00 84.88 779 ASN A O 1
ATOM 6160 N N . LEU A 1 780 ? 31.609 8.385 1.789 1.00 89.69 780 LEU A N 1
ATOM 6161 C CA . LEU A 1 780 ? 30.286 7.765 1.828 1.00 89.69 780 LEU A CA 1
ATOM 6162 C C . LEU A 1 780 ? 30.067 6.969 3.128 1.00 89.69 780 LEU A C 1
ATOM 6164 O O . LEU A 1 780 ? 29.282 6.025 3.161 1.00 89.69 780 LEU A O 1
ATOM 6168 N N . LYS A 1 781 ? 30.758 7.361 4.209 1.00 89.88 781 LYS A N 1
ATOM 6169 C CA . LYS A 1 781 ? 30.689 6.710 5.525 1.00 89.88 781 LYS A CA 1
ATOM 6170 C C . LYS A 1 781 ? 29.250 6.659 6.033 1.00 89.88 781 LYS A C 1
ATOM 6172 O O . LYS A 1 781 ? 28.608 7.700 6.191 1.00 89.88 781 LYS A O 1
ATOM 6177 N N . GLY A 1 782 ? 28.783 5.444 6.295 1.00 90.75 782 GLY A N 1
ATOM 6178 C CA . GLY A 1 782 ? 27.371 5.091 6.387 1.00 90.75 782 GLY A CA 1
ATOM 6179 C C . GLY A 1 782 ? 27.038 3.921 5.467 1.00 90.75 782 GLY A C 1
ATOM 6180 O O . GLY A 1 782 ? 26.474 2.938 5.918 1.00 90.75 782 GLY A O 1
ATOM 6181 N N . PHE A 1 783 ? 27.472 3.956 4.206 1.00 95.06 783 PHE A N 1
ATOM 6182 C CA . PHE A 1 783 ? 27.185 2.890 3.235 1.00 95.06 783 PHE A CA 1
ATOM 6183 C C . PHE A 1 783 ? 28.130 1.679 3.334 1.00 95.06 783 PHE A C 1
ATOM 6185 O O . PHE A 1 783 ? 28.069 0.779 2.502 1.00 95.06 783 PHE A O 1
ATOM 6192 N N . ASP A 1 784 ? 28.951 1.615 4.389 1.00 92.19 784 ASP A N 1
ATOM 6193 C CA . ASP A 1 784 ? 29.951 0.577 4.678 1.00 92.19 784 ASP A CA 1
ATOM 6194 C C . ASP A 1 784 ? 29.406 -0.862 4.713 1.00 92.19 784 ASP A C 1
ATOM 6196 O O . ASP A 1 784 ? 30.189 -1.816 4.680 1.00 92.19 784 ASP A O 1
ATOM 6200 N N . ASN A 1 785 ? 28.088 -1.039 4.840 1.00 95.56 785 ASN A N 1
ATOM 6201 C CA . ASN A 1 785 ? 27.400 -2.330 4.847 1.00 95.56 785 ASN A CA 1
ATOM 6202 C C . ASN A 1 785 ? 26.619 -2.639 3.560 1.00 95.56 785 ASN A C 1
ATOM 6204 O O . ASN A 1 785 ? 26.225 -3.791 3.393 1.00 95.56 785 ASN A O 1
ATOM 6208 N N . LEU A 1 786 ? 26.480 -1.690 2.627 1.00 97.62 786 LEU A N 1
ATOM 6209 C CA . LEU A 1 786 ? 25.700 -1.867 1.402 1.00 97.62 786 LEU A CA 1
ATOM 6210 C C . LEU A 1 786 ? 26.331 -2.944 0.505 1.00 97.62 786 LEU A C 1
ATOM 6212 O O . LEU A 1 786 ? 27.511 -2.873 0.153 1.00 97.62 786 LEU A O 1
ATOM 6216 N N . THR A 1 787 ? 25.536 -3.944 0.123 1.00 96.69 787 THR A N 1
ATOM 6217 C CA . THR A 1 787 ? 25.971 -5.088 -0.694 1.00 96.69 787 THR A CA 1
ATOM 6218 C C . THR A 1 787 ? 25.278 -5.192 -2.048 1.00 96.69 787 THR A C 1
ATOM 6220 O O . THR A 1 787 ? 25.862 -5.762 -2.972 1.00 96.69 787 THR A O 1
ATOM 6223 N N . TYR A 1 788 ? 24.076 -4.632 -2.184 1.00 96.62 788 TYR A N 1
ATOM 6224 C CA . TYR A 1 788 ? 23.213 -4.824 -3.347 1.00 96.62 788 TYR A CA 1
ATOM 6225 C C . TYR A 1 788 ? 22.506 -3.522 -3.740 1.00 96.62 788 TYR A C 1
ATOM 6227 O O . TYR A 1 788 ? 21.918 -2.857 -2.884 1.00 96.62 788 TYR A O 1
ATOM 6235 N N . VAL A 1 789 ? 22.551 -3.190 -5.033 1.00 97.38 789 VAL A N 1
ATOM 6236 C CA . VAL A 1 789 ? 21.717 -2.169 -5.683 1.00 97.38 789 VAL A CA 1
ATOM 6237 C C . VAL A 1 789 ? 21.028 -2.843 -6.872 1.00 97.38 789 VAL A C 1
ATOM 6239 O O . VAL A 1 789 ? 21.709 -3.353 -7.759 1.00 97.38 789 VAL A O 1
ATOM 6242 N N . GLY A 1 790 ? 19.698 -2.905 -6.892 1.00 92.94 790 GLY A N 1
ATOM 6243 C CA . GLY A 1 790 ? 18.982 -3.652 -7.932 1.00 92.94 790 GLY A CA 1
ATOM 6244 C C . GLY A 1 790 ? 18.982 -2.956 -9.291 1.00 92.94 790 GLY A C 1
ATOM 6245 O O . GLY A 1 790 ? 19.185 -3.620 -10.300 1.00 92.94 790 GLY A O 1
ATOM 6246 N N . ASN A 1 791 ? 18.856 -1.626 -9.312 1.00 93.94 791 ASN A N 1
ATOM 6247 C CA . ASN A 1 791 ? 18.854 -0.825 -10.540 1.00 93.94 791 ASN A CA 1
ATOM 6248 C C . ASN A 1 791 ? 20.139 0.023 -10.649 1.00 93.94 791 ASN A C 1
ATOM 6250 O O . ASN A 1 791 ? 21.245 -0.517 -10.638 1.00 93.94 791 ASN A O 1
ATOM 6254 N N . HIS A 1 792 ? 20.015 1.348 -10.781 1.00 93.06 792 HIS A N 1
ATOM 6255 C CA . HIS A 1 792 ? 21.130 2.245 -11.103 1.00 93.06 792 HIS A CA 1
ATOM 6256 C C . HIS A 1 792 ? 21.878 2.732 -9.849 1.00 93.06 792 HIS A C 1
ATOM 6258 O O . HIS A 1 792 ? 21.270 2.968 -8.804 1.00 93.06 792 HIS A O 1
ATOM 6264 N N . LEU A 1 793 ? 23.183 2.977 -9.969 1.00 96.06 793 LEU A N 1
ATOM 6265 C CA . LEU A 1 793 ? 24.013 3.672 -8.981 1.00 96.06 793 LEU A CA 1
ATOM 6266 C C . LEU A 1 793 ? 24.457 5.026 -9.555 1.00 96.06 793 LEU A C 1
ATOM 6268 O O . LEU A 1 793 ? 25.404 5.076 -10.337 1.00 96.06 793 LEU A O 1
ATOM 6272 N N . GLU A 1 794 ? 23.813 6.130 -9.158 1.00 94.56 794 GLU A N 1
ATOM 6273 C CA . GLU A 1 794 ? 24.210 7.488 -9.556 1.00 94.56 794 GLU A CA 1
ATOM 6274 C C . GLU A 1 794 ? 24.794 8.294 -8.385 1.00 94.56 794 GLU A C 1
ATOM 6276 O O . GLU A 1 794 ? 24.129 8.541 -7.381 1.00 94.56 794 GLU A O 1
ATOM 6281 N N . LEU A 1 795 ? 26.016 8.800 -8.557 1.00 91.38 795 LEU A N 1
ATOM 6282 C CA . LEU A 1 795 ? 26.723 9.660 -7.610 1.00 91.38 795 LEU A CA 1
ATOM 6283 C C . LEU A 1 795 ? 27.155 10.963 -8.312 1.00 91.38 795 LEU A C 1
ATOM 6285 O O . LEU A 1 795 ? 28.112 10.972 -9.086 1.00 91.38 795 LEU A O 1
ATOM 6289 N N . THR A 1 796 ? 26.492 12.084 -8.017 1.00 86.62 796 THR A N 1
ATOM 6290 C CA . THR A 1 796 ? 26.774 13.398 -8.630 1.00 86.62 796 THR A CA 1
ATOM 6291 C C . THR A 1 796 ? 27.130 14.440 -7.561 1.00 86.62 796 THR A C 1
ATOM 6293 O O . THR A 1 796 ? 26.270 14.885 -6.798 1.00 86.62 796 THR A O 1
ATOM 6296 N N . HIS A 1 797 ? 28.390 14.879 -7.506 1.00 79.12 797 HIS A N 1
ATOM 6297 C CA . HIS A 1 797 ? 28.902 15.814 -6.488 1.00 79.12 797 HIS A CA 1
ATOM 6298 C C . HIS A 1 797 ? 28.755 17.297 -6.906 1.00 79.12 797 HIS A C 1
ATOM 6300 O O . HIS A 1 797 ? 28.883 17.625 -8.083 1.00 79.12 797 HIS A O 1
ATOM 6306 N N . THR A 1 798 ? 28.512 18.231 -5.968 1.00 68.44 798 THR A N 1
ATOM 6307 C CA . THR A 1 798 ? 28.294 19.660 -6.330 1.00 68.44 798 THR A CA 1
ATOM 6308 C C . THR A 1 798 ? 29.547 20.466 -6.650 1.00 68.44 798 THR A C 1
ATOM 6310 O O . THR A 1 798 ? 29.465 21.441 -7.397 1.00 68.44 798 THR A O 1
ATOM 6313 N N . HIS A 1 799 ? 30.667 20.186 -5.985 1.00 60.97 799 HIS A N 1
ATOM 6314 C CA . HIS A 1 799 ? 31.751 21.167 -5.926 1.00 60.97 799 HIS A CA 1
ATOM 6315 C C . HIS A 1 799 ? 32.611 21.209 -7.192 1.00 60.97 799 HIS A C 1
ATOM 6317 O O . HIS A 1 799 ? 33.153 20.202 -7.630 1.00 60.97 799 HIS A O 1
ATOM 6323 N N . THR A 1 800 ? 32.853 22.426 -7.676 1.00 52.16 800 THR A N 1
ATOM 6324 C CA . THR A 1 800 ? 33.907 22.775 -8.646 1.00 52.16 800 THR A CA 1
ATOM 6325 C C . THR A 1 800 ? 35.280 22.990 -7.985 1.00 52.16 800 THR A C 1
ATOM 6327 O O . THR A 1 800 ? 36.254 23.334 -8.651 1.00 52.16 800 THR A O 1
ATOM 6330 N N . ALA A 1 801 ? 35.378 22.812 -6.662 1.00 51.34 801 ALA A N 1
ATOM 6331 C CA . ALA A 1 801 ? 36.610 22.982 -5.901 1.00 51.34 801 ALA A CA 1
ATOM 6332 C C . ALA A 1 801 ? 37.560 21.790 -6.114 1.00 51.34 801 ALA A C 1
ATOM 6334 O O . ALA A 1 801 ? 37.324 20.691 -5.617 1.00 51.34 801 ALA A O 1
ATOM 6335 N N . GLN A 1 802 ? 38.671 22.041 -6.809 1.00 55.50 802 GLN A N 1
ATOM 6336 C CA . GLN A 1 802 ? 39.632 21.052 -7.326 1.00 55.50 802 GLN A CA 1
ATOM 6337 C C . GLN A 1 802 ? 40.377 20.196 -6.267 1.00 55.50 802 GLN A C 1
ATOM 6339 O O . GLN A 1 802 ? 41.247 19.402 -6.621 1.00 55.50 802 GLN A O 1
ATOM 6344 N N . SER A 1 803 ? 40.097 20.362 -4.970 1.00 56.22 803 SER A N 1
ATOM 6345 C CA . SER A 1 803 ? 40.917 19.848 -3.858 1.00 56.22 803 SER A CA 1
ATOM 6346 C C . SER A 1 803 ? 40.257 18.786 -2.969 1.00 56.22 803 SER A C 1
ATOM 6348 O O . SER A 1 803 ? 40.920 18.261 -2.072 1.00 56.22 803 SER A O 1
ATOM 6350 N N . LEU A 1 804 ? 38.978 18.459 -3.179 1.00 65.88 804 LEU A N 1
ATOM 6351 C CA . LEU A 1 804 ? 38.273 17.438 -2.397 1.00 65.88 804 LEU A CA 1
ATOM 6352 C C . LEU A 1 804 ? 38.235 16.106 -3.146 1.00 65.88 804 LEU A C 1
ATOM 6354 O O . LEU A 1 804 ? 37.422 15.922 -4.044 1.00 65.88 804 LEU A O 1
ATOM 6358 N N . LEU A 1 805 ? 39.114 15.184 -2.750 1.00 75.62 805 LEU A N 1
ATOM 6359 C CA . LEU A 1 805 ? 39.025 13.781 -3.142 1.00 75.62 805 LEU A CA 1
ATOM 6360 C C . LEU A 1 805 ? 37.800 13.146 -2.466 1.00 75.62 805 LEU A C 1
ATOM 6362 O O . LEU A 1 805 ? 37.736 13.117 -1.236 1.00 75.62 805 LEU A O 1
ATOM 6366 N N . LEU A 1 806 ? 36.869 12.644 -3.274 1.00 82.25 806 LEU A N 1
ATOM 6367 C CA . LEU A 1 806 ? 35.795 11.752 -2.864 1.00 82.25 806 LEU A CA 1
ATOM 6368 C C . LEU A 1 806 ? 36.360 10.341 -2.682 1.00 82.25 806 LEU A C 1
ATOM 6370 O O . LEU A 1 806 ? 36.845 9.718 -3.630 1.00 82.25 806 LEU A O 1
ATOM 6374 N N . ASP A 1 807 ? 36.277 9.853 -1.454 1.00 84.62 807 ASP A N 1
ATOM 6375 C CA . ASP A 1 807 ? 36.483 8.460 -1.106 1.00 84.62 807 ASP A CA 1
ATOM 6376 C C . ASP A 1 807 ? 35.199 7.670 -1.381 1.00 84.62 807 ASP A C 1
ATOM 6378 O O . ASP A 1 807 ? 34.101 8.093 -1.012 1.00 84.62 807 ASP A O 1
ATOM 6382 N N . THR A 1 808 ? 35.342 6.542 -2.070 1.00 88.38 808 THR A N 1
ATOM 6383 C CA . THR A 1 808 ? 34.244 5.625 -2.409 1.00 88.38 808 THR A CA 1
ATOM 6384 C C . THR A 1 808 ? 34.447 4.248 -1.776 1.00 88.38 808 THR A C 1
ATOM 6386 O O . THR A 1 808 ? 33.665 3.336 -2.039 1.00 88.38 808 THR A O 1
ATOM 6389 N N . ARG A 1 809 ? 35.495 4.069 -0.953 1.00 88.69 809 ARG A N 1
ATOM 6390 C CA . ARG A 1 809 ? 35.867 2.774 -0.352 1.00 88.69 809 ARG A CA 1
ATOM 6391 C C . ARG A 1 809 ? 34.796 2.207 0.572 1.00 88.69 809 ARG A C 1
ATOM 6393 O O . ARG A 1 809 ? 34.768 0.996 0.771 1.00 88.69 809 ARG A O 1
ATOM 6400 N N . GLU A 1 810 ? 33.906 3.044 1.094 1.00 91.19 810 GLU A N 1
ATOM 6401 C CA . GLU A 1 810 ? 32.755 2.607 1.882 1.00 91.19 810 GLU A CA 1
ATOM 6402 C C . GLU A 1 810 ? 31.736 1.811 1.036 1.00 91.19 810 GLU A C 1
ATOM 6404 O O . GLU A 1 810 ? 31.034 0.968 1.576 1.00 91.19 810 GLU A O 1
ATOM 6409 N N . LEU A 1 811 ? 31.753 1.925 -0.301 1.00 93.25 811 LEU A N 1
ATOM 6410 C CA . LEU A 1 811 ? 31.021 1.020 -1.210 1.00 93.25 811 LEU A CA 1
ATOM 6411 C C . LEU A 1 811 ? 31.738 -0.330 -1.442 1.00 93.25 811 LEU A C 1
ATOM 6413 O O . LEU A 1 811 ? 31.303 -1.133 -2.266 1.00 93.25 811 LEU A O 1
ATOM 6417 N N . GLY A 1 812 ? 32.810 -0.615 -0.690 1.00 91.62 812 GLY A N 1
ATOM 6418 C CA . GLY A 1 812 ? 33.677 -1.800 -0.789 1.00 91.62 812 GLY A CA 1
ATOM 6419 C C . GLY A 1 812 ? 33.001 -3.166 -0.655 1.00 91.62 812 GLY A C 1
ATOM 6420 O O . GLY A 1 812 ? 33.637 -4.192 -0.919 1.00 91.62 812 GLY A O 1
ATOM 6421 N N . LYS A 1 813 ? 31.734 -3.207 -0.232 1.00 94.62 813 LYS A N 1
ATOM 6422 C CA . LYS A 1 813 ? 30.928 -4.430 -0.115 1.00 94.62 813 LYS A CA 1
ATOM 6423 C C . LYS A 1 813 ? 29.867 -4.587 -1.206 1.00 94.62 813 LYS A C 1
ATOM 6425 O O . LYS A 1 813 ? 29.299 -5.675 -1.287 1.00 94.62 813 LYS A O 1
ATOM 6430 N N . VAL A 1 814 ? 29.636 -3.577 -2.053 1.00 96.25 814 VAL A N 1
ATOM 6431 C CA . VAL A 1 814 ? 28.648 -3.639 -3.142 1.00 96.25 814 VAL A CA 1
ATOM 6432 C C . VAL A 1 814 ? 29.106 -4.670 -4.171 1.00 96.25 814 VAL A C 1
ATOM 6434 O O . VAL A 1 814 ? 30.127 -4.484 -4.832 1.00 96.25 814 VAL A O 1
ATOM 6437 N N . LYS A 1 815 ? 28.364 -5.774 -4.271 1.00 91.81 815 LYS A N 1
ATOM 6438 C CA . LYS A 1 815 ? 28.633 -6.933 -5.138 1.00 91.81 815 LYS A CA 1
ATOM 6439 C C . LYS A 1 815 ? 27.822 -6.929 -6.424 1.00 91.81 815 LYS A C 1
ATOM 6441 O O . LYS A 1 815 ? 28.203 -7.630 -7.355 1.00 91.81 815 LYS A O 1
ATOM 6446 N N . PHE A 1 816 ? 26.700 -6.216 -6.442 1.00 93.44 816 PHE A N 1
ATOM 6447 C CA . PHE A 1 816 ? 25.764 -6.205 -7.556 1.00 93.44 816 PHE A CA 1
ATOM 6448 C C . PHE A 1 816 ? 25.197 -4.802 -7.778 1.00 93.44 816 PHE A C 1
ATOM 6450 O O . PHE A 1 816 ? 24.836 -4.126 -6.811 1.00 93.44 816 PHE A O 1
ATOM 6457 N N . VAL A 1 817 ? 25.154 -4.389 -9.046 1.00 95.94 817 VAL A N 1
ATOM 6458 C CA . VAL A 1 817 ? 24.431 -3.214 -9.549 1.00 95.94 817 VAL A CA 1
ATOM 6459 C C . VAL A 1 817 ? 23.757 -3.657 -10.846 1.00 95.94 817 VAL A C 1
ATOM 6461 O O . VAL A 1 817 ? 24.460 -3.963 -11.808 1.00 95.94 817 VAL A O 1
ATOM 6464 N N . GLY A 1 818 ? 22.428 -3.763 -10.865 1.00 90.50 818 GLY A N 1
ATOM 6465 C CA . GLY A 1 818 ? 21.715 -4.360 -12.004 1.00 90.50 818 GLY A CA 1
ATOM 6466 C C . GLY A 1 818 ? 21.478 -3.425 -13.194 1.00 90.50 818 GLY A C 1
ATOM 6467 O O . GLY A 1 818 ? 21.136 -3.908 -14.268 1.00 90.50 818 GLY A O 1
ATOM 6468 N N . GLY A 1 819 ? 21.681 -2.115 -13.034 1.00 93.88 819 GLY A N 1
ATOM 6469 C CA . GLY A 1 819 ? 21.559 -1.110 -14.094 1.00 93.88 819 GLY A CA 1
ATOM 6470 C C . GLY A 1 819 ? 22.830 -0.280 -14.291 1.00 93.88 819 GLY A C 1
ATOM 6471 O O . GLY A 1 819 ? 23.950 -0.768 -14.134 1.00 93.88 819 GLY A O 1
ATOM 6472 N N . ASP A 1 820 ? 22.652 0.992 -14.649 1.00 95.12 820 ASP A N 1
ATOM 6473 C CA . ASP A 1 820 ? 23.768 1.901 -14.943 1.00 95.12 820 ASP A CA 1
ATOM 6474 C C . ASP A 1 820 ? 24.571 2.276 -13.691 1.00 95.12 820 ASP A C 1
ATOM 6476 O O . ASP A 1 820 ? 24.027 2.484 -12.605 1.00 95.12 820 ASP A O 1
ATOM 6480 N N . ILE A 1 821 ? 25.872 2.478 -13.871 1.00 95.94 821 ILE A N 1
ATOM 6481 C CA . ILE A 1 821 ? 26.796 3.021 -12.877 1.00 95.94 821 ILE A CA 1
ATOM 6482 C C . ILE A 1 821 ? 27.278 4.378 -13.377 1.00 95.94 821 ILE A C 1
ATOM 6484 O O . ILE A 1 821 ? 27.986 4.474 -14.375 1.00 95.94 821 ILE A O 1
ATOM 6488 N N . LYS A 1 822 ? 26.948 5.445 -12.655 1.00 93.75 822 LYS A N 1
ATOM 6489 C CA . LYS A 1 822 ? 27.209 6.816 -13.085 1.00 93.75 822 LYS A CA 1
ATOM 6490 C C . LYS A 1 822 ? 27.832 7.638 -11.962 1.00 93.75 822 LYS A C 1
ATOM 6492 O O . LYS A 1 822 ? 27.187 7.928 -10.960 1.00 93.75 822 LYS A O 1
ATOM 6497 N N . LEU A 1 823 ? 29.087 8.050 -12.128 1.00 90.75 823 LEU A N 1
ATOM 6498 C CA . LEU A 1 823 ? 29.830 8.843 -11.143 1.00 90.75 823 LEU A CA 1
ATOM 6499 C C . LEU A 1 823 ? 30.362 10.124 -11.786 1.00 90.75 823 LEU A C 1
ATOM 6501 O O . LEU A 1 823 ? 31.282 10.090 -12.600 1.00 90.75 823 LEU A O 1
ATOM 6505 N N . LEU A 1 824 ? 29.788 11.260 -11.387 1.00 86.25 824 LEU A N 1
ATOM 6506 C CA . LEU A 1 824 ? 30.184 12.601 -11.810 1.00 86.25 824 LEU A CA 1
ATOM 6507 C C . LEU A 1 824 ? 30.739 13.344 -10.590 1.00 86.25 824 LEU A C 1
ATOM 6509 O O . LEU A 1 824 ? 29.991 13.885 -9.770 1.00 86.25 824 LEU A O 1
ATOM 6513 N N . SER A 1 825 ? 32.064 13.375 -10.452 1.00 79.94 825 SER A N 1
ATOM 6514 C CA . SER A 1 825 ? 32.737 13.946 -9.279 1.00 79.94 825 SER A CA 1
ATOM 6515 C C . SER A 1 825 ? 33.981 14.741 -9.681 1.00 79.94 825 SER A C 1
ATOM 6517 O O . SER A 1 825 ? 34.710 14.315 -10.577 1.00 79.94 825 SER A O 1
ATOM 6519 N N . PRO A 1 826 ? 34.287 15.883 -9.029 1.00 71.25 826 PRO A N 1
ATOM 6520 C CA . PRO A 1 826 ? 35.494 16.641 -9.342 1.00 71.25 826 PRO A CA 1
ATOM 6521 C C . PRO A 1 826 ? 36.761 15.801 -9.179 1.00 71.25 826 PRO A C 1
ATOM 6523 O O . PRO A 1 826 ? 37.658 15.896 -10.013 1.00 71.25 826 PRO A O 1
ATOM 6526 N N . ASN A 1 827 ? 36.844 14.968 -8.138 1.00 78.50 827 ASN A N 1
ATOM 6527 C CA . ASN A 1 827 ? 38.033 14.182 -7.834 1.00 78.50 827 ASN A CA 1
ATOM 6528 C C . ASN A 1 827 ? 37.657 12.912 -7.043 1.00 78.50 827 ASN A C 1
ATOM 6530 O O . ASN A 1 827 ? 36.973 13.009 -6.033 1.00 78.50 827 ASN A O 1
ATOM 6534 N N . PHE A 1 828 ? 38.092 11.736 -7.495 1.00 84.56 828 PHE A N 1
ATOM 6535 C CA . PHE A 1 828 ? 37.964 10.417 -6.851 1.00 84.56 828 PHE A CA 1
ATOM 6536 C C . PHE A 1 828 ? 39.079 9.510 -7.405 1.00 84.56 828 PHE A C 1
ATOM 6538 O O . PHE A 1 828 ? 39.529 9.750 -8.519 1.00 84.56 828 PHE A O 1
ATOM 6545 N N . THR A 1 829 ? 39.568 8.488 -6.696 1.00 78.19 829 THR A N 1
ATOM 6546 C CA . THR A 1 829 ? 40.690 7.647 -7.198 1.00 78.19 829 THR A CA 1
ATOM 6547 C C . THR A 1 829 ? 40.253 6.380 -7.929 1.00 78.19 829 THR A C 1
ATOM 6549 O O . THR A 1 829 ? 40.934 5.960 -8.860 1.00 78.19 829 THR A O 1
ATOM 6552 N N . ASN A 1 830 ? 39.145 5.771 -7.513 1.00 81.00 830 ASN A N 1
ATOM 6553 C CA . ASN A 1 830 ? 38.544 4.570 -8.098 1.00 81.00 830 ASN A CA 1
ATOM 6554 C C . ASN A 1 830 ? 37.043 4.549 -7.745 1.00 81.00 830 ASN A C 1
ATOM 6556 O O . ASN A 1 830 ? 36.605 5.278 -6.850 1.00 81.00 830 ASN A O 1
ATOM 6560 N N . LEU A 1 831 ? 36.267 3.700 -8.412 1.00 86.25 831 LEU A N 1
ATOM 6561 C CA . LEU A 1 831 ? 34.954 3.277 -7.940 1.00 86.25 831 LEU A CA 1
ATOM 6562 C C . LEU A 1 831 ? 35.135 2.111 -6.953 1.00 86.25 831 LEU A C 1
ATOM 6564 O O . LEU A 1 831 ? 35.702 1.081 -7.304 1.00 86.25 831 LEU A O 1
ATOM 6568 N N . GLY A 1 832 ? 34.677 2.277 -5.712 1.00 85.75 832 GLY A N 1
ATOM 6569 C CA . GLY A 1 832 ? 34.949 1.335 -4.624 1.00 85.75 832 GLY A CA 1
ATOM 6570 C C . GLY A 1 832 ? 34.180 0.012 -4.653 1.00 85.75 832 GLY A C 1
ATOM 6571 O O . GLY A 1 832 ? 34.407 -0.796 -3.763 1.00 85.75 832 GLY A O 1
ATOM 6572 N N . ILE A 1 833 ? 33.290 -0.225 -5.622 1.00 92.50 833 ILE A N 1
ATOM 6573 C CA . ILE A 1 833 ? 32.476 -1.452 -5.686 1.00 92.50 833 ILE A CA 1
ATOM 6574 C C . ILE A 1 833 ? 33.325 -2.703 -5.969 1.00 92.50 833 ILE A C 1
ATOM 6576 O O . ILE A 1 833 ? 34.431 -2.625 -6.511 1.00 92.50 833 ILE A O 1
ATOM 6580 N N . GLN A 1 834 ? 32.794 -3.883 -5.643 1.00 92.25 834 GLN A N 1
ATOM 6581 C CA . GLN A 1 834 ? 33.423 -5.150 -6.016 1.00 92.25 834 GLN A CA 1
ATOM 6582 C C . GLN A 1 834 ? 33.224 -5.438 -7.508 1.00 92.25 834 GLN A C 1
ATOM 6584 O O . GLN A 1 834 ? 32.199 -5.098 -8.094 1.00 92.25 834 GLN A O 1
ATOM 6589 N N . SER A 1 835 ? 34.219 -6.084 -8.123 1.00 91.88 835 SER A N 1
ATOM 6590 C CA . SER A 1 835 ? 34.178 -6.409 -9.549 1.00 91.88 835 SER A CA 1
ATOM 6591 C C . SER A 1 835 ? 33.168 -7.510 -9.856 1.00 91.88 835 SER A C 1
ATOM 6593 O O . SER A 1 835 ? 33.248 -8.604 -9.291 1.00 91.88 835 SER A O 1
ATOM 6595 N N . GLN A 1 836 ? 32.257 -7.214 -10.781 1.00 93.56 836 GLN A N 1
ATOM 6596 C CA . GLN A 1 836 ? 31.167 -8.092 -11.206 1.00 93.56 836 GLN A CA 1
ATOM 6597 C C . GLN A 1 836 ? 31.541 -8.802 -12.519 1.00 93.56 836 GLN A C 1
ATOM 6599 O O . GLN A 1 836 ? 32.247 -8.204 -13.339 1.00 93.56 836 GLN A O 1
ATOM 6604 N N . PRO A 1 837 ? 31.106 -10.056 -12.755 1.00 93.56 837 PRO A N 1
ATOM 6605 C CA . PRO A 1 837 ? 31.380 -10.756 -14.015 1.00 93.56 837 PRO A CA 1
ATOM 6606 C C . PRO A 1 837 ? 30.762 -10.067 -15.238 1.00 93.56 837 PRO A C 1
ATOM 6608 O O . PRO A 1 837 ? 31.310 -10.150 -16.337 1.00 93.56 837 PRO A O 1
ATOM 6611 N N . GLU A 1 838 ? 29.632 -9.396 -15.040 1.00 95.00 838 GLU A N 1
ATOM 6612 C CA . GLU A 1 838 ? 28.761 -8.860 -16.079 1.00 95.00 838 GLU A CA 1
ATOM 6613 C C . GLU A 1 838 ? 28.075 -7.598 -15.541 1.00 95.00 838 GLU A C 1
ATOM 6615 O O . GLU A 1 838 ? 27.618 -7.598 -14.399 1.00 95.00 838 GLU A O 1
ATOM 6620 N N . TYR A 1 839 ? 28.036 -6.532 -16.343 1.00 94.44 839 TYR A N 1
ATOM 6621 C CA . TYR A 1 839 ? 27.273 -5.310 -16.068 1.00 94.44 839 TYR A CA 1
ATOM 6622 C C . TYR A 1 839 ? 26.233 -5.111 -17.173 1.00 94.44 839 TYR A C 1
ATOM 6624 O O . TYR A 1 839 ? 26.567 -5.191 -18.357 1.00 94.44 839 TYR A O 1
ATOM 6632 N N . PHE A 1 840 ? 24.981 -4.853 -16.793 1.00 91.12 840 PHE A N 1
ATOM 6633 C CA . PHE A 1 840 ? 23.856 -4.780 -17.734 1.00 91.12 840 PHE A CA 1
ATOM 6634 C C . PHE A 1 840 ? 23.590 -3.369 -18.284 1.00 91.12 840 PHE A C 1
ATOM 6636 O O . PHE A 1 840 ? 23.049 -3.251 -19.380 1.00 91.12 840 PHE A O 1
ATOM 6643 N N . GLY A 1 841 ? 23.989 -2.317 -17.561 1.00 92.81 841 GLY A N 1
ATOM 6644 C CA . GLY A 1 841 ? 23.824 -0.917 -17.970 1.00 92.81 841 GLY A CA 1
ATOM 6645 C C . GLY A 1 841 ? 25.110 -0.225 -18.440 1.00 92.81 841 GLY A C 1
ATOM 6646 O O . GLY A 1 841 ? 26.163 -0.847 -18.610 1.00 92.81 841 GLY A O 1
ATOM 6647 N N . ASP A 1 842 ? 25.017 1.091 -18.621 1.00 95.12 842 ASP A N 1
ATOM 6648 C CA . ASP A 1 842 ? 26.141 1.983 -18.917 1.00 95.12 842 ASP A CA 1
ATOM 6649 C C . ASP A 1 842 ? 27.016 2.223 -17.670 1.00 95.12 842 ASP A C 1
ATOM 6651 O O . ASP A 1 842 ? 26.519 2.467 -16.573 1.00 95.12 842 ASP A O 1
ATOM 6655 N N . ILE A 1 843 ? 28.339 2.244 -17.838 1.00 95.62 843 ILE A N 1
ATOM 6656 C CA . ILE A 1 843 ? 29.324 2.644 -16.826 1.00 95.62 843 ILE A CA 1
ATOM 6657 C C . ILE A 1 843 ? 29.937 3.987 -17.244 1.00 95.62 843 ILE A C 1
ATOM 6659 O O . ILE A 1 843 ? 30.868 4.034 -18.047 1.00 95.62 843 ILE A O 1
ATOM 6663 N N . ILE A 1 844 ? 29.435 5.087 -16.680 1.00 93.12 844 ILE A N 1
ATOM 6664 C CA . ILE A 1 844 ? 29.843 6.463 -17.000 1.00 93.12 844 ILE A CA 1
ATOM 6665 C C . ILE A 1 844 ? 30.586 7.069 -15.806 1.00 93.12 844 ILE A C 1
ATOM 6667 O O . ILE A 1 844 ? 29.979 7.490 -14.818 1.00 93.12 844 ILE A O 1
ATOM 6671 N N . LEU A 1 845 ? 31.914 7.140 -15.895 1.00 91.50 845 LEU A N 1
ATOM 6672 C CA . LEU A 1 845 ? 32.776 7.739 -14.876 1.00 91.50 845 LEU A CA 1
ATOM 6673 C C . LEU A 1 845 ? 33.418 9.018 -15.433 1.00 91.50 845 LEU A C 1
ATOM 6675 O O . LEU A 1 845 ? 34.347 8.949 -16.237 1.00 91.50 845 LEU A O 1
ATOM 6679 N N . THR A 1 846 ? 32.955 10.183 -14.975 1.00 85.62 846 THR A N 1
ATOM 6680 C CA . THR A 1 846 ? 33.449 11.498 -15.419 1.00 85.62 846 THR A CA 1
ATOM 6681 C C . THR A 1 846 ? 34.130 12.230 -14.267 1.00 85.62 846 THR A C 1
ATOM 6683 O O . THR A 1 846 ? 33.532 12.475 -13.213 1.00 85.62 846 THR A O 1
ATOM 6686 N N . SER A 1 847 ? 35.385 12.627 -14.485 1.00 77.31 847 SER A N 1
ATOM 6687 C CA . SER A 1 847 ? 36.138 13.490 -13.571 1.00 77.31 847 SER A CA 1
ATOM 6688 C C . SER A 1 847 ? 36.187 14.947 -14.049 1.00 77.31 847 SER A C 1
ATOM 6690 O O . SER A 1 847 ? 36.153 15.209 -15.247 1.00 77.31 847 SER A O 1
ATOM 6692 N N . TYR A 1 848 ? 36.352 15.908 -13.132 1.00 73.38 848 TYR A N 1
ATOM 6693 C CA . TYR A 1 848 ? 36.646 17.308 -13.477 1.00 73.38 848 TYR A CA 1
ATOM 6694 C C . TYR A 1 848 ? 38.046 17.785 -13.029 1.00 73.38 848 TYR A C 1
ATOM 6696 O O . TYR A 1 848 ? 38.276 18.995 -12.970 1.00 73.38 848 TYR A O 1
ATOM 6704 N N . THR A 1 849 ? 38.980 16.880 -12.687 1.00 72.19 849 THR A N 1
ATOM 6705 C CA . THR A 1 849 ? 40.366 17.240 -12.305 1.00 72.19 849 THR A CA 1
ATOM 6706 C C . THR A 1 849 ? 41.439 16.243 -12.763 1.00 72.19 849 THR A C 1
ATOM 6708 O O . THR A 1 849 ? 41.243 15.031 -12.774 1.00 72.19 849 THR A O 1
ATOM 6711 N N . ASP A 1 850 ? 42.645 16.762 -13.012 1.00 66.56 850 ASP A N 1
ATOM 6712 C CA . ASP A 1 850 ? 43.814 16.052 -13.570 1.00 66.56 850 ASP A CA 1
ATOM 6713 C C . ASP A 1 850 ? 44.456 14.982 -12.651 1.00 66.56 850 ASP A C 1
ATOM 6715 O O . ASP A 1 850 ? 45.589 14.539 -12.881 1.00 66.56 850 ASP A O 1
ATOM 6719 N N . ASN A 1 851 ? 43.772 14.567 -11.578 1.00 65.25 851 ASN A N 1
ATOM 6720 C CA . ASN A 1 851 ? 44.265 13.605 -10.583 1.00 65.25 851 ASN A CA 1
ATOM 6721 C C . ASN A 1 851 ? 43.293 12.453 -10.268 1.00 65.25 851 ASN A C 1
ATOM 6723 O O . ASN A 1 851 ? 43.586 11.658 -9.375 1.00 65.25 851 ASN A O 1
ATOM 6727 N N . ALA A 1 852 ? 42.171 12.345 -10.981 1.00 74.12 852 ALA A N 1
ATOM 6728 C CA . ALA A 1 852 ? 41.096 11.421 -10.637 1.00 74.12 852 ALA A CA 1
ATOM 6729 C C . ALA A 1 852 ? 40.868 10.278 -11.638 1.00 74.12 852 ALA A C 1
ATOM 6731 O O . ALA A 1 852 ? 41.285 10.337 -12.792 1.00 74.12 852 ALA A O 1
ATOM 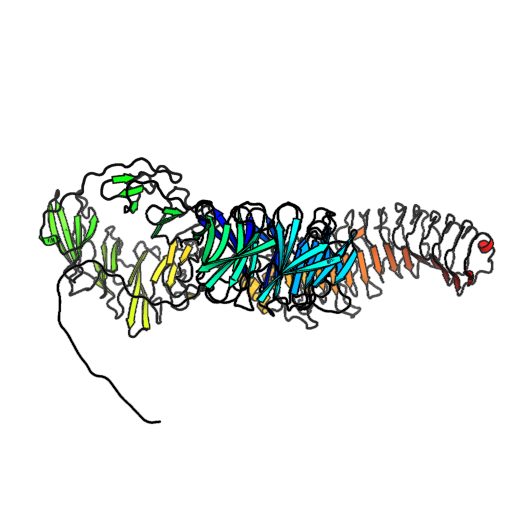6732 N N . LEU A 1 853 ? 40.250 9.212 -11.123 1.00 84.62 853 LEU A N 1
ATOM 6733 C CA . LEU A 1 853 ? 40.202 7.849 -11.644 1.00 84.62 853 LEU A CA 1
ATOM 6734 C C . LEU A 1 853 ? 41.592 7.368 -12.097 1.00 84.62 853 LEU A C 1
ATOM 6736 O O . LEU A 1 853 ? 41.964 7.500 -13.259 1.00 84.62 853 LEU A O 1
ATOM 6740 N N . THR A 1 854 ? 42.385 6.847 -11.156 1.00 86.31 854 THR A N 1
ATOM 6741 C CA . THR A 1 854 ? 43.777 6.409 -11.381 1.00 86.31 854 THR A CA 1
ATOM 6742 C C . THR A 1 854 ? 43.920 4.902 -11.599 1.00 86.31 854 THR A C 1
ATOM 6744 O O . THR A 1 854 ? 44.950 4.457 -12.104 1.00 86.31 854 THR A O 1
ATOM 6747 N N . ASN A 1 855 ? 42.901 4.113 -11.253 1.00 86.38 855 ASN A N 1
ATOM 6748 C CA . ASN A 1 855 ? 42.776 2.694 -11.591 1.00 86.38 855 ASN A CA 1
ATOM 6749 C C . ASN A 1 855 ? 41.299 2.328 -11.810 1.00 86.38 855 ASN A C 1
ATOM 6751 O O . ASN A 1 855 ? 40.413 3.094 -11.444 1.00 86.38 855 ASN A O 1
ATOM 6755 N N . ILE A 1 856 ? 41.063 1.160 -12.407 1.00 90.38 856 ILE A N 1
ATOM 6756 C CA . ILE A 1 856 ? 39.738 0.605 -12.732 1.00 90.38 856 ILE A CA 1
ATOM 6757 C C . ILE A 1 856 ? 39.611 -0.827 -12.187 1.00 90.38 856 ILE A C 1
ATOM 6759 O O . ILE A 1 856 ? 39.146 -1.737 -12.872 1.00 90.38 856 ILE A O 1
ATOM 6763 N N . ASP A 1 857 ? 40.068 -1.061 -10.953 1.00 90.44 857 ASP A N 1
ATOM 6764 C CA . ASP A 1 857 ? 40.139 -2.411 -10.369 1.00 90.44 857 ASP A CA 1
ATOM 6765 C C . ASP A 1 857 ? 38.759 -3.093 -10.218 1.00 90.44 857 ASP A C 1
ATOM 6767 O O . ASP A 1 857 ? 38.682 -4.321 -10.134 1.00 90.44 857 ASP A O 1
ATOM 6771 N N . PHE A 1 858 ? 37.661 -2.330 -10.273 1.00 91.38 858 PHE A N 1
ATOM 6772 C CA . PHE A 1 858 ? 36.287 -2.849 -10.335 1.00 91.38 858 PHE A CA 1
ATOM 6773 C C . PHE A 1 858 ? 35.959 -3.595 -11.651 1.00 91.38 858 PHE A C 1
ATOM 6775 O O . PHE A 1 858 ? 34.936 -4.276 -11.730 1.00 91.38 858 PHE A O 1
ATOM 6782 N N . LEU A 1 859 ? 36.825 -3.538 -12.671 1.00 92.62 859 LEU A N 1
ATOM 6783 C CA . LEU A 1 859 ? 36.691 -4.313 -13.917 1.00 92.62 859 LEU A CA 1
ATOM 6784 C C . LEU A 1 859 ? 37.529 -5.606 -13.942 1.00 92.62 859 LEU A C 1
ATOM 6786 O O . LEU A 1 859 ? 37.480 -6.359 -14.910 1.00 92.62 859 LEU A O 1
ATOM 6790 N N . LYS A 1 860 ? 38.287 -5.901 -12.875 1.00 92.38 860 LYS A N 1
ATOM 6791 C CA . LYS A 1 860 ? 39.300 -6.975 -12.838 1.00 92.38 860 LYS A CA 1
ATOM 6792 C C . LYS A 1 860 ? 38.795 -8.383 -13.192 1.00 92.38 860 LYS A C 1
ATOM 6794 O O . LYS A 1 860 ? 39.543 -9.182 -13.760 1.00 92.38 860 LYS A O 1
ATOM 6799 N N . ASN A 1 861 ? 37.554 -8.698 -12.830 1.00 91.88 861 ASN A N 1
ATOM 6800 C CA . ASN A 1 861 ? 36.917 -9.997 -13.064 1.00 91.88 861 ASN A CA 1
ATOM 6801 C C . ASN A 1 861 ? 35.794 -9.925 -14.116 1.00 91.88 861 ASN A C 1
ATOM 6803 O O . ASN A 1 861 ? 35.082 -10.908 -14.314 1.00 91.88 861 ASN A O 1
ATOM 6807 N N . THR A 1 862 ? 35.625 -8.773 -14.764 1.00 95.25 862 THR A N 1
ATOM 6808 C CA . THR A 1 862 ? 34.519 -8.492 -15.680 1.00 95.25 862 THR A CA 1
ATOM 6809 C C . THR A 1 862 ? 34.788 -9.076 -17.060 1.00 95.25 862 THR A C 1
ATOM 6811 O O . THR A 1 862 ? 35.869 -8.897 -17.620 1.00 95.25 862 THR A O 1
ATOM 6814 N N . ARG A 1 863 ? 33.783 -9.773 -17.596 1.00 94.62 863 ARG A N 1
ATOM 6815 C CA . ARG A 1 863 ? 33.756 -10.344 -18.948 1.00 94.62 863 ARG A CA 1
ATOM 6816 C C . ARG A 1 863 ? 32.838 -9.575 -19.886 1.00 94.62 863 ARG A C 1
ATOM 6818 O O . ARG A 1 863 ? 33.146 -9.476 -21.065 1.00 94.62 863 ARG A O 1
ATOM 6825 N N . LYS A 1 864 ? 31.732 -9.022 -19.387 1.00 94.94 864 LYS A N 1
ATOM 6826 C CA . LYS A 1 864 ? 30.706 -8.391 -20.228 1.00 94.94 864 LYS A CA 1
ATOM 6827 C C . LYS A 1 864 ? 30.259 -7.046 -19.666 1.00 94.94 864 LYS A C 1
ATOM 6829 O O . LYS A 1 864 ? 30.044 -6.918 -18.462 1.00 94.94 864 LYS A O 1
ATOM 6834 N N . ILE A 1 865 ? 30.104 -6.062 -20.544 1.00 95.56 865 ILE A N 1
ATOM 6835 C CA . ILE A 1 865 ? 29.417 -4.794 -20.279 1.00 95.56 865 ILE A CA 1
ATOM 6836 C C . ILE A 1 865 ? 28.423 -4.606 -21.428 1.00 95.56 865 ILE A C 1
ATOM 6838 O O . ILE A 1 865 ? 28.825 -4.283 -22.541 1.00 95.56 865 ILE A O 1
ATOM 6842 N N . HIS A 1 866 ? 27.136 -4.851 -21.189 1.00 93.19 866 HIS A N 1
ATOM 6843 C CA . HIS A 1 866 ? 26.110 -4.766 -22.242 1.00 93.19 866 HIS A CA 1
ATOM 6844 C C . HIS A 1 866 ? 25.930 -3.334 -22.759 1.00 93.19 866 HIS A C 1
ATOM 6846 O O . HIS A 1 866 ? 25.736 -3.122 -23.957 1.00 93.19 866 HIS A O 1
ATOM 6852 N N . GLY A 1 867 ? 26.041 -2.355 -21.859 1.00 94.06 867 GLY A N 1
ATOM 6853 C CA . GLY A 1 867 ? 26.034 -0.934 -22.183 1.00 94.06 867 GLY A CA 1
ATOM 6854 C C . GLY A 1 867 ? 27.412 -0.366 -22.541 1.00 94.06 867 GLY A C 1
ATOM 6855 O O . GLY A 1 867 ? 28.301 -1.023 -23.091 1.00 94.06 867 GLY A O 1
ATOM 6856 N N . SER A 1 868 ? 27.577 0.909 -22.224 1.00 95.12 868 SER A N 1
ATOM 6857 C CA . SER A 1 868 ? 28.702 1.755 -22.605 1.00 95.12 868 SER A CA 1
ATOM 6858 C C . SER A 1 868 ? 29.704 1.884 -21.461 1.00 95.12 868 SER A C 1
ATOM 6860 O O . SER A 1 868 ? 29.342 2.345 -20.385 1.00 95.12 868 SER A O 1
ATOM 6862 N N . LEU A 1 869 ? 30.981 1.572 -21.675 1.00 95.12 869 LEU A N 1
ATOM 6863 C CA . LEU A 1 869 ? 32.058 1.937 -20.755 1.00 95.12 869 LEU A CA 1
ATOM 6864 C C . LEU A 1 869 ? 32.640 3.295 -21.168 1.00 95.12 869 LEU A C 1
ATOM 6866 O O . LEU A 1 869 ? 33.460 3.364 -22.082 1.00 95.12 869 LEU A O 1
ATOM 6870 N N . ASN A 1 870 ? 32.223 4.369 -20.493 1.00 93.75 870 ASN A N 1
ATOM 6871 C CA . ASN A 1 870 ? 32.696 5.731 -20.734 1.00 93.75 870 ASN A CA 1
ATOM 6872 C C . ASN A 1 870 ? 33.518 6.264 -19.545 1.00 93.75 870 ASN A C 1
ATOM 6874 O O . ASN A 1 870 ? 32.982 6.547 -18.473 1.00 93.75 870 ASN A O 1
ATOM 6878 N N . LEU A 1 871 ? 34.830 6.413 -19.741 1.00 90.81 871 LEU A N 1
ATOM 6879 C CA . LEU A 1 871 ? 35.793 6.913 -18.759 1.00 90.81 871 LEU A CA 1
ATOM 6880 C C . LEU A 1 871 ? 36.335 8.276 -19.208 1.00 90.81 871 LEU A C 1
ATOM 6882 O O . LEU A 1 871 ? 37.365 8.378 -19.886 1.00 90.81 871 LEU A O 1
ATOM 6886 N N . GLU A 1 872 ? 35.640 9.341 -18.821 1.00 85.56 872 GLU A N 1
ATOM 6887 C CA . GLU A 1 872 ? 35.963 10.704 -19.236 1.00 85.56 872 GLU A CA 1
ATOM 6888 C C . GLU A 1 872 ? 36.933 11.387 -18.267 1.00 85.56 872 GLU A C 1
ATOM 6890 O O . GLU A 1 872 ? 36.796 11.306 -17.040 1.00 85.56 872 GLU A O 1
ATOM 6895 N N . THR A 1 873 ? 37.906 12.104 -18.844 1.00 81.06 873 THR A N 1
ATOM 6896 C CA . THR A 1 873 ? 38.831 13.003 -18.126 1.00 81.06 873 THR A CA 1
ATOM 6897 C C . THR A 1 873 ? 39.587 12.326 -16.970 1.00 81.06 873 THR A C 1
ATOM 6899 O O . THR A 1 873 ? 39.896 12.938 -15.950 1.00 81.06 873 THR A O 1
ATOM 6902 N N . CYS A 1 874 ? 39.930 11.049 -17.151 1.00 81.50 874 CYS A N 1
ATOM 6903 C CA . CYS A 1 874 ? 40.532 10.189 -16.133 1.00 81.50 874 CYS A CA 1
ATOM 6904 C C . CYS A 1 874 ? 42.070 10.129 -16.203 1.00 81.50 874 CYS A C 1
ATOM 6906 O O . CYS A 1 874 ? 42.707 10.631 -17.131 1.00 81.50 874 CYS A O 1
ATOM 6908 N N . GLN A 1 875 ? 42.702 9.507 -15.208 1.00 84.38 875 GLN A N 1
ATOM 6909 C CA . GLN A 1 875 ? 44.159 9.476 -15.009 1.00 84.38 875 GLN A CA 1
ATOM 6910 C C . GLN A 1 875 ? 44.724 8.050 -14.907 1.00 84.38 875 GLN A C 1
ATOM 6912 O O . GLN A 1 875 ? 45.818 7.846 -14.373 1.00 84.38 875 GLN A O 1
ATOM 6917 N N . VAL A 1 876 ? 43.977 7.067 -15.417 1.00 86.31 876 VAL A N 1
ATOM 6918 C CA . VAL A 1 876 ? 44.389 5.665 -15.517 1.00 86.31 876 VAL A CA 1
ATOM 6919 C C . VAL A 1 876 ? 45.661 5.540 -16.354 1.00 86.31 876 VAL A C 1
ATOM 6921 O O . VAL A 1 876 ? 45.760 6.082 -17.451 1.00 86.31 876 VAL A O 1
ATOM 6924 N N . THR A 1 877 ? 46.659 4.818 -15.848 1.00 84.81 877 THR A N 1
ATOM 6925 C CA . THR A 1 877 ? 47.911 4.570 -16.588 1.00 84.81 877 THR A CA 1
ATOM 6926 C C . THR A 1 877 ? 47.859 3.300 -17.433 1.00 84.81 877 THR A C 1
ATOM 6928 O O . THR A 1 877 ? 48.622 3.166 -18.393 1.00 84.81 877 THR A O 1
ATOM 6931 N N . THR A 1 878 ? 46.961 2.373 -17.101 1.00 85.06 878 THR A N 1
ATOM 6932 C CA . THR A 1 878 ? 46.789 1.088 -17.781 1.00 85.06 878 THR A CA 1
ATOM 6933 C C . THR A 1 878 ? 45.346 0.597 -17.688 1.00 85.06 878 THR A C 1
ATOM 6935 O O . THR A 1 878 ? 44.652 0.928 -16.724 1.00 85.06 878 THR A O 1
ATOM 6938 N N . LEU A 1 879 ? 44.908 -0.202 -18.667 1.00 87.00 879 LEU A N 1
ATOM 6939 C CA . LEU A 1 879 ? 43.585 -0.841 -18.688 1.00 87.00 879 LEU A CA 1
ATOM 6940 C C . LEU A 1 879 ? 43.643 -2.366 -18.467 1.00 87.00 879 LEU A C 1
ATOM 6942 O O . LEU A 1 879 ? 42.619 -3.039 -18.551 1.00 87.00 879 LEU A O 1
ATOM 6946 N N . GLU A 1 880 ? 44.810 -2.898 -18.079 1.00 86.50 880 GLU A N 1
ATOM 6947 C CA . GLU A 1 880 ? 45.034 -4.304 -17.699 1.00 86.50 880 GLU A CA 1
ATOM 6948 C C . GLU A 1 880 ? 43.983 -4.921 -16.745 1.00 86.50 880 GLU A C 1
ATOM 6950 O O . GLU A 1 880 ? 43.735 -6.123 -16.867 1.00 86.50 880 GLU A O 1
ATOM 6955 N N . PRO A 1 881 ? 43.324 -4.194 -15.811 1.00 90.31 881 PRO A N 1
ATOM 6956 C CA . PRO A 1 881 ? 42.209 -4.768 -15.058 1.00 90.31 881 PRO A CA 1
ATOM 6957 C C . PRO A 1 881 ? 41.079 -5.288 -15.962 1.00 90.31 881 PRO A C 1
ATOM 6959 O O . PRO A 1 881 ? 40.604 -6.398 -15.752 1.00 90.31 881 PRO A O 1
ATOM 6962 N N . ALA A 1 882 ? 40.718 -4.568 -17.026 1.00 90.19 882 ALA A N 1
ATOM 6963 C CA . ALA A 1 882 ? 39.654 -4.951 -17.956 1.00 90.19 882 ALA A CA 1
ATOM 6964 C C . ALA A 1 882 ? 40.100 -5.966 -19.036 1.00 90.19 882 ALA A C 1
ATOM 6966 O O . ALA A 1 882 ? 39.408 -6.167 -20.032 1.00 90.19 882 ALA A O 1
ATOM 6967 N N . LYS A 1 883 ? 41.249 -6.637 -18.876 1.00 88.75 883 LYS A N 1
ATOM 6968 C CA . LYS A 1 883 ? 41.788 -7.563 -19.893 1.00 88.75 883 LYS A CA 1
ATOM 6969 C C . LYS A 1 883 ? 40.924 -8.786 -20.202 1.00 88.75 883 LYS A C 1
ATOM 6971 O O . LYS A 1 883 ? 41.070 -9.354 -21.276 1.00 88.75 883 LYS A O 1
ATOM 6976 N N . ASN A 1 884 ? 40.061 -9.188 -19.268 1.00 90.56 884 ASN A N 1
ATOM 6977 C CA . ASN A 1 884 ? 39.164 -10.336 -19.420 1.00 90.56 884 ASN A CA 1
ATOM 6978 C C . ASN A 1 884 ? 37.843 -9.970 -20.126 1.00 90.56 884 ASN A C 1
ATOM 6980 O O . ASN A 1 884 ? 36.967 -10.824 -20.222 1.00 90.56 884 ASN A O 1
ATOM 6984 N N . LEU A 1 885 ? 37.684 -8.715 -20.567 1.00 93.06 885 LEU A N 1
ATOM 6985 C CA . LEU A 1 885 ? 36.480 -8.235 -21.235 1.00 93.06 885 LEU A CA 1
ATOM 6986 C C . LEU A 1 885 ? 36.357 -8.880 -22.627 1.00 93.06 885 LEU A C 1
ATOM 6988 O O . LEU A 1 885 ? 37.248 -8.743 -23.464 1.00 93.06 885 LEU A O 1
ATOM 6992 N N . GLU A 1 886 ? 35.249 -9.583 -22.829 1.00 93.56 886 GLU A N 1
ATOM 6993 C CA . GLU A 1 886 ? 34.821 -10.297 -24.037 1.00 93.56 886 GLU A CA 1
ATOM 6994 C C . GLU A 1 886 ? 33.816 -9.459 -24.843 1.00 93.56 886 GLU A C 1
ATOM 6996 O O . GLU A 1 886 ? 33.805 -9.514 -26.069 1.00 93.56 886 GLU A O 1
ATOM 7001 N N . GLU A 1 887 ? 32.992 -8.654 -24.164 1.00 93.31 887 GLU A N 1
ATOM 7002 C CA . GLU A 1 887 ? 31.898 -7.890 -24.770 1.00 93.31 887 GLU A CA 1
ATOM 7003 C C . GLU A 1 887 ? 31.790 -6.486 -24.164 1.00 93.31 887 GLU A C 1
ATOM 7005 O O . GLU A 1 887 ? 31.813 -6.325 -22.939 1.00 93.31 887 GLU A O 1
ATOM 7010 N N . VAL A 1 888 ? 31.650 -5.476 -25.029 1.00 94.69 888 VAL A N 1
ATOM 7011 C CA . VAL A 1 888 ? 31.307 -4.102 -24.644 1.00 94.69 888 VAL A CA 1
ATOM 7012 C C . VAL A 1 888 ? 30.421 -3.441 -25.702 1.00 94.69 888 VAL A C 1
ATOM 7014 O O . VAL A 1 888 ? 30.726 -3.506 -26.896 1.00 94.69 888 VAL A O 1
ATOM 7017 N N . GLY A 1 889 ? 29.336 -2.791 -25.274 1.00 93.25 889 GLY A N 1
ATOM 7018 C CA . GLY A 1 889 ? 28.418 -2.076 -26.162 1.00 93.25 889 GLY A CA 1
ATOM 7019 C C . GLY A 1 889 ? 29.086 -0.887 -26.855 1.00 93.25 889 GLY A C 1
ATOM 7020 O O . GLY A 1 889 ? 29.187 -0.859 -28.080 1.00 93.25 889 GLY A O 1
ATOM 7021 N N . GLU A 1 890 ? 29.585 0.079 -26.085 1.00 94.75 890 GLU A N 1
ATOM 7022 C CA . GLU A 1 890 ? 30.338 1.258 -26.550 1.00 94.75 890 GLU A CA 1
ATOM 7023 C C . GLU A 1 890 ? 31.523 1.499 -25.602 1.00 94.75 890 GLU A C 1
ATOM 7025 O O . GLU A 1 890 ? 31.396 1.300 -24.398 1.00 94.75 890 GLU A O 1
ATOM 7030 N N . PHE A 1 891 ? 32.695 1.880 -26.112 1.00 93.94 891 PHE A N 1
ATOM 7031 C CA . PHE A 1 891 ? 33.914 1.987 -25.302 1.00 93.94 891 PHE A CA 1
ATOM 7032 C C . PHE A 1 891 ? 34.595 3.329 -25.558 1.00 93.94 891 PHE A C 1
ATOM 7034 O O . PHE A 1 891 ? 35.139 3.560 -26.636 1.00 93.94 891 PHE A O 1
ATOM 7041 N N . ILE A 1 892 ? 34.557 4.221 -24.571 1.00 92.25 892 ILE A N 1
ATOM 7042 C CA . ILE A 1 892 ? 35.071 5.589 -24.658 1.00 92.25 892 ILE A CA 1
ATOM 7043 C C . ILE A 1 892 ? 36.029 5.810 -23.491 1.00 92.25 892 ILE A C 1
ATOM 7045 O O . ILE A 1 892 ? 35.638 5.723 -22.331 1.00 92.25 892 ILE A O 1
ATOM 7049 N N . ILE A 1 893 ? 37.296 6.109 -23.772 1.00 89.81 893 ILE A N 1
ATOM 7050 C CA . ILE A 1 893 ? 38.296 6.420 -22.744 1.00 89.81 893 ILE A CA 1
ATOM 7051 C C . ILE A 1 893 ? 39.077 7.667 -23.137 1.00 89.81 893 ILE A C 1
ATOM 7053 O O . ILE A 1 893 ? 39.724 7.712 -24.186 1.00 89.81 893 ILE A O 1
ATOM 7057 N N . ARG A 1 894 ? 39.071 8.667 -22.250 1.00 87.81 894 ARG A N 1
ATOM 7058 C CA . ARG A 1 894 ? 39.826 9.916 -22.407 1.00 87.81 894 ARG A CA 1
ATOM 7059 C C . ARG A 1 894 ? 40.756 10.114 -21.211 1.00 87.81 894 ARG A C 1
ATOM 7061 O O . ARG A 1 894 ? 40.304 10.513 -20.136 1.00 87.81 894 ARG A O 1
ATOM 7068 N N . SER A 1 895 ? 42.052 9.831 -21.385 1.00 84.88 895 SER A N 1
ATOM 7069 C CA . SER A 1 895 ? 43.053 9.936 -20.314 1.00 84.88 895 SER A CA 1
ATOM 7070 C C . SER A 1 895 ? 44.433 10.405 -20.776 1.00 84.88 895 SER A C 1
ATOM 7072 O O . SER A 1 895 ? 45.113 9.760 -21.571 1.00 84.88 895 SER A O 1
ATOM 7074 N N . GLU A 1 896 ? 44.923 11.491 -20.180 1.00 80.06 896 GLU A N 1
ATOM 7075 C CA . GLU A 1 896 ? 46.246 12.053 -20.490 1.00 80.06 896 GLU A CA 1
ATOM 7076 C C . GLU A 1 896 ? 47.431 11.218 -19.970 1.00 80.06 896 GLU A C 1
ATOM 7078 O O . GLU A 1 896 ? 48.556 11.354 -20.466 1.00 80.06 896 GLU A O 1
ATOM 7083 N N . LYS A 1 897 ? 47.196 10.353 -18.973 1.00 82.00 897 LYS A N 1
ATOM 7084 C CA . LYS A 1 897 ? 48.228 9.513 -18.341 1.00 82.00 897 LYS A CA 1
ATOM 7085 C C . LYS A 1 897 ? 48.233 8.061 -18.824 1.00 82.00 897 LYS A C 1
ATOM 7087 O O . LYS A 1 897 ? 49.109 7.314 -18.389 1.00 82.00 897 LYS A O 1
ATOM 7092 N N . LEU A 1 898 ? 47.333 7.673 -19.730 1.00 81.38 898 LEU A N 1
ATOM 7093 C CA . LEU A 1 898 ? 47.287 6.318 -20.277 1.00 81.38 898 LEU A CA 1
ATOM 7094 C C . LEU A 1 898 ? 48.589 5.985 -21.022 1.00 81.38 898 LEU A C 1
ATOM 7096 O O . LEU A 1 898 ? 49.022 6.719 -21.911 1.00 81.38 898 LEU A O 1
ATOM 7100 N N . GLN A 1 899 ? 49.224 4.879 -20.627 1.00 77.69 899 GLN A N 1
ATOM 7101 C CA . GLN A 1 899 ? 50.491 4.393 -21.185 1.00 77.69 899 GLN A CA 1
ATOM 7102 C C . GLN A 1 899 ? 50.319 3.079 -21.950 1.00 77.69 899 GLN A C 1
ATOM 7104 O O . GLN A 1 899 ? 50.982 2.895 -22.966 1.00 77.69 899 GLN A O 1
ATOM 7109 N N . THR A 1 900 ? 49.446 2.182 -21.473 1.00 74.00 900 THR A N 1
ATOM 7110 C CA . THR A 1 900 ? 49.209 0.846 -22.053 1.00 74.00 900 THR A CA 1
ATOM 7111 C C . THR A 1 900 ? 47.724 0.491 -22.031 1.00 74.00 900 THR A C 1
ATOM 7113 O O . THR A 1 900 ? 47.017 0.864 -21.099 1.00 74.00 900 THR A O 1
ATOM 7116 N N . ILE A 1 901 ? 47.247 -0.243 -23.038 1.00 78.62 901 ILE A N 1
ATOM 7117 C CA . ILE A 1 901 ? 45.858 -0.724 -23.092 1.00 78.62 901 ILE A CA 1
ATOM 7118 C C . ILE A 1 901 ? 45.775 -2.127 -22.476 1.00 78.62 901 ILE A C 1
ATOM 7120 O O . ILE A 1 901 ? 45.109 -2.296 -21.464 1.00 78.62 901 ILE A O 1
ATOM 7124 N N . GLY A 1 902 ? 46.500 -3.118 -23.006 1.00 76.38 902 GLY A N 1
ATOM 7125 C CA . GLY A 1 902 ? 46.647 -4.435 -22.356 1.00 76.38 902 GLY A CA 1
ATOM 7126 C C . GLY A 1 902 ? 45.364 -5.279 -22.288 1.00 76.38 902 GLY A C 1
ATOM 7127 O O . GLY A 1 902 ? 45.320 -6.285 -21.586 1.00 76.38 902 GLY A O 1
ATOM 7128 N N . MET A 1 903 ? 44.312 -4.879 -23.009 1.00 85.75 903 MET A N 1
ATOM 7129 C CA . MET A 1 903 ? 42.972 -5.463 -22.917 1.00 85.75 903 MET A CA 1
ATOM 7130 C C . MET A 1 903 ? 42.300 -5.655 -24.282 1.00 85.75 903 MET A C 1
ATOM 7132 O O . MET A 1 903 ? 42.833 -5.258 -25.321 1.00 85.75 903 MET A O 1
ATOM 7136 N N . GLY A 1 904 ? 41.109 -6.258 -24.269 1.00 80.00 904 GLY A N 1
ATOM 7137 C CA . GLY A 1 904 ? 40.278 -6.441 -25.457 1.00 80.00 904 GLY A CA 1
ATOM 7138 C C . GLY A 1 904 ? 40.749 -7.556 -26.392 1.00 80.00 904 GLY A C 1
ATOM 7139 O O . GLY A 1 904 ? 40.293 -7.613 -27.528 1.00 80.00 904 GLY A O 1
ATOM 7140 N N . SER A 1 905 ? 41.653 -8.441 -25.951 1.00 86.06 905 SER A N 1
ATOM 7141 C CA . SER A 1 905 ? 42.076 -9.595 -26.758 1.00 86.06 905 SER A CA 1
ATOM 7142 C C . SER A 1 905 ? 40.915 -10.526 -27.096 1.00 86.06 905 SER A C 1
ATOM 7144 O O . SER A 1 905 ? 40.932 -11.122 -28.165 1.00 86.06 905 SER A O 1
ATOM 7146 N N . GLU A 1 906 ? 39.899 -10.614 -26.235 1.00 89.38 906 GLU A N 1
ATOM 7147 C CA . GLU A 1 906 ? 38.729 -11.476 -26.437 1.00 89.38 906 GLU A CA 1
ATOM 7148 C C . GLU A 1 906 ? 37.577 -10.787 -27.195 1.00 89.38 906 GLU A C 1
ATOM 7150 O O . GLU A 1 906 ? 36.667 -11.470 -27.655 1.00 89.38 906 GLU A O 1
ATOM 7155 N N . ILE A 1 907 ? 37.623 -9.460 -27.377 1.00 92.00 907 ILE A N 1
ATOM 7156 C CA . ILE A 1 907 ? 36.560 -8.690 -28.043 1.00 92.00 907 ILE A CA 1
ATOM 7157 C C . ILE A 1 9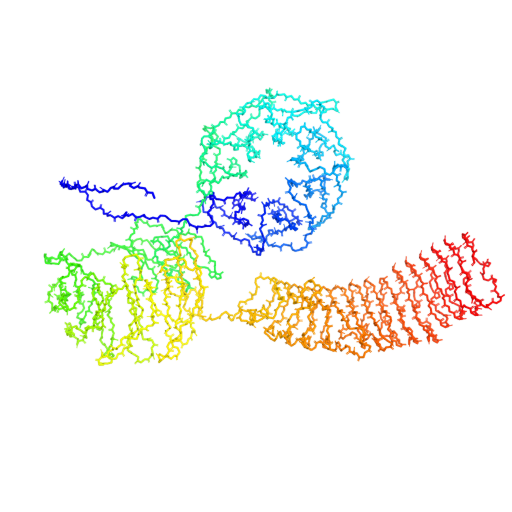07 ? 36.692 -8.850 -29.559 1.00 92.00 907 ILE A C 1
ATOM 7159 O O . ILE A 1 907 ? 37.686 -8.416 -30.146 1.00 92.00 907 ILE A O 1
ATOM 7163 N N . ASP A 1 908 ? 35.681 -9.432 -30.209 1.00 92.50 908 ASP A N 1
ATOM 7164 C CA . ASP A 1 908 ? 35.647 -9.593 -31.669 1.00 92.50 908 ASP A CA 1
ATOM 7165 C C . ASP A 1 908 ? 34.850 -8.496 -32.401 1.00 92.50 908 ASP A C 1
ATOM 7167 O O . ASP A 1 908 ? 35.081 -8.238 -33.588 1.00 92.50 908 ASP A O 1
ATOM 7171 N N . SER A 1 909 ? 33.963 -7.801 -31.690 1.00 92.88 909 SER A N 1
ATOM 7172 C CA . SER A 1 909 ? 33.069 -6.779 -32.227 1.00 92.88 909 SER A CA 1
ATOM 7173 C C . SER A 1 909 ? 32.638 -5.778 -31.148 1.00 92.88 909 SER A C 1
ATOM 7175 O O . SER A 1 909 ? 32.538 -6.114 -29.972 1.00 92.88 909 SER A O 1
ATOM 7177 N N . ILE A 1 910 ? 32.402 -4.528 -31.556 1.00 95.25 910 ILE A N 1
ATOM 7178 C CA . ILE A 1 910 ? 31.814 -3.464 -30.729 1.00 95.25 910 ILE A CA 1
ATOM 7179 C C . ILE A 1 910 ? 30.645 -2.874 -31.519 1.00 95.25 910 ILE A C 1
ATOM 7181 O O . ILE A 1 910 ? 30.817 -2.448 -32.663 1.00 95.25 910 ILE A O 1
ATOM 7185 N N . ASN A 1 911 ? 29.447 -2.860 -30.934 1.00 91.50 911 ASN A N 1
ATOM 7186 C CA . ASN A 1 911 ? 28.232 -2.397 -31.619 1.00 91.50 911 ASN A CA 1
ATOM 7187 C C . ASN A 1 911 ? 28.133 -0.863 -31.683 1.00 91.50 911 ASN A C 1
ATOM 7189 O O . ASN A 1 911 ? 27.589 -0.307 -32.638 1.00 91.50 911 ASN A O 1
ATOM 7193 N N . GLY A 1 912 ? 28.668 -0.181 -30.675 1.00 93.69 912 GLY A N 1
ATOM 7194 C CA . GLY A 1 912 ? 28.795 1.264 -30.585 1.00 93.69 912 GLY A CA 1
ATOM 7195 C C . GLY A 1 912 ? 30.109 1.784 -31.166 1.00 93.69 912 GLY A C 1
ATOM 7196 O O . GLY A 1 912 ? 30.656 1.243 -32.131 1.00 93.69 912 GLY A O 1
ATOM 7197 N N . SER A 1 913 ? 30.586 2.879 -30.586 1.00 95.38 913 SER A N 1
ATOM 7198 C CA . SER A 1 913 ? 31.851 3.525 -30.929 1.00 95.38 913 SER A CA 1
ATOM 7199 C C . SER A 1 913 ? 33.001 2.942 -30.111 1.00 95.38 913 SER A C 1
ATOM 7201 O O . SER A 1 913 ? 32.804 2.439 -29.001 1.00 95.38 913 SER A O 1
ATOM 7203 N N . LEU A 1 914 ? 34.213 3.065 -30.644 1.00 93.88 914 LEU A N 1
ATOM 7204 C CA . LEU A 1 914 ? 35.452 2.836 -29.915 1.00 93.88 914 LEU A CA 1
ATOM 7205 C C . LEU A 1 914 ? 36.281 4.122 -29.954 1.00 93.88 914 LEU A C 1
ATOM 7207 O O . LEU A 1 914 ? 36.920 4.420 -30.962 1.00 93.88 914 LEU A O 1
ATOM 7211 N N . GLU A 1 915 ? 36.266 4.881 -28.860 1.00 91.81 915 GLU A N 1
ATOM 7212 C CA . GLU A 1 915 ? 37.082 6.082 -28.686 1.00 91.81 915 GLU A CA 1
ATOM 7213 C C . GLU A 1 915 ? 38.182 5.838 -27.644 1.00 91.81 915 GLU A C 1
ATOM 7215 O O . GLU A 1 915 ? 37.906 5.509 -26.491 1.00 91.81 915 GLU A O 1
ATOM 7220 N N . ILE A 1 916 ? 39.444 6.046 -28.025 1.00 87.44 916 ILE A N 1
ATOM 7221 C CA . ILE A 1 916 ? 40.580 6.022 -27.094 1.00 87.44 916 ILE A CA 1
ATOM 7222 C C . ILE A 1 916 ? 41.447 7.251 -27.343 1.00 87.44 916 ILE A C 1
ATOM 7224 O O . ILE A 1 916 ? 42.035 7.394 -28.416 1.00 87.44 916 ILE A O 1
ATOM 7228 N N . SER A 1 917 ? 41.582 8.121 -26.341 1.00 82.25 917 SER A N 1
ATOM 7229 C CA . SER A 1 917 ? 42.424 9.315 -26.426 1.00 82.25 917 SER A CA 1
ATOM 7230 C C . SER A 1 917 ? 43.381 9.478 -25.246 1.00 82.25 917 SER A C 1
ATOM 7232 O O . SER A 1 917 ? 42.996 9.369 -24.081 1.00 82.25 917 SER A O 1
ATOM 7234 N N . GLY A 1 918 ? 44.651 9.773 -25.554 1.00 72.94 918 GLY A N 1
ATOM 7235 C CA . GLY A 1 918 ? 45.667 10.078 -24.547 1.00 72.94 918 GLY A CA 1
ATOM 7236 C C . GLY A 1 918 ? 46.924 10.753 -25.099 1.00 72.94 918 GLY A C 1
ATOM 7237 O O . GLY A 1 918 ? 47.400 10.458 -26.193 1.00 72.94 918 GLY A O 1
ATOM 7238 N N . THR A 1 919 ? 47.490 11.681 -24.326 1.00 63.00 919 THR A N 1
ATOM 7239 C CA . THR A 1 919 ? 48.597 12.553 -24.766 1.00 63.00 919 THR A CA 1
ATOM 7240 C C . THR A 1 919 ? 49.983 11.909 -24.641 1.00 63.00 919 THR A C 1
ATOM 7242 O O . THR A 1 919 ? 50.906 12.300 -25.358 1.00 63.00 919 THR A O 1
ATOM 7245 N N . ASN A 1 920 ? 50.135 10.899 -23.774 1.00 61.16 920 ASN A N 1
ATOM 7246 C CA . ASN A 1 920 ? 51.410 10.235 -23.464 1.00 61.16 920 ASN A CA 1
ATOM 7247 C C . ASN A 1 920 ? 51.478 8.755 -23.883 1.00 61.16 920 ASN A C 1
ATOM 7249 O O . ASN A 1 920 ? 52.353 8.030 -23.415 1.00 61.16 920 ASN A O 1
ATOM 7253 N N . LEU A 1 921 ? 50.595 8.302 -24.776 1.00 60.59 921 LEU A N 1
ATOM 7254 C CA . LEU A 1 921 ? 50.560 6.918 -25.256 1.00 60.59 921 LEU A CA 1
ATOM 7255 C C . LEU A 1 921 ? 51.846 6.553 -26.026 1.00 60.59 921 LEU A C 1
ATOM 7257 O O . LEU A 1 921 ? 52.001 6.933 -27.189 1.00 60.59 921 LEU A O 1
ATOM 7261 N N . VAL A 1 922 ? 52.779 5.846 -25.374 1.00 54.47 922 VAL A N 1
ATOM 7262 C CA . VAL A 1 922 ? 54.104 5.508 -25.939 1.00 54.47 922 VAL A CA 1
ATOM 7263 C C . VAL A 1 922 ? 54.048 4.288 -26.863 1.00 54.47 922 VAL A C 1
ATOM 7265 O O . VAL A 1 922 ? 54.656 4.329 -27.924 1.00 54.47 922 VAL A O 1
ATOM 7268 N N . ASP A 1 923 ? 53.281 3.258 -26.507 1.00 56.00 923 ASP A N 1
ATOM 7269 C CA . ASP A 1 923 ? 53.004 2.081 -27.339 1.00 56.00 923 ASP A CA 1
ATOM 7270 C C . ASP A 1 923 ? 51.589 1.589 -26.990 1.00 56.00 923 ASP A C 1
ATOM 7272 O O . ASP A 1 923 ? 51.388 0.978 -25.942 1.00 56.00 923 ASP A O 1
ATOM 7276 N N . LEU A 1 924 ? 50.579 1.862 -27.830 1.00 53.25 924 LEU A N 1
ATOM 7277 C CA . LEU A 1 924 ? 49.193 1.454 -27.519 1.00 53.25 924 LEU A CA 1
ATOM 7278 C C . LEU A 1 924 ? 49.009 -0.076 -27.474 1.00 53.25 924 LEU A C 1
ATOM 7280 O O . LEU A 1 924 ? 48.054 -0.552 -26.864 1.00 53.25 924 LEU A O 1
ATOM 7284 N N . PHE A 1 925 ? 49.887 -0.835 -28.135 1.00 54.09 925 PHE A N 1
ATOM 7285 C CA . PHE A 1 925 ? 49.682 -2.253 -28.406 1.00 54.09 925 PHE A CA 1
ATOM 7286 C C . PHE A 1 925 ? 50.950 -3.051 -28.102 1.00 54.09 925 PHE A C 1
ATOM 7288 O O . PHE A 1 925 ? 51.925 -3.012 -28.852 1.00 54.09 925 PHE A O 1
ATOM 7295 N N . SER A 1 926 ? 50.883 -3.864 -27.049 1.00 56.56 926 SER A N 1
ATOM 7296 C CA . SER A 1 926 ? 51.306 -5.254 -27.203 1.00 56.56 926 SER A CA 1
ATOM 7297 C C . SER A 1 926 ? 50.470 -5.888 -28.321 1.00 56.56 926 SER A C 1
ATOM 7299 O O . SER A 1 926 ? 49.302 -5.524 -28.475 1.00 56.56 926 SER A O 1
ATOM 7301 N N . ASP A 1 927 ? 51.005 -6.871 -29.052 1.00 58.97 927 ASP A N 1
ATOM 7302 C CA . ASP A 1 927 ? 50.301 -7.532 -30.173 1.00 58.97 927 ASP A CA 1
ATOM 7303 C C . ASP A 1 927 ? 48.949 -8.187 -29.783 1.00 58.97 927 ASP A C 1
ATOM 7305 O O . ASP A 1 927 ? 48.211 -8.657 -30.644 1.00 58.97 927 ASP A O 1
ATOM 7309 N N . SER A 1 928 ? 48.617 -8.216 -28.486 1.00 68.88 928 SER A N 1
ATOM 7310 C CA . SER A 1 928 ? 47.367 -8.699 -27.894 1.00 68.88 928 SER A CA 1
ATOM 7311 C C . SER A 1 928 ? 46.238 -7.661 -27.757 1.00 68.88 928 SER A C 1
ATOM 7313 O O . SER A 1 928 ? 45.081 -8.063 -27.643 1.00 68.88 928 SER A O 1
ATOM 7315 N N . SER A 1 929 ? 46.524 -6.353 -27.725 1.00 77.75 929 SER A N 1
ATOM 7316 C CA . SER A 1 929 ? 45.495 -5.336 -27.424 1.00 77.75 929 SER A CA 1
ATOM 7317 C C . SER A 1 929 ? 44.493 -5.201 -28.581 1.00 77.75 929 SER A C 1
ATOM 7319 O O . SER A 1 929 ? 44.899 -4.935 -29.712 1.00 77.75 929 SER A O 1
ATOM 7321 N N . PHE A 1 930 ? 43.197 -5.405 -28.309 1.00 84.62 930 PHE A N 1
ATOM 7322 C CA . PHE A 1 930 ? 42.130 -5.513 -29.325 1.00 84.62 930 PHE A CA 1
ATOM 7323 C C . PHE A 1 930 ? 42.453 -6.472 -30.490 1.00 84.62 930 PHE A C 1
ATOM 7325 O O . PHE A 1 930 ? 42.019 -6.267 -31.625 1.00 84.62 930 PHE A O 1
ATOM 7332 N N . ALA A 1 931 ? 43.240 -7.524 -30.232 1.00 83.88 931 ALA A N 1
ATOM 7333 C CA . ALA A 1 931 ? 43.784 -8.374 -31.288 1.00 83.88 931 ALA A CA 1
ATOM 7334 C C . ALA A 1 931 ? 42.715 -9.124 -32.096 1.00 83.88 931 ALA A C 1
ATOM 7336 O O . ALA A 1 931 ? 42.932 -9.354 -33.283 1.00 83.88 931 ALA A O 1
ATOM 7337 N N . ASN A 1 932 ? 41.574 -9.487 -31.504 1.00 90.19 932 ASN A N 1
ATOM 7338 C CA . ASN A 1 932 ? 40.499 -10.195 -32.208 1.00 90.19 932 ASN A CA 1
ATOM 7339 C C . ASN A 1 932 ? 39.426 -9.275 -32.817 1.00 90.19 932 ASN A C 1
ATOM 7341 O O . ASN A 1 932 ? 38.575 -9.783 -33.551 1.00 90.19 932 ASN A O 1
ATOM 7345 N N . LEU A 1 933 ? 39.483 -7.956 -32.582 1.00 92.31 933 LEU A N 1
ATOM 7346 C CA . LEU A 1 933 ? 38.448 -7.013 -33.013 1.00 92.31 933 LEU A CA 1
ATOM 7347 C C . LEU A 1 933 ? 38.383 -6.921 -34.543 1.00 92.31 933 LEU A C 1
ATOM 7349 O O . LEU A 1 933 ? 39.365 -6.556 -35.189 1.00 92.31 933 LEU A O 1
ATOM 7353 N N . LYS A 1 934 ? 37.206 -7.207 -35.111 1.00 93.88 934 LYS A N 1
ATOM 7354 C CA . LYS A 1 934 ? 36.914 -7.171 -36.556 1.00 93.88 934 LYS A CA 1
ATOM 7355 C C . LYS A 1 934 ? 35.961 -6.052 -36.959 1.00 93.88 934 LYS A C 1
ATOM 7357 O O . LYS A 1 934 ? 36.019 -5.591 -38.098 1.00 93.88 934 LYS A O 1
ATOM 7362 N N . TYR A 1 935 ? 35.066 -5.639 -36.065 1.00 94.06 935 TYR A N 1
ATOM 7363 C CA . TYR A 1 935 ? 33.925 -4.790 -36.408 1.00 94.06 935 TYR A CA 1
ATOM 7364 C C . TYR A 1 935 ? 33.680 -3.692 -35.371 1.00 94.06 935 TYR A C 1
ATOM 7366 O O . TYR A 1 935 ? 33.629 -3.976 -34.175 1.00 94.06 935 TYR A O 1
ATOM 7374 N N . VAL A 1 936 ? 33.472 -2.462 -35.849 1.00 96.19 936 VAL A N 1
ATOM 7375 C CA . VAL A 1 936 ? 32.986 -1.322 -35.053 1.00 96.19 936 VAL A CA 1
ATOM 7376 C C . VAL A 1 936 ? 31.711 -0.768 -35.701 1.00 96.19 936 VAL A C 1
ATOM 7378 O O . VAL A 1 936 ? 31.721 -0.365 -36.869 1.00 96.19 936 VAL A O 1
ATOM 7381 N N . GLY A 1 937 ? 30.603 -0.779 -34.956 1.00 94.56 937 GLY A N 1
ATOM 7382 C CA . GLY A 1 937 ? 29.261 -0.452 -35.452 1.00 94.56 937 GLY A CA 1
ATOM 7383 C C . GLY A 1 937 ? 28.929 1.043 -35.521 1.00 94.56 937 GLY A C 1
ATOM 7384 O O . GLY A 1 937 ? 28.039 1.431 -36.282 1.00 94.56 937 GLY A O 1
ATOM 7385 N N . LYS A 1 938 ? 29.674 1.899 -34.814 1.00 95.69 938 LYS A N 1
ATOM 7386 C CA . LYS A 1 938 ? 29.675 3.358 -35.005 1.00 95.69 938 LYS A CA 1
ATOM 7387 C C . LYS A 1 938 ? 31.088 3.849 -35.359 1.00 95.69 938 LYS A C 1
ATOM 7389 O O . LYS A 1 938 ? 31.676 3.356 -36.321 1.00 95.69 938 LYS A O 1
ATOM 7394 N N . ASP A 1 939 ? 31.591 4.859 -34.655 1.00 95.56 939 ASP A N 1
ATOM 7395 C CA . ASP A 1 939 ? 32.817 5.581 -34.982 1.00 95.56 939 ASP A CA 1
ATOM 7396 C C . ASP A 1 939 ? 34.047 4.930 -34.285 1.00 95.56 939 ASP A C 1
ATOM 7398 O O . ASP A 1 939 ? 33.930 4.379 -33.190 1.00 95.56 939 ASP A O 1
ATOM 7402 N N . LEU A 1 940 ? 35.221 4.941 -34.930 1.00 93.25 940 LEU A N 1
ATOM 7403 C CA . LEU A 1 940 ? 36.503 4.446 -34.401 1.00 93.25 940 LEU A CA 1
ATOM 7404 C C . LEU A 1 940 ? 37.493 5.615 -34.326 1.00 93.25 940 LEU A C 1
ATOM 7406 O O . LEU A 1 940 ? 38.141 5.961 -35.317 1.00 93.25 940 LEU A O 1
ATOM 7410 N N . ASP A 1 941 ? 37.615 6.209 -33.144 1.00 90.38 941 ASP A N 1
ATOM 7411 C CA . ASP A 1 941 ? 38.336 7.460 -32.913 1.00 90.38 941 ASP A CA 1
ATOM 7412 C C . ASP A 1 941 ? 39.540 7.224 -31.990 1.00 90.38 941 ASP A C 1
ATOM 7414 O O . ASP A 1 941 ? 39.410 6.927 -30.804 1.00 90.38 941 ASP A O 1
ATOM 7418 N N . LEU A 1 942 ? 40.752 7.340 -32.534 1.00 86.94 942 LEU A N 1
ATOM 7419 C CA . LEU A 1 942 ? 41.987 6.961 -31.843 1.00 86.94 942 LEU A CA 1
ATOM 7420 C C . LEU A 1 942 ? 42.955 8.144 -31.818 1.00 86.94 942 LEU A C 1
ATOM 7422 O O . LEU A 1 942 ? 43.401 8.596 -32.869 1.00 86.94 942 LEU A O 1
ATOM 7426 N N . TYR A 1 943 ? 43.317 8.625 -30.627 1.00 82.00 943 TYR A N 1
ATOM 7427 C CA . TYR A 1 943 ? 44.248 9.743 -30.445 1.00 82.00 943 TYR A CA 1
ATOM 7428 C C . TYR A 1 943 ? 45.494 9.292 -29.685 1.00 82.00 943 TYR A C 1
ATOM 7430 O O . TYR A 1 943 ? 45.426 8.986 -28.495 1.00 82.00 943 TYR A O 1
ATOM 7438 N N . ALA A 1 944 ? 46.630 9.250 -30.384 1.00 76.50 944 ALA A N 1
ATOM 7439 C CA . ALA A 1 944 ? 47.819 8.501 -29.973 1.00 76.50 944 ALA A CA 1
ATOM 7440 C C . ALA A 1 944 ? 49.136 9.145 -30.437 1.00 76.50 944 ALA A C 1
ATOM 7442 O O . ALA A 1 944 ? 49.180 9.836 -31.451 1.00 76.50 944 ALA A O 1
ATOM 7443 N N . LYS A 1 945 ? 50.269 8.859 -29.779 1.00 75.19 945 LYS A N 1
ATOM 7444 C CA . LYS A 1 945 ? 51.581 9.239 -30.340 1.00 75.19 945 LYS A CA 1
ATOM 7445 C C . LYS A 1 945 ? 52.062 8.243 -31.402 1.00 75.19 945 LYS A C 1
ATOM 7447 O O . LYS A 1 945 ? 52.533 8.671 -32.456 1.00 75.19 945 LYS A O 1
ATOM 7452 N N . TYR A 1 946 ? 51.914 6.946 -31.134 1.00 73.31 946 TYR A N 1
ATOM 7453 C CA . TYR A 1 946 ? 52.306 5.846 -32.020 1.00 73.31 946 TYR A CA 1
ATOM 7454 C C . TYR A 1 946 ? 51.157 4.836 -32.149 1.00 73.31 946 TYR A C 1
ATOM 7456 O O . TYR A 1 946 ? 50.736 4.261 -31.150 1.00 73.31 946 TYR A O 1
ATOM 7464 N N . MET A 1 947 ? 50.653 4.614 -33.365 1.00 75.31 947 MET A N 1
ATOM 7465 C CA . MET A 1 947 ? 49.578 3.657 -33.656 1.00 75.31 947 MET A CA 1
ATOM 7466 C C . MET A 1 947 ? 50.128 2.355 -34.251 1.00 75.31 947 MET A C 1
ATOM 7468 O O . MET A 1 947 ? 50.899 2.379 -35.211 1.00 75.31 947 MET A O 1
ATOM 7472 N N . ARG A 1 948 ? 49.705 1.231 -33.663 1.00 72.00 948 ARG A N 1
ATOM 7473 C CA . ARG A 1 948 ? 49.979 -0.177 -34.019 1.00 72.00 948 ARG A CA 1
ATOM 7474 C C . ARG A 1 948 ? 48.672 -0.971 -33.818 1.00 72.00 948 ARG A C 1
ATOM 7476 O O . ARG A 1 948 ? 47.639 -0.344 -33.622 1.00 72.00 948 ARG A O 1
ATOM 7483 N N . GLY A 1 949 ? 48.686 -2.304 -33.842 1.00 74.00 949 GLY A N 1
ATOM 7484 C CA . GLY A 1 949 ? 47.503 -3.112 -33.492 1.00 74.00 949 GLY A CA 1
ATOM 7485 C C . GLY A 1 949 ? 46.278 -2.875 -34.387 1.00 74.00 949 GLY A C 1
ATOM 7486 O O . GLY A 1 949 ? 46.416 -2.403 -35.515 1.00 74.00 949 GLY A O 1
ATOM 7487 N N . PHE A 1 950 ? 45.086 -3.272 -33.919 1.00 81.88 950 PHE A N 1
ATOM 7488 C CA . PHE A 1 950 ? 43.832 -3.270 -34.701 1.00 81.88 950 PHE A CA 1
ATOM 7489 C C . PHE A 1 950 ? 43.952 -3.907 -36.107 1.00 81.88 950 PHE A C 1
ATOM 7491 O O . PHE A 1 950 ? 43.165 -3.625 -37.008 1.00 81.88 950 PHE A O 1
ATOM 7498 N N . SER A 1 951 ? 44.937 -4.784 -36.320 1.00 81.56 951 SER A N 1
ATOM 7499 C CA . SER A 1 951 ? 45.263 -5.361 -37.632 1.00 81.56 951 SER A CA 1
ATOM 7500 C C . SER A 1 951 ? 44.149 -6.249 -38.188 1.00 81.56 951 SER A C 1
ATOM 7502 O O . SER A 1 951 ? 44.050 -6.424 -39.402 1.00 81.56 951 SER A O 1
ATOM 7504 N N . ASN A 1 952 ? 43.296 -6.780 -37.306 1.00 88.62 952 ASN A N 1
ATOM 7505 C CA . ASN A 1 952 ? 42.146 -7.607 -37.645 1.00 88.62 952 ASN A CA 1
ATOM 7506 C C . ASN A 1 952 ? 40.840 -6.833 -37.882 1.00 88.62 952 ASN A C 1
ATOM 7508 O O . ASN A 1 952 ? 39.871 -7.471 -38.283 1.00 88.62 952 ASN A O 1
ATOM 7512 N N . VAL A 1 953 ? 40.804 -5.503 -37.713 1.00 90.94 953 VAL A N 1
ATOM 7513 C CA . VAL A 1 953 ? 39.594 -4.709 -37.981 1.00 90.94 953 VAL A CA 1
ATOM 7514 C C . VAL A 1 953 ? 39.307 -4.716 -39.481 1.00 90.94 953 VAL A C 1
ATOM 7516 O O . VAL A 1 953 ? 40.098 -4.212 -40.274 1.00 90.94 953 VAL A O 1
ATOM 7519 N N . GLU A 1 954 ? 38.166 -5.284 -39.864 1.00 93.06 954 GLU A N 1
ATOM 7520 C CA . GLU A 1 954 ? 37.697 -5.413 -41.247 1.00 93.06 954 GLU A CA 1
ATOM 7521 C C . GLU A 1 954 ? 36.749 -4.267 -41.631 1.00 93.06 954 GLU A C 1
ATOM 7523 O O . GLU A 1 954 ? 36.751 -3.822 -42.782 1.00 93.06 954 GLU A O 1
ATOM 7528 N N . LYS A 1 955 ? 35.929 -3.768 -40.691 1.00 93.69 955 LYS A N 1
ATOM 7529 C CA . LYS A 1 955 ? 34.900 -2.748 -40.975 1.00 93.69 955 LYS A CA 1
ATOM 7530 C C . LYS A 1 955 ? 34.696 -1.756 -39.831 1.00 93.69 955 LYS A C 1
ATOM 7532 O O . LYS A 1 955 ? 34.553 -2.152 -38.676 1.00 93.69 955 LYS A O 1
ATOM 7537 N N . VAL A 1 956 ? 34.555 -0.483 -40.199 1.00 95.44 956 VAL A N 1
ATOM 7538 C CA . VAL A 1 956 ? 34.041 0.600 -39.347 1.00 95.44 956 VAL A CA 1
ATOM 7539 C C . VAL A 1 956 ? 32.800 1.174 -40.029 1.00 95.44 956 VAL A C 1
ATOM 7541 O O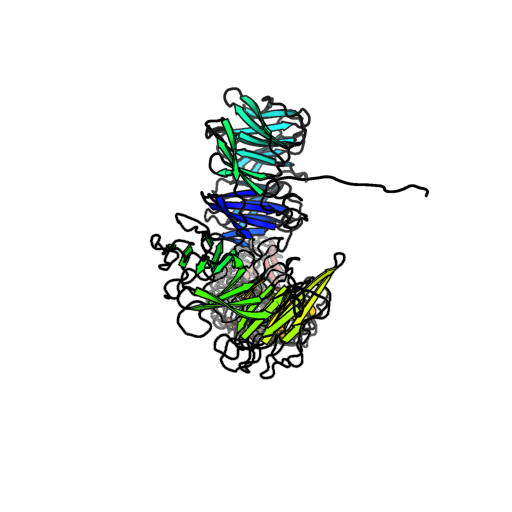 . VAL A 1 956 ? 32.878 1.665 -41.154 1.00 95.44 956 VAL A O 1
ATOM 7544 N N . MET A 1 957 ? 31.630 1.093 -39.402 1.00 95.38 957 MET A N 1
ATOM 7545 C CA . MET A 1 957 ? 30.379 1.541 -40.038 1.00 95.38 957 MET A CA 1
ATOM 7546 C C . MET A 1 957 ? 30.172 3.059 -39.957 1.00 95.38 957 MET A C 1
ATOM 7548 O O . MET A 1 957 ? 29.473 3.636 -40.792 1.00 95.38 957 MET A O 1
ATOM 7552 N N . GLY A 1 958 ? 30.787 3.711 -38.974 1.00 93.50 958 GLY A N 1
ATOM 7553 C CA . GLY A 1 958 ? 30.809 5.155 -38.812 1.00 93.50 958 GLY A CA 1
ATOM 7554 C C . GLY A 1 958 ? 32.046 5.813 -39.423 1.00 93.50 958 GLY A C 1
ATOM 7555 O O . GLY A 1 958 ? 32.476 5.498 -40.534 1.00 93.50 958 GLY A O 1
ATOM 7556 N N . THR A 1 959 ? 32.560 6.794 -38.697 1.00 93.12 959 THR A N 1
ATOM 7557 C CA . THR A 1 959 ? 33.750 7.590 -38.979 1.00 93.12 959 THR A CA 1
ATOM 7558 C C . THR A 1 959 ? 34.984 6.886 -38.430 1.00 93.12 959 THR A C 1
ATOM 7560 O O . THR A 1 959 ? 34.927 6.287 -37.365 1.00 93.12 959 THR A O 1
ATOM 7563 N N . LEU A 1 960 ? 36.104 6.968 -39.140 1.00 92.00 960 LEU A N 1
ATOM 7564 C CA . LEU A 1 960 ? 37.397 6.469 -38.683 1.00 92.00 960 LEU A CA 1
ATOM 7565 C C . LEU A 1 960 ? 38.365 7.648 -38.518 1.00 92.00 960 LEU A C 1
ATOM 7567 O O . LEU A 1 960 ? 38.729 8.272 -39.519 1.00 92.00 960 LEU A O 1
ATOM 7571 N N . SER A 1 961 ? 38.799 7.927 -37.284 1.00 89.62 961 SER A N 1
ATOM 7572 C CA . SER A 1 961 ? 39.700 9.047 -36.964 1.00 89.62 961 SER A CA 1
ATOM 7573 C C . SER A 1 961 ? 41.007 8.619 -36.266 1.00 89.62 961 SER A C 1
ATOM 7575 O O . SER A 1 961 ? 41.166 8.840 -35.063 1.00 89.62 961 SER A O 1
ATOM 7577 N N . PRO A 1 962 ? 41.977 8.015 -36.983 1.00 84.44 962 PRO A N 1
ATOM 7578 C CA . PRO A 1 962 ? 43.273 7.627 -36.430 1.00 84.44 962 PRO A CA 1
ATOM 7579 C C . PRO A 1 962 ? 44.230 8.832 -36.388 1.00 84.44 962 PRO A C 1
ATOM 7581 O O . PRO A 1 962 ? 45.048 9.055 -37.281 1.00 84.44 962 PRO A O 1
ATOM 7584 N N . ASN A 1 963 ? 44.125 9.638 -35.335 1.00 80.44 963 ASN A N 1
ATOM 7585 C CA . ASN A 1 963 ? 44.843 10.898 -35.152 1.00 80.44 963 ASN A CA 1
ATOM 7586 C C . ASN A 1 963 ? 46.111 10.711 -34.307 1.00 80.44 963 ASN A C 1
ATOM 7588 O O . ASN A 1 963 ? 46.060 10.622 -33.079 1.00 80.44 963 ASN A O 1
ATOM 7592 N N . GLY A 1 964 ? 47.286 10.685 -34.937 1.00 74.56 964 GLY A N 1
ATOM 7593 C CA . GLY A 1 964 ? 48.513 10.440 -34.184 1.00 74.56 964 GLY A CA 1
ATOM 7594 C C . GLY A 1 964 ? 49.813 10.592 -34.952 1.00 74.56 964 GLY A C 1
ATOM 7595 O O . GLY A 1 964 ? 49.865 10.381 -36.157 1.00 74.56 964 GLY A O 1
ATOM 7596 N N . LYS A 1 965 ? 50.895 10.946 -34.248 1.00 75.56 965 LYS A N 1
ATOM 7597 C CA . LYS A 1 965 ? 52.159 11.369 -34.884 1.00 75.56 965 LYS A CA 1
ATOM 7598 C C . LYS A 1 965 ? 52.800 10.301 -35.773 1.00 75.56 965 LYS A C 1
ATOM 7600 O O . LYS A 1 965 ? 53.493 10.649 -36.726 1.00 75.56 965 LYS A O 1
ATOM 7605 N N . THR A 1 966 ? 52.636 9.013 -35.491 1.00 73.56 966 THR A N 1
ATOM 7606 C CA . THR A 1 966 ? 53.201 7.941 -36.323 1.00 73.56 966 THR A CA 1
ATOM 7607 C C . THR A 1 966 ? 52.262 6.744 -36.404 1.00 73.56 966 THR A C 1
ATOM 7609 O O . THR A 1 966 ? 51.806 6.254 -35.375 1.00 73.56 966 THR A O 1
ATOM 7612 N N . ILE A 1 967 ? 52.021 6.257 -37.623 1.00 74.19 967 ILE A N 1
ATOM 7613 C CA . ILE A 1 967 ? 51.247 5.045 -37.927 1.00 74.19 967 ILE A CA 1
ATOM 7614 C C . ILE A 1 967 ? 52.212 3.969 -38.426 1.00 74.19 967 ILE A C 1
ATOM 7616 O O . ILE A 1 967 ? 52.869 4.172 -39.448 1.00 74.19 967 ILE A O 1
ATOM 7620 N N . ASP A 1 968 ? 52.323 2.856 -37.703 1.00 69.12 968 ASP A N 1
ATOM 7621 C CA . ASP A 1 968 ? 53.294 1.787 -37.967 1.00 69.12 968 ASP A CA 1
ATOM 7622 C C . ASP A 1 968 ? 52.751 0.644 -38.846 1.00 69.12 968 ASP A C 1
ATOM 7624 O O . ASP A 1 968 ? 51.569 0.598 -39.195 1.00 69.12 968 ASP A O 1
ATOM 7628 N N . PHE A 1 969 ? 53.639 -0.283 -39.220 1.00 61.72 969 PHE A N 1
ATOM 7629 C CA . PHE A 1 969 ? 53.309 -1.484 -39.991 1.00 61.72 969 PHE A CA 1
ATOM 7630 C C . PHE A 1 969 ? 52.164 -2.286 -39.340 1.00 61.72 969 PHE A C 1
ATOM 7632 O O . PHE A 1 969 ? 52.162 -2.517 -38.131 1.00 61.72 969 PHE A O 1
ATOM 7639 N N . GLY A 1 970 ? 51.216 -2.756 -40.157 1.00 67.19 970 GLY A N 1
ATOM 7640 C CA . GLY A 1 970 ? 50.119 -3.642 -39.738 1.00 67.19 970 GLY A CA 1
ATOM 7641 C C . GLY A 1 970 ? 48.888 -2.952 -39.131 1.00 67.19 970 GLY A C 1
ATOM 7642 O O . GLY A 1 970 ? 47.861 -3.607 -38.951 1.00 67.19 970 GLY A O 1
ATOM 7643 N N . PHE A 1 971 ? 48.935 -1.644 -38.848 1.00 77.81 971 PHE A N 1
ATOM 7644 C CA . PHE A 1 971 ? 47.764 -0.915 -38.349 1.00 77.81 971 PHE A CA 1
ATOM 7645 C C . PHE A 1 971 ? 46.634 -0.891 -39.388 1.00 77.81 971 PHE A C 1
ATOM 7647 O O . PHE A 1 971 ? 46.825 -0.396 -40.503 1.00 77.81 971 PHE A O 1
ATOM 7654 N N . LEU A 1 972 ? 45.461 -1.416 -39.007 1.00 79.88 972 LEU A N 1
ATOM 7655 C CA . LEU A 1 972 ? 44.268 -1.537 -39.862 1.00 79.88 972 LEU A CA 1
ATOM 7656 C C . LEU A 1 972 ? 44.533 -2.267 -41.200 1.00 79.88 972 LEU A C 1
ATOM 7658 O O . LEU A 1 972 ? 43.926 -1.953 -42.223 1.00 79.88 972 LEU A O 1
ATOM 7662 N N . GLU A 1 973 ? 45.442 -3.251 -41.209 1.00 79.88 973 GLU A N 1
ATOM 7663 C CA . GLU A 1 973 ? 45.848 -3.993 -42.417 1.00 79.88 973 GLU A CA 1
ATOM 7664 C C . GLU A 1 973 ? 44.676 -4.693 -43.130 1.00 79.88 973 GLU A C 1
ATOM 7666 O O . GLU A 1 973 ? 44.634 -4.736 -44.363 1.00 79.88 973 GLU A O 1
ATOM 7671 N N . LYS A 1 974 ? 43.711 -5.231 -42.372 1.00 87.69 974 LYS A N 1
ATOM 7672 C CA . LYS A 1 974 ? 42.529 -5.918 -42.918 1.00 87.69 974 LYS A CA 1
ATOM 7673 C C . LYS A 1 974 ? 41.322 -5.021 -43.184 1.00 87.69 974 LYS A C 1
ATOM 7675 O O . LYS A 1 974 ? 40.302 -5.552 -43.616 1.00 87.69 974 LYS A O 1
ATOM 7680 N N . LEU A 1 975 ? 41.423 -3.709 -42.969 1.00 89.00 975 LEU A N 1
ATOM 7681 C CA . LEU A 1 975 ? 40.287 -2.806 -43.124 1.00 89.00 975 LEU A CA 1
ATOM 7682 C C . LEU A 1 975 ? 39.832 -2.764 -44.588 1.00 89.00 975 LEU A C 1
ATOM 7684 O O . LEU A 1 975 ? 40.567 -2.308 -45.462 1.00 89.00 975 LEU A O 1
ATOM 7688 N N . ASP A 1 976 ? 38.601 -3.208 -44.830 1.00 88.94 976 ASP A N 1
ATOM 7689 C CA . ASP A 1 976 ? 37.958 -3.241 -46.143 1.00 88.94 976 ASP A CA 1
ATOM 7690 C C . ASP A 1 976 ? 36.937 -2.093 -46.308 1.00 88.94 976 ASP A C 1
ATOM 7692 O O . ASP A 1 976 ? 36.715 -1.626 -47.426 1.00 88.94 976 ASP A O 1
ATOM 7696 N N . TYR A 1 977 ? 36.305 -1.610 -45.225 1.00 88.56 977 TYR A N 1
ATOM 7697 C CA . TYR A 1 977 ? 35.169 -0.674 -45.308 1.00 88.56 977 TYR A CA 1
ATOM 7698 C C . TYR A 1 977 ? 35.144 0.411 -44.219 1.00 88.56 977 TYR A C 1
ATOM 7700 O O . TYR A 1 977 ? 35.266 0.103 -43.031 1.00 88.56 977 TYR A O 1
ATOM 7708 N N . VAL A 1 978 ? 34.876 1.659 -44.630 1.00 91.19 978 VAL A N 1
ATOM 7709 C CA . VAL A 1 978 ? 34.519 2.786 -43.746 1.00 91.19 978 VAL A CA 1
ATOM 7710 C C . VAL A 1 978 ? 33.199 3.405 -44.211 1.00 91.19 978 VAL A C 1
ATOM 7712 O O . VAL A 1 978 ? 33.105 3.895 -45.338 1.00 91.19 978 VAL A O 1
ATOM 7715 N N . GLY A 1 979 ? 32.165 3.377 -43.368 1.00 89.94 979 GLY A N 1
ATOM 7716 C CA . GLY A 1 979 ? 30.801 3.734 -43.778 1.00 89.94 979 GLY A CA 1
ATOM 7717 C C . GLY A 1 979 ? 30.500 5.231 -43.851 1.00 89.94 979 GLY A C 1
ATOM 7718 O O . GLY A 1 979 ? 29.731 5.647 -44.719 1.00 89.94 979 GLY A O 1
ATOM 7719 N N . LYS A 1 980 ? 31.125 6.052 -43.000 1.00 91.19 980 LYS A N 1
ATOM 7720 C CA . LYS A 1 980 ? 31.062 7.521 -43.066 1.00 91.19 980 LYS A CA 1
ATOM 7721 C C . LYS A 1 980 ? 32.429 8.084 -43.471 1.00 91.19 980 LYS A C 1
ATOM 7723 O O . LYS A 1 980 ? 32.945 7.747 -44.534 1.00 91.19 980 LYS A O 1
ATOM 7728 N N . ASN A 1 981 ? 32.987 8.991 -42.674 1.00 90.00 981 ASN A N 1
ATOM 7729 C CA . ASN A 1 981 ? 34.180 9.750 -43.024 1.00 90.00 981 ASN A CA 1
ATOM 7730 C C . ASN A 1 981 ? 35.457 9.023 -42.590 1.00 90.00 981 ASN A C 1
ATOM 7732 O O . ASN A 1 981 ? 35.449 8.215 -41.667 1.00 90.00 981 ASN A O 1
ATOM 7736 N N . PHE A 1 982 ? 36.573 9.376 -43.209 1.00 88.12 982 PHE A N 1
ATOM 7737 C CA . PHE A 1 982 ? 37.909 9.029 -42.749 1.00 88.12 982 PHE A CA 1
ATOM 7738 C C . PHE A 1 982 ? 38.646 10.338 -42.463 1.00 88.12 982 PHE A C 1
ATOM 7740 O O . PHE A 1 982 ? 38.772 11.180 -43.353 1.00 88.12 982 PHE A O 1
ATOM 7747 N N . PHE A 1 983 ? 39.127 10.534 -41.239 1.00 86.19 983 PHE A N 1
ATOM 7748 C CA . PHE A 1 983 ? 39.753 11.782 -40.807 1.00 86.19 983 PHE A CA 1
ATOM 7749 C C . PHE A 1 983 ? 41.145 11.533 -40.221 1.00 86.19 983 PHE A C 1
ATOM 7751 O O . PHE A 1 983 ? 41.296 10.769 -39.277 1.00 86.19 983 PHE A O 1
ATOM 7758 N N . MET A 1 984 ? 42.173 12.208 -40.739 1.00 83.38 984 MET A N 1
ATOM 7759 C CA . MET A 1 984 ? 43.509 12.182 -40.133 1.00 83.38 984 MET A CA 1
ATOM 7760 C C . MET A 1 984 ? 44.084 13.573 -39.943 1.00 83.38 984 MET A C 1
ATOM 7762 O O . MET A 1 984 ? 44.249 14.339 -40.899 1.00 83.38 984 MET A O 1
ATOM 7766 N N . SER A 1 985 ? 44.479 13.845 -38.703 1.00 80.69 985 SER A N 1
ATOM 7767 C CA . SER A 1 985 ? 45.121 15.081 -38.289 1.00 80.69 985 SER A CA 1
ATOM 7768 C C . SER A 1 985 ? 46.440 14.832 -37.555 1.00 80.69 985 SER A C 1
ATOM 7770 O O . SER A 1 985 ? 46.519 13.992 -36.657 1.00 80.69 985 SER A O 1
ATOM 7772 N N . GLY A 1 986 ? 47.472 15.607 -37.902 1.00 75.31 986 GLY A N 1
ATOM 7773 C CA . GLY A 1 986 ? 48.729 15.680 -37.143 1.00 75.31 986 GLY A CA 1
ATOM 7774 C C . GLY A 1 986 ? 49.673 14.476 -37.269 1.00 75.31 986 GLY A C 1
ATOM 7775 O O . GLY A 1 986 ? 50.557 14.307 -36.425 1.00 75.31 986 GLY A O 1
ATOM 7776 N N . VAL A 1 987 ? 49.514 13.648 -38.304 1.00 77.06 987 VAL A N 1
ATOM 7777 C CA . VAL A 1 987 ? 50.376 12.492 -38.587 1.00 77.06 987 VAL A CA 1
ATOM 7778 C C . VAL A 1 987 ? 51.674 12.950 -39.264 1.00 77.06 987 VAL A C 1
ATOM 7780 O O . VAL A 1 987 ? 51.665 13.640 -40.287 1.00 77.06 987 VAL A O 1
ATOM 7783 N N . GLU A 1 988 ? 52.821 12.547 -38.715 1.00 79.69 988 GLU A N 1
ATOM 7784 C CA . GLU A 1 988 ? 54.160 12.909 -39.205 1.00 79.69 988 GLU A CA 1
ATOM 7785 C C . GLU A 1 988 ? 54.802 11.795 -40.047 1.00 79.69 988 GLU A C 1
ATOM 7787 O O . GLU A 1 988 ? 55.609 12.078 -40.933 1.00 79.69 988 GLU A O 1
ATOM 7792 N N . LYS A 1 989 ? 54.445 10.526 -39.796 1.00 75.69 989 LYS A N 1
ATOM 7793 C CA . LYS A 1 989 ? 55.008 9.358 -40.489 1.00 75.69 989 LYS A CA 1
ATOM 7794 C C . LYS A 1 989 ? 53.996 8.217 -40.624 1.00 75.69 989 LYS A C 1
ATOM 7796 O O . LYS A 1 989 ? 53.328 7.870 -39.656 1.00 75.69 989 LYS A O 1
ATOM 7801 N N . ILE A 1 990 ? 53.960 7.594 -41.800 1.00 73.44 990 ILE A N 1
ATOM 7802 C CA . ILE A 1 990 ? 53.215 6.362 -42.093 1.00 73.44 990 ILE A CA 1
ATOM 7803 C C . ILE A 1 990 ? 54.220 5.308 -42.576 1.00 73.44 990 ILE A C 1
ATOM 7805 O O . ILE A 1 990 ? 55.137 5.638 -43.334 1.00 73.44 990 ILE A O 1
ATOM 7809 N N . TYR A 1 991 ? 54.075 4.059 -42.135 1.00 69.88 991 TYR A N 1
ATOM 7810 C CA . TYR A 1 991 ? 54.848 2.919 -42.633 1.00 69.88 991 TYR A CA 1
ATOM 7811 C C . TYR A 1 991 ? 54.027 2.058 -43.626 1.00 69.88 991 TYR A C 1
ATOM 7813 O O . TYR A 1 991 ? 52.794 2.073 -43.585 1.00 69.88 991 TYR A O 1
ATOM 7821 N N . PRO A 1 992 ? 54.677 1.313 -44.546 1.00 66.94 992 PRO A N 1
ATOM 7822 C CA . PRO A 1 992 ? 53.986 0.458 -45.517 1.00 66.94 992 PRO A CA 1
ATOM 7823 C C . PRO A 1 992 ? 53.029 -0.556 -44.868 1.00 66.94 992 PRO A C 1
ATOM 7825 O O . PRO A 1 992 ? 53.345 -1.142 -43.841 1.00 66.94 992 PRO A O 1
ATOM 7828 N N . GLY A 1 993 ? 51.875 -0.801 -45.493 1.00 64.31 993 GLY A N 1
ATOM 7829 C CA . GLY A 1 993 ? 50.828 -1.696 -44.964 1.00 64.31 993 GLY A CA 1
ATOM 7830 C C . GLY A 1 993 ? 49.522 -0.967 -44.647 1.00 64.31 993 GLY A C 1
ATOM 7831 O O . GLY A 1 993 ? 48.445 -1.534 -44.805 1.00 64.31 993 GLY A O 1
ATOM 7832 N N . PHE A 1 994 ? 49.613 0.318 -44.306 1.00 72.62 994 PHE A N 1
ATOM 7833 C CA . PHE A 1 994 ? 48.456 1.160 -44.022 1.00 72.62 994 PHE A CA 1
ATOM 7834 C C . PHE A 1 994 ? 47.487 1.256 -45.218 1.00 72.62 994 PHE A C 1
ATOM 7836 O O . PHE A 1 994 ? 47.898 1.570 -46.338 1.00 72.62 994 PHE A O 1
ATOM 7843 N N . LEU A 1 995 ? 46.202 0.979 -44.963 1.00 70.19 995 LEU A N 1
ATOM 7844 C CA . LEU A 1 995 ? 45.081 1.032 -45.919 1.00 70.19 995 LEU A CA 1
ATOM 7845 C C . LEU A 1 995 ? 45.281 0.232 -47.224 1.00 70.19 995 LEU A C 1
ATOM 7847 O O . LEU A 1 995 ? 44.710 0.583 -48.256 1.00 70.19 995 LEU A O 1
ATOM 7851 N N . GLN A 1 996 ? 46.059 -0.859 -47.212 1.00 68.88 996 GLN A N 1
ATOM 7852 C CA . GLN A 1 996 ? 46.282 -1.678 -48.417 1.00 68.88 996 GLN A CA 1
ATOM 7853 C C . GLN A 1 996 ? 45.017 -2.351 -48.979 1.00 68.88 996 GLN A C 1
ATOM 7855 O O . GLN A 1 996 ? 45.014 -2.737 -50.148 1.00 68.88 996 GLN A O 1
ATOM 7860 N N . ARG A 1 997 ? 43.967 -2.514 -48.165 1.00 74.12 997 ARG A N 1
ATOM 7861 C CA . ARG A 1 997 ? 42.775 -3.308 -48.504 1.00 74.12 997 ARG A CA 1
ATOM 7862 C C . ARG A 1 997 ? 41.455 -2.534 -48.590 1.00 74.12 997 ARG A C 1
ATOM 7864 O O . ARG A 1 997 ? 40.464 -3.124 -49.001 1.00 74.12 997 ARG A O 1
ATOM 7871 N N . VAL A 1 998 ? 41.435 -1.239 -48.269 1.00 79.25 998 VAL A N 1
ATOM 7872 C CA . VAL A 1 998 ? 40.183 -0.470 -48.146 1.00 79.25 998 VAL A CA 1
ATOM 7873 C C . VAL A 1 998 ? 39.470 -0.351 -49.496 1.00 79.25 998 VAL A C 1
ATOM 7875 O O . VAL A 1 998 ? 39.884 0.400 -50.377 1.00 79.25 998 VAL A O 1
ATOM 7878 N N . ASP A 1 999 ? 38.350 -1.050 -49.647 1.00 78.81 999 ASP A N 1
ATOM 7879 C CA . ASP A 1 999 ? 37.554 -1.059 -50.872 1.00 78.81 999 ASP A CA 1
ATOM 7880 C C . ASP A 1 999 ? 36.726 0.220 -51.033 1.00 78.81 999 ASP A C 1
ATOM 7882 O O . ASP A 1 999 ? 36.597 0.730 -52.153 1.00 78.81 999 ASP A O 1
ATOM 7886 N N . SER A 1 1000 ? 36.175 0.767 -49.942 1.00 81.94 1000 SER A N 1
ATOM 7887 C CA . SER A 1 1000 ? 35.398 2.010 -50.007 1.00 81.94 1000 SER A CA 1
ATOM 7888 C C . SER A 1 1000 ? 35.344 2.827 -48.717 1.00 81.94 1000 SER A C 1
ATOM 7890 O O . SER A 1 1000 ? 35.158 2.273 -47.633 1.00 81.94 1000 SER A O 1
ATOM 7892 N N . ILE A 1 1001 ? 35.373 4.153 -48.886 1.00 84.38 1001 ILE A N 1
ATOM 7893 C CA . ILE A 1 1001 ? 35.011 5.156 -47.873 1.00 84.38 1001 ILE A CA 1
ATOM 7894 C C . ILE A 1 1001 ? 33.704 5.830 -48.322 1.00 84.38 1001 ILE A C 1
ATOM 7896 O O . ILE A 1 1001 ? 33.644 6.387 -49.421 1.00 84.38 1001 ILE A O 1
ATOM 7900 N N . GLY A 1 1002 ? 32.652 5.752 -47.501 1.00 82.69 1002 GLY A N 1
ATOM 7901 C CA . GLY A 1 1002 ? 31.302 6.221 -47.849 1.00 82.69 1002 GLY A CA 1
ATOM 7902 C C . GLY A 1 1002 ? 31.104 7.743 -47.806 1.00 82.69 1002 GLY A C 1
ATOM 7903 O O . GLY A 1 1002 ? 30.244 8.270 -48.510 1.00 82.69 1002 GLY A O 1
ATOM 7904 N N . GLY A 1 1003 ? 31.900 8.458 -47.013 1.00 85.12 1003 GLY A N 1
ATOM 7905 C CA . GLY A 1 1003 ? 31.827 9.908 -46.826 1.00 85.12 1003 GLY A CA 1
ATOM 7906 C C . GLY A 1 1003 ? 33.058 10.654 -47.343 1.00 85.12 1003 GLY A C 1
ATOM 7907 O O . GLY A 1 1003 ? 33.588 10.361 -48.418 1.00 85.12 1003 GLY A O 1
ATOM 7908 N N . TYR A 1 1004 ? 33.493 11.647 -46.569 1.00 81.75 1004 TYR A N 1
ATOM 7909 C CA . TYR A 1 1004 ? 34.684 12.445 -46.847 1.00 81.75 1004 TYR A CA 1
ATOM 7910 C C . TYR A 1 1004 ? 35.958 11.758 -46.361 1.00 81.75 1004 TYR A C 1
ATOM 7912 O O . TYR A 1 1004 ? 35.975 11.175 -45.278 1.00 81.75 1004 TYR A O 1
ATOM 7920 N N . PHE A 1 1005 ? 37.041 11.894 -47.119 1.00 82.06 1005 PHE A N 1
ATOM 7921 C CA . PHE A 1 1005 ? 38.389 11.515 -46.712 1.00 82.06 1005 PHE A CA 1
ATOM 7922 C C . PHE A 1 1005 ? 39.224 12.788 -46.533 1.00 82.06 1005 PHE A C 1
ATOM 7924 O O . PHE A 1 1005 ? 39.534 13.456 -47.516 1.00 82.06 1005 PHE A O 1
ATOM 7931 N N . ASN A 1 1006 ? 39.536 13.139 -45.283 1.00 79.31 1006 ASN A N 1
ATOM 7932 C CA . ASN A 1 1006 ? 40.064 14.449 -44.894 1.00 79.31 1006 ASN A CA 1
ATOM 7933 C C . ASN A 1 1006 ? 41.472 14.348 -44.289 1.00 79.31 1006 ASN A C 1
ATOM 7935 O O . ASN A 1 1006 ? 41.678 13.603 -43.324 1.00 79.31 1006 ASN A O 1
ATOM 7939 N N . PHE A 1 1007 ? 42.408 15.170 -44.774 1.00 76.81 1007 PHE A N 1
ATOM 7940 C CA . PHE A 1 1007 ? 43.784 15.240 -44.263 1.00 76.81 1007 PHE A CA 1
ATOM 7941 C C . PHE A 1 1007 ? 44.151 16.647 -43.763 1.00 76.81 1007 PHE A C 1
ATOM 7943 O O . PHE A 1 1007 ? 44.388 17.553 -44.558 1.00 76.81 1007 PHE A O 1
ATOM 7950 N N . LEU A 1 1008 ? 44.306 16.837 -42.447 1.00 71.62 1008 LEU A N 1
ATOM 7951 C CA . LEU A 1 1008 ? 44.682 18.133 -41.860 1.00 71.62 1008 LEU A CA 1
ATOM 7952 C C . LEU A 1 1008 ? 46.060 18.100 -41.181 1.00 71.62 1008 LEU A C 1
ATOM 7954 O O . LEU A 1 1008 ? 46.372 17.202 -40.411 1.00 71.62 1008 LEU A O 1
ATOM 7958 N N . ASN A 1 1009 ? 46.894 19.118 -41.417 1.00 69.31 1009 ASN A N 1
ATOM 7959 C CA . ASN A 1 1009 ? 48.165 19.336 -40.698 1.00 69.31 1009 ASN A CA 1
ATOM 7960 C C . ASN A 1 1009 ? 49.129 18.122 -40.658 1.00 69.31 1009 ASN A C 1
ATOM 7962 O O . ASN A 1 1009 ? 49.887 17.951 -39.702 1.00 69.31 1009 ASN A O 1
ATOM 7966 N N . ASN A 1 1010 ? 49.106 17.277 -41.690 1.00 72.81 1010 ASN A N 1
ATOM 7967 C CA . ASN A 1 1010 ? 49.967 16.100 -41.810 1.00 72.81 1010 ASN A CA 1
ATOM 7968 C C . ASN A 1 1010 ? 51.321 16.457 -42.457 1.00 72.81 1010 ASN A C 1
ATOM 7970 O O . ASN A 1 1010 ? 51.396 17.377 -43.269 1.00 72.81 1010 ASN A O 1
ATOM 7974 N N . SER A 1 1011 ? 52.395 15.739 -42.102 1.00 69.62 1011 SER A N 1
ATOM 7975 C CA . SER A 1 1011 ? 53.782 16.070 -42.508 1.00 69.62 1011 SER A CA 1
ATOM 7976 C C . SER A 1 1011 ? 54.516 14.976 -43.302 1.00 69.62 1011 SER A C 1
ATOM 7978 O O . SER A 1 1011 ? 55.697 15.136 -43.614 1.00 69.62 1011 SER A O 1
ATOM 7980 N N . PHE A 1 1012 ? 53.856 13.861 -43.631 1.00 68.44 1012 PHE A N 1
ATOM 7981 C CA . PHE A 1 1012 ? 54.474 12.759 -44.377 1.00 68.44 1012 PHE A CA 1
ATOM 7982 C C . PHE A 1 1012 ? 54.514 13.036 -45.902 1.00 68.44 1012 PHE A C 1
ATOM 7984 O O . PHE A 1 1012 ? 53.560 13.588 -46.447 1.00 68.44 1012 PHE A O 1
ATOM 7991 N N . PRO A 1 1013 ? 55.593 12.655 -46.619 1.00 51.88 1013 PRO A N 1
ATOM 7992 C CA . PRO A 1 1013 ? 55.783 13.017 -48.031 1.00 51.88 1013 PRO A CA 1
ATOM 7993 C C . PRO A 1 1013 ? 55.221 12.011 -49.053 1.00 51.88 1013 PRO A C 1
ATOM 7995 O O . PRO A 1 1013 ? 55.297 12.275 -50.251 1.00 51.88 1013 PRO A O 1
ATOM 7998 N N . ASP A 1 1014 ? 54.717 10.852 -48.616 1.00 64.06 1014 ASP A N 1
ATOM 7999 C CA . ASP A 1 1014 ? 54.298 9.753 -49.495 1.00 64.06 1014 ASP A CA 1
ATOM 8000 C C . ASP A 1 1014 ? 52.787 9.487 -49.375 1.00 64.06 1014 ASP A C 1
ATOM 8002 O O . ASP A 1 1014 ? 52.285 9.176 -48.296 1.00 64.06 1014 ASP A O 1
ATOM 8006 N N . LEU A 1 1015 ? 52.075 9.616 -50.499 1.00 69.06 1015 LEU A N 1
ATOM 8007 C CA . LEU A 1 1015 ? 50.632 9.389 -50.638 1.00 69.06 1015 LEU A CA 1
ATOM 8008 C C . LEU A 1 1015 ? 50.301 8.121 -51.448 1.00 69.06 1015 LEU A C 1
ATOM 8010 O O . LEU A 1 1015 ? 49.148 7.911 -51.820 1.00 69.06 1015 LEU A O 1
ATOM 8014 N N . THR A 1 1016 ? 51.282 7.261 -51.746 1.00 68.12 1016 THR A N 1
ATOM 8015 C CA . THR A 1 1016 ? 51.083 6.062 -52.586 1.00 68.12 1016 THR A CA 1
ATOM 8016 C C . THR A 1 1016 ? 50.017 5.106 -52.049 1.00 68.12 1016 THR A C 1
ATOM 8018 O O . THR A 1 1016 ? 49.332 4.466 -52.849 1.00 68.12 1016 THR A O 1
ATOM 8021 N N . PHE A 1 1017 ? 49.791 5.059 -50.732 1.00 69.25 1017 PHE A N 1
ATOM 8022 C CA . PHE A 1 1017 ? 48.726 4.257 -50.119 1.00 69.25 1017 PHE A CA 1
ATOM 8023 C C . PHE A 1 1017 ? 47.314 4.629 -50.614 1.00 69.25 1017 PHE A C 1
ATOM 8025 O O . PHE A 1 1017 ? 46.449 3.757 -50.663 1.00 69.25 1017 PHE A O 1
ATOM 8032 N N . LEU A 1 1018 ? 47.085 5.873 -51.066 1.00 68.88 1018 LEU A N 1
ATOM 8033 C CA . LEU A 1 1018 ? 45.805 6.293 -51.656 1.00 68.88 1018 LEU A CA 1
ATOM 8034 C C . LEU A 1 1018 ? 45.439 5.486 -52.911 1.00 68.88 1018 LEU A C 1
ATOM 8036 O O . LEU A 1 1018 ? 44.257 5.321 -53.202 1.00 68.88 1018 LEU A O 1
ATOM 8040 N N . SER A 1 1019 ? 46.432 4.962 -53.640 1.00 68.06 1019 SER A N 1
ATOM 8041 C CA . SER A 1 1019 ? 46.206 4.181 -54.866 1.00 68.06 1019 SER A CA 1
ATOM 8042 C C . SER A 1 1019 ? 45.549 2.816 -54.629 1.00 68.06 1019 SER A C 1
ATOM 8044 O O . SER A 1 1019 ? 45.029 2.226 -55.575 1.00 68.06 1019 SER A O 1
ATOM 8046 N N . ASN A 1 1020 ? 45.522 2.336 -53.381 1.00 67.31 1020 ASN A N 1
ATOM 8047 C CA . ASN A 1 1020 ? 44.883 1.071 -53.014 1.00 67.31 1020 ASN A CA 1
ATOM 8048 C C . ASN A 1 1020 ? 43.359 1.199 -52.837 1.00 67.31 1020 ASN A C 1
ATOM 8050 O O . ASN A 1 1020 ? 42.657 0.189 -52.841 1.00 67.31 1020 ASN A O 1
ATOM 8054 N N . ILE A 1 1021 ? 42.837 2.424 -52.693 1.00 70.31 1021 ILE A N 1
ATOM 8055 C CA . ILE A 1 1021 ? 41.444 2.662 -52.302 1.00 70.31 1021 ILE A CA 1
ATOM 8056 C C . ILE A 1 1021 ? 40.549 2.721 -53.541 1.00 70.31 1021 ILE A C 1
ATOM 8058 O O . ILE A 1 1021 ? 40.615 3.664 -54.331 1.00 70.31 1021 ILE A O 1
ATOM 8062 N N . LYS A 1 1022 ? 39.685 1.714 -53.715 1.00 66.31 1022 LYS A N 1
ATOM 8063 C CA . LYS A 1 1022 ? 38.937 1.509 -54.973 1.00 66.31 1022 LYS A CA 1
ATOM 8064 C C . LYS A 1 1022 ? 37.761 2.470 -55.170 1.00 66.31 1022 LYS A C 1
ATOM 8066 O O . LYS A 1 1022 ? 37.381 2.724 -56.314 1.00 66.31 1022 LYS A O 1
ATOM 8071 N N . ARG A 1 1023 ? 37.153 2.978 -54.091 1.00 62.09 1023 ARG A N 1
ATOM 8072 C CA . ARG A 1 1023 ? 36.027 3.930 -54.132 1.00 62.09 1023 ARG A CA 1
ATOM 8073 C C . ARG A 1 1023 ? 36.160 5.001 -53.047 1.00 62.09 1023 ARG A C 1
ATOM 8075 O O . ARG A 1 1023 ? 36.223 4.689 -51.862 1.00 62.09 1023 ARG A O 1
ATOM 8082 N N . GLN A 1 1024 ? 36.140 6.262 -53.462 1.00 61.12 1024 GLN A N 1
ATOM 8083 C CA . GLN A 1 1024 ? 36.081 7.433 -52.585 1.00 61.12 1024 GLN A CA 1
ATOM 8084 C C . GLN A 1 1024 ? 35.017 8.381 -53.138 1.00 61.12 1024 GLN A C 1
ATOM 8086 O O . GLN A 1 1024 ? 35.013 8.637 -54.344 1.00 61.12 1024 GLN A O 1
ATOM 8091 N N . ASN A 1 1025 ? 34.135 8.902 -52.284 1.00 56.00 1025 ASN A N 1
ATOM 8092 C CA . ASN A 1 1025 ? 33.124 9.870 -52.716 1.00 56.00 1025 ASN A CA 1
ATOM 8093 C C . ASN A 1 1025 ? 33.705 11.291 -52.798 1.00 56.00 1025 ASN A C 1
ATOM 8095 O O . ASN A 1 1025 ? 33.547 11.957 -53.821 1.00 56.00 1025 ASN A O 1
ATOM 8099 N N . HIS A 1 1026 ? 34.432 11.736 -51.765 1.00 62.19 1026 HIS A N 1
ATOM 8100 C CA . HIS A 1 1026 ? 35.073 13.055 -51.722 1.00 62.19 1026 HIS A CA 1
ATOM 8101 C C . HIS A 1 1026 ? 36.410 13.008 -50.957 1.00 62.19 1026 HIS A C 1
ATOM 8103 O O . HIS A 1 1026 ? 36.454 12.502 -49.839 1.00 62.19 1026 HIS A O 1
ATOM 8109 N N . LEU A 1 1027 ? 37.477 13.567 -51.538 1.00 66.12 1027 LEU A N 1
ATOM 8110 C CA . LEU A 1 1027 ? 38.804 13.736 -50.923 1.00 66.12 1027 LEU A CA 1
ATOM 8111 C C . LEU A 1 1027 ? 39.052 15.235 -50.671 1.00 66.12 1027 LEU A C 1
ATOM 8113 O O . LEU A 1 1027 ? 38.817 16.032 -51.585 1.00 66.12 1027 LEU A O 1
ATOM 8117 N N . ILE A 1 1028 ? 39.503 15.601 -49.463 1.00 57.75 1028 ILE A N 1
ATOM 8118 C CA . ILE A 1 1028 ? 39.789 16.983 -49.023 1.00 57.75 1028 ILE A CA 1
ATOM 8119 C C . ILE A 1 1028 ? 41.176 17.071 -48.371 1.00 57.75 1028 ILE A C 1
ATOM 8121 O O . ILE A 1 1028 ? 41.424 16.346 -47.376 1.00 57.75 1028 ILE A O 1
#

Radius of gyration: 42.17 Å; chains: 1; bounding box: 111×79×115 Å

pLDDT: mean 73.52, std 16.67, range [21.66, 98.19]

Sequence (1028 aa):
MKFTNLAVFIFIFIYIYTGTSQGLLWNMVELTPSLSNASGKIEYVEQGEIVFLTGGELFHAHYGNDFNVDVVSFENQLTLIKDFFLIDVDWDGDKDIMAVIEGGPIQVYEKKENVFIYNVNIKIFSWINVNSLSIHDFNDDGRGDILLNNILYIATGPNMFERTYTTNADNYIPRVAQFFDADMDGDKDLLTVLVTNLFIHENIGTTGMSGKLVPDFSHRTSWAKVIRAGNKDIIIVFSGGDKKFYRIFYENNTFGHKEIGGYIQTKQTNSIVNKDLDDDGVEELISDQYFNQLTLLKYDTLLDTLTLSTYSAPNFLDFTGGGQNQLFIRYAGQIESVLWDKTQNKLVRSFISPTVFSPSEYLDIDGDDFVDLVKGISIKRYLGERRFDIFKTMNIDSTGGQWKDFDGDEDLDYVLKYGWYMNIGGLQFDPYQSRTPDPVFTDPLIFFTKIVFREDLDGDGDIDVLTYNSFGEPFELHENTGGVFSLKQTLATNTIISGYLRALYFEDFDGDGKKDILIAVASGMAWMKNYGSLVFGEPKLLYNGANSPLMVDISDVNHDGIMDVLLSTGEIITGIALGSVILYLGSQDANVTGLPITQGYGYHRARFADLNSTGWKDIVFSKKEGMHTVLLDNITSPVINRINFDAGSNNNFNISDLDGDGDADIISASASGSSFYIINGVFISNACPSGSVFLRNQEQVSAYAEKYGMCPVIPGDLFLGLAKKSDSDIQDISGLQNIKKIQGNLTIHYSPLIKEFSGFINLDTIEGSFILQRFTTKNLKGFDNLTYVGNHLELTHTHTAQSLLLDTRELGKVKFVGGDIKLLSPNFTNLGIQSQPEYFGDIILTSYTDNALTNIDFLKNTRKIHGSLNLETCQVTTLEPAKNLEEVGEFIIRSEKLQTIGMGSEIDSINGSLEISGTNLVDLFSDSSFANLKYVGKDLDLYAKYMRGFSNVEKVMGTLSPNGKTIDFGFLEKLDYVGKNFFMSGVEKIYPGFLQRVDSIGGYFNFLNNSFPDLTFLSNIKRQNHLI

Foldseek 3Di:
DDDDDDDDYDYDDDDDDDDDDDDDDDDDDDDDLQLPDDDKAKDAFADQWIWIGGPQFIWIWGADPVLEIDIDGAPDSPARFPDKDWFQQQPPPGTWIWTDGDQFWIWIWDDDPRHTHTDPLQTRDDNDDFQDKDWDDQQPPPHTWIDTQQWTWDRPHRSDTHTQDGNDPDPAGFNDWDWFDAPPPPGIWIWTHHFQWIWIWDDPHRRDTDIDTQPPRRAGFQDWDWKWAASHIWIWTAGLRVQFIKIWHDDPNHIYIDTQDDGDPHSDWQDWDWADQQPPGTTWIWTDDPQQKIKIWGADPVSSHIDIDIDRGPDWDYKYDYPHNKIWTQDSNAIWMWGQDNVVRDIDIDGNGHDPLDAPDWADQAPPPFIWGHHFQWIWADPFPPDIDDIDGDDDPDTDFDWDDDPPPPHTWGDDQFWTWDRPHPPDTHDTGGDDHDDDDDDPVCVQWDFPDWDQQFPPPDIWTWTDHQQFAFTFTWDDDPNDTDTDDRADGSVQPGHGWQDWFFPAQQQPPGTWIWTFHQQFIWTWDDPHPPDIHHTDTQTGDPFGWHDKEWDQQPPPRHIKIWTWTWDQDPNWIAIWIWIWHGHNVRPTDTDTPDDDTARKDKYWFAQDLPPGTWIWMAGQQGIWTWDPPDVPDTDIDDDRDPQDPDRDWDWAPRNPPRGIFIFGQHPSGRPGGGRRHDAQQEDEPPEEAAAAEQVSLVVCLRRHLQYQEHAYEYEAHDPDPAAYHHQDNCSLQNHAEYLYEYAYERHANHAAQNSQQNHAYYLAEYHYEAYDYLEHHNLLRHAEHNEEYAAYYNDPPLPREREQLSLQRHADHAEEYYHHEQAYAENNHAAYQEHEYHYAHEYNYQHHPQDYLSLQNYAYYNEEDAAYNHAHQEQLSNANHQYYAHYAHAHANHAEYNHLLNHQEHQAEHHDAYNRHPDHDDCRRNVNHAYYNEEYAYHHAEDDHPLNHQEYQYEYEHEYQEYEASGVLNHAYANEEYHYENHAYYDPSPQQHHAEHNYEYEYYHYRDDDPVSVVNHNYYDYYD